Protein AF-0000000069253648 (afdb_homodimer)

Radius of gyration: 43.03 Å; Cα contacts (8 Å, |Δi|>4): 1528; chains: 2; bounding box: 97×138×86 Å

Foldseek 3Di:
DPPDPDPPVVVLVVVLVCQQQPLPPFQAWEQEEQVRDIGGHNQCLLCVQFVQSVCQQPVPPDPDDHYYHYHHHHDPLLVQLSSCVSSPHRSPDALQCLVVNLVVCVVRVRVVSNVVSLVCLQPVQQALLSLQSNVQVCVLVVHDRPPVSLLLSQLNCLLPVVRNLPHPSVLVGALLVLLLLLQALSSADQLLSNVVSLLSSQVSCVVPVSRCVVVPVVVVVVVVVVVPDDPPPDDPPDPQPSSLVSVLVRVQSGALLRHDPVCCVPPVVVNDDPQQNVQSVCCVVPVDHGSHDPDHGNNFFDWDWFQKAWDDDPDDVAPVCCVLVVVSPPSGGDQFFRFAQPQPPDDFKHKIKIFTDPPPPWWFFFKKKWWKAAALAFAVQQKFKQKDADPDPDDPQDDDCSPPPCPSPRPRPRRRGGPHHHTDTDMDGDDGDTRHRMMMIMIGRSPDSGITGGGIITITTDRSSVGSSCSSPDDPSPRPPPPVVVVVD/DPPDPDPPVVVLVVVLVCQQQPLPPFQAWEQEEQVRDIGGHNQCLLCVQFVQSVCQQPVPPDPDDHHYHYHHHHDPLLVQLSSCVSSPHRSPDALQCLVVNLVVCVVRVRVVSNVVSLCCLQPVQQALLSLQSNVQVCVLVVHDRDPVSLLLSQLNCLLPVVRNLPHPSVLVGALLVLLLLLQALSSADQLLSNVVSLLSSQVSCVVPVSSCVVVPVVVVVVVVVVVPDDPPPDDPPDPQPSSLVSVLVRVQSGALLRHDPVCCVPPVVVNDDPQQNVQSVCCVVPVDHGSHDPDHGNNFFDWDWFFKQWDDDPDDVQPVCCVQVVVSPPSGGDQAFRFPQLPPDDDFKHKIKIFTDPPPPLWFFFKKKWQKADALAFQLQQWFKQKDADDDDDDPPDVPVRPPPCPSPRPRPRRNGGPGHSPDTDIDGDDGDTRHRMMMIMIGRRPDSRITGGGIITITTDRSSVGSSVSCPDPPNDRPNPVPPPVVD

Structure (mmCIF, N/CA/C/O backbone):
data_AF-0000000069253648-model_v1
#
loop_
_entity.id
_entity.type
_entity.pdbx_description
1 polymer 'BTB domain-containing protein'
#
loop_
_atom_site.group_PDB
_atom_site.id
_atom_site.type_symbol
_atom_site.label_atom_id
_atom_site.label_alt_id
_atom_site.label_comp_id
_atom_site.label_asym_id
_atom_site.label_entity_id
_atom_site.label_seq_id
_atom_site.pdbx_PDB_ins_code
_atom_site.Cartn_x
_atom_site.Cartn_y
_atom_site.Cartn_z
_atom_site.occupancy
_atom_site.B_iso_or_equiv
_atom_site.auth_seq_id
_atom_site.auth_comp_id
_atom_site.auth_asym_id
_atom_site.auth_atom_id
_atom_site.pdbx_PDB_model_num
ATOM 1 N N . MET A 1 1 ? -2.984 -6.453 27.656 1 23.23 1 MET A N 1
ATOM 2 C CA . MET A 1 1 ? -2.496 -7.141 26.469 1 23.23 1 MET A CA 1
ATOM 3 C C . MET A 1 1 ? -1.793 -6.164 25.531 1 23.23 1 MET A C 1
ATOM 5 O O . MET A 1 1 ? -2.271 -5.051 25.312 1 23.23 1 MET A O 1
ATOM 9 N N . PRO A 1 2 ? -0.524 -6.129 25.312 1 29.72 2 PRO A N 1
ATOM 10 C CA . PRO A 1 2 ? 0.304 -5.074 24.719 1 29.72 2 PRO A CA 1
ATOM 11 C C . PRO A 1 2 ? -0.197 -4.625 23.344 1 29.72 2 PRO A C 1
ATOM 13 O O . PRO A 1 2 ? -0.45 -5.457 22.469 1 29.72 2 PRO A O 1
ATOM 16 N N . GLN A 1 3 ? -1.214 -3.832 23.203 1 34.31 3 GLN A N 1
ATOM 17 C CA . GLN A 1 3 ? -2.031 -3.312 22.109 1 34.31 3 GLN A CA 1
ATOM 18 C C . GLN A 1 3 ? -1.184 -3.039 20.875 1 34.31 3 GLN A C 1
ATOM 20 O O . GLN A 1 3 ? -0.268 -2.213 20.922 1 34.31 3 GLN A O 1
ATOM 25 N N . SER A 1 4 ? -0.847 -3.979 20.016 1 37.31 4 SER A N 1
ATOM 26 C CA . SER A 1 4 ? 0.016 -4.207 18.859 1 37.31 4 SER A CA 1
ATOM 27 C C . SER A 1 4 ? 0.035 -2.996 17.938 1 37.31 4 SER A C 1
ATOM 29 O O . SER A 1 4 ? -0.955 -2.268 17.844 1 37.31 4 SER A O 1
ATOM 31 N N . THR A 1 5 ? 1.088 -2.27 17.672 1 45.31 5 THR A N 1
ATOM 32 C CA . THR A 1 5 ? 1.665 -1.183 16.891 1 45.31 5 THR A CA 1
ATOM 33 C C . THR A 1 5 ? 1.076 -1.158 15.477 1 45.31 5 THR A C 1
ATOM 35 O O . THR A 1 5 ? 1.665 -0.579 14.562 1 45.31 5 THR A O 1
ATOM 38 N N . LYS A 1 6 ? 0.116 -2.123 15.164 1 61.19 6 LYS A N 1
ATOM 39 C CA . LYS A 1 6 ? -0.278 -2.078 13.758 1 61.19 6 LYS A CA 1
ATOM 40 C C . LYS A 1 6 ? -1.092 -0.824 13.453 1 61.19 6 LYS A C 1
ATOM 42 O O . LYS A 1 6 ? -1.884 -0.376 14.289 1 61.19 6 LYS A O 1
ATOM 47 N N . GLY A 1 7 ? -0.736 0.016 12.789 1 81.12 7 GLY A N 1
ATOM 48 C CA . GLY A 1 7 ? -1.327 1.253 12.305 1 81.12 7 GLY A CA 1
ATOM 49 C C . GLY A 1 7 ? -2.809 1.129 12 1 81.12 7 GLY A C 1
ATOM 50 O O . GLY A 1 7 ? -3.438 0.126 12.352 1 81.12 7 GLY A O 1
ATOM 51 N N . LEU A 1 8 ? -3.588 2.047 11.82 1 91.44 8 LEU A N 1
ATOM 52 C CA . LEU A 1 8 ? -5.008 2.088 11.484 1 91.44 8 LEU A CA 1
ATOM 53 C C . LEU A 1 8 ? -5.359 1.021 10.453 1 91.44 8 LEU A C 1
ATOM 55 O O . LEU A 1 8 ? -6.395 0.363 10.562 1 91.44 8 LEU A O 1
ATOM 59 N N . GLN A 1 9 ? -4.516 0.738 9.641 1 90.19 9 GLN A N 1
ATOM 60 C CA . GLN A 1 9 ? -4.766 -0.245 8.594 1 90.19 9 GLN A CA 1
ATOM 61 C C . GLN A 1 9 ? -4.895 -1.649 9.172 1 90.19 9 GLN A C 1
ATOM 63 O O . GLN A 1 9 ? -5.738 -2.434 8.734 1 90.19 9 GLN A O 1
ATOM 68 N N . GLY A 1 10 ? -4.02 -1.987 10.094 1 91.88 10 GLY A N 1
ATOM 69 C CA . GLY A 1 10 ? -4.121 -3.279 10.758 1 91.88 10 GLY A CA 1
ATOM 70 C C . GLY A 1 10 ? -5.426 -3.465 11.5 1 91.88 10 GLY A C 1
ATOM 71 O O . GLY A 1 10 ? -6.031 -4.539 11.453 1 91.88 10 GLY A O 1
ATOM 72 N N . ALA A 1 11 ? -5.832 -2.412 12.164 1 94.31 11 ALA A N 1
ATOM 73 C CA . ALA A 1 11 ? -7.098 -2.459 12.891 1 94.31 11 ALA A CA 1
ATOM 74 C C . ALA A 1 11 ? -8.273 -2.596 11.922 1 94.31 11 ALA A C 1
ATOM 76 O O . ALA A 1 11 ? -9.219 -3.344 12.188 1 94.31 11 ALA A O 1
ATOM 77 N N . GLN A 1 12 ? -8.219 -1.898 10.883 1 95.31 12 GLN A N 1
ATOM 78 C CA . GLN A 1 12 ? -9.281 -1.97 9.891 1 95.31 12 GLN A CA 1
ATOM 79 C C . GLN A 1 12 ? -9.414 -3.381 9.32 1 95.31 12 GLN A C 1
ATOM 81 O O . GLN A 1 12 ? -10.523 -3.889 9.148 1 95.31 12 GLN A O 1
ATOM 86 N N . GLU A 1 13 ? -8.32 -3.998 9.039 1 94.44 13 GLU A N 1
ATOM 87 C CA . GLU A 1 13 ? -8.352 -5.375 8.547 1 94.44 13 GLU A CA 1
ATOM 88 C C . GLU A 1 13 ? -8.992 -6.309 9.57 1 94.44 13 GLU A C 1
ATOM 90 O O . GLU A 1 13 ? -9.773 -7.188 9.203 1 94.44 13 GLU A O 1
ATOM 95 N N . GLN A 1 14 ? -8.672 -6.105 10.766 1 94.81 14 GLN A N 1
ATOM 96 C CA . GLN A 1 14 ? -9.242 -6.926 11.828 1 94.81 14 GLN A CA 1
ATOM 97 C C . GLN A 1 14 ? -10.75 -6.711 11.938 1 94.81 14 GLN A C 1
ATOM 99 O O . GLN A 1 14 ? -11.5 -7.66 12.148 1 94.81 14 GLN A O 1
ATOM 104 N N . TRP A 1 15 ? -11.117 -5.418 11.828 1 94.75 15 TRP A N 1
ATOM 105 C CA . TRP A 1 15 ? -12.547 -5.125 11.859 1 94.75 15 TRP A CA 1
ATOM 106 C C . TRP A 1 15 ? -13.273 -5.859 10.742 1 94.75 15 TRP A C 1
ATOM 108 O O . TRP A 1 15 ? -14.328 -6.453 10.969 1 94.75 15 TRP A O 1
ATOM 118 N N . LEU A 1 16 ? -12.711 -5.824 9.609 1 95.38 16 LEU A N 1
ATOM 119 C CA . LEU A 1 16 ? -13.336 -6.445 8.453 1 95.38 16 LEU A CA 1
ATOM 120 C C . LEU A 1 16 ? -13.367 -7.961 8.602 1 95.38 16 LEU A C 1
ATOM 122 O O . LEU A 1 16 ? -14.367 -8.602 8.25 1 95.38 16 LEU A O 1
ATOM 126 N N . ARG A 1 17 ? -12.336 -8.531 9.125 1 95.06 17 ARG A N 1
ATOM 127 C CA . ARG A 1 17 ? -12.32 -9.969 9.375 1 95.06 17 ARG A CA 1
ATOM 128 C C . ARG A 1 17 ? -13.391 -10.359 10.398 1 95.06 17 ARG A C 1
ATOM 130 O O . ARG A 1 17 ? -14.055 -11.383 10.242 1 95.06 17 ARG A O 1
ATOM 137 N N . ASN A 1 18 ? -13.531 -9.539 11.359 1 94.12 18 ASN A N 1
ATOM 138 C CA . ASN A 1 18 ? -14.555 -9.789 12.367 1 94.12 18 ASN A CA 1
ATOM 139 C C . ASN A 1 18 ? -15.953 -9.734 11.773 1 94.12 18 ASN A C 1
ATOM 141 O O . ASN A 1 18 ? -16.844 -10.492 12.18 1 94.12 18 ASN A O 1
ATOM 145 N N . LEU A 1 19 ? -16.078 -8.844 10.883 1 93.44 19 LEU A N 1
ATOM 146 C CA . LEU A 1 19 ? -17.359 -8.688 10.211 1 93.44 19 LEU A CA 1
ATOM 147 C C . LEU A 1 19 ? -17.75 -9.953 9.453 1 93.44 19 LEU A C 1
ATOM 149 O O . LEU A 1 19 ? -18.922 -10.32 9.406 1 93.44 19 LEU A O 1
ATOM 153 N N . LEU A 1 20 ? -16.766 -10.664 8.945 1 94.25 20 LEU A N 1
ATOM 154 C CA . LEU A 1 20 ? -17.016 -11.867 8.164 1 94.25 20 LEU A CA 1
ATOM 155 C C . LEU A 1 20 ? -17.109 -13.094 9.07 1 94.25 20 LEU A C 1
ATOM 157 O O . LEU A 1 20 ? -17.891 -14.008 8.797 1 94.25 20 LEU A O 1
ATOM 161 N N . ASP A 1 21 ? -16.391 -13.109 10.102 1 91.62 21 ASP A N 1
ATOM 162 C CA . ASP A 1 21 ? -16.25 -14.328 10.891 1 91.62 21 ASP A CA 1
ATOM 163 C C . ASP A 1 21 ? -17.25 -14.359 12.039 1 91.62 21 ASP A C 1
ATOM 165 O O . ASP A 1 21 ? -17.547 -15.422 12.586 1 91.62 21 ASP A O 1
ATOM 169 N N . SER A 1 22 ? -17.734 -13.188 12.352 1 89.06 22 SER A N 1
ATOM 170 C CA . SER A 1 22 ? -18.641 -13.133 13.492 1 89.06 22 SER A CA 1
ATOM 171 C C . SER A 1 22 ? -20.078 -13.375 13.055 1 89.06 22 SER A C 1
ATOM 173 O O . SER A 1 22 ? -20.5 -12.922 11.984 1 89.06 22 SER A O 1
ATOM 175 N N . ASP A 1 23 ? -20.797 -14.094 13.906 1 88.12 23 ASP A N 1
ATOM 176 C CA . ASP A 1 23 ? -22.219 -14.359 13.641 1 88.12 23 ASP A CA 1
ATOM 177 C C . ASP A 1 23 ? -23.109 -13.273 14.234 1 88.12 23 ASP A C 1
ATOM 179 O O . ASP A 1 23 ? -24.312 -13.25 14 1 88.12 23 ASP A O 1
ATOM 183 N N . SER A 1 24 ? -22.391 -12.344 14.797 1 85 24 SER A N 1
ATOM 184 C CA . SER A 1 24 ? -23.156 -11.305 15.492 1 85 24 SER A CA 1
ATOM 185 C C . SER A 1 24 ? -23.875 -10.391 14.5 1 85 24 SER A C 1
ATOM 187 O O . SER A 1 24 ? -23.266 -9.914 13.539 1 85 24 SER A O 1
ATOM 189 N N . HIS A 1 25 ? -25.188 -10.305 14.594 1 85.31 25 HIS A N 1
ATOM 190 C CA . HIS A 1 25 ? -26.047 -9.359 13.906 1 85.31 25 HIS A CA 1
ATOM 191 C C . HIS A 1 25 ? -26.156 -9.695 12.422 1 85.31 25 HIS A C 1
ATOM 193 O O . HIS A 1 25 ? -26.484 -8.828 11.602 1 85.31 25 HIS A O 1
ATOM 199 N N . CYS A 1 26 ? -25.797 -10.977 12.125 1 90.06 26 CYS A N 1
ATOM 200 C CA . CYS A 1 26 ? -25.984 -11.398 10.734 1 90.06 26 CYS A CA 1
ATOM 201 C C . CYS A 1 26 ? -27.453 -11.438 10.375 1 90.06 26 CYS A C 1
ATOM 203 O O . CYS A 1 26 ? -28.312 -11.688 11.234 1 90.06 26 CYS A O 1
ATOM 205 N N . ASP A 1 27 ? -27.734 -11.195 9.156 1 88.06 27 ASP A N 1
ATOM 206 C CA . ASP A 1 27 ? -29.141 -11.102 8.773 1 88.06 27 ASP A CA 1
ATOM 207 C C . ASP A 1 27 ? -29.484 -12.156 7.727 1 88.06 27 ASP A C 1
ATOM 209 O O . ASP A 1 27 ? -30.609 -12.172 7.211 1 88.06 27 ASP A O 1
ATOM 213 N N . ALA A 1 28 ? -28.562 -13.023 7.387 1 91.38 28 ALA A N 1
ATOM 214 C CA . ALA A 1 28 ? -28.828 -14.109 6.445 1 91.38 28 ALA A CA 1
ATOM 215 C C . ALA A 1 28 ? -27.906 -15.305 6.703 1 91.38 28 ALA A C 1
ATOM 217 O O . ALA A 1 28 ? -26.875 -15.164 7.359 1 91.38 28 ALA A O 1
ATOM 218 N N . VAL A 1 29 ? -28.359 -16.438 6.258 1 93.38 29 VAL A N 1
ATOM 219 C CA . VAL A 1 29 ? -27.562 -17.672 6.312 1 93.38 29 VAL A CA 1
ATOM 220 C C . VAL A 1 29 ? -27.438 -18.266 4.91 1 93.38 29 VAL A C 1
ATOM 222 O O . VAL A 1 29 ? -28.422 -18.328 4.164 1 93.38 29 VAL A O 1
ATOM 225 N N . VAL A 1 30 ? -26.266 -18.625 4.566 1 94.38 30 VAL A N 1
ATOM 226 C CA . VAL A 1 30 ? -26 -19.203 3.252 1 94.38 30 VAL A CA 1
ATOM 227 C C . VAL A 1 30 ? -25.578 -20.656 3.4 1 94.38 30 VAL A C 1
ATOM 229 O O . VAL A 1 30 ? -24.781 -21 4.281 1 94.38 30 VAL A O 1
ATOM 232 N N . LEU A 1 31 ? -26.172 -21.484 2.598 1 95.94 31 LEU A N 1
ATOM 233 C CA . LEU A 1 31 ? -25.797 -22.891 2.52 1 95.94 31 LEU A CA 1
ATOM 234 C C . LEU A 1 31 ? -24.875 -23.141 1.323 1 95.94 31 LEU A C 1
ATOM 236 O O . LEU A 1 31 ? -25.312 -23 0.174 1 95.94 31 LEU A O 1
ATOM 240 N N . VAL A 1 32 ? -23.609 -23.562 1.614 1 96.06 32 VAL A N 1
ATOM 241 C CA . VAL A 1 32 ? -22.609 -23.641 0.552 1 96.06 32 VAL A CA 1
ATOM 242 C C . VAL A 1 32 ? -22.141 -25.094 0.384 1 96.06 32 VAL A C 1
ATOM 244 O O . VAL A 1 32 ? -21.859 -25.781 1.369 1 96.06 32 VAL A O 1
ATOM 247 N N . GLY A 1 33 ? -22.078 -25.562 -0.887 1 92.5 33 GLY A N 1
ATOM 248 C CA . GLY A 1 33 ? -21.516 -26.875 -1.206 1 92.5 33 GLY A CA 1
ATOM 249 C C . GLY A 1 33 ? -22.531 -28 -1.116 1 92.5 33 GLY A C 1
ATOM 250 O O . GLY A 1 33 ? -23.672 -27.781 -0.719 1 92.5 33 GLY A O 1
ATOM 251 N N . PRO A 1 34 ? -22.047 -29.172 -1.469 1 86.88 34 PRO A N 1
ATOM 252 C CA . PRO A 1 34 ? -22.938 -30.344 -1.413 1 86.88 34 PRO A CA 1
ATOM 253 C C . PRO A 1 34 ? -23.312 -30.734 0.015 1 86.88 34 PRO A C 1
ATOM 255 O O . PRO A 1 34 ? -24.391 -31.266 0.247 1 86.88 34 PRO A O 1
ATOM 258 N N . GLU A 1 35 ? -22.469 -30.406 0.989 1 90.75 35 GLU A N 1
ATOM 259 C CA . GLU A 1 35 ? -22.734 -30.703 2.393 1 90.75 35 GLU A CA 1
ATOM 260 C C . GLU A 1 35 ? -23.594 -29.625 3.033 1 90.75 35 GLU A C 1
ATOM 262 O O . GLU A 1 35 ? -24 -29.75 4.195 1 90.75 35 GLU A O 1
ATOM 267 N N . ALA A 1 36 ? -23.891 -28.641 2.338 1 91.06 36 ALA A N 1
ATOM 268 C CA . ALA A 1 36 ? -24.719 -27.531 2.801 1 91.06 36 ALA A CA 1
ATOM 269 C C . ALA A 1 36 ? -24.156 -26.906 4.074 1 91.06 36 ALA A C 1
ATOM 271 O O . ALA A 1 36 ? -24.875 -26.766 5.07 1 91.06 36 ALA A O 1
ATOM 272 N N . SER A 1 37 ? -22.969 -26.609 4.059 1 93.81 37 SER A N 1
ATOM 273 C CA . SER A 1 37 ? -22.344 -25.922 5.184 1 93.81 37 SER A CA 1
ATOM 274 C C . SER A 1 37 ? -23.016 -24.578 5.449 1 93.81 37 SER A C 1
ATOM 276 O O . SER A 1 37 ? -23.156 -23.75 4.547 1 93.81 37 SER A O 1
ATOM 278 N N . ARG A 1 38 ? -23.375 -24.344 6.703 1 93.69 38 ARG A N 1
ATOM 279 C CA . ARG A 1 38 ? -24.094 -23.125 7.074 1 93.69 38 ARG A CA 1
ATOM 280 C C . ARG A 1 38 ? -23.141 -22 7.434 1 93.69 38 ARG A C 1
ATOM 282 O O . ARG A 1 38 ? -22.281 -22.172 8.297 1 93.69 38 ARG A O 1
ATOM 289 N N . ILE A 1 39 ? -23.266 -20.828 6.75 1 94.12 39 ILE A N 1
ATOM 290 C CA . ILE A 1 39 ? -22.438 -19.656 7.012 1 94.12 39 ILE A CA 1
ATOM 291 C C . ILE A 1 39 ? -23.312 -18.438 7.215 1 94.12 39 ILE A C 1
ATOM 293 O O . ILE A 1 39 ? -24.125 -18.094 6.348 1 94.12 39 ILE A O 1
ATOM 297 N N . SER A 1 40 ? -23.203 -17.844 8.391 1 93.81 40 SER A N 1
ATOM 298 C CA . SER A 1 40 ? -23.922 -16.594 8.648 1 93.81 40 SER A CA 1
ATOM 299 C C . SER A 1 40 ? -23.234 -15.414 7.977 1 93.81 40 SER A C 1
ATOM 301 O O . SER A 1 40 ? -22.016 -15.289 8.031 1 93.81 40 SER A O 1
ATOM 303 N N . VAL A 1 41 ? -24.078 -14.617 7.258 1 94.19 41 VAL A N 1
ATOM 304 C CA . VAL A 1 41 ? -23.453 -13.523 6.516 1 94.19 41 VAL A CA 1
ATOM 305 C C . VAL A 1 41 ? -24.281 -12.25 6.672 1 94.19 41 VAL A C 1
ATOM 307 O O . VAL A 1 41 ? -25.422 -12.305 7.109 1 94.19 41 VAL A O 1
ATOM 310 N N . HIS A 1 42 ? -23.688 -11.117 6.453 1 92.81 42 HIS A N 1
ATOM 311 C CA . HIS A 1 42 ? -24.375 -9.852 6.211 1 92.81 42 HIS A CA 1
ATOM 312 C C . HIS A 1 42 ? -24.703 -9.68 4.734 1 92.81 42 HIS A C 1
ATOM 314 O O . HIS A 1 42 ? -23.812 -9.484 3.91 1 92.81 42 HIS A O 1
ATOM 320 N N . ARG A 1 43 ? -25.906 -9.781 4.414 1 92.19 43 ARG A N 1
ATOM 321 C CA . ARG A 1 43 ? -26.328 -9.906 3.025 1 92.19 43 ARG A CA 1
ATOM 322 C C . ARG A 1 43 ? -25.906 -8.695 2.207 1 92.19 43 ARG A C 1
ATOM 324 O O . ARG A 1 43 ? -25.625 -8.812 1.014 1 92.19 43 ARG A O 1
ATOM 331 N N . ILE A 1 44 ? -25.797 -7.512 2.83 1 92.38 44 ILE A N 1
ATOM 332 C CA . ILE A 1 44 ? -25.531 -6.281 2.094 1 92.38 44 ILE A CA 1
ATOM 333 C C . ILE A 1 44 ? -24.125 -6.34 1.502 1 92.38 44 ILE A C 1
ATOM 335 O O . ILE A 1 44 ? -23.875 -5.789 0.427 1 92.38 44 ILE A O 1
ATOM 339 N N . LEU A 1 45 ? -23.188 -6.996 2.191 1 95 45 LEU A N 1
ATOM 340 C CA . LEU A 1 45 ? -21.812 -7.074 1.729 1 95 45 LEU A CA 1
ATOM 341 C C . LEU A 1 45 ? -21.734 -7.805 0.393 1 95 45 LEU A C 1
ATOM 343 O O . LEU A 1 45 ? -20.969 -7.402 -0.494 1 95 45 LEU A O 1
ATOM 347 N N . LEU A 1 46 ? -22.531 -8.82 0.24 1 95.31 46 LEU A N 1
ATOM 348 C CA . LEU A 1 46 ? -22.531 -9.609 -0.985 1 95.31 46 LEU A CA 1
ATOM 349 C C . LEU A 1 46 ? -23.406 -8.945 -2.049 1 95.31 46 LEU A C 1
ATOM 351 O O . LEU A 1 46 ? -23.047 -8.922 -3.227 1 95.31 46 LEU A O 1
ATOM 355 N N . ALA A 1 47 ? -24.531 -8.422 -1.613 1 93.94 47 ALA A N 1
ATOM 356 C CA . ALA A 1 47 ? -25.453 -7.762 -2.531 1 93.94 47 ALA A CA 1
ATOM 357 C C . ALA A 1 47 ? -24.797 -6.547 -3.188 1 93.94 47 ALA A C 1
ATOM 359 O O . ALA A 1 47 ? -25.125 -6.203 -4.328 1 93.94 47 ALA A O 1
ATOM 360 N N . ASN A 1 48 ? -23.875 -5.926 -2.475 1 94.38 48 ASN A N 1
ATOM 361 C CA . ASN A 1 48 ? -23.25 -4.695 -2.928 1 94.38 48 ASN A CA 1
ATOM 362 C C . ASN A 1 48 ? -22.312 -4.949 -4.105 1 94.38 48 ASN A C 1
ATOM 364 O O . ASN A 1 48 ? -22.031 -4.035 -4.887 1 94.38 48 ASN A O 1
ATOM 368 N N . ILE A 1 49 ? -21.781 -6.184 -4.332 1 96.06 49 ILE A N 1
ATOM 369 C CA . ILE A 1 49 ? -20.734 -6.418 -5.332 1 96.06 49 ILE A CA 1
ATOM 370 C C . ILE A 1 49 ? -21.328 -7.195 -6.508 1 96.06 49 ILE A C 1
ATOM 372 O O . ILE A 1 49 ? -20.656 -7.383 -7.527 1 96.06 49 ILE A O 1
ATOM 376 N N . SER A 1 50 ? -22.531 -7.691 -6.363 1 95.94 50 SER A N 1
ATOM 377 C CA . SER A 1 50 ? -23.141 -8.562 -7.359 1 95.94 50 SER A CA 1
ATOM 378 C C . SER A 1 50 ? -24.641 -8.305 -7.473 1 95.94 50 SER A C 1
ATOM 380 O O . SER A 1 50 ? -25.375 -8.461 -6.496 1 95.94 50 SER A O 1
ATOM 382 N N . GLU A 1 51 ? -25.125 -7.984 -8.648 1 93.94 51 GLU A N 1
ATOM 383 C CA . GLU A 1 51 ? -26.547 -7.734 -8.875 1 93.94 51 GLU A CA 1
ATOM 384 C C . GLU A 1 51 ? -27.375 -9.016 -8.711 1 93.94 51 GLU A C 1
ATOM 386 O O . GLU A 1 51 ? -28.406 -9.016 -8.055 1 93.94 51 GLU A O 1
ATOM 391 N N . PRO A 1 52 ? -26.875 -10.094 -9.266 1 95.19 52 PRO A N 1
ATOM 392 C CA . PRO A 1 52 ? -27.594 -11.344 -9.047 1 95.19 52 PRO A CA 1
ATOM 393 C C . PRO A 1 52 ? -27.703 -11.703 -7.562 1 95.19 52 PRO A C 1
ATOM 395 O O . PRO A 1 52 ? -28.766 -12.156 -7.113 1 95.19 52 PRO A O 1
ATOM 398 N N . LEU A 1 53 ? -26.672 -11.516 -6.836 1 94 53 LEU A N 1
ATOM 399 C CA . LEU A 1 53 ? -26.734 -11.805 -5.406 1 94 53 LEU A CA 1
ATOM 400 C C . LEU A 1 53 ? -27.688 -10.852 -4.699 1 94 53 LEU A C 1
ATOM 402 O O . LEU A 1 53 ? -28.406 -11.258 -3.773 1 94 53 LEU A O 1
ATOM 406 N N . ALA A 1 54 ? -27.688 -9.594 -5.156 1 92.62 54 ALA A N 1
ATOM 407 C CA . ALA A 1 54 ? -28.625 -8.633 -4.586 1 92.62 54 ALA A CA 1
ATOM 408 C C . ALA A 1 54 ? -30.078 -9.094 -4.773 1 92.62 54 ALA A C 1
ATOM 410 O O . ALA A 1 54 ? -30.891 -9.008 -3.848 1 92.62 54 ALA A O 1
ATOM 411 N N . THR A 1 55 ? -30.344 -9.602 -5.93 1 91.56 55 THR A N 1
ATOM 412 C CA . THR A 1 55 ? -31.688 -10.102 -6.234 1 91.56 55 THR A CA 1
ATOM 413 C C . THR A 1 55 ? -32 -11.328 -5.391 1 91.56 55 THR A C 1
ATOM 415 O O . THR A 1 55 ? -33.125 -11.484 -4.91 1 91.56 55 THR A O 1
ATOM 418 N N . MET A 1 56 ? -31 -12.18 -5.145 1 90.44 56 MET A N 1
ATOM 419 C CA . MET A 1 56 ? -31.203 -13.406 -4.371 1 90.44 56 MET A CA 1
ATOM 420 C C . MET A 1 56 ? -31.469 -13.086 -2.906 1 90.44 56 MET A C 1
ATOM 422 O O . MET A 1 56 ? -32.312 -13.727 -2.271 1 90.44 56 MET A O 1
ATOM 426 N N . PHE A 1 57 ? -30.828 -12.008 -2.436 1 90.31 57 PHE A N 1
ATOM 427 C CA . PHE A 1 57 ? -30.922 -11.703 -1.013 1 90.31 57 PHE A CA 1
ATOM 428 C C . PHE A 1 57 ? -32.094 -10.758 -0.734 1 90.31 57 PHE A C 1
ATOM 430 O O . PHE A 1 57 ? -32.688 -10.812 0.342 1 90.31 57 PHE A O 1
ATOM 437 N N . TYR A 1 58 ? -32.406 -9.836 -1.681 1 86.81 58 TYR A N 1
ATOM 438 C CA . TYR A 1 58 ? -33.375 -8.781 -1.392 1 86.81 58 TYR A CA 1
ATOM 439 C C . TYR A 1 58 ? -34.562 -8.875 -2.32 1 86.81 58 TYR A C 1
ATOM 441 O O . TYR A 1 58 ? -35.562 -8.148 -2.154 1 86.81 58 TYR A O 1
ATOM 449 N N . GLY A 1 59 ? -34.5 -9.492 -3.41 1 76.25 59 GLY A N 1
ATOM 450 C CA . GLY A 1 59 ? -35.594 -9.562 -4.367 1 76.25 59 GLY A CA 1
ATOM 451 C C . GLY A 1 59 ? -36.875 -10.07 -3.762 1 76.25 59 GLY A C 1
ATOM 452 O O . GLY A 1 59 ? -37.969 -9.508 -4.016 1 76.25 59 GLY A O 1
ATOM 453 N N . GLU A 1 60 ? -36.875 -11.305 -3.33 1 62.16 60 GLU A N 1
ATOM 454 C CA . GLU A 1 60 ? -38.188 -11.789 -2.916 1 62.16 60 GLU A CA 1
ATOM 455 C C . GLU A 1 60 ? -38.531 -11.312 -1.509 1 62.16 60 GLU A C 1
ATOM 457 O O . GLU A 1 60 ? -37.719 -11.414 -0.592 1 62.16 60 GLU A O 1
ATOM 462 N N . PHE A 1 61 ? -39.156 -10.086 -1.486 1 51.81 61 PHE A N 1
ATOM 463 C CA . PHE A 1 61 ? -39.656 -9.305 -0.355 1 51.81 61 PHE A CA 1
ATOM 464 C C . PHE A 1 61 ? -40.094 -10.227 0.775 1 51.81 61 PHE A C 1
ATOM 466 O O . PHE A 1 61 ? -41.25 -10.695 0.791 1 51.81 61 PHE A O 1
ATOM 473 N N . ARG A 1 62 ? -39.531 -11.289 1.237 1 48.81 62 ARG A N 1
ATOM 474 C CA . ARG A 1 62 ? -40.219 -11.766 2.436 1 48.81 62 ARG A CA 1
ATOM 475 C C . ARG A 1 62 ? -39.688 -11.047 3.68 1 48.81 62 ARG A C 1
ATOM 477 O O . ARG A 1 62 ? -38.5 -10.984 3.912 1 48.81 62 ARG A O 1
ATOM 484 N N . GLU A 1 63 ? -40.25 -10.062 4.332 1 43.72 63 GLU A N 1
ATOM 485 C CA . GLU A 1 63 ? -40.281 -9.383 5.629 1 43.72 63 GLU A CA 1
ATOM 486 C C . GLU A 1 63 ? -39.906 -10.344 6.758 1 43.72 63 GLU A C 1
ATOM 488 O O . GLU A 1 63 ? -40.406 -11.469 6.812 1 43.72 63 GLU A O 1
ATOM 493 N N . GLY A 1 64 ? -38.875 -10.141 7.68 1 50.22 64 GLY A N 1
ATOM 494 C CA . GLY A 1 64 ? -38.656 -10.586 9.047 1 50.22 64 GLY A CA 1
ATOM 495 C C . GLY A 1 64 ? -37.688 -11.734 9.156 1 50.22 64 GLY A C 1
ATOM 496 O O . GLY A 1 64 ? -37.219 -12.062 10.25 1 50.22 64 GLY A O 1
ATOM 497 N N . VAL A 1 65 ? -37.719 -12.828 8.117 1 52.19 65 VAL A N 1
ATOM 498 C CA . VAL A 1 65 ? -37.125 -14.102 8.461 1 52.19 65 VAL A CA 1
ATOM 499 C C . VAL A 1 65 ? -35.688 -14.164 7.918 1 52.19 65 VAL A C 1
ATOM 501 O O . VAL A 1 65 ? -35.375 -13.516 6.918 1 52.19 65 VAL A O 1
ATOM 504 N N . MET A 1 66 ? -34.875 -14.57 8.859 1 61.69 66 MET A N 1
ATOM 505 C CA . MET A 1 66 ? -33.5 -14.922 8.445 1 61.69 66 MET A CA 1
ATOM 506 C C . MET A 1 66 ? -33.531 -15.602 7.078 1 61.69 66 MET A C 1
ATOM 508 O O . MET A 1 66 ? -34.188 -16.641 6.898 1 61.69 66 MET A O 1
ATOM 512 N N . ARG A 1 67 ? -33 -14.859 6.027 1 77.06 67 ARG A N 1
ATOM 513 C CA . ARG A 1 67 ? -33 -15.352 4.652 1 77.06 67 ARG A CA 1
ATOM 514 C C . ARG A 1 67 ? -31.938 -16.438 4.473 1 77.06 67 ARG A C 1
ATOM 516 O O . ARG A 1 67 ? -30.828 -16.328 4.992 1 77.06 67 ARG A O 1
ATOM 523 N N . GLU A 1 68 ? -32.531 -17.609 4.109 1 86.44 68 GLU A N 1
ATOM 524 C CA . GLU A 1 68 ? -31.594 -18.703 3.777 1 86.44 68 GLU A CA 1
ATOM 525 C C . GLU A 1 68 ? -31.406 -18.812 2.27 1 86.44 68 GLU A C 1
ATOM 527 O O . GLU A 1 68 ? -32.375 -18.906 1.519 1 86.44 68 GLU A O 1
ATOM 532 N N . VAL A 1 69 ? -30.219 -18.594 1.752 1 91.5 69 VAL A N 1
ATOM 533 C CA . VAL A 1 69 ? -29.859 -18.719 0.342 1 91.5 69 VAL A CA 1
ATOM 534 C C . VAL A 1 69 ? -28.891 -19.891 0.152 1 91.5 69 VAL A C 1
ATOM 536 O O . VAL A 1 69 ? -27.969 -20.062 0.939 1 91.5 69 VAL A O 1
ATOM 539 N N . SER A 1 70 ? -29.125 -20.703 -0.874 1 92.81 70 SER A N 1
ATOM 540 C CA . SER A 1 70 ? -28.312 -21.891 -1.063 1 92.81 70 SER A CA 1
ATOM 541 C C . SER A 1 70 ? -27.469 -21.781 -2.322 1 92.81 70 SER A C 1
ATOM 543 O O . SER A 1 70 ? -27.922 -21.297 -3.357 1 92.81 70 SER A O 1
ATOM 545 N N . PHE A 1 71 ? -26.203 -22.172 -2.211 1 94.56 71 PHE A N 1
ATOM 546 C CA . PHE A 1 71 ? -25.266 -22.328 -3.307 1 94.56 71 PHE A CA 1
ATOM 547 C C . PHE A 1 71 ? -24.703 -23.734 -3.342 1 94.56 71 PHE A C 1
ATOM 549 O O . PHE A 1 71 ? -23.547 -23.969 -2.975 1 94.56 71 PHE A O 1
ATOM 556 N N . PRO A 1 72 ? -25.391 -24.656 -3.877 1 92 72 PRO A N 1
ATOM 557 C CA . PRO A 1 72 ? -25.016 -26.062 -3.781 1 92 72 PRO A CA 1
ATOM 558 C C . PRO A 1 72 ? -23.766 -26.406 -4.586 1 92 72 PRO A C 1
ATOM 560 O O . PRO A 1 72 ? -23.031 -27.328 -4.238 1 92 72 PRO A O 1
ATOM 563 N N . GLN A 1 73 ? -23.516 -25.719 -5.645 1 90.12 73 GLN A N 1
ATOM 564 C CA . GLN A 1 73 ? -22.422 -26.078 -6.531 1 90.12 73 GLN A CA 1
ATOM 565 C C . GLN A 1 73 ? -21.156 -25.297 -6.172 1 90.12 73 GLN A C 1
ATOM 567 O O . GLN A 1 73 ? -20.094 -25.5 -6.762 1 90.12 73 GLN A O 1
ATOM 572 N N . MET A 1 74 ? -21.297 -24.453 -5.195 1 94.12 74 MET A N 1
ATOM 573 C CA . MET A 1 74 ? -20.156 -23.609 -4.863 1 94.12 74 MET A CA 1
ATOM 574 C C . MET A 1 74 ? -19.359 -24.188 -3.691 1 94.12 74 MET A C 1
ATOM 576 O O . MET A 1 74 ? -19.953 -24.578 -2.682 1 94.12 74 MET A O 1
ATOM 580 N N . GLU A 1 75 ? -18.062 -24.297 -3.875 1 94.25 75 GLU A N 1
ATOM 581 C CA . GLU A 1 75 ? -17.203 -24.75 -2.787 1 94.25 75 GLU A CA 1
ATOM 582 C C . GLU A 1 75 ? -17.078 -23.672 -1.699 1 94.25 75 GLU A C 1
ATOM 584 O O . GLU A 1 75 ? -17.125 -22.484 -1.988 1 94.25 75 GLU A O 1
ATOM 589 N N . VAL A 1 76 ? -16.875 -24.109 -0.501 1 95.25 76 VAL A N 1
ATOM 590 C CA . VAL A 1 76 ? -16.797 -23.219 0.652 1 95.25 76 VAL A CA 1
ATOM 591 C C . VAL A 1 76 ? -15.641 -22.25 0.479 1 95.25 76 VAL A C 1
ATOM 593 O O . VAL A 1 76 ? -15.766 -21.062 0.805 1 95.25 76 VAL A O 1
ATOM 596 N N . GLY A 1 77 ? -14.547 -22.781 -0.037 1 96 77 GLY A N 1
ATOM 597 C CA . GLY A 1 77 ? -13.391 -21.922 -0.252 1 96 77 GLY A CA 1
ATOM 598 C C . GLY A 1 77 ? -13.648 -20.797 -1.24 1 96 77 GLY A C 1
ATOM 599 O O . GLY A 1 77 ? -13.148 -19.688 -1.066 1 96 77 GLY A O 1
ATOM 600 N N . VAL A 1 78 ? -14.414 -21.078 -2.256 1 97.62 78 VAL A N 1
ATOM 601 C CA . VAL A 1 78 ? -14.766 -20.094 -3.27 1 97.62 78 VAL A CA 1
ATOM 602 C C . VAL A 1 78 ? -15.656 -19.016 -2.652 1 97.62 78 VAL A C 1
ATOM 604 O O . VAL A 1 78 ? -15.453 -17.828 -2.883 1 97.62 78 VAL A O 1
ATOM 607 N N . PHE A 1 79 ? -16.625 -19.453 -1.866 1 97.56 79 PHE A N 1
ATOM 608 C CA . PHE A 1 79 ? -17.516 -18.516 -1.21 1 97.56 79 PHE A CA 1
ATOM 609 C C . PHE A 1 79 ? -16.734 -17.578 -0.292 1 97.56 79 PHE A C 1
ATOM 611 O O . PHE A 1 79 ? -16.984 -16.375 -0.281 1 97.56 79 PHE A O 1
ATOM 618 N N . ARG A 1 80 ? -15.844 -18.172 0.431 1 96.94 80 ARG A N 1
ATOM 619 C CA . ARG A 1 80 ? -15.008 -17.375 1.328 1 96.94 80 ARG A CA 1
ATOM 620 C C . ARG A 1 80 ? -14.188 -16.359 0.55 1 96.94 80 ARG A C 1
ATOM 622 O O . ARG A 1 80 ? -14 -15.227 1.003 1 96.94 80 ARG A O 1
ATOM 629 N N . CYS A 1 81 ? -13.703 -16.75 -0.543 1 98 81 CYS A N 1
ATOM 630 C CA . CYS A 1 81 ? -12.953 -15.852 -1.415 1 98 81 CYS A CA 1
ATOM 631 C C . CYS A 1 81 ? -13.805 -14.656 -1.826 1 98 81 CYS A C 1
ATOM 633 O O . CYS A 1 81 ? -13.352 -13.508 -1.747 1 98 81 CYS A O 1
ATOM 635 N N . ILE A 1 82 ? -15.008 -14.938 -2.18 1 98.06 82 ILE A N 1
ATOM 636 C CA . ILE A 1 82 ? -15.93 -13.891 -2.602 1 98.06 82 ILE A CA 1
ATOM 637 C C . ILE A 1 82 ? -16.25 -12.977 -1.423 1 98.06 82 ILE A C 1
ATOM 639 O O . ILE A 1 82 ? -16.281 -11.75 -1.572 1 98.06 82 ILE A O 1
ATOM 643 N N . GLN A 1 83 ? -16.453 -13.562 -0.269 1 97.25 83 GLN A N 1
ATOM 644 C CA . GLN A 1 83 ? -16.719 -12.781 0.933 1 97.25 83 GLN A CA 1
ATOM 645 C C . GLN A 1 83 ? -15.578 -11.812 1.224 1 97.25 83 GLN A C 1
ATOM 647 O O . GLN A 1 83 ? -15.812 -10.625 1.478 1 97.25 83 GLN A O 1
ATOM 652 N N . GLN A 1 84 ? -14.453 -12.359 1.179 1 97.25 84 GLN A N 1
ATOM 653 C CA . GLN A 1 84 ? -13.281 -11.539 1.462 1 97.25 84 GLN A CA 1
ATOM 654 C C . GLN A 1 84 ? -13.148 -10.406 0.448 1 97.25 84 GLN A C 1
ATOM 656 O O . GLN A 1 84 ? -12.867 -9.266 0.817 1 97.25 84 GLN A O 1
ATOM 661 N N . ALA A 1 85 ? -13.359 -10.695 -0.781 1 97.44 85 ALA A N 1
ATOM 662 C CA . ALA A 1 85 ? -13.297 -9.672 -1.827 1 97.44 85 ALA A CA 1
ATOM 663 C C . ALA A 1 85 ? -14.32 -8.57 -1.585 1 97.44 85 ALA A C 1
ATOM 665 O O . ALA A 1 85 ? -14.047 -7.395 -1.842 1 97.44 85 ALA A O 1
ATOM 666 N N . SER A 1 86 ? -15.414 -8.914 -1.101 1 96.88 86 SER A N 1
ATOM 667 C CA . SER A 1 86 ? -16.531 -7.984 -0.947 1 96.88 86 SER A CA 1
ATOM 668 C C . SER A 1 86 ? -16.203 -6.914 0.094 1 96.88 86 SER A C 1
ATOM 670 O O . SER A 1 86 ? -16.797 -5.828 0.068 1 96.88 86 SER A O 1
ATOM 672 N N . VAL A 1 87 ? -15.352 -7.215 1.044 1 96.25 87 VAL A N 1
ATOM 673 C CA . VAL A 1 87 ? -15.094 -6.273 2.125 1 96.25 87 VAL A CA 1
ATOM 674 C C . VAL A 1 87 ? -13.727 -5.617 1.922 1 96.25 87 VAL A C 1
ATOM 676 O O . VAL A 1 87 ? -13.211 -4.941 2.82 1 96.25 87 VAL A O 1
ATOM 679 N N . GLY A 1 88 ? -13.156 -5.914 0.782 1 94.62 88 GLY A N 1
ATOM 680 C CA . GLY A 1 88 ? -11.914 -5.246 0.451 1 94.62 88 GLY A CA 1
ATOM 681 C C . GLY A 1 88 ? -10.688 -5.973 0.979 1 94.62 88 GLY A C 1
ATOM 682 O O . GLY A 1 88 ? -9.586 -5.418 0.997 1 94.62 88 GLY A O 1
ATOM 683 N N . LEU A 1 89 ? -10.828 -7.137 1.493 1 95.62 89 LEU A N 1
ATOM 684 C CA . LEU A 1 89 ? -9.695 -7.938 1.947 1 95.62 89 LEU A CA 1
ATOM 685 C C . LEU A 1 89 ? -9.086 -8.719 0.79 1 95.62 89 LEU A C 1
ATOM 687 O O . LEU A 1 89 ? -9.68 -8.805 -0.288 1 95.62 89 LEU A O 1
ATOM 691 N N . ASP A 1 90 ? -7.844 -9.195 1.027 1 94.5 90 ASP A N 1
ATOM 692 C CA . ASP A 1 90 ? -7.238 -10.102 0.06 1 94.5 90 ASP A CA 1
ATOM 693 C C . ASP A 1 90 ? -8.047 -11.391 -0.064 1 94.5 90 ASP A C 1
ATOM 695 O O . ASP A 1 90 ? -8.195 -12.133 0.909 1 94.5 90 ASP A O 1
ATOM 699 N N . PRO A 1 91 ? -8.555 -11.578 -1.197 1 96.31 91 PRO A N 1
ATOM 700 C CA . PRO A 1 91 ? -9.43 -12.742 -1.354 1 96.31 91 PRO A CA 1
ATOM 701 C C . PRO A 1 91 ? -8.688 -14.062 -1.194 1 96.31 91 PRO A C 1
ATOM 703 O O . PRO A 1 91 ? -9.312 -15.109 -1.017 1 96.31 91 PRO A O 1
ATOM 706 N N . GLY A 1 92 ? -7.355 -14.039 -1.276 1 95.19 92 GLY A N 1
ATOM 707 C CA . GLY A 1 92 ? -6.586 -15.258 -1.079 1 95.19 92 GLY A CA 1
ATOM 708 C C . GLY A 1 92 ? -6.66 -16.203 -2.262 1 95.19 92 GLY A C 1
ATOM 709 O O . GLY A 1 92 ? -6.801 -17.422 -2.084 1 95.19 92 GLY A O 1
ATOM 710 N N . ILE A 1 93 ? -6.664 -15.648 -3.432 1 96.12 93 ILE A N 1
ATOM 711 C CA . ILE A 1 93 ? -6.715 -16.453 -4.648 1 96.12 93 ILE A CA 1
ATOM 712 C C . ILE A 1 93 ? -5.465 -17.312 -4.742 1 96.12 93 ILE A C 1
ATOM 714 O O . ILE A 1 93 ? -4.348 -16.844 -4.527 1 96.12 93 ILE A O 1
ATOM 718 N N . ASN A 1 94 ? -5.652 -18.562 -4.922 1 95.44 94 ASN A N 1
ATOM 719 C CA . ASN A 1 94 ? -4.559 -19.516 -5.102 1 95.44 94 ASN A CA 1
ATOM 720 C C . ASN A 1 94 ? -4.871 -20.531 -6.195 1 95.44 94 ASN A C 1
ATOM 722 O O . ASN A 1 94 ? -5.941 -20.469 -6.805 1 95.44 94 ASN A O 1
ATOM 726 N N . ALA A 1 95 ? -4.012 -21.391 -6.48 1 95.56 95 ALA A N 1
ATOM 727 C CA . ALA A 1 95 ? -4.113 -22.312 -7.609 1 95.56 95 ALA A CA 1
ATOM 728 C C . ALA A 1 95 ? -5.285 -23.266 -7.426 1 95.56 95 ALA A C 1
ATOM 730 O O . ALA A 1 95 ? -5.891 -23.719 -8.406 1 95.56 95 ALA A O 1
ATOM 731 N N . GLU A 1 96 ? -5.652 -23.625 -6.246 1 94.06 96 GLU A N 1
ATOM 732 C CA . GLU A 1 96 ? -6.688 -24.625 -5.957 1 94.06 96 GLU A CA 1
ATOM 733 C C . GLU A 1 96 ? -8.078 -24.062 -6.242 1 94.06 96 GLU A C 1
ATOM 735 O O . GLU A 1 96 ? -8.969 -24.797 -6.672 1 94.06 96 GLU A O 1
ATOM 740 N N . ILE A 1 97 ? -8.219 -22.719 -6.023 1 96.56 97 ILE A N 1
ATOM 741 C CA . ILE A 1 97 ? -9.586 -22.203 -6.059 1 96.56 97 ILE A CA 1
ATOM 742 C C . ILE A 1 97 ? -9.734 -21.203 -7.195 1 96.56 97 ILE A C 1
ATOM 744 O O . ILE A 1 97 ? -10.836 -20.719 -7.465 1 96.56 97 ILE A O 1
ATOM 748 N N . VAL A 1 98 ? -8.727 -20.922 -7.93 1 97.5 98 VAL A N 1
ATOM 749 C CA . VAL A 1 98 ? -8.75 -19.844 -8.906 1 97.5 98 VAL A CA 1
ATOM 750 C C . VAL A 1 98 ? -9.781 -20.156 -9.992 1 97.5 98 VAL A C 1
ATOM 752 O O . VAL A 1 98 ? -10.555 -19.281 -10.383 1 97.5 98 VAL A O 1
ATOM 755 N N . VAL A 1 99 ? -9.859 -21.344 -10.469 1 97.06 99 VAL A N 1
ATOM 756 C CA . VAL A 1 99 ? -10.742 -21.688 -11.578 1 97.06 99 VAL A CA 1
ATOM 757 C C . VAL A 1 99 ? -12.195 -21.672 -11.117 1 97.06 99 VAL A C 1
ATOM 759 O O . VAL A 1 99 ? -13.031 -20.984 -11.695 1 97.06 99 VAL A O 1
ATOM 762 N N . PRO A 1 100 ? -12.469 -22.422 -10.023 1 97.62 100 PRO A N 1
ATOM 763 C CA . PRO A 1 100 ? -13.859 -22.344 -9.57 1 97.62 100 PRO A CA 1
ATOM 764 C C . PRO A 1 100 ? -14.273 -20.938 -9.164 1 97.62 100 PRO A C 1
ATOM 766 O O . PRO A 1 100 ? -15.438 -20.562 -9.32 1 97.62 100 PRO A O 1
ATOM 769 N N . THR A 1 101 ? -13.438 -20.125 -8.617 1 98.19 101 THR A N 1
ATOM 770 C CA . THR A 1 101 ? -13.75 -18.75 -8.258 1 98.19 101 THR A CA 1
ATOM 771 C C . THR A 1 101 ? -14.047 -17.922 -9.508 1 98.19 101 THR A C 1
ATOM 773 O O . THR A 1 101 ? -14.953 -17.094 -9.508 1 98.19 101 THR A O 1
ATOM 776 N N . LEU A 1 102 ? -13.203 -18.172 -10.562 1 98 102 LEU A N 1
ATOM 777 C CA . LEU A 1 102 ? -13.453 -17.484 -11.828 1 98 102 LEU A CA 1
ATOM 778 C C . LEU A 1 102 ? -14.844 -17.797 -12.352 1 98 102 LEU A C 1
ATOM 780 O O . LEU A 1 102 ? -15.586 -16.891 -12.742 1 98 102 LEU A O 1
ATOM 784 N N . LEU A 1 103 ? -15.211 -19.016 -12.312 1 97.44 103 LEU A N 1
ATOM 785 C CA . LEU A 1 103 ? -16.516 -19.453 -12.812 1 97.44 103 LEU A CA 1
ATOM 786 C C . LEU A 1 103 ? -17.641 -18.859 -11.969 1 97.44 103 LEU A C 1
ATOM 788 O O . LEU A 1 103 ? -18.656 -18.391 -12.5 1 97.44 103 LEU A O 1
ATOM 792 N N . ALA A 1 104 ? -17.484 -18.859 -10.688 1 97.44 104 ALA A N 1
ATOM 793 C CA . ALA A 1 104 ? -18.484 -18.266 -9.789 1 97.44 104 ALA A CA 1
ATOM 794 C C . ALA A 1 104 ? -18.594 -16.766 -10.016 1 97.44 104 ALA A C 1
ATOM 796 O O . ALA A 1 104 ? -19.688 -16.219 -10.039 1 97.44 104 ALA A O 1
ATOM 797 N N . ALA A 1 105 ? -17.422 -16.109 -10.094 1 97.69 105 ALA A N 1
ATOM 798 C CA . ALA A 1 105 ? -17.406 -14.656 -10.312 1 97.69 105 ALA A CA 1
ATOM 799 C C . ALA A 1 105 ? -18.141 -14.289 -11.602 1 97.69 105 ALA A C 1
ATOM 801 O O . ALA A 1 105 ? -18.859 -13.289 -11.641 1 97.69 105 ALA A O 1
ATOM 802 N N . GLU A 1 106 ? -17.953 -15.125 -12.633 1 96.75 106 GLU A N 1
ATOM 803 C CA . GLU A 1 106 ? -18.656 -14.883 -13.891 1 96.75 106 GLU A CA 1
ATOM 804 C C . GLU A 1 106 ? -20.156 -15.164 -13.742 1 96.75 106 GLU A C 1
ATOM 806 O O . GLU A 1 106 ? -20.984 -14.398 -14.234 1 96.75 106 GLU A O 1
ATOM 811 N N . GLN A 1 107 ? -20.453 -16.234 -13.07 1 96.31 107 GLN A N 1
ATOM 812 C CA . GLN A 1 107 ? -21.844 -16.625 -12.867 1 96.31 107 GLN A CA 1
ATOM 813 C C . GLN A 1 107 ? -22.609 -15.531 -12.117 1 96.31 107 GLN A C 1
ATOM 815 O O . GLN A 1 107 ? -23.766 -15.234 -12.445 1 96.31 107 GLN A O 1
ATOM 820 N N . TYR A 1 108 ? -22 -14.93 -11.141 1 96.81 108 TYR A N 1
ATOM 821 C CA . TYR A 1 108 ? -22.672 -13.938 -10.305 1 96.81 108 TYR A CA 1
ATOM 822 C C . TYR A 1 108 ? -22.266 -12.523 -10.703 1 96.81 108 TYR A C 1
ATOM 824 O O . TYR A 1 108 ? -22.484 -11.578 -9.938 1 96.81 108 TYR A O 1
ATOM 832 N N . MET A 1 109 ? -21.594 -12.367 -11.797 1 97.31 109 MET A N 1
ATOM 833 C CA . MET A 1 109 ? -21.312 -11.109 -12.469 1 97.31 109 MET A CA 1
ATOM 834 C C . MET A 1 109 ? -20.438 -10.211 -11.594 1 97.31 109 MET A C 1
ATOM 836 O O . MET A 1 109 ? -20.734 -9.023 -11.438 1 97.31 109 MET A O 1
ATOM 840 N N . ILE A 1 110 ? -19.469 -10.766 -10.984 1 97.5 110 ILE A N 1
ATOM 841 C CA . ILE A 1 110 ? -18.438 -10.008 -10.281 1 97.5 110 ILE A CA 1
ATOM 842 C C . ILE A 1 110 ? -17.219 -9.844 -11.18 1 97.5 110 ILE A C 1
ATOM 844 O O . ILE A 1 110 ? -16.234 -10.562 -11.023 1 97.5 110 ILE A O 1
ATOM 848 N N . SER A 1 111 ? -17.219 -8.867 -11.969 1 95.94 111 SER A N 1
ATOM 849 C CA . SER A 1 111 ? -16.281 -8.711 -13.078 1 95.94 111 SER A CA 1
ATOM 850 C C . SER A 1 111 ? -14.867 -8.477 -12.578 1 95.94 111 SER A C 1
ATOM 852 O O . SER A 1 111 ? -13.914 -9.039 -13.125 1 95.94 111 SER A O 1
ATOM 854 N N . ALA A 1 112 ? -14.75 -7.676 -11.578 1 96.12 112 ALA A N 1
ATOM 855 C CA . ALA A 1 112 ? -13.414 -7.348 -11.078 1 96.12 112 ALA A CA 1
ATOM 856 C C . ALA A 1 112 ? -12.719 -8.586 -10.523 1 96.12 112 ALA A C 1
ATOM 858 O O . ALA A 1 112 ? -11.508 -8.766 -10.711 1 96.12 112 ALA A O 1
ATOM 859 N N . LEU A 1 113 ? -13.453 -9.398 -9.859 1 97.38 113 LEU A N 1
ATOM 860 C CA . LEU A 1 113 ? -12.883 -10.617 -9.305 1 97.38 113 LEU A CA 1
ATOM 861 C C . LEU A 1 113 ? -12.523 -11.602 -10.414 1 97.38 113 LEU A C 1
ATOM 863 O O . LEU A 1 113 ? -11.5 -12.281 -10.344 1 97.38 113 LEU A O 1
ATOM 867 N N . ALA A 1 114 ? -13.352 -11.688 -11.438 1 97.56 114 ALA A N 1
ATOM 868 C CA . ALA A 1 114 ? -13.055 -12.539 -12.586 1 97.56 114 ALA A CA 1
ATOM 869 C C . ALA A 1 114 ? -11.758 -12.109 -13.273 1 97.56 114 ALA A C 1
ATOM 871 O O . ALA A 1 114 ? -10.922 -12.945 -13.617 1 97.56 114 ALA A O 1
ATOM 872 N N . THR A 1 115 ? -11.68 -10.852 -13.375 1 96.31 115 THR A N 1
ATOM 873 C CA . THR A 1 115 ? -10.477 -10.32 -14.008 1 96.31 115 THR A CA 1
ATOM 874 C C . THR A 1 115 ? -9.242 -10.641 -13.172 1 96.31 115 THR A C 1
ATOM 876 O O . THR A 1 115 ? -8.18 -10.953 -13.719 1 96.31 115 THR A O 1
ATOM 879 N N . GLU A 1 116 ? -9.422 -10.531 -11.906 1 96.31 116 GLU A N 1
ATOM 880 C CA . GLU A 1 116 ? -8.305 -10.828 -11.008 1 96.31 116 GLU A CA 1
ATOM 881 C C . GLU A 1 116 ? -7.906 -12.297 -11.094 1 96.31 116 GLU A C 1
ATOM 883 O O . GLU A 1 116 ? -6.719 -12.625 -11.047 1 96.31 116 GLU A O 1
ATOM 888 N N . CYS A 1 117 ? -8.844 -13.141 -11.18 1 97.06 117 CYS A N 1
ATOM 889 C CA . CYS A 1 117 ? -8.562 -14.562 -11.328 1 97.06 117 CYS A CA 1
ATOM 890 C C . CYS A 1 117 ? -7.824 -14.836 -12.633 1 97.06 117 CYS A C 1
ATOM 892 O O . CYS A 1 117 ? -6.859 -15.602 -12.656 1 97.06 117 CYS A O 1
ATOM 894 N N . SER A 1 118 ? -8.242 -14.219 -13.672 1 95.38 118 SER A N 1
ATOM 895 C CA . SER A 1 118 ? -7.574 -14.375 -14.961 1 95.38 118 SER A CA 1
ATOM 896 C C . SER A 1 118 ? -6.137 -13.859 -14.898 1 95.38 118 SER A C 1
ATOM 898 O O . SER A 1 118 ? -5.227 -14.484 -15.445 1 95.38 118 SER A O 1
ATOM 900 N N . ARG A 1 119 ? -6.039 -12.805 -14.25 1 93.38 119 ARG A N 1
ATOM 901 C CA . ARG A 1 119 ? -4.699 -12.25 -14.086 1 93.38 119 ARG A CA 1
ATOM 902 C C . ARG A 1 119 ? -3.797 -13.203 -13.32 1 93.38 119 ARG A C 1
ATOM 904 O O . ARG A 1 119 ? -2.637 -13.406 -13.68 1 93.38 119 ARG A O 1
ATOM 911 N N . TYR A 1 120 ? -4.312 -13.711 -12.25 1 94.81 120 TYR A N 1
ATOM 912 C CA . TYR A 1 120 ? -3.561 -14.656 -11.438 1 94.81 120 TYR A CA 1
ATOM 913 C C . TYR A 1 120 ? -3.092 -15.844 -12.281 1 94.81 120 TYR A C 1
ATOM 915 O O . TYR A 1 120 ? -1.929 -16.25 -12.203 1 94.81 120 TYR A O 1
ATOM 923 N N . MET A 1 121 ? -3.924 -16.359 -13.094 1 95.69 121 MET A N 1
ATOM 924 C CA . MET A 1 121 ? -3.611 -17.531 -13.906 1 95.69 121 MET A CA 1
ATOM 925 C C . MET A 1 121 ? -2.568 -17.203 -14.969 1 95.69 121 MET A C 1
ATOM 927 O O . MET A 1 121 ? -1.728 -18.031 -15.305 1 95.69 121 MET A O 1
ATOM 931 N N . ASN A 1 122 ? -2.482 -16.047 -15.375 1 91 122 ASN A N 1
ATOM 932 C CA . ASN A 1 122 ? -1.591 -15.648 -16.469 1 91 122 ASN A CA 1
ATOM 933 C C . ASN A 1 122 ? -0.232 -15.195 -15.938 1 91 122 ASN A C 1
ATOM 935 O O . ASN A 1 122 ? 0.797 -15.453 -16.562 1 91 122 ASN A O 1
ATOM 939 N N . LYS A 1 123 ? -0.268 -14.594 -14.836 1 85.88 123 LYS A N 1
ATOM 940 C CA . LYS A 1 123 ? 0.963 -13.914 -14.438 1 85.88 123 LYS A CA 1
ATOM 941 C C . LYS A 1 123 ? 1.526 -14.508 -13.148 1 85.88 123 LYS A C 1
ATOM 943 O O . LYS A 1 123 ? 2.744 -14.586 -12.977 1 85.88 123 LYS A O 1
ATOM 948 N N . ASP A 1 124 ? 0.664 -14.906 -12.305 1 84.56 124 ASP A N 1
ATOM 949 C CA . ASP A 1 124 ? 1.122 -15.211 -10.953 1 84.56 124 ASP A CA 1
ATOM 950 C C . ASP A 1 124 ? 1.407 -16.703 -10.789 1 84.56 124 ASP A C 1
ATOM 952 O O . ASP A 1 124 ? 2.033 -17.125 -9.812 1 84.56 124 ASP A O 1
ATOM 956 N N . VAL A 1 125 ? 1.03 -17.453 -11.711 1 84.44 125 VAL A N 1
ATOM 957 C CA . VAL A 1 125 ? 1.301 -18.875 -11.633 1 84.44 125 VAL A CA 1
ATOM 958 C C . VAL A 1 125 ? 2.705 -19.172 -12.156 1 84.44 125 VAL A C 1
ATOM 960 O O . VAL A 1 125 ? 2.955 -19.062 -13.359 1 84.44 125 VAL A O 1
ATOM 963 N N . VAL A 1 126 ? 3.658 -19.375 -11.398 1 71.88 126 VAL A N 1
ATOM 964 C CA . VAL A 1 126 ? 5.043 -19.531 -11.828 1 71.88 126 VAL A CA 1
ATOM 965 C C . VAL A 1 126 ? 5.531 -20.938 -11.453 1 71.88 126 VAL A C 1
ATOM 967 O O . VAL A 1 126 ? 6.324 -21.531 -12.18 1 71.88 126 VAL A O 1
ATOM 970 N N . GLY A 1 127 ? 4.969 -21.672 -10.633 1 83.69 127 GLY A N 1
ATOM 971 C CA . GLY A 1 127 ? 5.496 -22.953 -10.18 1 83.69 127 GLY A CA 1
ATOM 972 C C . GLY A 1 127 ? 4.789 -24.141 -10.805 1 83.69 127 GLY A C 1
ATOM 973 O O . GLY A 1 127 ? 3.611 -24.047 -11.156 1 83.69 127 GLY A O 1
ATOM 974 N N . ALA A 1 128 ? 5.672 -25.219 -11.031 1 88.81 128 ALA A N 1
ATOM 975 C CA . ALA A 1 128 ? 5.164 -26.453 -11.633 1 88.81 128 ALA A CA 1
ATOM 976 C C . ALA A 1 128 ? 3.953 -26.984 -10.867 1 88.81 128 ALA A C 1
ATOM 978 O O . ALA A 1 128 ? 2.973 -27.422 -11.477 1 88.81 128 ALA A O 1
ATOM 979 N N . SER A 1 129 ? 4.094 -26.859 -9.641 1 91.81 129 SER A N 1
ATOM 980 C CA . SER A 1 129 ? 3 -27.375 -8.82 1 91.81 129 SER A CA 1
ATOM 981 C C . SER A 1 129 ? 1.712 -26.594 -9.062 1 91.81 129 SER A C 1
ATOM 983 O O . SER A 1 129 ? 0.648 -27.188 -9.25 1 91.81 129 SER A O 1
ATOM 985 N N . ASP A 1 130 ? 1.804 -25.328 -9.078 1 94.94 130 ASP A N 1
ATOM 986 C CA . ASP A 1 130 ? 0.634 -24.484 -9.289 1 94.94 130 ASP A CA 1
ATOM 987 C C . ASP A 1 130 ? 0.062 -24.672 -10.688 1 94.94 130 ASP A C 1
ATOM 989 O O . ASP A 1 130 ? -1.157 -24.672 -10.875 1 94.94 130 ASP A O 1
ATOM 993 N N . ILE A 1 131 ? 0.946 -24.875 -11.594 1 95.25 131 ILE A N 1
ATOM 994 C CA . ILE A 1 131 ? 0.525 -25.031 -12.977 1 95.25 131 ILE A CA 1
ATOM 995 C C . ILE A 1 131 ? -0.291 -26.312 -13.117 1 95.25 131 ILE A C 1
ATOM 997 O O . ILE A 1 131 ? -1.384 -26.312 -13.688 1 95.25 131 ILE A O 1
ATOM 1001 N N . LEU A 1 132 ? 0.197 -27.375 -12.562 1 96 132 LEU A N 1
ATOM 1002 C CA . LEU A 1 132 ? -0.506 -28.656 -12.648 1 96 132 LEU A CA 1
ATOM 1003 C C . LEU A 1 132 ? -1.846 -28.578 -11.922 1 96 132 LEU A C 1
ATOM 1005 O O . LEU A 1 132 ? -2.844 -29.125 -12.398 1 96 132 LEU A O 1
ATOM 1009 N N . THR A 1 133 ? -1.833 -27.875 -10.852 1 96.44 133 THR A N 1
ATOM 1010 C CA . THR A 1 133 ? -3.059 -27.734 -10.07 1 96.44 133 THR A CA 1
ATOM 1011 C C . THR A 1 133 ? -4.117 -26.969 -10.859 1 96.44 133 THR A C 1
ATOM 1013 O O . THR A 1 133 ? -5.273 -27.391 -10.922 1 96.44 133 THR A O 1
ATOM 1016 N N . VAL A 1 134 ? -3.742 -25.891 -11.453 1 97.12 134 VAL A N 1
ATOM 1017 C CA . VAL A 1 134 ? -4.676 -25.078 -12.219 1 97.12 134 VAL A CA 1
ATOM 1018 C C . VAL A 1 134 ? -5.18 -25.859 -13.422 1 97.12 134 VAL A C 1
ATOM 1020 O O . VAL A 1 134 ? -6.379 -25.859 -13.719 1 97.12 134 VAL A O 1
ATOM 1023 N N . MET A 1 135 ? -4.301 -26.531 -14.078 1 94.88 135 MET A N 1
ATOM 1024 C CA . MET A 1 135 ? -4.691 -27.328 -15.25 1 94.88 135 MET A CA 1
ATOM 1025 C C . MET A 1 135 ? -5.672 -28.422 -14.867 1 94.88 135 MET A C 1
ATOM 1027 O O . MET A 1 135 ? -6.672 -28.641 -15.555 1 94.88 135 MET A O 1
ATOM 1031 N N . THR A 1 136 ? -5.312 -29.062 -13.797 1 95.06 136 THR A N 1
ATOM 1032 C CA . THR A 1 136 ? -6.199 -30.125 -13.328 1 95.06 136 THR A CA 1
ATOM 1033 C C . THR A 1 136 ? -7.566 -29.562 -12.953 1 95.06 136 THR A C 1
ATOM 1035 O O . THR A 1 136 ? -8.602 -30.125 -13.305 1 95.06 136 THR A O 1
ATOM 1038 N N . SER A 1 137 ? -7.594 -28.438 -12.227 1 94.75 137 SER A N 1
ATOM 1039 C CA . SER A 1 137 ? -8.844 -27.797 -11.836 1 94.75 137 SER A CA 1
ATOM 1040 C C . SER A 1 137 ? -9.641 -27.344 -13.055 1 94.75 137 SER A C 1
ATOM 1042 O O . SER A 1 137 ? -10.867 -27.453 -13.078 1 94.75 137 SER A O 1
ATOM 1044 N N . SER A 1 138 ? -8.945 -26.844 -14.047 1 94.81 138 SER A N 1
ATOM 1045 C CA . SER A 1 138 ? -9.602 -26.391 -15.273 1 94.81 138 SER A CA 1
ATOM 1046 C C . SER A 1 138 ? -10.312 -27.547 -15.969 1 94.81 138 SER A C 1
ATOM 1048 O O . SER A 1 138 ? -11.453 -27.406 -16.422 1 94.81 138 SER A O 1
ATOM 1050 N N . LEU A 1 139 ? -9.664 -28.688 -16.016 1 92.25 139 LEU A N 1
ATOM 1051 C CA . LEU A 1 139 ? -10.25 -29.859 -16.656 1 92.25 139 LEU A CA 1
ATOM 1052 C C . LEU A 1 139 ? -11.43 -30.391 -15.844 1 92.25 139 LEU A C 1
ATOM 1054 O O . LEU A 1 139 ? -12.461 -30.766 -16.406 1 92.25 139 LEU A O 1
ATOM 1058 N N . LYS A 1 140 ? -11.281 -30.359 -14.602 1 90.56 140 LYS A N 1
ATOM 1059 C CA . LYS A 1 140 ? -12.336 -30.828 -13.711 1 90.56 140 LYS A CA 1
ATOM 1060 C C . LYS A 1 140 ? -13.602 -30 -13.875 1 90.56 140 LYS A C 1
ATOM 1062 O O . LYS A 1 140 ? -14.711 -30.531 -13.852 1 90.56 140 LYS A O 1
ATOM 1067 N N . HIS A 1 141 ? -13.469 -28.734 -14.062 1 92.69 141 HIS A N 1
ATOM 1068 C CA . HIS A 1 141 ? -14.617 -27.828 -14.094 1 92.69 141 HIS A CA 1
ATOM 1069 C C . HIS A 1 141 ? -15.016 -27.484 -15.531 1 92.69 141 HIS A C 1
ATOM 1071 O O . HIS A 1 141 ? -15.906 -26.672 -15.75 1 92.69 141 HIS A O 1
ATOM 1077 N N . GLY A 1 142 ? -14.312 -28.062 -16.391 1 89.75 142 GLY A N 1
ATOM 1078 C CA . GLY A 1 142 ? -14.648 -27.859 -17.797 1 89.75 142 GLY A CA 1
ATOM 1079 C C . GLY A 1 142 ? -14.297 -26.484 -18.297 1 89.75 142 GLY A C 1
ATOM 1080 O O . GLY A 1 142 ? -15.008 -25.922 -19.141 1 89.75 142 GLY A O 1
ATOM 1081 N N . TYR A 1 143 ? -13.367 -25.859 -17.656 1 93.75 143 TYR A N 1
ATOM 1082 C CA . TYR A 1 143 ? -12.922 -24.531 -18.078 1 93.75 143 TYR A CA 1
ATOM 1083 C C . TYR A 1 143 ? -11.773 -24.641 -19.078 1 93.75 143 TYR A C 1
ATOM 1085 O O . TYR A 1 143 ? -10.797 -25.359 -18.844 1 93.75 143 TYR A O 1
ATOM 1093 N N . SER A 1 144 ? -11.898 -23.969 -20.125 1 92.06 144 SER A N 1
ATOM 1094 C CA . SER A 1 144 ? -10.844 -23.969 -21.125 1 92.06 144 SER A CA 1
ATOM 1095 C C . SER A 1 144 ? -9.891 -22.781 -20.922 1 92.06 144 SER A C 1
ATOM 1097 O O . SER A 1 144 ? -10.305 -21.625 -21.047 1 92.06 144 SER A O 1
ATOM 1099 N N . LEU A 1 145 ? -8.703 -23.141 -20.703 1 92.88 145 LEU A N 1
ATOM 1100 C CA . LEU A 1 145 ? -7.695 -22.094 -20.516 1 92.88 145 LEU A CA 1
ATOM 1101 C C . LEU A 1 145 ? -7.438 -21.359 -21.828 1 92.88 145 LEU A C 1
ATOM 1103 O O . LEU A 1 145 ? -7.469 -21.969 -22.906 1 92.88 145 LEU A O 1
ATOM 1107 N N . PRO A 1 146 ? -7.223 -20.062 -21.734 1 91.25 146 PRO A N 1
ATOM 1108 C CA . PRO A 1 146 ? -6.793 -19.359 -22.938 1 91.25 146 PRO A CA 1
ATOM 1109 C C . PRO A 1 146 ? -5.531 -19.953 -23.547 1 91.25 146 PRO A C 1
ATOM 1111 O O . PRO A 1 146 ? -4.641 -20.406 -22.828 1 91.25 146 PRO A O 1
ATOM 1114 N N . GLU A 1 147 ? -5.465 -19.938 -24.812 1 88.56 147 GLU A N 1
ATOM 1115 C CA . GLU A 1 147 ? -4.398 -20.609 -25.547 1 88.56 147 GLU A CA 1
ATOM 1116 C C . GLU A 1 147 ? -3.025 -20.109 -25.109 1 88.56 147 GLU A C 1
ATOM 1118 O O . GLU A 1 147 ? -2.102 -20.906 -24.906 1 88.56 147 GLU A O 1
ATOM 1123 N N . ASP A 1 148 ? -2.943 -18.844 -25 1 88.88 148 ASP A N 1
ATOM 1124 C CA . ASP A 1 148 ? -1.654 -18.266 -24.625 1 88.88 148 ASP A CA 1
ATOM 1125 C C . ASP A 1 148 ? -1.223 -18.75 -23.234 1 88.88 148 ASP A C 1
ATOM 1127 O O . ASP A 1 148 ? -0.047 -19.062 -23.016 1 88.88 148 ASP A O 1
ATOM 1131 N N . THR A 1 149 ? -2.164 -18.844 -22.328 1 92.31 149 THR A N 1
ATOM 1132 C CA . THR A 1 149 ? -1.872 -19.312 -20.984 1 92.31 149 THR A CA 1
ATOM 1133 C C . THR A 1 149 ? -1.506 -20.797 -20.984 1 92.31 149 THR A C 1
ATOM 1135 O O . THR A 1 149 ? -0.557 -21.203 -20.312 1 92.31 149 THR A O 1
ATOM 1138 N N . GLU A 1 150 ? -2.238 -21.5 -21.703 1 91.38 150 GLU A N 1
ATOM 1139 C CA . GLU A 1 150 ? -1.965 -22.922 -21.797 1 91.38 150 GLU A CA 1
ATOM 1140 C C . GLU A 1 150 ? -0.583 -23.188 -22.391 1 91.38 150 GLU A C 1
ATOM 1142 O O . GLU A 1 150 ? 0.146 -24.062 -21.906 1 91.38 150 GLU A O 1
ATOM 1147 N N . ARG A 1 151 ? -0.268 -22.453 -23.406 1 89.44 151 ARG A N 1
ATOM 1148 C CA . ARG A 1 151 ? 1.049 -22.594 -24.016 1 89.44 151 ARG A CA 1
ATOM 1149 C C . ARG A 1 151 ? 2.156 -22.266 -23.016 1 89.44 151 ARG A C 1
ATOM 1151 O O . ARG A 1 151 ? 3.162 -22.984 -22.953 1 89.44 151 ARG A O 1
ATOM 1158 N N . ALA A 1 152 ? 1.926 -21.266 -22.359 1 89.5 152 ALA A N 1
ATOM 1159 C CA . ALA A 1 152 ? 2.922 -20.875 -21.359 1 89.5 152 ALA A CA 1
ATOM 1160 C C . ALA A 1 152 ? 3.088 -21.953 -20.297 1 89.5 152 ALA A C 1
ATOM 1162 O O . ALA A 1 152 ? 4.203 -22.234 -19.859 1 89.5 152 ALA A O 1
ATOM 1163 N N . TYR A 1 153 ? 1.979 -22.547 -19.875 1 92.94 153 TYR A N 1
ATOM 1164 C CA . TYR A 1 153 ? 2.016 -23.594 -18.875 1 92.94 153 TYR A CA 1
ATOM 1165 C C . TYR A 1 153 ? 2.801 -24.812 -19.359 1 92.94 153 TYR A C 1
ATOM 1167 O O . TYR A 1 153 ? 3.68 -25.312 -18.672 1 92.94 153 TYR A O 1
ATOM 1175 N N . TRP A 1 154 ? 2.578 -25.156 -20.516 1 91.56 154 TRP A N 1
ATOM 1176 C CA . TRP A 1 154 ? 3.266 -26.312 -21.078 1 91.56 154 TRP A CA 1
ATOM 1177 C C . TRP A 1 154 ? 4.742 -26.016 -21.312 1 91.56 154 TRP A C 1
ATOM 1179 O O . TRP A 1 154 ? 5.598 -26.875 -21.125 1 91.56 154 TRP A O 1
ATOM 1189 N N . SER A 1 155 ? 5.004 -24.797 -21.781 1 89 155 SER A N 1
ATOM 1190 C CA . SER A 1 155 ? 6.398 -24.391 -21.938 1 89 155 SER A CA 1
ATOM 1191 C C . SER A 1 155 ? 7.16 -24.516 -20.625 1 89 155 SER A C 1
ATOM 1193 O O . SER A 1 155 ? 8.305 -24.969 -20.594 1 89 155 SER A O 1
ATOM 1195 N N . THR A 1 156 ? 6.469 -24.156 -19.641 1 90.25 156 THR A N 1
ATOM 1196 C CA . THR A 1 156 ? 7.102 -24.25 -18.328 1 90.25 156 THR A CA 1
ATOM 1197 C C . THR A 1 156 ? 7.309 -25.703 -17.922 1 90.25 156 THR A C 1
ATOM 1199 O O . THR A 1 156 ? 8.336 -26.047 -17.344 1 90.25 156 THR A O 1
ATOM 1202 N N . CYS A 1 157 ? 6.363 -26.516 -18.188 1 91.5 157 CYS A N 1
ATOM 1203 C CA . CYS A 1 157 ? 6.48 -27.938 -17.891 1 91.5 157 CYS A CA 1
ATOM 1204 C C . CYS A 1 157 ? 7.66 -28.562 -18.609 1 91.5 157 CYS A C 1
ATOM 1206 O O . CYS A 1 157 ? 8.383 -29.391 -18.047 1 91.5 157 CYS A O 1
ATOM 1208 N N . VAL A 1 158 ? 7.84 -28.078 -19.812 1 89.69 158 VAL A N 1
ATOM 1209 C CA . VAL A 1 158 ? 8.93 -28.609 -20.641 1 89.69 158 VAL A CA 1
ATOM 1210 C C . VAL A 1 158 ? 10.258 -28.062 -20.156 1 89.69 158 VAL A C 1
ATOM 1212 O O . VAL A 1 158 ? 11.258 -28.781 -20.078 1 89.69 158 VAL A O 1
ATOM 1215 N N . ALA A 1 159 ? 10.273 -26.844 -19.844 1 86.88 159 ALA A N 1
ATOM 1216 C CA . ALA A 1 159 ? 11.5 -26.203 -19.406 1 86.88 159 ALA A CA 1
ATOM 1217 C C . ALA A 1 159 ? 11.977 -26.766 -18.062 1 86.88 159 ALA A C 1
ATOM 1219 O O . ALA A 1 159 ? 13.18 -26.922 -17.844 1 86.88 159 ALA A O 1
ATOM 1220 N N . ASP A 1 160 ? 11.023 -27.078 -17.25 1 89.56 160 ASP A N 1
ATOM 1221 C CA . ASP A 1 160 ? 11.367 -27.562 -15.922 1 89.56 160 ASP A CA 1
ATOM 1222 C C . ASP A 1 160 ? 10.703 -28.922 -15.656 1 89.56 160 ASP A C 1
ATOM 1224 O O . ASP A 1 160 ? 10 -29.094 -14.656 1 89.56 160 ASP A O 1
ATOM 1228 N N . SER A 1 161 ? 11.07 -29.891 -16.391 1 92.19 161 SER A N 1
ATOM 1229 C CA . SER A 1 161 ? 10.43 -31.188 -16.375 1 92.19 161 SER A CA 1
ATOM 1230 C C . SER A 1 161 ? 10.68 -31.922 -15.062 1 92.19 161 SER A C 1
ATOM 1232 O O . SER A 1 161 ? 9.766 -32.562 -14.508 1 92.19 161 SER A O 1
ATOM 1234 N N . ASN A 1 162 ? 11.875 -31.766 -14.547 1 91.5 162 ASN A N 1
ATOM 1235 C CA . ASN A 1 162 ? 12.203 -32.469 -13.312 1 91.5 162 ASN A CA 1
ATOM 1236 C C . ASN A 1 162 ? 11.383 -31.969 -12.133 1 91.5 162 ASN A C 1
ATOM 1238 O O . ASN A 1 162 ? 10.898 -32.75 -11.328 1 91.5 162 ASN A O 1
ATOM 1242 N N . SER A 1 163 ? 11.211 -30.703 -12.125 1 92.56 163 SER A N 1
ATOM 1243 C CA . SER A 1 163 ? 10.422 -30.125 -11.047 1 92.56 163 SER A CA 1
ATOM 1244 C C . SER A 1 163 ? 8.953 -30.531 -11.148 1 92.56 163 SER A C 1
ATOM 1246 O O . SER A 1 163 ? 8.297 -30.766 -10.133 1 92.56 163 SER A O 1
ATOM 1248 N N . VAL A 1 164 ? 8.492 -30.625 -12.336 1 94.81 164 VAL A N 1
ATOM 1249 C CA . VAL A 1 164 ? 7.109 -31.031 -12.578 1 94.81 164 VAL A CA 1
ATOM 1250 C C . VAL A 1 164 ? 6.891 -32.469 -12.094 1 94.81 164 VAL A C 1
ATOM 1252 O O . VAL A 1 164 ? 5.926 -32.75 -11.375 1 94.81 164 VAL A O 1
ATOM 1255 N N . LEU A 1 165 ? 7.816 -33.281 -12.398 1 95.5 165 LEU A N 1
ATOM 1256 C CA . LEU A 1 165 ? 7.695 -34.688 -12.055 1 95.5 165 LEU A CA 1
ATOM 1257 C C . LEU A 1 165 ? 7.789 -34.875 -10.547 1 95.5 165 LEU A C 1
ATOM 1259 O O . LEU A 1 165 ? 7.09 -35.719 -9.977 1 95.5 165 LEU A O 1
ATOM 1263 N N . GLN A 1 166 ? 8.562 -34.125 -9.938 1 94.25 166 GLN A N 1
ATOM 1264 C CA . GLN A 1 166 ? 8.797 -34.281 -8.508 1 94.25 166 GLN A CA 1
ATOM 1265 C C . GLN A 1 166 ? 7.746 -33.562 -7.68 1 94.25 166 GLN A C 1
ATOM 1267 O O . GLN A 1 166 ? 7.641 -33.781 -6.473 1 94.25 166 GLN A O 1
ATOM 1272 N N . SER A 1 167 ? 7.012 -32.781 -8.289 1 94.12 167 SER A N 1
ATOM 1273 C CA . SER A 1 167 ? 6.016 -32 -7.578 1 94.12 167 SER A CA 1
ATOM 1274 C C . SER A 1 167 ? 4.891 -32.875 -7.039 1 94.12 167 SER A C 1
ATOM 1276 O O . SER A 1 167 ? 4.492 -33.844 -7.688 1 94.12 167 SER A O 1
ATOM 1278 N N . PRO A 1 168 ? 4.395 -32.531 -5.848 1 94 168 PRO A N 1
ATOM 1279 C CA . PRO A 1 168 ? 3.24 -33.281 -5.324 1 94 168 PRO A CA 1
ATOM 1280 C C . PRO A 1 168 ? 1.997 -33.125 -6.195 1 94 168 PRO A C 1
ATOM 1282 O O . PRO A 1 168 ? 1.129 -34 -6.199 1 94 168 PRO A O 1
ATOM 1285 N N . ALA A 1 169 ? 1.961 -32.094 -6.93 1 95.38 169 ALA A N 1
ATOM 1286 C CA . ALA A 1 169 ? 0.812 -31.844 -7.797 1 95.38 169 ALA A CA 1
ATOM 1287 C C . ALA A 1 169 ? 0.748 -32.844 -8.93 1 95.38 169 ALA A C 1
ATOM 1289 O O . ALA A 1 169 ? -0.313 -33.062 -9.523 1 95.38 169 ALA A O 1
ATOM 1290 N N . PHE A 1 170 ? 1.894 -33.469 -9.258 1 96.38 170 PHE A N 1
ATOM 1291 C CA . PHE A 1 170 ? 1.925 -34.5 -10.281 1 96.38 170 PHE A CA 1
ATOM 1292 C C . PHE A 1 170 ? 1.062 -35.688 -9.867 1 96.38 170 PHE A C 1
ATOM 1294 O O . PHE A 1 170 ? 0.369 -36.281 -10.695 1 96.38 170 PHE A O 1
ATOM 1301 N N . LEU A 1 171 ? 1.017 -35.969 -8.602 1 95.12 171 LEU A N 1
ATOM 1302 C CA . LEU A 1 171 ? 0.286 -37.125 -8.078 1 95.12 171 LEU A CA 1
ATOM 1303 C C . LEU A 1 171 ? -1.214 -36.844 -8.047 1 95.12 171 LEU A C 1
ATOM 1305 O O . LEU A 1 171 ? -2.018 -37.75 -7.918 1 95.12 171 LEU A O 1
ATOM 1309 N N . LEU A 1 172 ? -1.547 -35.594 -8.172 1 94.75 172 LEU A N 1
ATOM 1310 C CA . LEU A 1 172 ? -2.955 -35.219 -8.133 1 94.75 172 LEU A CA 1
ATOM 1311 C C . LEU A 1 172 ? -3.422 -34.688 -9.492 1 94.75 172 LEU A C 1
ATOM 1313 O O . LEU A 1 172 ? -4.547 -34.219 -9.625 1 94.75 172 LEU A O 1
ATOM 1317 N N . ALA A 1 173 ? -2.576 -34.875 -10.484 1 95.38 173 ALA A N 1
ATOM 1318 C CA . ALA A 1 173 ? -2.867 -34.344 -11.805 1 95.38 173 ALA A CA 1
ATOM 1319 C C . ALA A 1 173 ? -3.852 -35.219 -12.555 1 95.38 173 ALA A C 1
ATOM 1321 O O . ALA A 1 173 ? -3.906 -36.438 -12.328 1 95.38 173 ALA A O 1
ATOM 1322 N N . ASP A 1 174 ? -4.715 -34.625 -13.359 1 94 174 ASP A N 1
ATOM 1323 C CA . ASP A 1 174 ? -5.641 -35.344 -14.227 1 94 174 ASP A CA 1
ATOM 1324 C C . ASP A 1 174 ? -4.887 -36.25 -15.195 1 94 174 ASP A C 1
ATOM 1326 O O . ASP A 1 174 ? -3.785 -35.906 -15.641 1 94 174 ASP A O 1
ATOM 1330 N N . HIS A 1 175 ? -5.48 -37.312 -15.648 1 92.5 175 HIS A N 1
ATOM 1331 C CA . HIS A 1 175 ? -4.816 -38.312 -16.484 1 92.5 175 HIS A CA 1
ATOM 1332 C C . HIS A 1 175 ? -4.441 -37.719 -17.844 1 92.5 175 HIS A C 1
ATOM 1334 O O . HIS A 1 175 ? -3.48 -38.156 -18.469 1 92.5 175 HIS A O 1
ATOM 1340 N N . ARG A 1 176 ? -5.16 -36.844 -18.359 1 89.75 176 ARG A N 1
ATOM 1341 C CA . ARG A 1 176 ? -4.91 -36.25 -19.656 1 89.75 176 ARG A CA 1
ATOM 1342 C C . ARG A 1 176 ? -3.605 -35.469 -19.656 1 89.75 176 ARG A C 1
ATOM 1344 O O . ARG A 1 176 ? -2.91 -35.375 -20.672 1 89.75 176 ARG A O 1
ATOM 1351 N N . ILE A 1 177 ? -3.371 -34.844 -18.5 1 93.62 177 ILE A N 1
ATOM 1352 C CA . ILE A 1 177 ? -2.135 -34.094 -18.344 1 93.62 177 ILE A CA 1
ATOM 1353 C C . ILE A 1 177 ? -0.942 -35.031 -18.312 1 93.62 177 ILE A C 1
ATOM 1355 O O . ILE A 1 177 ? 0.05 -34.812 -19.016 1 93.62 177 ILE A O 1
ATOM 1359 N N . ILE A 1 178 ? -1.1 -36.062 -17.516 1 94.25 178 ILE A N 1
ATOM 1360 C CA . ILE A 1 178 ? -0.033 -37.031 -17.391 1 94.25 178 ILE A CA 1
ATOM 1361 C C . ILE A 1 178 ? 0.236 -37.688 -18.75 1 94.25 178 ILE A C 1
ATOM 1363 O O . ILE A 1 178 ? 1.393 -37.875 -19.125 1 94.25 178 ILE A O 1
ATOM 1367 N N . GLN A 1 179 ? -0.759 -38 -19.359 1 91.62 179 GLN A N 1
ATOM 1368 C CA . GLN A 1 179 ? -0.623 -38.625 -20.672 1 91.62 179 GLN A CA 1
ATOM 1369 C C . GLN A 1 179 ? 0.151 -37.719 -21.641 1 91.62 179 GLN A C 1
ATOM 1371 O O . GLN A 1 179 ? 1.037 -38.188 -22.359 1 91.62 179 GLN A O 1
ATOM 1376 N N . LYS A 1 180 ? -0.189 -36.562 -21.641 1 90.94 180 LYS A N 1
ATOM 1377 C CA . LYS A 1 180 ? 0.486 -35.625 -22.531 1 90.94 180 LYS A CA 1
ATOM 1378 C C . LYS A 1 180 ? 1.955 -35.469 -22.156 1 90.94 180 LYS A C 1
ATOM 1380 O O . LYS A 1 180 ? 2.822 -35.375 -23.016 1 90.94 180 LYS A O 1
ATOM 1385 N N . LEU A 1 181 ? 2.219 -35.406 -20.938 1 92.56 181 LEU A N 1
ATOM 1386 C CA . LEU A 1 181 ? 3.592 -35.25 -20.469 1 92.56 181 LEU A CA 1
ATOM 1387 C C . LEU A 1 181 ? 4.438 -36.469 -20.859 1 92.56 181 LEU A C 1
ATOM 1389 O O . LEU A 1 181 ? 5.547 -36.312 -21.375 1 92.56 181 LEU A O 1
ATOM 1393 N N . VAL A 1 182 ? 3.906 -37.625 -20.625 1 92.06 182 VAL A N 1
ATOM 1394 C CA . VAL A 1 182 ? 4.656 -38.844 -20.875 1 92.06 182 VAL A CA 1
ATOM 1395 C C . VAL A 1 182 ? 4.895 -39.031 -22.359 1 92.06 182 VAL A C 1
ATOM 1397 O O . VAL A 1 182 ? 5.914 -39.594 -22.781 1 92.06 182 VAL A O 1
ATOM 1400 N N . GLN A 1 183 ? 4.082 -38.531 -23.156 1 89.31 183 GLN A N 1
ATOM 1401 C CA . GLN A 1 183 ? 4.18 -38.656 -24.609 1 89.31 183 GLN A CA 1
ATOM 1402 C C . GLN A 1 183 ? 5.227 -37.688 -25.172 1 89.31 183 GLN A C 1
ATOM 1404 O O . GLN A 1 183 ? 5.711 -37.906 -26.281 1 89.31 183 GLN A O 1
ATOM 1409 N N . LEU A 1 184 ? 5.559 -36.75 -24.469 1 88.56 184 LEU A N 1
ATOM 1410 C CA . LEU A 1 184 ? 6.477 -35.75 -24.969 1 88.56 184 LEU A CA 1
ATOM 1411 C C . LEU A 1 184 ? 7.918 -36.25 -24.922 1 88.56 184 LEU A C 1
ATOM 1413 O O . LEU A 1 184 ? 8.398 -36.656 -23.859 1 88.56 184 LEU A O 1
ATOM 1417 N N . ASP A 1 185 ? 8.562 -36.094 -26.016 1 88.81 185 ASP A N 1
ATOM 1418 C CA . ASP A 1 185 ? 9.977 -36.438 -26.078 1 88.81 185 ASP A CA 1
ATOM 1419 C C . ASP A 1 185 ? 10.82 -35.406 -25.344 1 88.81 185 ASP A C 1
ATOM 1421 O O . ASP A 1 185 ? 11.906 -35.719 -24.844 1 88.81 185 ASP A O 1
ATOM 1425 N N . GLU A 1 186 ? 10.281 -34.281 -25.281 1 88.38 186 GLU A N 1
ATOM 1426 C CA . GLU A 1 186 ? 11.023 -33.156 -24.703 1 88.38 186 GLU A CA 1
ATOM 1427 C C . GLU A 1 186 ? 10.836 -33.094 -23.188 1 88.38 186 GLU A C 1
ATOM 1429 O O . GLU A 1 186 ? 11.391 -32.219 -22.531 1 88.38 186 GLU A O 1
ATOM 1434 N N . PHE A 1 187 ? 9.984 -34.031 -22.719 1 91.25 187 PHE A N 1
ATOM 1435 C CA . PHE A 1 187 ? 9.898 -34.156 -21.266 1 91.25 187 PHE A CA 1
ATOM 1436 C C . PHE A 1 187 ? 11.141 -34.844 -20.703 1 91.25 187 PHE A C 1
ATOM 1438 O O . PHE A 1 187 ? 11.164 -36.062 -20.516 1 91.25 187 PHE A O 1
ATOM 1445 N N . GLY A 1 188 ? 12.133 -33.969 -20.422 1 89.31 188 GLY A N 1
ATOM 1446 C CA . GLY A 1 188 ? 13.477 -34.438 -20.109 1 89.31 188 GLY A CA 1
ATOM 1447 C C . GLY A 1 188 ? 13.609 -34.938 -18.688 1 89.31 188 GLY A C 1
ATOM 1448 O O . GLY A 1 188 ? 14.195 -34.25 -17.828 1 89.31 188 GLY A O 1
ATOM 1449 N N . VAL A 1 189 ? 13.117 -36.125 -18.406 1 92.69 189 VAL A N 1
ATOM 1450 C CA . VAL A 1 189 ? 13.227 -36.75 -17.078 1 92.69 189 VAL A CA 1
ATOM 1451 C C . VAL A 1 189 ? 13.828 -38.156 -17.219 1 92.69 189 VAL A C 1
ATOM 1453 O O . VAL A 1 189 ? 13.852 -38.719 -18.312 1 92.69 189 VAL A O 1
ATOM 1456 N N . ALA A 1 190 ? 14.422 -38.625 -16.141 1 92.94 190 ALA A N 1
ATOM 1457 C CA . ALA A 1 190 ? 14.914 -40 -16.109 1 92.94 190 ALA A CA 1
ATOM 1458 C C . ALA A 1 190 ? 13.766 -41 -16.109 1 92.94 190 ALA A C 1
ATOM 1460 O O . ALA A 1 190 ? 12.789 -40.844 -15.367 1 92.94 190 ALA A O 1
ATOM 1461 N N . GLU A 1 191 ? 13.875 -42.031 -16.938 1 93.75 191 GLU A N 1
ATOM 1462 C CA . GLU A 1 191 ? 12.781 -43 -17.078 1 93.75 191 GLU A CA 1
ATOM 1463 C C . GLU A 1 191 ? 12.516 -43.75 -15.781 1 93.75 191 GLU A C 1
ATOM 1465 O O . GLU A 1 191 ? 11.375 -44.094 -15.484 1 93.75 191 GLU A O 1
ATOM 1470 N N . ASP A 1 192 ? 13.578 -43.969 -14.984 1 94.12 192 ASP A N 1
ATOM 1471 C CA . ASP A 1 192 ? 13.406 -44.625 -13.695 1 94.12 192 ASP A CA 1
ATOM 1472 C C . ASP A 1 192 ? 12.492 -43.812 -12.773 1 94.12 192 ASP A C 1
ATOM 1474 O O . ASP A 1 192 ? 11.562 -44.344 -12.18 1 94.12 192 ASP A O 1
ATOM 1478 N N . LEU A 1 193 ? 12.812 -42.594 -12.766 1 94.31 193 LEU A N 1
ATOM 1479 C CA . LEU A 1 193 ? 12.031 -41.688 -11.906 1 94.31 193 LEU A CA 1
ATOM 1480 C C . LEU A 1 193 ? 10.609 -41.562 -12.43 1 94.31 193 LEU A C 1
ATOM 1482 O O . LEU A 1 193 ? 9.648 -41.531 -11.648 1 94.31 193 LEU A O 1
ATOM 1486 N N . LEU A 1 194 ? 10.469 -41.406 -13.734 1 95.88 194 LEU A N 1
ATOM 1487 C CA . LEU A 1 194 ? 9.156 -41.281 -14.352 1 95.88 194 LEU A CA 1
ATOM 1488 C C . LEU A 1 194 ? 8.281 -42.5 -14.008 1 95.88 194 LEU A C 1
ATOM 1490 O O . LEU A 1 194 ? 7.117 -42.312 -13.633 1 95.88 194 LEU A O 1
ATOM 1494 N N . TRP A 1 195 ? 8.844 -43.625 -14.078 1 94.88 195 TRP A N 1
ATOM 1495 C CA . TRP A 1 195 ? 8.102 -44.844 -13.766 1 94.88 195 TRP A CA 1
ATOM 1496 C C . TRP A 1 195 ? 7.656 -44.875 -12.305 1 94.88 195 TRP A C 1
ATOM 1498 O O . TRP A 1 195 ? 6.484 -45.125 -12.008 1 94.88 195 TRP A O 1
ATOM 1508 N N . SER A 1 196 ? 8.539 -44.625 -11.438 1 94.56 196 SER A N 1
ATOM 1509 C CA . SER A 1 196 ? 8.234 -44.625 -10.008 1 94.56 196 SER A CA 1
ATOM 1510 C C . SER A 1 196 ? 7.113 -43.656 -9.672 1 94.56 196 SER A C 1
ATOM 1512 O O . SER A 1 196 ? 6.199 -44 -8.922 1 94.56 196 SER A O 1
ATOM 1514 N N . ARG A 1 197 ? 7.176 -42.5 -10.258 1 95.38 197 ARG A N 1
ATOM 1515 C CA . ARG A 1 197 ? 6.176 -41.469 -9.992 1 95.38 197 ARG A CA 1
ATOM 1516 C C . ARG A 1 197 ? 4.832 -41.844 -10.609 1 95.38 197 ARG A C 1
ATOM 1518 O O . ARG A 1 197 ? 3.779 -41.562 -10.031 1 95.38 197 ARG A O 1
ATOM 1525 N N . LEU A 1 198 ? 4.898 -42.469 -11.766 1 95.44 198 LEU A N 1
ATOM 1526 C CA . LEU A 1 198 ? 3.678 -42.906 -12.43 1 95.44 198 LEU A CA 1
ATOM 1527 C C . LEU A 1 198 ? 2.977 -43.969 -11.617 1 95.44 198 LEU A C 1
ATOM 1529 O O . LEU A 1 198 ? 1.749 -44 -11.508 1 95.44 198 LEU A O 1
ATOM 1533 N N . VAL A 1 199 ? 3.768 -44.844 -11.117 1 94.06 199 VAL A N 1
ATOM 1534 C CA . VAL A 1 199 ? 3.205 -45.906 -10.281 1 94.06 199 VAL A CA 1
ATOM 1535 C C . VAL A 1 199 ? 2.564 -45.312 -9.039 1 94.06 199 VAL A C 1
ATOM 1537 O O . VAL A 1 199 ? 1.464 -45.688 -8.641 1 94.06 199 VAL A O 1
ATOM 1540 N N . GLU A 1 200 ? 3.236 -44.438 -8.461 1 94.69 200 GLU A N 1
ATOM 1541 C CA . GLU A 1 200 ? 2.695 -43.75 -7.289 1 94.69 200 GLU A CA 1
ATOM 1542 C C . GLU A 1 200 ? 1.408 -43 -7.633 1 94.69 200 GLU A C 1
ATOM 1544 O O . GLU A 1 200 ? 0.445 -43.031 -6.863 1 94.69 200 GLU A O 1
ATOM 1549 N N . TRP A 1 201 ? 1.439 -42.312 -8.758 1 95.81 201 TRP A N 1
ATOM 1550 C CA . TRP A 1 201 ? 0.253 -41.594 -9.234 1 95.81 201 TRP A CA 1
ATOM 1551 C C . TRP A 1 201 ? -0.905 -42.562 -9.453 1 95.81 201 TRP A C 1
ATOM 1553 O O . TRP A 1 201 ? -2.029 -42.312 -9.008 1 95.81 201 TRP A O 1
ATOM 1563 N N . ALA A 1 202 ? -0.691 -43.688 -10.078 1 93.31 202 ALA A N 1
ATOM 1564 C CA . ALA A 1 202 ? -1.724 -44.688 -10.352 1 93.31 202 ALA A CA 1
ATOM 1565 C C . ALA A 1 202 ? -2.305 -45.25 -9.062 1 93.31 202 ALA A C 1
ATOM 1567 O O . ALA A 1 202 ? -3.504 -45.5 -8.977 1 93.31 202 ALA A O 1
ATOM 1568 N N . ALA A 1 203 ? -1.439 -45.375 -8.133 1 91.44 203 ALA A N 1
ATOM 1569 C CA . ALA A 1 203 ? -1.896 -45.875 -6.828 1 91.44 203 ALA A CA 1
ATOM 1570 C C . ALA A 1 203 ? -2.83 -44.844 -6.168 1 91.44 203 ALA A C 1
ATOM 1572 O O . ALA A 1 203 ? -3.801 -45.25 -5.508 1 91.44 203 ALA A O 1
ATOM 1573 N N . GLY A 1 204 ? -2.574 -43.656 -6.336 1 91.19 204 GLY A N 1
ATOM 1574 C CA . GLY A 1 204 ? -3.385 -42.594 -5.746 1 91.19 204 GLY A CA 1
ATOM 1575 C C . GLY A 1 204 ? -4.738 -42.438 -6.414 1 91.19 204 GLY A C 1
ATOM 1576 O O . GLY A 1 204 ? -5.688 -41.969 -5.793 1 91.19 204 GLY A O 1
ATOM 1577 N N . THR A 1 205 ? -4.898 -42.844 -7.629 1 90.62 205 THR A N 1
ATOM 1578 C CA . THR A 1 205 ? -6.141 -42.688 -8.383 1 90.62 205 THR A CA 1
ATOM 1579 C C . THR A 1 205 ? -7.207 -43.625 -7.859 1 90.62 205 THR A C 1
ATOM 1581 O O . THR A 1 205 ? -8.391 -43.469 -8.156 1 90.62 205 THR A O 1
ATOM 1584 N N . GLU A 1 206 ? -6.797 -44.594 -7.109 1 86.69 206 GLU A N 1
ATOM 1585 C CA . GLU A 1 206 ? -7.781 -45.469 -6.504 1 86.69 206 GLU A CA 1
ATOM 1586 C C . GLU A 1 206 ? -8.648 -44.719 -5.492 1 86.69 206 GLU A C 1
ATOM 1588 O O . GLU A 1 206 ? -9.852 -45 -5.387 1 86.69 206 GLU A O 1
ATOM 1593 N N . GLN A 1 207 ? -8.086 -43.844 -4.84 1 87.38 207 GLN A N 1
ATOM 1594 C CA . GLN A 1 207 ? -8.805 -43.062 -3.842 1 87.38 207 GLN A CA 1
ATOM 1595 C C . GLN A 1 207 ? -9.539 -41.875 -4.488 1 87.38 207 GLN A C 1
ATOM 1597 O O . GLN A 1 207 ? -10.531 -41.406 -3.945 1 87.38 207 GLN A O 1
ATOM 1602 N N . LYS A 1 208 ? -9.094 -41.469 -5.629 1 89.44 208 LYS A N 1
ATOM 1603 C CA . LYS A 1 208 ? -9.703 -40.344 -6.352 1 89.44 208 LYS A CA 1
ATOM 1604 C C . LYS A 1 208 ? -10.023 -40.75 -7.793 1 89.44 208 LYS A C 1
ATOM 1606 O O . LYS A 1 208 ? -9.367 -40.281 -8.727 1 89.44 208 LYS A O 1
ATOM 1611 N N . PRO A 1 209 ? -11.008 -41.406 -7.949 1 85.19 209 PRO A N 1
ATOM 1612 C CA . PRO A 1 209 ? -11.32 -41.938 -9.281 1 85.19 209 PRO A CA 1
ATOM 1613 C C . PRO A 1 209 ? -11.695 -40.844 -10.273 1 85.19 209 PRO A C 1
ATOM 1615 O O . PRO A 1 209 ? -11.688 -41.062 -11.484 1 85.19 209 PRO A O 1
ATOM 1618 N N . GLU A 1 210 ? -11.93 -39.656 -9.758 1 83.62 210 GLU A N 1
ATOM 1619 C CA . GLU A 1 210 ? -12.312 -38.531 -10.625 1 83.62 210 GLU A CA 1
ATOM 1620 C C . GLU A 1 210 ? -11.156 -38.156 -11.555 1 83.62 210 GLU A C 1
ATOM 1622 O O . GLU A 1 210 ? -11.383 -37.562 -12.617 1 83.62 210 GLU A O 1
ATOM 1627 N N . LEU A 1 211 ? -10.023 -38.562 -11.188 1 87.5 211 LEU A N 1
ATOM 1628 C CA . LEU A 1 211 ? -8.836 -38.219 -11.961 1 87.5 211 LEU A CA 1
ATOM 1629 C C . LEU A 1 211 ? -8.742 -39.062 -13.219 1 87.5 211 LEU A C 1
ATOM 1631 O O . LEU A 1 211 ? -8.055 -38.688 -14.18 1 87.5 211 LEU A O 1
ATOM 1635 N N . VAL A 1 212 ? -9.391 -40.25 -13.211 1 87.56 212 VAL A N 1
ATOM 1636 C CA . VAL A 1 212 ? -9.234 -41.188 -14.328 1 87.56 212 VAL A CA 1
ATOM 1637 C C . VAL A 1 212 ? -10.609 -41.562 -14.875 1 87.56 212 VAL A C 1
ATOM 1639 O O . VAL A 1 212 ? -10.75 -42.562 -15.57 1 87.56 212 VAL A O 1
ATOM 1642 N N . SER A 1 213 ? -11.617 -40.875 -14.5 1 78.56 213 SER A N 1
ATOM 1643 C CA . SER A 1 213 ? -12.984 -41.25 -14.867 1 78.56 213 SER A CA 1
ATOM 1644 C C . SER A 1 213 ? -13.141 -41.375 -16.375 1 78.56 213 SER A C 1
ATOM 1646 O O . SER A 1 213 ? -13.75 -42.312 -16.875 1 78.56 213 SER A O 1
ATOM 1648 N N . SER A 1 214 ? -12.539 -40.594 -17.141 1 76.44 214 SER A N 1
ATOM 1649 C CA . SER A 1 214 ? -12.695 -40.594 -18.594 1 76.44 214 SER A CA 1
ATOM 1650 C C . SER A 1 214 ? -11.766 -41.625 -19.25 1 76.44 214 SER A C 1
ATOM 1652 O O . SER A 1 214 ? -11.961 -42 -20.406 1 76.44 214 SER A O 1
ATOM 1654 N N . LEU A 1 215 ? -10.82 -42.062 -18.531 1 76.88 215 LEU A N 1
ATOM 1655 C CA . LEU A 1 215 ? -9.805 -42.969 -19.062 1 76.88 215 LEU A CA 1
ATOM 1656 C C . LEU A 1 215 ? -10.344 -44.375 -19.125 1 76.88 215 LEU A C 1
ATOM 1658 O O . LEU A 1 215 ? -10.102 -45.094 -20.109 1 76.88 215 LEU A O 1
ATOM 1662 N N . LEU A 1 216 ? -11.117 -44.781 -18.109 1 68.94 216 LEU A N 1
ATOM 1663 C CA . LEU A 1 216 ? -11.523 -46.156 -17.922 1 68.94 216 LEU A CA 1
ATOM 1664 C C . LEU A 1 216 ? -12.906 -46.406 -18.516 1 68.94 216 LEU A C 1
ATOM 1666 O O . LEU A 1 216 ? -13.281 -47.531 -18.781 1 68.94 216 LEU A O 1
ATOM 1670 N N . CYS A 1 217 ? -13.789 -45.438 -18.703 1 61 217 CYS A N 1
ATOM 1671 C CA . CYS A 1 217 ? -15.133 -45.656 -19.25 1 61 217 CYS A CA 1
ATOM 1672 C C . CYS A 1 217 ? -15.07 -46.156 -20.672 1 61 217 CYS A C 1
ATOM 1674 O O . CYS A 1 217 ? -15.922 -46.938 -21.109 1 61 217 CYS A O 1
ATOM 1676 N N . ASN A 1 218 ? -14.164 -45.719 -21.5 1 50.19 218 ASN A N 1
ATOM 1677 C CA . ASN A 1 218 ? -14.195 -46.188 -22.875 1 50.19 218 ASN A CA 1
ATOM 1678 C C . ASN A 1 218 ? -14.039 -47.719 -22.953 1 50.19 218 ASN A C 1
ATOM 1680 O O . ASN A 1 218 ? -14.523 -48.344 -23.906 1 50.19 218 ASN A O 1
ATOM 1684 N N . GLU A 1 219 ? -13.344 -48.312 -22.078 1 47.62 219 GLU A N 1
ATOM 1685 C CA . GLU A 1 219 ? -13.133 -49.75 -22.203 1 47.62 219 GLU A CA 1
ATOM 1686 C C . GLU A 1 219 ? -14.383 -50.531 -21.812 1 47.62 219 GLU A C 1
ATOM 1688 O O . GLU A 1 219 ? -14.586 -51.656 -22.281 1 47.62 219 GLU A O 1
ATOM 1693 N N . SER A 1 220 ? -15.156 -50.031 -20.906 1 43.41 220 SER A N 1
ATOM 1694 C CA . SER A 1 220 ? -16.312 -50.875 -20.594 1 43.41 220 SER A CA 1
ATOM 1695 C C . SER A 1 220 ? -17.25 -51 -21.797 1 43.41 220 SER A C 1
ATOM 1697 O O . SER A 1 220 ? -17.906 -52.031 -21.969 1 43.41 220 SER A O 1
ATOM 1699 N N . GLU A 1 221 ? -17.344 -49.938 -22.594 1 41.84 221 GLU A N 1
ATOM 1700 C CA . GLU A 1 221 ? -18.234 -50.156 -23.734 1 41.84 221 GLU A CA 1
ATOM 1701 C C . GLU A 1 221 ? -17.609 -51.125 -24.75 1 41.84 221 GLU A C 1
ATOM 1703 O O . GLU A 1 221 ? -18.312 -51.906 -25.391 1 41.84 221 GLU A O 1
ATOM 1708 N N . GLY A 1 222 ? -16.281 -51.094 -24.891 1 37.78 222 GLY A N 1
ATOM 1709 C CA . GLY A 1 222 ? -15.68 -52 -25.875 1 37.78 222 GLY A CA 1
ATOM 1710 C C . GLY A 1 222 ? -15.492 -53.406 -25.344 1 37.78 222 GLY A C 1
ATOM 1711 O O . GLY A 1 222 ? -15.344 -54.344 -26.125 1 37.78 222 GLY A O 1
ATOM 1712 N N . GLN A 1 223 ? -15.195 -53.531 -24.078 1 39.06 223 GLN A N 1
ATOM 1713 C CA . GLN A 1 223 ? -15.008 -54.906 -23.609 1 39.06 223 GLN A CA 1
ATOM 1714 C C . GLN A 1 223 ? -16.344 -55.594 -23.438 1 39.06 223 GLN A C 1
ATOM 1716 O O . GLN A 1 223 ? -16.391 -56.844 -23.297 1 39.06 223 GLN A O 1
ATOM 1721 N N . GLU A 1 224 ? -17.484 -54.938 -23.281 1 37.53 224 GLU A N 1
ATOM 1722 C CA . GLU A 1 224 ? -18.688 -55.75 -23.359 1 37.53 224 GLU A CA 1
ATOM 1723 C C . GLU A 1 224 ? -18.812 -56.438 -24.703 1 37.53 224 GLU A C 1
ATOM 1725 O O . GLU A 1 224 ? -19.5 -57.438 -24.828 1 37.53 224 GLU A O 1
ATOM 1730 N N . LYS A 1 225 ? -18.234 -55.656 -25.656 1 38.94 225 LYS A N 1
ATOM 1731 C CA . LYS A 1 225 ? -18.484 -56.375 -26.891 1 38.94 225 LYS A CA 1
ATOM 1732 C C . LYS A 1 225 ? -17.594 -57.594 -27.016 1 38.94 225 LYS A C 1
ATOM 1734 O O . LYS A 1 225 ? -17.797 -58.469 -27.875 1 38.94 225 LYS A O 1
ATOM 1739 N N . GLN A 1 226 ? -16.406 -57.438 -26.438 1 34.78 226 GLN A N 1
ATOM 1740 C CA . GLN A 1 226 ? -15.555 -58.594 -26.766 1 34.78 226 GLN A CA 1
ATOM 1741 C C . GLN A 1 226 ? -15.781 -59.719 -25.781 1 34.78 226 GLN A C 1
ATOM 1743 O O . GLN A 1 226 ? -15.141 -60.781 -25.875 1 34.78 226 GLN A O 1
ATOM 1748 N N . ARG A 1 227 ? -16.453 -59.531 -24.688 1 36.12 227 ARG A N 1
ATOM 1749 C CA . ARG A 1 227 ? -16.719 -60.656 -23.812 1 36.12 227 ARG A CA 1
ATOM 1750 C C . ARG A 1 227 ? -17.406 -61.781 -24.562 1 36.12 227 ARG A C 1
ATOM 1752 O O . ARG A 1 227 ? -17.594 -62.875 -24.016 1 36.12 227 ARG A O 1
ATOM 1759 N N . CYS A 1 228 ? -18.109 -61.375 -25.625 1 32.56 228 CYS A N 1
ATOM 1760 C CA . CYS A 1 228 ? -18.953 -62.531 -25.984 1 32.56 228 CYS A CA 1
ATOM 1761 C C . CYS A 1 228 ? -18.109 -63.656 -26.547 1 32.56 228 CYS A C 1
ATOM 1763 O O . CYS A 1 228 ? -18.641 -64.75 -26.891 1 32.56 228 CYS A O 1
ATOM 1765 N N . HIS A 1 229 ? -17.047 -63.375 -27.344 1 31.69 229 HIS A N 1
ATOM 1766 C CA . HIS A 1 229 ? -16.609 -64.625 -27.969 1 31.69 229 HIS A CA 1
ATOM 1767 C C . HIS A 1 229 ? -16.016 -65.562 -26.938 1 31.69 229 HIS A C 1
ATOM 1769 O O . HIS A 1 229 ? -15.453 -65.125 -25.922 1 31.69 229 HIS A O 1
ATOM 1775 N N . GLY A 1 230 ? -16.344 -66.938 -26.844 1 32.31 230 GLY A N 1
ATOM 1776 C CA . GLY A 1 230 ? -16.391 -68.188 -26.141 1 32.31 230 GLY A CA 1
ATOM 1777 C C . GLY A 1 230 ? -15.031 -68.688 -25.641 1 32.31 230 GLY A C 1
ATOM 1778 O O . GLY A 1 230 ? -14.898 -69.75 -25.109 1 32.31 230 GLY A O 1
ATOM 1779 N N . ASP A 1 231 ? -13.805 -68.312 -26.25 1 35.03 231 ASP A N 1
ATOM 1780 C CA . ASP A 1 231 ? -12.828 -69.375 -25.984 1 35.03 231 ASP A CA 1
ATOM 1781 C C . ASP A 1 231 ? -12.477 -69.438 -24.484 1 35.03 231 ASP A C 1
ATOM 1783 O O . ASP A 1 23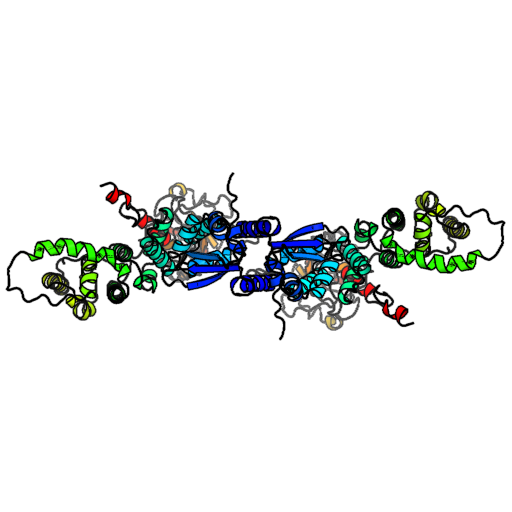1 ? -12.125 -68.375 -23.906 1 35.03 231 ASP A O 1
ATOM 1787 N N . LYS A 1 232 ? -12.961 -70.375 -23.609 1 38.94 232 LYS A N 1
ATOM 1788 C CA . LYS A 1 232 ? -12.914 -71 -22.266 1 38.94 232 LYS A CA 1
ATOM 1789 C C . LYS A 1 232 ? -11.5 -70.938 -21.703 1 38.94 232 LYS A C 1
ATOM 1791 O O . LYS A 1 232 ? -11.305 -71.125 -20.5 1 38.94 232 LYS A O 1
ATOM 1796 N N . SER A 1 233 ? -10.555 -71.375 -22.516 1 35.03 233 SER A N 1
ATOM 1797 C CA . SER A 1 233 ? -9.398 -71.938 -21.828 1 35.03 233 SER A CA 1
ATOM 1798 C C . SER A 1 233 ? -8.555 -70.875 -21.172 1 35.03 233 SER A C 1
ATOM 1800 O O . SER A 1 233 ? -7.441 -71.125 -20.703 1 35.03 233 SER A O 1
ATOM 1802 N N . LEU A 1 234 ? -8.75 -69.688 -21.656 1 35.28 234 LEU A N 1
ATOM 1803 C CA . LEU A 1 234 ? -7.652 -68.875 -21.125 1 35.28 234 LEU A CA 1
ATOM 1804 C C . LEU A 1 234 ? -7.848 -68.625 -19.641 1 35.28 234 LEU A C 1
ATOM 1806 O O . LEU A 1 234 ? -8.969 -68.375 -19.188 1 35.28 234 LEU A O 1
ATOM 1810 N N . GLU A 1 235 ? -6.961 -69.188 -18.75 1 38.34 235 GLU A N 1
ATOM 1811 C CA . GLU A 1 235 ? -6.824 -68.938 -17.328 1 38.34 235 GLU A CA 1
ATOM 1812 C C . GLU A 1 235 ? -7.309 -67.562 -16.969 1 38.34 235 GLU A C 1
ATOM 1814 O O . GLU A 1 235 ? -7.168 -66.625 -17.766 1 38.34 235 GLU A O 1
ATOM 1819 N N . PRO A 1 236 ? -8.352 -67.438 -16.094 1 37.28 236 PRO A N 1
ATOM 1820 C CA . PRO A 1 236 ? -8.883 -66.188 -15.633 1 37.28 236 PRO A CA 1
ATOM 1821 C C . PRO A 1 236 ? -7.797 -65.125 -15.461 1 37.28 236 PRO A C 1
ATOM 1823 O O . PRO A 1 236 ? -6.77 -65.375 -14.828 1 37.28 236 PRO A O 1
ATOM 1826 N N . ALA A 1 237 ? -7.48 -64.375 -16.422 1 38.56 237 ALA A N 1
ATOM 1827 C CA . ALA A 1 237 ? -6.594 -63.219 -16.266 1 38.56 237 ALA A CA 1
ATOM 1828 C C . ALA A 1 237 ? -6.754 -62.594 -14.875 1 38.56 237 ALA A C 1
ATOM 1830 O O . ALA A 1 237 ? -7.875 -62.406 -14.391 1 38.56 237 ALA A O 1
ATOM 1831 N N . LYS A 1 238 ? -5.906 -62.906 -13.883 1 44.66 238 LYS A N 1
ATOM 1832 C CA . LYS A 1 238 ? -5.809 -62.25 -12.586 1 44.66 238 LYS A CA 1
ATOM 1833 C C . LYS A 1 238 ? -6.395 -60.844 -12.633 1 44.66 238 LYS A C 1
ATOM 1835 O O . LYS A 1 238 ? -6.164 -60.125 -13.586 1 44.66 238 LYS A O 1
ATOM 1840 N N . PRO A 1 239 ? -7.469 -60.594 -11.961 1 46.5 239 PRO A N 1
ATOM 1841 C CA . PRO A 1 239 ? -8.188 -59.312 -11.891 1 46.5 239 PRO A CA 1
ATOM 1842 C C . PRO A 1 239 ? -7.25 -58.125 -11.875 1 46.5 239 PRO A C 1
ATOM 1844 O O . PRO A 1 239 ? -6.387 -58 -11 1 46.5 239 PRO A O 1
ATOM 1847 N N . SER A 1 240 ? -6.82 -57.656 -12.977 1 60.03 240 SER A N 1
ATOM 1848 C CA . SER A 1 240 ? -5.914 -56.531 -13.156 1 60.03 240 SER A CA 1
ATOM 1849 C C . SER A 1 240 ? -6.305 -55.344 -12.266 1 60.03 240 SER A C 1
ATOM 1851 O O . SER A 1 240 ? -7.461 -54.938 -12.258 1 60.03 240 SER A O 1
ATOM 1853 N N . SER A 1 241 ? -5.625 -55.219 -11.023 1 78.44 241 SER A N 1
ATOM 1854 C CA . SER A 1 241 ? -5.758 -54.125 -10.062 1 78.44 241 SER A CA 1
ATOM 1855 C C . SER A 1 241 ? -5.957 -52.812 -10.758 1 78.44 241 SER A C 1
ATOM 1857 O O . SER A 1 241 ? -5.652 -52.656 -11.945 1 78.44 241 SER A O 1
ATOM 1859 N N . HIS A 1 242 ? -6.891 -52.031 -10.305 1 83.25 242 HIS A N 1
ATOM 1860 C CA . HIS A 1 242 ? -7.125 -50.656 -10.781 1 83.25 242 HIS A CA 1
ATOM 1861 C C . HIS A 1 242 ? -5.824 -50 -11.227 1 83.25 242 HIS A C 1
ATOM 1863 O O . HIS A 1 242 ? -5.762 -49.406 -12.305 1 83.25 242 HIS A O 1
ATOM 1869 N N . LYS A 1 243 ? -4.875 -50.281 -10.484 1 87.19 243 LYS A N 1
ATOM 1870 C CA . LYS A 1 243 ? -3.553 -49.75 -10.758 1 87.19 243 LYS A CA 1
ATOM 1871 C C . LYS A 1 243 ? -2.994 -50.281 -12.07 1 87.19 243 LYS A C 1
ATOM 1873 O O . LYS A 1 243 ? -2.43 -49.531 -12.867 1 87.19 243 LYS A O 1
ATOM 1878 N N . HIS A 1 244 ? -3.195 -51.469 -12.273 1 87.69 244 HIS A N 1
ATOM 1879 C CA . HIS A 1 244 ? -2.688 -52.125 -13.469 1 87.69 244 HIS A CA 1
ATOM 1880 C C . HIS A 1 244 ? -3.389 -51.625 -14.719 1 87.69 244 HIS A C 1
ATOM 1882 O O . HIS A 1 244 ? -2.738 -51.344 -15.734 1 87.69 244 HIS A O 1
ATOM 1888 N N . LEU A 1 245 ? -4.617 -51.438 -14.602 1 86.19 245 LEU A N 1
ATOM 1889 C CA . LEU A 1 245 ? -5.406 -51 -15.742 1 86.19 245 LEU A CA 1
ATOM 1890 C C . LEU A 1 245 ? -5.027 -49.562 -16.125 1 86.19 245 LEU A C 1
ATOM 1892 O O . LEU A 1 245 ? -4.93 -49.25 -17.312 1 86.19 245 LEU A O 1
ATOM 1896 N N . VAL A 1 246 ? -4.797 -48.812 -15.125 1 89.62 246 VAL A N 1
ATOM 1897 C CA . VAL A 1 246 ? -4.465 -47.406 -15.359 1 89.62 246 VAL A CA 1
ATOM 1898 C C . VAL A 1 246 ? -3.084 -47.312 -16 1 89.62 246 VAL A C 1
ATOM 1900 O O . VAL A 1 246 ? -2.904 -46.594 -16.984 1 89.62 246 VAL A O 1
ATOM 1903 N N . LEU A 1 247 ? -2.146 -48.031 -15.516 1 91.5 247 LEU A N 1
ATOM 1904 C CA . LEU A 1 247 ? -0.771 -47.938 -16 1 91.5 247 LEU A CA 1
ATOM 1905 C C . LEU A 1 247 ? -0.657 -48.469 -17.422 1 91.5 247 LEU A C 1
ATOM 1907 O O . LEU A 1 247 ? 0.175 -48 -18.203 1 91.5 247 LEU A O 1
ATOM 1911 N N . ARG A 1 248 ? -1.444 -49.375 -17.734 1 88.81 248 ARG A N 1
ATOM 1912 C CA . ARG A 1 248 ? -1.412 -50 -19.047 1 88.81 248 ARG A CA 1
ATOM 1913 C C . ARG A 1 248 ? -1.679 -48.969 -20.141 1 88.81 248 ARG A C 1
ATOM 1915 O O . ARG A 1 248 ? -1.159 -49.062 -21.25 1 88.81 248 ARG A O 1
ATOM 1922 N N . GLU A 1 249 ? -2.416 -48 -19.766 1 88.31 249 GLU A N 1
ATOM 1923 C CA . GLU A 1 249 ? -2.766 -46.969 -20.719 1 88.31 249 GLU A CA 1
ATOM 1924 C C . GLU A 1 249 ? -1.555 -46.094 -21.062 1 88.31 249 GLU A C 1
ATOM 1926 O O . GLU A 1 249 ? -1.539 -45.406 -22.094 1 88.31 249 GLU A O 1
ATOM 1931 N N . PHE A 1 250 ? -0.518 -46.188 -20.266 1 92.12 250 PHE A N 1
ATOM 1932 C CA . PHE A 1 250 ? 0.621 -45.281 -20.453 1 92.12 250 PHE A CA 1
ATOM 1933 C C . PHE A 1 250 ? 1.842 -46.062 -20.938 1 92.12 250 PHE A C 1
ATOM 1935 O O . PHE A 1 250 ? 2.854 -45.469 -21.312 1 92.12 250 PHE A O 1
ATOM 1942 N N . ILE A 1 251 ? 1.8 -47.312 -20.969 1 90.94 251 ILE A N 1
ATOM 1943 C CA . ILE A 1 251 ? 2.949 -48.188 -21.172 1 90.94 251 ILE A CA 1
ATOM 1944 C C . ILE A 1 251 ? 3.566 -47.906 -22.547 1 90.94 251 ILE A C 1
ATOM 1946 O O . ILE A 1 251 ? 4.789 -47.938 -22.688 1 90.94 251 ILE A O 1
ATOM 1950 N N . GLN A 1 252 ? 2.783 -47.625 -23.469 1 88.69 252 GLN A N 1
ATOM 1951 C CA . GLN A 1 252 ? 3.268 -47.469 -24.828 1 88.69 252 GLN A CA 1
ATOM 1952 C C . GLN A 1 252 ? 4.145 -46.219 -24.953 1 88.69 252 GLN A C 1
ATOM 1954 O O . GLN A 1 252 ? 4.941 -46.094 -25.891 1 88.69 252 GLN A O 1
ATOM 1959 N N . HIS A 1 253 ? 4.016 -45.375 -24.062 1 91.06 253 HIS A N 1
ATOM 1960 C CA . HIS A 1 253 ? 4.73 -44.094 -24.156 1 91.06 253 HIS A CA 1
ATOM 1961 C C . HIS A 1 253 ? 5.984 -44.125 -23.297 1 91.06 253 HIS A C 1
ATOM 1963 O O . HIS A 1 253 ? 6.762 -43.156 -23.312 1 91.06 253 HIS A O 1
ATOM 1969 N N . LEU A 1 254 ? 6.148 -45.156 -22.578 1 93.81 254 LEU A N 1
ATOM 1970 C CA . LEU A 1 254 ? 7.32 -45.25 -21.719 1 93.81 254 LEU A CA 1
ATOM 1971 C C . LEU A 1 254 ? 8.5 -45.875 -22.453 1 93.81 254 LEU A C 1
ATOM 1973 O O . LEU A 1 254 ? 8.305 -46.625 -23.406 1 93.81 254 LEU A O 1
ATOM 1977 N N . ARG A 1 255 ? 9.641 -45.5 -22.078 1 94 255 ARG A N 1
ATOM 1978 C CA . ARG A 1 255 ? 10.875 -46 -22.688 1 94 255 ARG A CA 1
ATOM 1979 C C . ARG A 1 255 ? 11.594 -46.969 -21.766 1 94 255 ARG A C 1
ATOM 1981 O O . ARG A 1 255 ? 12.656 -46.656 -21.234 1 94 255 ARG A O 1
ATOM 1988 N N . PHE A 1 256 ? 11.102 -48.156 -21.75 1 93.94 256 PHE A N 1
ATOM 1989 C CA . PHE A 1 256 ? 11.562 -49.188 -20.828 1 93.94 256 PHE A CA 1
ATOM 1990 C C . PHE A 1 256 ? 13.016 -49.562 -21.125 1 93.94 256 PHE A C 1
ATOM 1992 O O . PHE A 1 256 ? 13.789 -49.812 -20.203 1 93.94 256 PHE A O 1
ATOM 1999 N N . PRO A 1 257 ? 13.398 -49.562 -22.359 1 93.75 257 PRO A N 1
ATOM 2000 C CA . PRO A 1 257 ? 14.789 -49.906 -22.656 1 93.75 257 PRO A CA 1
ATOM 2001 C C . PRO A 1 257 ? 15.789 -48.938 -22.047 1 93.75 257 PRO A C 1
ATOM 2003 O O . PRO A 1 257 ? 16.969 -49.281 -21.891 1 93.75 257 PRO A O 1
ATOM 2006 N N . LEU A 1 258 ? 15.391 -47.812 -21.766 1 92.56 258 LEU A N 1
ATOM 2007 C CA . LEU A 1 258 ? 16.297 -46.781 -21.234 1 92.56 258 LEU A CA 1
ATOM 2008 C C . LEU A 1 258 ? 16.25 -46.75 -19.719 1 92.56 258 LEU A C 1
ATOM 2010 O O . LEU A 1 258 ? 16.969 -46 -19.078 1 92.56 258 LEU A O 1
ATOM 2014 N N . MET A 1 259 ? 15.461 -47.625 -19.156 1 93.69 259 MET A N 1
ATOM 2015 C CA . MET A 1 259 ? 15.375 -47.781 -17.703 1 93.69 259 MET A CA 1
ATOM 2016 C C . MET A 1 259 ? 16.516 -48.656 -17.172 1 93.69 259 MET A C 1
ATOM 2018 O O . MET A 1 259 ? 17.109 -49.406 -17.922 1 93.69 259 MET A O 1
ATOM 2022 N N . SER A 1 260 ? 16.734 -48.406 -15.883 1 92.81 260 SER A N 1
ATOM 2023 C CA . SER A 1 260 ? 17.719 -49.312 -15.25 1 92.81 260 SER A CA 1
ATOM 2024 C C . SER A 1 260 ? 17.25 -50.75 -15.273 1 92.81 260 SER A C 1
ATOM 2026 O O . SER A 1 260 ? 16.062 -51.031 -15.047 1 92.81 260 SER A O 1
ATOM 2028 N N . LYS A 1 261 ? 18.188 -51.688 -15.508 1 92.25 261 LYS A N 1
ATOM 2029 C CA . LYS A 1 261 ? 17.859 -53.125 -15.617 1 92.25 261 LYS A CA 1
ATOM 2030 C C . LYS A 1 261 ? 17.234 -53.656 -14.328 1 92.25 261 LYS A C 1
ATOM 2032 O O . LYS A 1 261 ? 16.281 -54.438 -14.375 1 92.25 261 LYS A O 1
ATOM 2037 N N . THR A 1 262 ? 17.734 -53.156 -13.25 1 92.62 262 THR A N 1
ATOM 2038 C CA . THR A 1 262 ? 17.234 -53.594 -11.953 1 92.62 262 THR A CA 1
ATOM 2039 C C . THR A 1 262 ? 15.781 -53.188 -11.75 1 92.62 262 THR A C 1
ATOM 2041 O O . THR A 1 262 ? 14.945 -54 -11.359 1 92.62 262 THR A O 1
ATOM 2044 N N . LEU A 1 263 ? 15.531 -51.969 -12.078 1 92.88 263 LEU A N 1
ATOM 2045 C CA . LEU A 1 263 ? 14.172 -51.469 -11.906 1 92.88 263 LEU A CA 1
ATOM 2046 C C . LEU A 1 263 ? 13.211 -52.156 -12.867 1 92.88 263 LEU A C 1
ATOM 2048 O O . LEU A 1 263 ? 12.078 -52.469 -12.5 1 92.88 263 LEU A O 1
ATOM 2052 N N . PHE A 1 264 ? 13.664 -52.375 -14.07 1 93.31 264 PHE A N 1
ATOM 2053 C CA . PHE A 1 264 ? 12.828 -53.031 -15.078 1 93.31 264 PHE A CA 1
ATOM 2054 C C . PHE A 1 264 ? 12.43 -54.406 -14.633 1 93.31 264 PHE A C 1
ATOM 2056 O O . PHE A 1 264 ? 11.25 -54.781 -14.648 1 93.31 264 PHE A O 1
ATOM 2063 N N . VAL A 1 265 ? 13.305 -55.156 -14.188 1 91.56 265 VAL A N 1
ATOM 2064 C CA . VAL A 1 265 ? 13.078 -56.562 -13.844 1 91.56 265 VAL A CA 1
ATOM 2065 C C . VAL A 1 265 ? 12.273 -56.656 -12.547 1 91.56 265 VAL A C 1
ATOM 2067 O O . VAL A 1 265 ? 11.352 -57.469 -12.43 1 91.56 265 VAL A O 1
ATOM 2070 N N . ASP A 1 266 ? 12.539 -55.844 -11.641 1 90.88 266 ASP A N 1
ATOM 2071 C CA . ASP A 1 266 ? 11.953 -55.969 -10.305 1 90.88 266 ASP A CA 1
ATOM 2072 C C . ASP A 1 266 ? 10.57 -55.312 -10.242 1 90.88 266 ASP A C 1
ATOM 2074 O O . ASP A 1 266 ? 9.703 -55.781 -9.492 1 90.88 266 ASP A O 1
ATOM 2078 N N . GLU A 1 267 ? 10.375 -54.281 -10.984 1 90.25 267 GLU A N 1
ATOM 2079 C CA . GLU A 1 267 ? 9.172 -53.5 -10.734 1 90.25 267 GLU A CA 1
ATOM 2080 C C . GLU A 1 267 ? 8.32 -53.375 -11.992 1 90.25 267 GLU A C 1
ATOM 2082 O O . GLU A 1 267 ? 7.09 -53.375 -11.914 1 90.25 267 GLU A O 1
ATOM 2087 N N . ALA A 1 268 ? 8.883 -53.25 -13.148 1 91.25 268 ALA A N 1
ATOM 2088 C CA . ALA A 1 268 ? 8.125 -52.906 -14.344 1 91.25 268 ALA A CA 1
ATOM 2089 C C . ALA A 1 268 ? 7.578 -54.125 -15.047 1 91.25 268 ALA A C 1
ATOM 2091 O O . ALA A 1 268 ? 6.52 -54.094 -15.672 1 91.25 268 ALA A O 1
ATOM 2092 N N . THR A 1 269 ? 8.172 -55.25 -14.953 1 90.12 269 THR A N 1
ATOM 2093 C CA . THR A 1 269 ? 7.855 -56.438 -15.719 1 90.12 269 THR A CA 1
ATOM 2094 C C . THR A 1 269 ? 6.453 -56.938 -15.383 1 90.12 269 THR A C 1
ATOM 2096 O O . THR A 1 269 ? 5.762 -57.5 -16.25 1 90.12 269 THR A O 1
ATOM 2099 N N . MET A 1 270 ? 6.039 -56.719 -14.172 1 86.81 270 MET A N 1
ATOM 2100 C CA . MET A 1 270 ? 4.75 -57.25 -13.727 1 86.81 270 MET A CA 1
ATOM 2101 C C . MET A 1 270 ? 3.6 -56.562 -14.461 1 86.81 270 MET A C 1
ATOM 2103 O O . MET A 1 270 ? 2.479 -57.062 -14.477 1 86.81 270 MET A O 1
ATOM 2107 N N . TYR A 1 271 ? 3.9 -55.469 -15.07 1 89.12 271 TYR A N 1
ATOM 2108 C CA . TYR A 1 271 ? 2.836 -54.719 -15.727 1 89.12 271 TYR A CA 1
ATOM 2109 C C . TYR A 1 271 ? 2.893 -54.906 -17.234 1 89.12 271 TYR A C 1
ATOM 2111 O O . TYR A 1 271 ? 2.064 -54.344 -17.969 1 89.12 271 TYR A O 1
ATOM 2119 N N . LEU A 1 272 ? 3.758 -55.625 -17.75 1 90.75 272 LEU A N 1
ATOM 2120 C CA . LEU A 1 272 ? 3.957 -55.812 -19.188 1 90.75 272 LEU A CA 1
ATOM 2121 C C . LEU A 1 272 ? 3.5 -57.188 -19.641 1 90.75 272 LEU A C 1
ATOM 2123 O O . LEU A 1 272 ? 3.51 -58.125 -18.859 1 90.75 272 LEU A O 1
ATOM 2127 N N . SER A 1 273 ? 3.068 -57.281 -20.859 1 88.75 273 SER A N 1
ATOM 2128 C CA . SER A 1 273 ? 2.795 -58.562 -21.469 1 88.75 273 SER A CA 1
ATOM 2129 C C . SER A 1 273 ? 4.086 -59.344 -21.75 1 88.75 273 SER A C 1
ATOM 2131 O O . SER A 1 273 ? 5.164 -58.75 -21.812 1 88.75 273 SER A O 1
ATOM 2133 N N . PRO A 1 274 ? 3.896 -60.656 -21.875 1 91.06 274 PRO A N 1
ATOM 2134 C CA . PRO A 1 274 ? 5.102 -61.438 -22.141 1 91.06 274 PRO A CA 1
ATOM 2135 C C . PRO A 1 274 ? 5.828 -61 -23.422 1 91.06 274 PRO A C 1
ATOM 2137 O O . PRO A 1 274 ? 7.062 -61.031 -23.453 1 91.06 274 PRO A O 1
ATOM 2140 N N . GLU A 1 275 ? 5.148 -60.656 -24.391 1 91.69 275 GLU A N 1
ATOM 2141 C CA . GLU A 1 275 ? 5.762 -60.219 -25.641 1 91.69 275 GLU A CA 1
ATOM 2142 C C . GLU A 1 275 ? 6.52 -58.906 -25.422 1 91.69 275 GLU A C 1
ATOM 2144 O O . GLU A 1 275 ? 7.621 -58.719 -25.953 1 91.69 275 GLU A O 1
ATOM 2149 N N . GLU A 1 276 ? 5.914 -58.062 -24.688 1 91.69 276 GLU A N 1
ATOM 2150 C CA . GLU A 1 276 ? 6.535 -56.781 -24.391 1 91.69 276 GLU A CA 1
ATOM 2151 C C . GLU A 1 276 ? 7.805 -56.969 -23.562 1 91.69 276 GLU A C 1
ATOM 2153 O O . GLU A 1 276 ? 8.82 -56.344 -23.828 1 91.69 276 GLU A O 1
ATOM 2158 N N . GLU A 1 277 ? 7.742 -57.781 -22.562 1 92.31 277 GLU A N 1
ATOM 2159 C CA . GLU A 1 277 ? 8.898 -58.094 -21.719 1 92.31 277 GLU A CA 1
ATOM 2160 C C . GLU A 1 277 ? 10.047 -58.656 -22.547 1 92.31 277 GLU A C 1
ATOM 2162 O O . GLU A 1 277 ? 11.203 -58.25 -22.391 1 92.31 277 GLU A O 1
ATOM 2167 N N . ARG A 1 278 ? 9.695 -59.5 -23.375 1 91.62 278 ARG A N 1
ATOM 2168 C CA . ARG A 1 278 ? 10.703 -60.156 -24.219 1 91.62 278 ARG A CA 1
ATOM 2169 C C . ARG A 1 278 ? 11.391 -59.125 -25.125 1 91.62 278 ARG A C 1
ATOM 2171 O O . ARG A 1 278 ? 12.602 -59.188 -25.328 1 91.62 278 ARG A O 1
ATOM 2178 N N . SER A 1 279 ? 10.672 -58.312 -25.641 1 92.25 279 SER A N 1
ATOM 2179 C CA . SER A 1 279 ? 11.227 -57.312 -26.531 1 92.25 279 SER A CA 1
ATOM 2180 C C . SER A 1 279 ? 12.258 -56.438 -25.812 1 92.25 279 SER A C 1
ATOM 2182 O O . SER A 1 279 ? 13.305 -56.094 -26.375 1 92.25 279 SER A O 1
ATOM 2184 N N . VAL A 1 280 ? 12.023 -56.094 -24.609 1 93.31 280 VAL A N 1
ATOM 2185 C CA . VAL A 1 280 ? 12.922 -55.219 -23.844 1 93.31 280 VAL A CA 1
ATOM 2186 C C . VAL A 1 280 ? 14.148 -56 -23.406 1 93.31 280 VAL A C 1
ATOM 2188 O O . VAL A 1 280 ? 15.273 -55.5 -23.484 1 93.31 280 VAL A O 1
ATOM 2191 N N . THR A 1 281 ? 13.906 -57.219 -22.984 1 91.94 281 THR A N 1
ATOM 2192 C CA . THR A 1 281 ? 15.008 -58.062 -22.547 1 91.94 281 THR A CA 1
ATOM 2193 C C . THR A 1 281 ? 15.969 -58.344 -23.703 1 91.94 281 THR A C 1
ATOM 2195 O O . THR A 1 281 ? 17.188 -58.375 -23.516 1 91.94 281 THR A O 1
ATOM 2198 N N . THR A 1 282 ? 15.383 -58.562 -24.844 1 91.5 282 THR A N 1
ATOM 2199 C CA . THR A 1 282 ? 16.203 -58.812 -26.031 1 91.5 282 THR A CA 1
ATOM 2200 C C . THR A 1 282 ? 17.047 -57.562 -26.344 1 91.5 282 THR A C 1
ATOM 2202 O O . THR A 1 282 ? 18.203 -57.688 -26.781 1 91.5 282 THR A O 1
ATOM 2205 N N . PHE A 1 283 ? 16.562 -56.469 -26.172 1 91.44 283 PHE A N 1
ATOM 2206 C CA . PHE A 1 283 ? 17.312 -55.219 -26.359 1 91.44 283 PHE A CA 1
ATOM 2207 C C . PHE A 1 283 ? 18.469 -55.125 -25.375 1 91.44 283 PHE A C 1
ATOM 2209 O O . PHE A 1 283 ? 19.594 -54.781 -25.734 1 91.44 283 PHE A O 1
ATOM 2216 N N . TYR A 1 284 ? 18.234 -55.5 -24.141 1 89.75 284 TYR A N 1
ATOM 2217 C CA . TYR A 1 284 ? 19.266 -55.406 -23.094 1 89.75 284 TYR A CA 1
ATOM 2218 C C . TYR A 1 284 ? 20.391 -56.375 -23.391 1 89.75 284 TYR A C 1
ATOM 2220 O O . TYR A 1 284 ? 21.562 -56.062 -23.188 1 89.75 284 TYR A O 1
ATOM 2228 N N . LEU A 1 285 ? 19.984 -57.469 -23.891 1 87.88 285 LEU A N 1
ATOM 2229 C CA . LEU A 1 285 ? 20.953 -58.562 -24.031 1 87.88 285 LEU A CA 1
ATOM 2230 C C . LEU A 1 285 ? 21.688 -58.469 -25.359 1 87.88 285 LEU A C 1
ATOM 2232 O O . LEU A 1 285 ? 22.891 -58.719 -25.438 1 87.88 285 LEU A O 1
ATOM 2236 N N . LEU A 1 286 ? 20.984 -58.062 -26.438 1 88.75 286 LEU A N 1
ATOM 2237 C CA . LEU A 1 286 ? 21.562 -58.219 -27.766 1 88.75 286 LEU A CA 1
ATOM 2238 C C . LEU A 1 286 ? 21.641 -56.844 -28.469 1 88.75 286 LEU A C 1
ATOM 2240 O O . LEU A 1 286 ? 22.234 -56.75 -29.547 1 88.75 286 LEU A O 1
ATOM 2244 N N . GLY A 1 287 ? 21 -55.969 -27.953 1 85.62 287 GLY A N 1
ATOM 2245 C CA . GLY A 1 287 ? 21 -54.656 -28.578 1 85.62 287 GLY A CA 1
ATOM 2246 C C . GLY A 1 287 ? 20.047 -54.562 -29.766 1 85.62 287 GLY A C 1
ATOM 2247 O O . GLY A 1 287 ? 20.203 -53.688 -30.625 1 85.62 287 GLY A O 1
ATOM 2248 N N . ARG A 1 288 ? 19.141 -55.531 -29.859 1 85.56 288 ARG A N 1
ATOM 2249 C CA . ARG A 1 288 ? 18.188 -55.531 -30.953 1 85.56 288 ARG A CA 1
ATOM 2250 C C . ARG A 1 288 ? 17.078 -54.5 -30.719 1 85.56 288 ARG A C 1
ATOM 2252 O O . ARG A 1 288 ? 16.844 -54.094 -29.578 1 85.56 288 ARG A O 1
ATOM 2259 N N . LYS A 1 289 ? 16.438 -54.188 -31.844 1 86.06 289 LYS A N 1
ATOM 2260 C CA . LYS A 1 289 ? 15.367 -53.188 -31.766 1 86.06 289 LYS A CA 1
ATOM 2261 C C . LYS A 1 289 ? 14.211 -53.688 -30.906 1 86.06 289 LYS A C 1
ATOM 2263 O O . LYS A 1 289 ? 13.852 -54.875 -30.953 1 86.06 289 LYS A O 1
ATOM 2268 N N . SER A 1 290 ? 13.688 -52.844 -30.016 1 89.44 290 SER A N 1
ATOM 2269 C CA . SER A 1 290 ? 12.562 -53.156 -29.141 1 89.44 290 SER A CA 1
ATOM 2270 C C . SER A 1 290 ? 11.273 -52.5 -29.656 1 89.44 290 SER A C 1
ATOM 2272 O O . SER A 1 290 ? 11.32 -51.625 -30.516 1 89.44 290 SER A O 1
ATOM 2274 N N . GLN A 1 291 ? 10.164 -53 -29.156 1 90.44 291 GLN A N 1
ATOM 2275 C CA . GLN A 1 291 ? 8.859 -52.406 -29.469 1 90.44 291 GLN A CA 1
ATOM 2276 C C . GLN A 1 291 ? 8.711 -51.031 -28.875 1 90.44 291 GLN A C 1
ATOM 2278 O O . GLN A 1 291 ? 7.875 -50.25 -29.328 1 90.44 291 GLN A O 1
ATOM 2283 N N . PHE A 1 292 ? 9.492 -50.781 -27.875 1 92.81 292 PHE A N 1
ATOM 2284 C CA . PHE A 1 292 ? 9.438 -49.469 -27.203 1 92.81 292 PHE A CA 1
ATOM 2285 C C . PHE A 1 292 ? 10.539 -48.562 -27.703 1 92.81 292 PHE A C 1
ATOM 2287 O O . PHE A 1 292 ? 11.547 -49.031 -28.234 1 92.81 292 PHE A O 1
ATOM 2294 N N . SER A 1 293 ? 10.297 -47.281 -27.562 1 91 293 SER A N 1
ATOM 2295 C CA . SER A 1 293 ? 11.25 -46.281 -28.031 1 91 293 SER A CA 1
ATOM 2296 C C . SER A 1 293 ? 12.586 -46.406 -27.312 1 91 293 SER A C 1
ATOM 2298 O O . SER A 1 293 ? 12.625 -46.625 -26.094 1 91 293 SER A O 1
ATOM 2300 N N . THR A 1 294 ? 13.664 -46.25 -28.031 1 90.56 294 THR A N 1
ATOM 2301 C CA . THR A 1 294 ? 15.016 -46.344 -27.484 1 90.56 294 THR A CA 1
ATOM 2302 C C . THR A 1 294 ? 15.727 -45 -27.562 1 90.56 294 THR A C 1
ATOM 2304 O O . THR A 1 294 ? 16.922 -44.906 -27.266 1 90.56 294 THR A O 1
ATOM 2307 N N . SER A 1 295 ? 15.008 -44 -27.922 1 88.88 295 SER A N 1
ATOM 2308 C CA . SER A 1 295 ? 15.594 -42.688 -28.016 1 88.88 295 SER A CA 1
ATOM 2309 C C . SER A 1 295 ? 15.516 -41.938 -26.688 1 88.88 295 SER A C 1
ATOM 2311 O O . SER A 1 295 ? 14.492 -42 -26 1 88.88 295 SER A O 1
ATOM 2313 N N . GLU A 1 296 ? 16.641 -41.281 -26.359 1 88.19 296 GLU A N 1
ATOM 2314 C CA . GLU A 1 296 ? 16.656 -40.531 -25.109 1 88.19 296 GLU A CA 1
ATOM 2315 C C . GLU A 1 296 ? 15.773 -39.281 -25.188 1 88.19 296 GLU A C 1
ATOM 2317 O O . GLU A 1 296 ? 15.562 -38.75 -26.281 1 88.19 296 GLU A O 1
ATOM 2322 N N . ARG A 1 297 ? 15.273 -38.875 -24.078 1 89.62 297 ARG A N 1
ATOM 2323 C CA . ARG A 1 297 ? 14.477 -37.656 -24.016 1 89.62 297 ARG A CA 1
ATOM 2324 C C . ARG A 1 297 ? 15.352 -36.438 -24.188 1 89.62 297 ARG A C 1
ATOM 2326 O O . ARG A 1 297 ? 16.531 -36.438 -23.844 1 89.62 297 ARG A O 1
ATOM 2333 N N . ILE A 1 298 ? 14.727 -35.406 -24.719 1 85.62 298 ILE A N 1
ATOM 2334 C CA . ILE A 1 298 ? 15.453 -34.188 -24.984 1 85.62 298 ILE A CA 1
ATOM 2335 C C . ILE A 1 298 ? 15.305 -33.219 -23.797 1 85.62 298 ILE A C 1
ATOM 2337 O O . ILE A 1 298 ? 14.203 -32.781 -23.484 1 85.62 298 ILE A O 1
ATOM 2341 N N . CYS A 1 299 ? 16.344 -32.938 -23.047 1 80.38 299 CYS A N 1
ATOM 2342 C CA . CYS A 1 299 ? 16.297 -32.188 -21.781 1 80.38 299 CYS A CA 1
ATOM 2343 C C . CYS A 1 299 ? 16.531 -30.703 -22.016 1 80.38 299 CYS A C 1
ATOM 2345 O O . CYS A 1 299 ? 16.391 -29.906 -21.094 1 80.38 299 CYS A O 1
ATOM 2347 N N . GLY A 1 300 ? 16.844 -30.25 -23.156 1 78.5 300 GLY A N 1
ATOM 2348 C CA . GLY A 1 300 ? 17.141 -28.828 -23.344 1 78.5 300 GLY A CA 1
ATOM 2349 C C . GLY A 1 300 ? 17.578 -28.5 -24.75 1 78.5 300 GLY A C 1
ATOM 2350 O O . GLY A 1 300 ? 17.547 -29.344 -25.641 1 78.5 300 GLY A O 1
ATOM 2351 N N . PRO A 1 301 ? 17.906 -27.141 -24.719 1 76.31 301 PRO A N 1
ATOM 2352 C CA . PRO A 1 301 ? 18.328 -26.688 -26.047 1 76.31 301 PRO A CA 1
ATOM 2353 C C . PRO A 1 301 ? 19.688 -27.234 -26.453 1 76.31 301 PRO A C 1
ATOM 2355 O O . PRO A 1 301 ? 20.531 -27.516 -25.594 1 76.31 301 PRO A O 1
ATOM 2358 N N . SER A 1 302 ? 19.766 -27.547 -27.609 1 70.5 302 SER A N 1
ATOM 2359 C CA . SER A 1 302 ? 21.047 -28 -28.141 1 70.5 302 SER A CA 1
ATOM 2360 C C . SER A 1 302 ? 21.938 -26.812 -28.516 1 70.5 302 SER A C 1
ATOM 2362 O O . SER A 1 302 ? 21.422 -25.75 -28.891 1 70.5 302 SER A O 1
ATOM 2364 N N . ALA A 1 303 ? 23.172 -26.859 -28.062 1 63.38 303 ALA A N 1
ATOM 2365 C CA . ALA A 1 303 ? 24.141 -25.812 -28.406 1 63.38 303 ALA A CA 1
ATOM 2366 C C . ALA A 1 303 ? 24.25 -25.641 -29.922 1 63.38 303 ALA A C 1
ATOM 2368 O O . ALA A 1 303 ? 24.188 -26.625 -30.672 1 63.38 303 ALA A O 1
ATOM 2369 N N . CYS A 1 304 ? 23.891 -24.312 -30.25 1 63.38 304 CYS A N 1
ATOM 2370 C CA . CYS A 1 304 ? 24.062 -24.047 -31.672 1 63.38 304 CYS A CA 1
ATOM 2371 C C . CYS A 1 304 ? 25.156 -23.016 -31.891 1 63.38 304 CYS A C 1
ATOM 2373 O O . CYS A 1 304 ? 25.484 -22.234 -30.984 1 63.38 304 CYS A O 1
ATOM 2375 N N . ASP A 1 305 ? 25.812 -23.078 -32.906 1 60.59 305 ASP A N 1
ATOM 2376 C CA . ASP A 1 305 ? 26.828 -22.109 -33.281 1 60.59 305 ASP A CA 1
ATOM 2377 C C . ASP A 1 305 ? 26.188 -20.734 -33.562 1 60.59 305 ASP A C 1
ATOM 2379 O O . ASP A 1 305 ? 25.172 -20.656 -34.25 1 60.59 305 ASP A O 1
ATOM 2383 N N . LEU A 1 306 ? 26.672 -19.688 -32.719 1 61.28 306 LEU A N 1
ATOM 2384 C CA . LEU A 1 306 ? 26.125 -18.344 -32.906 1 61.28 306 LEU A CA 1
ATOM 2385 C C . LEU A 1 306 ? 26.953 -17.547 -33.938 1 61.28 306 LEU A C 1
ATOM 2387 O O . LEU A 1 306 ? 28.188 -17.516 -33.812 1 61.28 306 LEU A O 1
ATOM 2391 N N . PRO A 1 307 ? 26.219 -16.953 -34.781 1 57.41 307 PRO A N 1
ATOM 2392 C CA . PRO A 1 307 ? 26.953 -16.062 -35.656 1 57.41 307 PRO A CA 1
ATOM 2393 C C . PRO A 1 307 ? 27.297 -14.727 -35 1 57.41 307 PRO A C 1
ATOM 2395 O O . PRO A 1 307 ? 26.469 -14.148 -34.281 1 57.41 307 PRO A O 1
ATOM 2398 N N . ILE A 1 308 ? 28.547 -14.297 -34.844 1 57.03 308 ILE A N 1
ATOM 2399 C CA . ILE A 1 308 ? 28.969 -13.055 -34.219 1 57.03 308 ILE A CA 1
ATOM 2400 C C . ILE A 1 308 ? 29.422 -12.055 -35.281 1 57.03 308 ILE A C 1
ATOM 2402 O O . ILE A 1 308 ? 29.938 -12.438 -36.312 1 57.03 308 ILE A O 1
ATOM 2406 N N . ARG A 1 309 ? 28.828 -10.703 -34.938 1 54.78 309 ARG A N 1
ATOM 2407 C CA . ARG A 1 309 ? 29.328 -9.578 -35.719 1 54.78 309 ARG A CA 1
ATOM 2408 C C . ARG A 1 309 ? 30.297 -8.727 -34.906 1 54.78 309 ARG A C 1
ATOM 2410 O O . ARG A 1 309 ? 29.938 -8.242 -33.812 1 54.78 309 ARG A O 1
ATOM 2417 N N . ILE A 1 310 ? 31.438 -8.602 -35.312 1 52.5 310 ILE A N 1
ATOM 2418 C CA . ILE A 1 310 ? 32.438 -7.793 -34.625 1 52.5 310 ILE A CA 1
ATOM 2419 C C . ILE A 1 310 ? 32.25 -6.324 -35 1 52.5 310 ILE A C 1
ATOM 2421 O O . ILE A 1 310 ? 32.125 -5.984 -36.156 1 52.5 310 ILE A O 1
ATOM 2425 N N . LEU A 1 311 ? 31.922 -5.324 -33.938 1 47.84 311 LEU A N 1
ATOM 2426 C CA . LEU A 1 311 ? 31.719 -3.891 -34.125 1 47.84 311 LEU A CA 1
ATOM 2427 C C . LEU A 1 311 ? 33.062 -3.154 -34.156 1 47.84 311 LEU A C 1
ATOM 2429 O O . LEU A 1 311 ? 33.938 -3.465 -33.344 1 47.84 311 LEU A O 1
ATOM 2433 N N . GLY A 1 312 ? 33.375 -2.334 -35.25 1 42.06 312 GLY A N 1
ATOM 2434 C CA . GLY A 1 312 ? 34.531 -1.474 -35.344 1 42.06 312 GLY A CA 1
ATOM 2435 C C . GLY A 1 312 ? 34.406 -0.176 -34.594 1 42.06 312 GLY A C 1
ATOM 2436 O O . GLY A 1 312 ? 33.312 0.352 -34.438 1 42.06 312 GLY A O 1
ATOM 2437 N N . SER A 1 313 ? 34.906 0.179 -33.406 1 37.94 313 SER A N 1
ATOM 2438 C CA . SER A 1 313 ? 34.812 1.493 -32.781 1 37.94 313 SER A CA 1
ATOM 2439 C C . SER A 1 313 ? 35.531 2.555 -33.625 1 37.94 313 SER A C 1
ATOM 2441 O O . SER A 1 313 ? 36.562 2.279 -34.25 1 37.94 313 SER A O 1
ATOM 2443 N N . ASP A 1 314 ? 34.938 3.662 -34.125 1 36.34 314 ASP A N 1
ATOM 2444 C CA . ASP A 1 314 ? 35.562 4.801 -34.812 1 36.34 314 ASP A CA 1
ATOM 2445 C C . ASP A 1 314 ? 36.656 5.426 -33.938 1 36.34 314 ASP A C 1
ATOM 2447 O O . ASP A 1 314 ? 37.375 6.301 -34.406 1 36.34 314 ASP A O 1
ATOM 2451 N N . ASP A 1 315 ? 36.5 5.688 -32.719 1 33.72 315 ASP A N 1
ATOM 2452 C CA . ASP A 1 315 ? 37.438 6.574 -32.031 1 33.72 315 ASP A CA 1
ATOM 2453 C C . ASP A 1 315 ? 38.844 5.973 -31.969 1 33.72 315 ASP A C 1
ATOM 2455 O O . ASP A 1 315 ? 39 4.75 -31.922 1 33.72 315 ASP A O 1
ATOM 2459 N N . ALA A 1 316 ? 39.906 6.73 -32.312 1 31.83 316 ALA A N 1
ATOM 2460 C CA . ALA A 1 316 ? 41.312 6.48 -32.5 1 31.83 316 ALA A CA 1
ATOM 2461 C C . ALA A 1 316 ? 41.844 5.586 -31.375 1 31.83 316 ALA A C 1
ATOM 2463 O O . ALA A 1 316 ? 42.719 4.75 -31.609 1 31.83 316 ALA A O 1
ATOM 2464 N N . HIS A 1 317 ? 41.688 6.074 -30.203 1 31.42 317 HIS A N 1
ATOM 2465 C CA . HIS A 1 317 ? 42.406 5.41 -29.109 1 31.42 317 HIS A CA 1
ATOM 2466 C C . HIS A 1 317 ? 41.812 4.051 -28.797 1 31.42 317 HIS A C 1
ATOM 2468 O O . HIS A 1 317 ? 42.219 3.389 -27.844 1 31.42 317 HIS A O 1
ATOM 2474 N N . VAL A 1 318 ? 40.594 3.85 -29.156 1 31.75 318 VAL A N 1
ATOM 2475 C CA . VAL A 1 318 ? 40 2.52 -29.312 1 31.75 318 VAL A CA 1
ATOM 2476 C C . VAL A 1 318 ? 40.812 1.71 -30.328 1 31.75 318 VAL A C 1
ATOM 2478 O O . VAL A 1 318 ? 41.438 2.277 -31.203 1 31.75 318 VAL A O 1
ATOM 2481 N N . PHE A 1 319 ? 40.719 0.543 -30.578 1 32.47 319 PHE A N 1
ATOM 2482 C CA . PHE A 1 319 ? 41.375 -0.258 -31.594 1 32.47 319 PHE A CA 1
ATOM 2483 C C . PHE A 1 319 ? 41.219 0.393 -32.969 1 32.47 319 PHE A C 1
ATOM 2485 O O . PHE A 1 319 ? 40.156 0.881 -33.312 1 32.47 319 PHE A O 1
ATOM 2492 N N . ASN A 1 320 ? 42.094 1.329 -33.375 1 30.58 320 ASN A N 1
ATOM 2493 C CA . ASN A 1 320 ? 42.156 1.453 -34.812 1 30.58 320 ASN A CA 1
ATOM 2494 C C . ASN A 1 320 ? 41.656 0.192 -35.5 1 30.58 320 ASN A C 1
ATOM 2496 O O . ASN A 1 320 ? 42.438 -0.712 -35.812 1 30.58 320 ASN A O 1
ATOM 2500 N N . LEU A 1 321 ? 40.625 -0.317 -35.188 1 31.66 321 LEU A N 1
ATOM 2501 C CA . LEU A 1 321 ? 39.906 -1.367 -35.906 1 31.66 321 LEU A CA 1
ATOM 2502 C C . LEU A 1 321 ? 39.844 -1.04 -37.406 1 31.66 321 LEU A C 1
ATOM 2504 O O . LEU A 1 321 ? 39.625 -1.933 -38.219 1 31.66 321 LEU A O 1
ATOM 2508 N N . LYS A 1 322 ? 39.75 0.273 -37.719 1 32.78 322 LYS A N 1
ATOM 2509 C CA . LYS A 1 322 ? 39.719 0.463 -39.156 1 32.78 322 LYS A CA 1
ATOM 2510 C C . LYS A 1 322 ? 40.938 -0.201 -39.812 1 32.78 322 LYS A C 1
ATOM 2512 O O . LYS A 1 322 ? 40.781 -0.837 -40.875 1 32.78 322 LYS A O 1
ATOM 2517 N N . SER A 1 323 ? 42.125 0.269 -39.469 1 31.91 323 SER A N 1
ATOM 2518 C CA . SER A 1 323 ? 43.219 -0.389 -40.188 1 31.91 323 SER A CA 1
ATOM 2519 C C . SER A 1 323 ? 43.219 -1.89 -39.906 1 31.91 323 SER A C 1
ATOM 2521 O O . SER A 1 323 ? 43.719 -2.672 -40.75 1 31.91 323 SER A O 1
ATOM 2523 N N . LEU A 1 324 ? 42.906 -2.156 -38.719 1 31.44 324 LEU A N 1
ATOM 2524 C CA . LEU A 1 324 ? 42.844 -3.596 -38.469 1 31.44 324 LEU A CA 1
ATOM 2525 C C . LEU A 1 324 ? 41.594 -4.199 -39.125 1 31.44 324 LEU A C 1
ATOM 2527 O O . LEU A 1 324 ? 41.625 -5.355 -39.531 1 31.44 324 LEU A O 1
ATOM 2531 N N . LEU A 1 325 ? 40.469 -3.373 -38.906 1 31.64 325 LEU A N 1
ATOM 2532 C CA . LEU A 1 325 ? 39.281 -3.857 -39.594 1 31.64 325 LEU A CA 1
ATOM 2533 C C . LEU A 1 325 ? 39.344 -3.578 -41.094 1 31.64 325 LEU A C 1
ATOM 2535 O O . LEU A 1 325 ? 38.312 -3.549 -41.781 1 31.64 325 LEU A O 1
ATOM 2539 N N . GLN A 1 326 ? 40.406 -2.971 -41.531 1 31.33 326 GLN A N 1
ATOM 2540 C CA . GLN A 1 326 ? 40.219 -2.996 -42.969 1 31.33 326 GLN A CA 1
ATOM 2541 C C . GLN A 1 326 ? 39.25 -4.109 -43.375 1 31.33 326 GLN A C 1
ATOM 2543 O O . GLN A 1 326 ? 38.406 -3.916 -44.25 1 31.33 326 GLN A O 1
ATOM 2548 N N . GLY A 1 327 ? 39.656 -5.324 -43.188 1 29.12 327 GLY A N 1
ATOM 2549 C CA . GLY A 1 327 ? 38.844 -6.418 -43.688 1 29.12 327 GLY A CA 1
ATOM 2550 C C . GLY A 1 327 ? 37.625 -6.699 -42.875 1 29.12 327 GLY A C 1
ATOM 2551 O O . GLY A 1 327 ? 37.062 -7.793 -42.938 1 29.12 327 GLY A O 1
ATOM 2552 N N . ALA A 1 328 ? 37.438 -5.895 -41.906 1 30.47 328 ALA A N 1
ATOM 2553 C CA . ALA A 1 328 ? 36.281 -6.152 -41.062 1 30.47 328 ALA A CA 1
ATOM 2554 C C . ALA A 1 328 ? 34.969 -5.988 -41.875 1 30.47 328 ALA A C 1
ATOM 2556 O O . ALA A 1 328 ? 33.875 -5.973 -41.281 1 30.47 328 ALA A O 1
ATOM 2557 N N . ALA A 1 329 ? 34.969 -5.488 -43.062 1 29.16 329 ALA A N 1
ATOM 2558 C CA . ALA A 1 329 ? 33.688 -5.523 -43.781 1 29.16 329 ALA A CA 1
ATOM 2559 C C . ALA A 1 329 ? 32.875 -6.738 -43.375 1 29.16 329 ALA A C 1
ATOM 2561 O O . ALA A 1 329 ? 31.656 -6.645 -43.219 1 29.16 329 ALA A O 1
ATOM 2562 N N . SER A 1 330 ? 33.5 -7.938 -43.812 1 27.84 330 SER A N 1
ATOM 2563 C CA . SER A 1 330 ? 32.781 -9.211 -43.781 1 27.84 330 SER A CA 1
ATOM 2564 C C . SER A 1 330 ? 32.562 -9.695 -42.344 1 27.84 330 SER A C 1
ATOM 2566 O O . SER A 1 330 ? 32.875 -10.828 -42.031 1 27.84 330 SER A O 1
ATOM 2568 N N . LEU A 1 331 ? 32.906 -8.922 -41.438 1 30.34 331 LEU A N 1
ATOM 2569 C CA . LEU A 1 331 ? 32.781 -9.398 -40.062 1 30.34 331 LEU A CA 1
ATOM 2570 C C . LEU A 1 331 ? 31.375 -9.875 -39.75 1 30.34 331 LEU A C 1
ATOM 2572 O O . LEU A 1 331 ? 31.031 -10.133 -38.594 1 30.34 331 LEU A O 1
ATOM 2576 N N . LEU A 1 332 ? 30.516 -9.5 -40.562 1 28.02 332 LEU A N 1
ATOM 2577 C CA . LEU A 1 332 ? 29.094 -9.789 -40.344 1 28.02 332 LEU A CA 1
ATOM 2578 C C . LEU A 1 332 ? 28.891 -11.227 -39.875 1 28.02 332 LEU A C 1
ATOM 2580 O O . LEU A 1 332 ? 28.219 -11.469 -38.875 1 28.02 332 LEU A O 1
ATOM 2584 N N . GLN A 1 333 ? 28.312 -12.055 -40.844 1 28.89 333 GLN A N 1
ATOM 2585 C CA . GLN A 1 333 ? 27.578 -13.281 -41.156 1 28.89 333 GLN A CA 1
ATOM 2586 C C . GLN A 1 333 ? 28.516 -14.477 -41.25 1 28.89 333 GLN A C 1
ATOM 2588 O O . GLN A 1 333 ? 29.484 -14.461 -42 1 28.89 333 GLN A O 1
ATOM 2593 N N . GLY A 1 334 ? 29.312 -15.227 -40.656 1 28 334 GLY A N 1
ATOM 2594 C CA . GLY A 1 334 ? 29.984 -16.516 -40.531 1 28 334 GLY A CA 1
ATOM 2595 C C . GLY A 1 334 ? 30.969 -16.562 -39.375 1 28 334 GLY A C 1
ATOM 2596 O O . GLY A 1 334 ? 31.094 -15.602 -38.625 1 28 334 GLY A O 1
ATOM 2597 N N . THR A 1 335 ? 31.531 -17.969 -39.031 1 30.44 335 THR A N 1
ATOM 2598 C CA . THR A 1 335 ? 32.656 -18.438 -38.219 1 30.44 335 THR A CA 1
ATOM 2599 C C . THR A 1 335 ? 33.938 -17.656 -38.562 1 30.44 335 THR A C 1
ATOM 2601 O O . THR A 1 335 ? 35.031 -18.172 -38.406 1 30.44 335 THR A O 1
ATOM 2604 N N . ALA A 1 336 ? 33.875 -16.5 -39.094 1 28.75 336 ALA A N 1
ATOM 2605 C CA . ALA A 1 336 ? 35.125 -16.016 -39.688 1 28.75 336 ALA A CA 1
ATOM 2606 C C . ALA A 1 336 ? 36.188 -15.773 -38.625 1 28.75 336 ALA A C 1
ATOM 2608 O O . ALA A 1 336 ? 35.844 -15.5 -37.469 1 28.75 336 ALA A O 1
ATOM 2609 N N . THR A 1 337 ? 37.438 -16.484 -38.844 1 31.61 337 THR A N 1
ATOM 2610 C CA . THR A 1 337 ? 38.75 -16.375 -38.25 1 31.61 337 THR A CA 1
ATOM 2611 C C . THR A 1 337 ? 39.312 -14.953 -38.406 1 31.61 337 THR A C 1
ATOM 2613 O O . THR A 1 337 ? 39.344 -14.422 -39.5 1 31.61 337 THR A O 1
ATOM 2616 N N . TRP A 1 338 ? 38.938 -14.094 -37.625 1 32.09 338 TRP A N 1
ATOM 2617 C CA . TRP A 1 338 ? 39.625 -12.828 -37.875 1 32.09 338 TRP A CA 1
ATOM 2618 C C . TRP A 1 338 ? 40.969 -12.773 -37.125 1 32.09 338 TRP A C 1
ATOM 2620 O O . TRP A 1 338 ? 41.031 -13.109 -35.938 1 32.09 338 TRP A O 1
ATOM 2630 N N . PRO A 1 339 ? 42 -12.688 -37.906 1 32.91 339 PRO A N 1
ATOM 2631 C CA . PRO A 1 339 ? 43.281 -12.438 -37.25 1 32.91 339 PRO A CA 1
ATOM 2632 C C . PRO A 1 339 ? 43.281 -11.125 -36.469 1 32.91 339 PRO A C 1
ATOM 2634 O O . PRO A 1 339 ? 42.938 -10.078 -37 1 32.91 339 PRO A O 1
ATOM 2637 N N . LEU A 1 340 ? 42.781 -11.109 -35.375 1 36.06 340 LEU A N 1
ATOM 2638 C CA . LEU A 1 340 ? 42.938 -9.898 -34.562 1 36.06 340 LEU A CA 1
ATOM 2639 C C . LEU A 1 340 ? 44.406 -9.664 -34.219 1 36.06 340 LEU A C 1
ATOM 2641 O O . LEU A 1 340 ? 45.062 -10.523 -33.625 1 36.06 340 LEU A O 1
ATOM 2645 N N . VAL A 1 341 ? 45.094 -8.953 -35.062 1 32.03 341 VAL A N 1
ATOM 2646 C CA . VAL A 1 341 ? 46.469 -8.531 -34.719 1 32.03 341 VAL A CA 1
ATOM 2647 C C . VAL A 1 341 ? 46.406 -7.543 -33.562 1 32.03 341 VAL A C 1
ATOM 2649 O O . VAL A 1 341 ? 45.75 -6.508 -33.625 1 32.03 341 VAL A O 1
ATOM 2652 N N . CYS A 1 342 ? 46.438 -8.062 -32.438 1 32.5 342 CYS A N 1
ATOM 2653 C CA . CYS A 1 342 ? 46.625 -7.223 -31.266 1 32.5 342 CYS A CA 1
ATOM 2654 C C . CYS A 1 342 ? 47.938 -6.449 -31.375 1 32.5 342 CYS A C 1
ATOM 2656 O O . CYS A 1 342 ? 49 -7.047 -31.5 1 32.5 342 CYS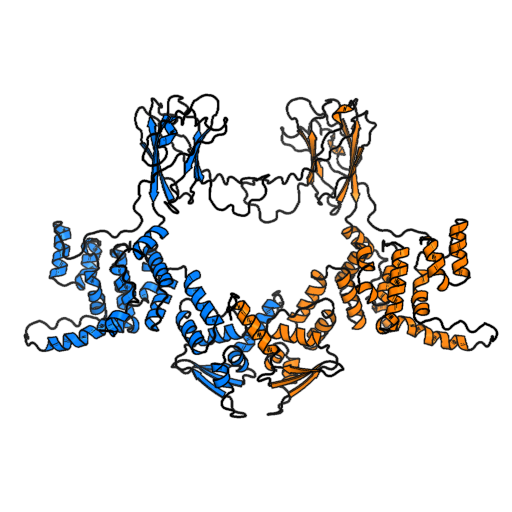 A O 1
ATOM 2658 N N . SER A 1 343 ? 48 -5.418 -32.125 1 31.03 343 SER A N 1
ATOM 2659 C CA . SER A 1 343 ? 49.219 -4.656 -32.094 1 31.03 343 SER A CA 1
ATOM 2660 C C . SER A 1 343 ? 49.688 -4.414 -30.656 1 31.03 343 SER A C 1
ATOM 2662 O O . SER A 1 343 ? 48.875 -4.18 -29.766 1 31.03 343 SER A O 1
ATOM 2664 N N . TRP A 1 344 ? 50.906 -4.949 -30.297 1 32.12 344 TRP A N 1
ATOM 2665 C CA . TRP A 1 344 ? 51.75 -4.961 -29.109 1 32.12 344 TRP A CA 1
ATOM 2666 C C . TRP A 1 344 ? 51.781 -3.592 -28.438 1 32.12 344 TRP A C 1
ATOM 2668 O O . TRP A 1 344 ? 52.062 -3.484 -27.25 1 32.12 344 TRP A O 1
ATOM 2678 N N . ASP A 1 345 ? 52.031 -2.621 -29.203 1 31.67 345 ASP A N 1
ATOM 2679 C CA . ASP A 1 345 ? 52.75 -1.545 -28.547 1 31.67 345 ASP A CA 1
ATOM 2680 C C . ASP A 1 345 ? 52 -0.983 -27.359 1 31.67 345 ASP A C 1
ATOM 2682 O O . ASP A 1 345 ? 52.531 -0.876 -26.266 1 31.67 345 ASP A O 1
ATOM 2686 N N . LYS A 1 346 ? 51.219 0.062 -27.625 1 32.44 346 LYS A N 1
ATOM 2687 C CA . LYS A 1 346 ? 50.938 1.146 -26.672 1 32.44 346 LYS A CA 1
ATOM 2688 C C . LYS A 1 346 ? 49.812 0.79 -25.734 1 32.44 346 LYS A C 1
ATOM 2690 O O . LYS A 1 346 ? 49.594 1.459 -24.719 1 32.44 346 LYS A O 1
ATOM 2695 N N . TYR A 1 347 ? 48.688 -0.04 -26.234 1 33.97 347 TYR A N 1
ATOM 2696 C CA . TYR A 1 347 ? 47.5 -0.107 -25.406 1 33.97 347 TYR A CA 1
ATOM 2697 C C . TYR A 1 347 ? 47.344 -1.491 -24.781 1 33.97 347 TYR A C 1
ATOM 2699 O O . TYR A 1 347 ? 47.406 -2.504 -25.484 1 33.97 347 TYR A O 1
ATOM 2707 N N . LYS A 1 348 ? 47.781 -1.776 -23.484 1 39.88 348 LYS A N 1
ATOM 2708 C CA . LYS A 1 348 ? 47.844 -2.973 -22.656 1 39.88 348 LYS A CA 1
ATOM 2709 C C . LYS A 1 348 ? 46.531 -3.752 -22.719 1 39.88 348 LYS A C 1
ATOM 2711 O O . LYS A 1 348 ? 46.531 -4.973 -22.547 1 39.88 348 LYS A O 1
ATOM 2716 N N . HIS A 1 349 ? 45.438 -3.191 -22.828 1 42.41 349 HIS A N 1
ATOM 2717 C CA . HIS A 1 349 ? 44.219 -3.992 -22.797 1 42.41 349 HIS A CA 1
ATOM 2718 C C . HIS A 1 349 ? 43.5 -3.943 -24.141 1 42.41 349 HIS A C 1
ATOM 2720 O O . HIS A 1 349 ? 43.375 -2.879 -24.75 1 42.41 349 HIS A O 1
ATOM 2726 N N . ASN A 1 350 ? 43.406 -5.145 -24.922 1 48.28 350 ASN A N 1
ATOM 2727 C CA . ASN A 1 350 ? 42.656 -5.316 -26.156 1 48.28 350 ASN A CA 1
ATOM 2728 C C . ASN A 1 350 ? 41.188 -5.516 -25.891 1 48.28 350 ASN A C 1
ATOM 2730 O O . ASN A 1 350 ? 40.812 -6.18 -24.922 1 48.28 350 ASN A O 1
ATOM 2734 N N . GLN A 1 351 ? 40.406 -4.582 -26.438 1 51.03 351 GLN A N 1
ATOM 2735 C CA . GLN A 1 351 ? 38.969 -4.695 -26.328 1 51.03 351 GLN A CA 1
ATOM 2736 C C . GLN A 1 351 ? 38.344 -5.074 -27.656 1 51.03 351 GLN A C 1
ATOM 2738 O O . GLN A 1 351 ? 38.75 -4.59 -28.719 1 51.03 351 GLN A O 1
ATOM 2743 N N . LEU A 1 352 ? 37.594 -6.254 -27.688 1 56.75 352 LEU A N 1
ATOM 2744 C CA . LEU A 1 352 ? 36.781 -6.645 -28.828 1 56.75 352 LEU A CA 1
ATOM 2745 C C . LEU A 1 352 ? 35.312 -6.48 -28.547 1 56.75 352 LEU A C 1
ATOM 2747 O O . LEU A 1 352 ? 34.812 -6.887 -27.484 1 56.75 352 LEU A O 1
ATOM 2751 N N . PHE A 1 353 ? 34.719 -5.75 -29.453 1 53.53 353 PHE A N 1
ATOM 2752 C CA . PHE A 1 353 ? 33.281 -5.574 -29.344 1 53.53 353 PHE A CA 1
ATOM 2753 C C . PHE A 1 353 ? 32.531 -6.418 -30.375 1 53.53 353 PHE A C 1
ATOM 2755 O O . PHE A 1 353 ? 32.969 -6.484 -31.547 1 53.53 353 PHE A O 1
ATOM 2762 N N . PHE A 1 354 ? 31.672 -7.234 -29.906 1 58.16 354 PHE A N 1
ATOM 2763 C CA . PHE A 1 354 ? 30.875 -7.992 -30.859 1 58.16 354 PHE A CA 1
ATOM 2764 C C . PHE A 1 354 ? 29.406 -7.957 -30.5 1 58.16 354 PHE A C 1
ATOM 2766 O O . PHE A 1 354 ? 29.047 -7.664 -29.344 1 58.16 354 PHE A O 1
ATOM 2773 N N . GLU A 1 355 ? 28.578 -7.941 -31.5 1 57.97 355 GLU A N 1
ATOM 2774 C CA . GLU A 1 355 ? 27.125 -7.93 -31.359 1 57.97 355 GLU A CA 1
ATOM 2775 C C . GLU A 1 355 ? 26.516 -9.234 -31.875 1 57.97 355 GLU A C 1
ATOM 2777 O O . GLU A 1 355 ? 26.969 -9.781 -32.875 1 57.97 355 GLU A O 1
ATOM 2782 N N . LEU A 1 356 ? 25.641 -9.711 -31.078 1 59.47 356 LEU A N 1
ATOM 2783 C CA . LEU A 1 356 ? 24.859 -10.867 -31.5 1 59.47 356 LEU A CA 1
ATOM 2784 C C . LEU A 1 356 ? 23.734 -10.445 -32.438 1 59.47 356 LEU A C 1
ATOM 2786 O O . LEU A 1 356 ? 23.266 -9.312 -32.375 1 59.47 356 LEU A O 1
ATOM 2790 N N . PRO A 1 357 ? 23.547 -11.281 -33.5 1 50.53 357 PRO A N 1
ATOM 2791 C CA . PRO A 1 357 ? 22.5 -10.906 -34.438 1 50.53 357 PRO A CA 1
ATOM 2792 C C . PRO A 1 357 ? 21.156 -10.625 -33.719 1 50.53 357 PRO A C 1
ATOM 2794 O O . PRO A 1 357 ? 20.891 -11.164 -32.656 1 50.53 357 PRO A O 1
ATOM 2797 N N . GLU A 1 358 ? 20.531 -9.562 -34.188 1 51.91 358 GLU A N 1
ATOM 2798 C CA . GLU A 1 358 ? 19.219 -9.109 -33.719 1 51.91 358 GLU A CA 1
ATOM 2799 C C . GLU A 1 358 ? 18.25 -10.281 -33.562 1 51.91 358 GLU A C 1
ATOM 2801 O O . GLU A 1 358 ? 17.391 -10.258 -32.688 1 51.91 358 GLU A O 1
ATOM 2806 N N . ASP A 1 359 ? 18.391 -11.188 -34.5 1 48.84 359 ASP A N 1
ATOM 2807 C CA . ASP A 1 359 ? 17.375 -12.242 -34.562 1 48.84 359 ASP A CA 1
ATOM 2808 C C . ASP A 1 359 ? 17.625 -13.305 -33.5 1 48.84 359 ASP A C 1
ATOM 2810 O O . ASP A 1 359 ? 16.922 -14.32 -33.438 1 48.84 359 ASP A O 1
ATOM 2814 N N . HIS A 1 360 ? 18.719 -13.172 -32.906 1 47.62 360 HIS A N 1
ATOM 2815 C CA . HIS A 1 360 ? 18.984 -14.273 -32 1 47.62 360 HIS A CA 1
ATOM 2816 C C . HIS A 1 360 ? 18.656 -13.898 -30.562 1 47.62 360 HIS A C 1
ATOM 2818 O O . HIS A 1 360 ? 19.391 -13.148 -29.922 1 47.62 360 HIS A O 1
ATOM 2824 N N . PRO A 1 361 ? 17.453 -13.992 -30.141 1 48.59 361 PRO A N 1
ATOM 2825 C CA . PRO A 1 361 ? 16.984 -13.648 -28.797 1 48.59 361 PRO A CA 1
ATOM 2826 C C . PRO A 1 361 ? 18.062 -13.828 -27.719 1 48.59 361 PRO A C 1
ATOM 2828 O O . PRO A 1 361 ? 19.156 -14.328 -28.016 1 48.59 361 PRO A O 1
ATOM 2831 N N . SER A 1 362 ? 17.578 -14.016 -26.422 1 51.5 362 SER A N 1
ATOM 2832 C CA . SER A 1 362 ? 18.297 -14.117 -25.156 1 51.5 362 SER A CA 1
ATOM 2833 C C . SER A 1 362 ? 19.266 -15.289 -25.172 1 51.5 362 SER A C 1
ATOM 2835 O O . SER A 1 362 ? 18.969 -16.359 -24.641 1 51.5 362 SER A O 1
ATOM 2837 N N . MET A 1 363 ? 20.078 -15.453 -26.141 1 54.38 363 MET A N 1
ATOM 2838 C CA . MET A 1 363 ? 21.047 -16.547 -26.156 1 54.38 363 MET A CA 1
ATOM 2839 C C . MET A 1 363 ? 22.078 -16.391 -25.047 1 54.38 363 MET A C 1
ATOM 2841 O O . MET A 1 363 ? 22.547 -15.281 -24.797 1 54.38 363 MET A O 1
ATOM 2845 N N . ILE A 1 364 ? 22.109 -17.422 -24.344 1 57.31 364 ILE A N 1
ATOM 2846 C CA . ILE A 1 364 ? 23.156 -17.516 -23.344 1 57.31 364 ILE A CA 1
ATOM 2847 C C . ILE A 1 364 ? 24.422 -18.078 -23.969 1 57.31 364 ILE A C 1
ATOM 2849 O O . ILE A 1 364 ? 24.406 -19.156 -24.547 1 57.31 364 ILE A O 1
ATOM 2853 N N . VAL A 1 365 ? 25.391 -17.141 -24.047 1 60.25 365 VAL A N 1
ATOM 2854 C CA . VAL A 1 365 ? 26.656 -17.625 -24.562 1 60.25 365 VAL A CA 1
ATOM 2855 C C . VAL A 1 365 ? 27.234 -18.672 -23.594 1 60.25 365 VAL A C 1
ATOM 2857 O O . VAL A 1 365 ? 27.453 -18.375 -22.422 1 60.25 365 VAL A O 1
ATOM 2860 N N . SER A 1 366 ? 27.219 -19.891 -23.984 1 58.41 366 SER A N 1
ATOM 2861 C CA . SER A 1 366 ? 27.656 -20.969 -23.125 1 58.41 366 SER A CA 1
ATOM 2862 C C . SER A 1 366 ? 29.141 -21.266 -23.297 1 58.41 366 SER A C 1
ATOM 2864 O O . SER A 1 366 ? 29.797 -21.812 -22.391 1 58.41 366 SER A O 1
ATOM 2866 N N . GLU A 1 367 ? 29.594 -20.891 -24.516 1 61.03 367 GLU A N 1
ATOM 2867 C CA . GLU A 1 367 ? 30.984 -21.219 -24.781 1 61.03 367 GLU A CA 1
ATOM 2868 C C . GLU A 1 367 ? 31.609 -20.219 -25.766 1 61.03 367 GLU A C 1
ATOM 2870 O O . GLU A 1 367 ? 30.938 -19.781 -26.703 1 61.03 367 GLU A O 1
ATOM 2875 N N . VAL A 1 368 ? 32.781 -19.844 -25.328 1 59.88 368 VAL A N 1
ATOM 2876 C CA . VAL A 1 368 ? 33.562 -19.031 -26.234 1 59.88 368 VAL A CA 1
ATOM 2877 C C . VAL A 1 368 ? 34.844 -19.766 -26.625 1 59.88 368 VAL A C 1
ATOM 2879 O O . VAL A 1 368 ? 35.562 -20.297 -25.766 1 59.88 368 VAL A O 1
ATOM 2882 N N . GLN A 1 369 ? 34.844 -19.938 -27.891 1 59.81 369 GLN A N 1
ATOM 2883 C CA . GLN A 1 369 ? 36.031 -20.562 -28.406 1 59.81 369 GLN A CA 1
ATOM 2884 C C . GLN A 1 369 ? 36.938 -19.562 -29.125 1 59.81 369 GLN A C 1
ATOM 2886 O O . GLN A 1 369 ? 36.469 -18.844 -30.016 1 59.81 369 GLN A O 1
ATOM 2891 N N . PHE A 1 370 ? 38.188 -19.594 -28.594 1 56.28 370 PHE A N 1
ATOM 2892 C CA . PHE A 1 370 ? 39.188 -18.75 -29.203 1 56.28 370 PHE A CA 1
ATOM 2893 C C . PHE A 1 370 ? 40.188 -19.594 -29.984 1 56.28 370 PHE A C 1
ATOM 2895 O O . PHE A 1 370 ? 40.656 -20.625 -29.5 1 56.28 370 PHE A O 1
ATOM 2902 N N . THR A 1 371 ? 40.312 -19.172 -31.141 1 56.41 371 THR A N 1
ATOM 2903 C CA . THR A 1 371 ? 41.375 -19.797 -31.922 1 56.41 371 THR A CA 1
ATOM 2904 C C . THR A 1 371 ? 42.469 -18.781 -32.25 1 56.41 371 THR A C 1
ATOM 2906 O O . THR A 1 371 ? 42.188 -17.719 -32.781 1 56.41 371 THR A O 1
ATOM 2909 N N . PHE A 1 372 ? 43.719 -19.062 -31.656 1 53.75 372 PHE A N 1
ATOM 2910 C CA . PHE A 1 372 ? 44.875 -18.172 -31.891 1 53.75 372 PHE A CA 1
ATOM 2911 C C . PHE A 1 372 ? 45.812 -18.781 -32.906 1 53.75 372 PHE A C 1
ATOM 2913 O O . PHE A 1 372 ? 45.938 -20 -33 1 53.75 372 PHE A O 1
ATOM 2920 N N . CYS A 1 373 ? 46.219 -17.844 -33.688 1 51.19 373 CYS A N 1
ATOM 2921 C CA . CYS A 1 373 ? 47.281 -18.25 -34.594 1 51.19 373 CYS A CA 1
ATOM 2922 C C . CYS A 1 373 ? 48.562 -17.5 -34.312 1 51.19 373 CYS A C 1
ATOM 2924 O O . CYS A 1 373 ? 48.562 -16.391 -33.75 1 51.19 373 CYS A O 1
ATOM 2926 N N . GLY A 1 374 ? 49.781 -18.188 -34.375 1 46.53 374 GLY A N 1
ATOM 2927 C CA . GLY A 1 374 ? 51.125 -17.703 -34.219 1 46.53 374 GLY A CA 1
ATOM 2928 C C . GLY A 1 374 ? 51.812 -18.266 -32.969 1 46.53 374 GLY A C 1
ATOM 2929 O O . GLY A 1 374 ? 51.188 -18.969 -32.188 1 46.53 374 GLY A O 1
ATOM 2930 N N . GLY A 1 375 ? 53.344 -18.312 -32.75 1 40.59 375 GLY A N 1
ATOM 2931 C CA . GLY A 1 375 ? 54.25 -18.922 -31.781 1 40.59 375 GLY A CA 1
ATOM 2932 C C . GLY A 1 375 ? 53.938 -18.547 -30.344 1 40.59 375 GLY A C 1
ATOM 2933 O O . GLY A 1 375 ? 54.531 -17.594 -29.812 1 40.59 375 GLY A O 1
ATOM 2934 N N . ALA A 1 376 ? 52.75 -18.469 -29.922 1 37.12 376 ALA A N 1
ATOM 2935 C CA . ALA A 1 376 ? 52.5 -18.141 -28.516 1 37.12 376 ALA A CA 1
ATOM 2936 C C . ALA A 1 376 ? 53.125 -19.203 -27.609 1 37.12 376 ALA A C 1
ATOM 2938 O O . ALA A 1 376 ? 52.969 -20.406 -27.844 1 37.12 376 ALA A O 1
ATOM 2939 N N . THR A 1 377 ? 54.438 -18.875 -27.109 1 34.28 377 THR A N 1
ATOM 2940 C CA . THR A 1 377 ? 54.938 -19.766 -26.078 1 34.28 377 THR A CA 1
ATOM 2941 C C . THR A 1 377 ? 53.875 -19.953 -24.984 1 34.28 377 THR A C 1
ATOM 2943 O O . THR A 1 377 ? 52.969 -19.156 -24.859 1 34.28 377 THR A O 1
ATOM 2946 N N . ASP A 1 378 ? 54 -21.078 -24.234 1 33.53 378 ASP A N 1
ATOM 2947 C CA . ASP A 1 378 ? 53.219 -21.797 -23.234 1 33.53 378 ASP A CA 1
ATOM 2948 C C . ASP A 1 378 ? 52.688 -20.844 -22.156 1 33.53 378 ASP A C 1
ATOM 2950 O O . ASP A 1 378 ? 51.594 -21.047 -21.641 1 33.53 378 ASP A O 1
ATOM 2954 N N . SER A 1 379 ? 53.688 -20.109 -21.547 1 33.06 379 SER A N 1
ATOM 2955 C CA . SER A 1 379 ? 53.5 -19.734 -20.156 1 33.06 379 SER A CA 1
ATOM 2956 C C . SER A 1 379 ? 52.344 -18.734 -20.016 1 33.06 379 SER A C 1
ATOM 2958 O O . SER A 1 379 ? 51.938 -18.391 -18.891 1 33.06 379 SER A O 1
ATOM 2960 N N . ALA A 1 380 ? 52.125 -17.984 -20.922 1 32.91 380 ALA A N 1
ATOM 2961 C CA . ALA A 1 380 ? 51.312 -16.797 -20.703 1 32.91 380 ALA A CA 1
ATOM 2962 C C . ALA A 1 380 ? 49.812 -17.141 -20.625 1 32.91 380 ALA A C 1
ATOM 2964 O O . ALA A 1 380 ? 48.969 -16.266 -20.734 1 32.91 380 ALA A O 1
ATOM 2965 N N . CYS A 1 381 ? 49.469 -18.422 -20.781 1 36.12 381 CYS A N 1
ATOM 2966 C CA . CYS A 1 381 ? 48.125 -18.953 -20.938 1 36.12 381 CYS A CA 1
ATOM 2967 C C . CYS A 1 381 ? 47.25 -18.609 -19.734 1 36.12 381 CYS A C 1
ATOM 2969 O O . CYS A 1 381 ? 46.062 -18.953 -19.703 1 36.12 381 CYS A O 1
ATOM 2971 N N . GLY A 1 382 ? 47.781 -18.312 -18.656 1 38.59 382 GLY A N 1
ATOM 2972 C CA . GLY A 1 382 ? 46.906 -18 -17.531 1 38.59 382 GLY A CA 1
ATOM 2973 C C . GLY A 1 382 ? 46.156 -16.688 -17.703 1 38.59 382 GLY A C 1
ATOM 2974 O O . GLY A 1 382 ? 46 -15.922 -16.75 1 38.59 382 GLY A O 1
ATOM 2975 N N . ARG A 1 383 ? 45.781 -16.438 -19.047 1 42.66 383 ARG A N 1
ATOM 2976 C CA . ARG A 1 383 ? 45.281 -15.094 -19.344 1 42.66 383 ARG A CA 1
ATOM 2977 C C . ARG A 1 383 ? 43.781 -14.984 -19.078 1 42.66 383 ARG A C 1
ATOM 2979 O O . ARG A 1 383 ? 43.062 -15.984 -19.172 1 42.66 383 ARG A O 1
ATOM 2986 N N . GLU A 1 384 ? 43.375 -14.07 -18.297 1 47.03 384 GLU A N 1
ATOM 2987 C CA . GLU A 1 384 ? 42.031 -13.758 -17.891 1 47.03 384 GLU A CA 1
ATOM 2988 C C . GLU A 1 384 ? 41.312 -12.938 -18.953 1 47.03 384 GLU A C 1
ATOM 2990 O O . GLU A 1 384 ? 41.875 -11.992 -19.5 1 47.03 384 GLU A O 1
ATOM 2995 N N . PHE A 1 385 ? 40.406 -13.586 -19.656 1 50.94 385 PHE A N 1
ATOM 2996 C CA . PHE A 1 385 ? 39.469 -12.898 -20.531 1 50.94 385 PHE A CA 1
ATOM 2997 C C . PHE A 1 385 ? 38.219 -12.477 -19.766 1 50.94 385 PHE A C 1
ATOM 2999 O O . PHE A 1 385 ? 37.719 -13.219 -18.922 1 50.94 385 PHE A O 1
ATOM 3006 N N . HIS A 1 386 ? 37.969 -11.188 -20 1 52.53 386 HIS A N 1
ATOM 3007 C CA . HIS A 1 386 ? 36.75 -10.68 -19.391 1 52.53 386 HIS A CA 1
ATOM 3008 C C . HIS A 1 386 ? 35.688 -10.328 -20.453 1 52.53 386 HIS A C 1
ATOM 3010 O O . HIS A 1 386 ? 36 -9.617 -21.406 1 52.53 386 HIS A O 1
ATOM 3016 N N . LEU A 1 387 ? 34.656 -11.047 -20.438 1 54.97 387 LEU A N 1
ATOM 3017 C CA . LEU A 1 387 ? 33.531 -10.766 -21.312 1 54.97 387 LEU A CA 1
ATOM 3018 C C . LEU A 1 387 ? 32.5 -9.883 -20.594 1 54.97 387 LEU A C 1
ATOM 3020 O O . LEU A 1 387 ? 32.062 -10.211 -19.484 1 54.97 387 LEU A O 1
ATOM 3024 N N . HIS A 1 388 ? 32.281 -8.703 -21.281 1 51.94 388 HIS A N 1
ATOM 3025 C CA . HIS A 1 388 ? 31.312 -7.75 -20.734 1 51.94 388 HIS A CA 1
ATOM 3026 C C . HIS A 1 388 ? 30.094 -7.629 -21.641 1 51.94 388 HIS A C 1
ATOM 3028 O O . HIS A 1 388 ? 30.219 -7.508 -22.859 1 51.94 388 HIS A O 1
ATOM 3034 N N . ALA A 1 389 ? 28.797 -7.852 -21.062 1 55.16 389 ALA A N 1
ATOM 3035 C CA . ALA A 1 389 ? 27.547 -7.559 -21.766 1 55.16 389 ALA A CA 1
ATOM 3036 C C . ALA A 1 389 ? 27.266 -6.059 -21.781 1 55.16 389 ALA A C 1
ATOM 3038 O O . ALA A 1 389 ? 27.344 -5.395 -20.75 1 55.16 389 ALA A O 1
ATOM 3039 N N . LEU A 1 390 ? 27.062 -5.336 -22.891 1 49.97 390 LEU A N 1
ATOM 3040 C CA . LEU A 1 390 ? 26.906 -3.893 -23 1 49.97 390 LEU A CA 1
ATOM 3041 C C . LEU A 1 390 ? 25.422 -3.51 -22.984 1 49.97 390 LEU A C 1
ATOM 3043 O O . LEU A 1 390 ? 25.062 -2.414 -22.547 1 49.97 390 LEU A O 1
ATOM 3047 N N . ASP A 1 391 ? 24.281 -4.078 -23.766 1 50.38 391 ASP A N 1
ATOM 3048 C CA . ASP A 1 391 ? 22.906 -3.609 -23.859 1 50.38 391 ASP A CA 1
ATOM 3049 C C . ASP A 1 391 ? 22.109 -3.975 -22.609 1 50.38 391 ASP A C 1
ATOM 3051 O O . ASP A 1 391 ? 20.875 -3.906 -22.625 1 50.38 391 ASP A O 1
ATOM 3055 N N . GLY A 1 392 ? 22.281 -4.621 -21.656 1 39.91 392 GLY A N 1
ATOM 3056 C CA . GLY A 1 392 ? 21.25 -4.875 -20.656 1 39.91 392 GLY A CA 1
ATOM 3057 C C . GLY A 1 392 ? 20.609 -3.605 -20.109 1 39.91 392 GLY A C 1
ATOM 3058 O O . GLY A 1 392 ? 21.188 -2.521 -20.234 1 39.91 392 GLY A O 1
ATOM 3059 N N . LYS A 1 393 ? 19.078 -3.371 -20.094 1 35.62 393 LYS A N 1
ATOM 3060 C CA . LYS A 1 393 ? 18.344 -2.268 -19.484 1 35.62 393 LYS A CA 1
ATOM 3061 C C . LYS A 1 393 ? 19.078 -1.712 -18.266 1 35.62 393 LYS A C 1
ATOM 3063 O O . LYS A 1 393 ? 19.547 -2.473 -17.406 1 35.62 393 LYS A O 1
ATOM 3068 N N . PRO A 1 394 ? 19.391 -0.421 -18.297 1 28.03 394 PRO A N 1
ATOM 3069 C CA . PRO A 1 394 ? 20.109 0.223 -17.188 1 28.03 394 PRO A CA 1
ATOM 3070 C C . PRO A 1 394 ? 19.406 0.066 -15.852 1 28.03 394 PRO A C 1
ATOM 3072 O O . PRO A 1 394 ? 18.188 0.244 -15.766 1 28.03 394 PRO A O 1
ATOM 3075 N N . THR A 1 395 ? 19.266 -0.798 -15.055 1 25.53 395 THR A N 1
ATOM 3076 C CA . THR A 1 395 ? 18.594 -0.489 -13.797 1 25.53 395 THR A CA 1
ATOM 3077 C C . THR A 1 395 ? 19 0.887 -13.289 1 25.53 395 THR A C 1
ATOM 3079 O O . THR A 1 395 ? 20.078 1.38 -13.625 1 25.53 395 THR A O 1
ATOM 3082 N N . THR A 1 396 ? 18.312 1.71 -12.461 1 24.48 396 THR A N 1
ATOM 3083 C CA . THR A 1 396 ? 18.375 3.121 -12.094 1 24.48 396 THR A CA 1
ATOM 3084 C C . THR A 1 396 ? 19.828 3.549 -11.836 1 24.48 396 THR A C 1
ATOM 3086 O O . THR A 1 396 ? 20.469 3.039 -10.914 1 24.48 396 THR A O 1
ATOM 3089 N N . THR A 1 397 ? 20.5 3.799 -12.836 1 23.27 397 THR A N 1
ATOM 3090 C CA . THR A 1 397 ? 21.828 4.367 -12.977 1 23.27 397 THR A CA 1
ATOM 3091 C C . THR A 1 397 ? 21.938 5.695 -12.234 1 23.27 397 THR A C 1
ATOM 3093 O O . THR A 1 397 ? 21.219 6.648 -12.562 1 23.27 397 THR A O 1
ATOM 3096 N N . THR A 1 398 ? 22.219 5.809 -10.891 1 23.05 398 THR A N 1
ATOM 3097 C CA . THR A 1 398 ? 23.031 6.883 -10.328 1 23.05 398 THR A CA 1
ATOM 3098 C C . THR A 1 398 ? 24.016 7.414 -11.367 1 23.05 398 THR A C 1
ATOM 3100 O O . THR A 1 398 ? 24.562 6.648 -12.164 1 23.05 398 THR A O 1
ATOM 3103 N N . THR A 1 399 ? 24.016 8.75 -11.562 1 22.56 399 THR A N 1
ATOM 3104 C CA . THR A 1 399 ? 24.734 9.672 -12.453 1 22.56 399 THR A CA 1
ATOM 3105 C C . THR A 1 399 ? 26.094 9.109 -12.836 1 22.56 399 THR A C 1
ATOM 3107 O O . THR A 1 399 ? 26.844 8.641 -11.977 1 22.56 399 THR A O 1
ATOM 3110 N N . THR A 1 400 ? 26.5 9.133 -14.078 1 23.98 400 THR A N 1
ATOM 3111 C CA . THR A 1 400 ? 26.969 10.07 -15.094 1 23.98 400 THR A CA 1
ATOM 3112 C C . THR A 1 400 ? 26.672 11.508 -14.68 1 23.98 400 THR A C 1
ATOM 3114 O O . THR A 1 400 ? 25.516 11.898 -14.562 1 23.98 400 THR A O 1
ATOM 3117 N N . ALA A 1 401 ? 27.719 12.211 -13.578 1 23.09 401 ALA A N 1
ATOM 3118 C CA . ALA A 1 401 ? 28.938 11.406 -13.695 1 23.09 401 ALA A CA 1
ATOM 3119 C C . ALA A 1 401 ? 28.594 9.922 -13.812 1 23.09 401 ALA A C 1
ATOM 3121 O O . ALA A 1 401 ? 27.922 9.359 -12.945 1 23.09 401 ALA A O 1
ATOM 3122 N N . THR A 1 402 ? 28.062 9.594 -15.008 1 23.61 402 THR A N 1
ATOM 3123 C CA . THR A 1 402 ? 27.359 8.352 -15.328 1 23.61 402 THR A CA 1
ATOM 3124 C C . THR A 1 402 ? 28.047 7.16 -14.648 1 23.61 402 THR A C 1
ATOM 3126 O O . THR A 1 402 ? 29.141 6.766 -15.031 1 23.61 402 THR A O 1
ATOM 3129 N N . THR A 1 403 ? 28.266 7.211 -13.445 1 22.59 403 THR A N 1
ATOM 3130 C CA . THR A 1 403 ? 29.094 6.164 -12.836 1 22.59 403 THR A CA 1
ATOM 3131 C C . THR A 1 403 ? 28.547 4.781 -13.203 1 22.59 403 THR A C 1
ATOM 3133 O O . THR A 1 403 ? 27.406 4.445 -12.883 1 22.59 403 THR A O 1
ATOM 3136 N N . THR A 1 404 ? 28.797 4.484 -14.633 1 23.92 404 THR A N 1
ATOM 3137 C CA . THR A 1 404 ? 28.766 3.121 -15.148 1 23.92 404 THR A CA 1
ATOM 3138 C C . THR A 1 404 ? 29.219 2.131 -14.078 1 23.92 404 THR A C 1
ATOM 3140 O O . THR A 1 404 ? 30.344 2.217 -13.586 1 23.92 404 THR A O 1
ATOM 3143 N N . THR A 1 405 ? 28.406 2.064 -13.227 1 23.69 405 THR A N 1
ATOM 3144 C CA . THR A 1 405 ? 28.781 0.97 -12.336 1 23.69 405 THR A CA 1
ATOM 3145 C C . THR A 1 405 ? 28.953 -0.326 -13.117 1 23.69 405 THR A C 1
ATOM 3147 O O . THR A 1 405 ? 28.047 -0.77 -13.812 1 23.69 405 THR A O 1
ATOM 3150 N N . ILE A 1 406 ? 30.078 -0.382 -13.914 1 25.36 406 ILE A N 1
ATOM 3151 C CA . ILE A 1 406 ? 30.656 -1.621 -14.422 1 25.36 406 ILE A CA 1
ATOM 3152 C C . ILE A 1 406 ? 30.562 -2.709 -13.352 1 25.36 406 ILE A C 1
ATOM 3154 O O . ILE A 1 406 ? 31.125 -2.562 -12.258 1 25.36 406 ILE A O 1
ATOM 3158 N N . THR A 1 407 ? 29.344 -3.039 -13.25 1 25.7 407 THR A N 1
ATOM 3159 C CA . THR A 1 407 ? 29.391 -4.266 -12.461 1 25.7 407 THR A CA 1
ATOM 3160 C C . THR A 1 407 ? 30.359 -5.273 -13.086 1 25.7 407 THR A C 1
ATOM 3162 O O . THR A 1 407 ? 30.156 -5.707 -14.227 1 25.7 407 THR A O 1
ATOM 3165 N N . THR A 1 408 ? 31.578 -4.91 -13.055 1 26.39 408 THR A N 1
ATOM 3166 C CA . THR A 1 408 ? 32.656 -5.785 -13.484 1 26.39 408 THR A CA 1
ATOM 3167 C C . THR A 1 408 ? 32.5 -7.18 -12.883 1 26.39 408 THR A C 1
ATOM 3169 O O . THR A 1 408 ? 32.594 -7.344 -11.664 1 26.39 408 THR A O 1
ATOM 3172 N N . THR A 1 409 ? 31.297 -7.656 -13.164 1 27.02 409 THR A N 1
ATOM 3173 C CA . THR A 1 409 ? 31.438 -9.062 -12.797 1 27.02 409 THR A CA 1
ATOM 3174 C C . THR A 1 409 ? 32.562 -9.711 -13.578 1 27.02 409 THR A C 1
ATOM 3176 O O . THR A 1 409 ? 32.562 -9.703 -14.812 1 27.02 409 THR A O 1
ATOM 3179 N N . THR A 1 410 ? 33.656 -9.359 -13.086 1 29.16 410 THR A N 1
ATOM 3180 C CA . THR A 1 410 ? 34.906 -9.953 -13.578 1 29.16 410 THR A CA 1
ATOM 3181 C C . THR A 1 410 ? 34.938 -11.453 -13.312 1 29.16 410 THR A C 1
ATOM 3183 O O . THR A 1 410 ? 34.594 -11.906 -12.219 1 29.16 410 THR A O 1
ATOM 3186 N N . SER A 1 411 ? 34.188 -12.133 -14.078 1 27.97 411 SER A N 1
ATOM 3187 C CA . SER A 1 411 ? 34.625 -13.516 -13.898 1 27.97 411 SER A CA 1
ATOM 3188 C C . SER A 1 411 ? 36 -13.75 -14.5 1 27.97 411 SER A C 1
ATOM 3190 O O . SER A 1 411 ? 36.25 -13.336 -15.633 1 27.97 411 SER A O 1
ATOM 3192 N N . ALA A 1 412 ? 36.875 -13.492 -13.508 1 29.69 412 ALA A N 1
ATOM 3193 C CA . ALA A 1 412 ? 38.219 -13.875 -13.883 1 29.69 412 ALA A CA 1
ATOM 3194 C C . ALA A 1 412 ? 38.25 -15.297 -14.453 1 29.69 412 ALA A C 1
ATOM 3196 O O . ALA A 1 412 ? 37.656 -16.203 -13.898 1 29.69 412 ALA A O 1
ATOM 3197 N N . VAL A 1 413 ? 37.938 -15.383 -15.594 1 30.98 413 VAL A N 1
ATOM 3198 C CA . VAL A 1 413 ? 38.188 -16.672 -16.203 1 30.98 413 VAL A CA 1
ATOM 3199 C C . VAL A 1 413 ? 39.719 -16.891 -16.312 1 30.98 413 VAL A C 1
ATOM 3201 O O . VAL A 1 413 ? 40.438 -16.047 -16.828 1 30.98 413 VAL A O 1
ATOM 3204 N N . LYS A 1 414 ? 40.125 -17.5 -15.172 1 28.91 414 LYS A N 1
ATOM 3205 C CA . LYS A 1 414 ? 41.5 -17.906 -15.258 1 28.91 414 LYS A CA 1
ATOM 3206 C C . LYS A 1 414 ? 41.75 -18.828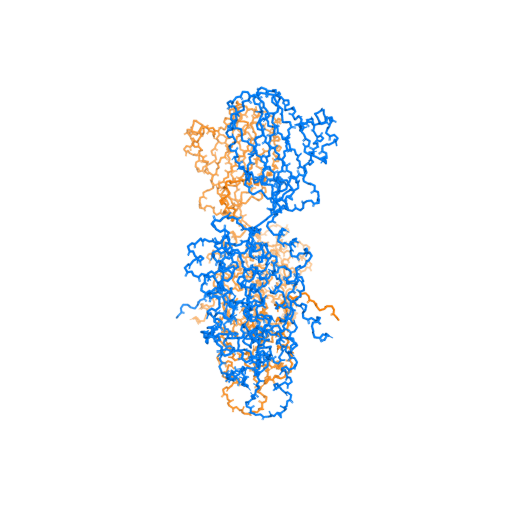 -16.453 1 28.91 414 LYS A C 1
ATOM 3208 O O . LYS A 1 414 ? 41 -19.797 -16.656 1 28.91 414 LYS A O 1
ATOM 3213 N N . ALA A 1 415 ? 41.812 -18.281 -17.438 1 28.12 415 ALA A N 1
ATOM 3214 C CA . ALA A 1 415 ? 42.281 -19.172 -18.5 1 28.12 415 ALA A CA 1
ATOM 3215 C C . ALA A 1 415 ? 43.75 -19.531 -18.328 1 28.12 415 ALA A C 1
ATOM 3217 O O . ALA A 1 415 ? 44.562 -18.672 -17.969 1 28.12 415 ALA A O 1
ATOM 3218 N N . SER A 1 416 ? 43.938 -20.547 -17.484 1 27.09 416 SER A N 1
ATOM 3219 C CA . SER A 1 416 ? 45.312 -21.031 -17.375 1 27.09 416 SER A CA 1
ATOM 3220 C C . SER A 1 416 ? 45.781 -21.703 -18.656 1 27.09 416 SER A C 1
ATOM 3222 O O . SER A 1 416 ? 46.969 -21.609 -19.016 1 27.09 416 SER A O 1
ATOM 3224 N N . GLY A 1 417 ? 45.562 -21.469 -19.781 1 26.91 417 GLY A N 1
ATOM 3225 C CA . GLY A 1 417 ? 46.125 -22.391 -20.766 1 26.91 417 GLY A CA 1
ATOM 3226 C C . GLY A 1 417 ? 47.5 -21.984 -21.266 1 26.91 417 GLY A C 1
ATOM 3227 O O . GLY A 1 417 ? 47.906 -20.828 -21.078 1 26.91 417 GLY A O 1
ATOM 3228 N N . ARG A 1 418 ? 48.375 -22.891 -21.203 1 26.64 418 ARG A N 1
ATOM 3229 C CA . ARG A 1 418 ? 49.688 -22.906 -21.844 1 26.64 418 ARG A CA 1
ATOM 3230 C C . ARG A 1 418 ? 49.562 -22.609 -23.344 1 26.64 418 ARG A C 1
ATOM 3232 O O . ARG A 1 418 ? 48.75 -23.203 -24.031 1 26.64 418 ARG A O 1
ATOM 3239 N N . CYS A 1 419 ? 49.781 -21.359 -23.766 1 27.38 419 CYS A N 1
ATOM 3240 C CA . CYS A 1 419 ? 49.844 -20.969 -25.172 1 27.38 419 CYS A CA 1
ATOM 3241 C C . CYS A 1 419 ? 50.938 -21.734 -25.906 1 27.38 419 CYS A C 1
ATOM 3243 O O . CYS A 1 419 ? 52.125 -21.531 -25.641 1 27.38 419 CYS A O 1
ATOM 3245 N N . VAL A 1 420 ? 50.906 -23.031 -26.234 1 27.59 420 VAL A N 1
ATOM 3246 C CA . VAL A 1 420 ? 51.906 -23.609 -27.141 1 27.59 420 VAL A CA 1
ATOM 3247 C C . VAL A 1 420 ? 51.75 -23.016 -28.531 1 27.59 420 VAL A C 1
ATOM 3249 O O . VAL A 1 420 ? 50.75 -22.375 -28.844 1 27.59 420 VAL A O 1
ATOM 3252 N N . ALA A 1 421 ? 52.438 -23.688 -29.656 1 27.62 421 ALA A N 1
ATOM 3253 C CA . ALA A 1 421 ? 52.625 -23.469 -31.078 1 27.62 421 ALA A CA 1
ATOM 3254 C C . ALA A 1 421 ? 51.344 -23.047 -31.766 1 27.62 421 ALA A C 1
ATOM 3256 O O . ALA A 1 421 ? 51.312 -22.078 -32.531 1 27.62 421 ALA A O 1
ATOM 3257 N N . LEU A 1 422 ? 50.719 -24.109 -32.531 1 32.81 422 LEU A N 1
ATOM 3258 C CA . LEU A 1 422 ? 49.531 -24.156 -33.406 1 32.81 422 LEU A CA 1
ATOM 3259 C C . LEU A 1 422 ? 48.344 -23.453 -32.75 1 32.81 422 LEU A C 1
ATOM 3261 O O . LEU A 1 422 ? 48.312 -23.219 -31.547 1 32.81 422 LEU A O 1
ATOM 3265 N N . GLU A 1 423 ? 47 -23.75 -33.5 1 39.5 423 GLU A N 1
ATOM 3266 C CA . GLU A 1 423 ? 45.531 -23.719 -33.688 1 39.5 423 GLU A CA 1
ATOM 3267 C C . GLU A 1 423 ? 44.812 -24 -32.375 1 39.5 423 GLU A C 1
ATOM 3269 O O . GLU A 1 423 ? 44.438 -25.141 -32.094 1 39.5 423 GLU A O 1
ATOM 3274 N N . SER A 1 424 ? 45.375 -23.609 -31.5 1 36.03 424 SER A N 1
ATOM 3275 C CA . SER A 1 424 ? 44.688 -24.094 -30.297 1 36.03 424 SER A CA 1
ATOM 3276 C C . SER A 1 424 ? 43.375 -23.391 -30.094 1 36.03 424 SER A C 1
ATOM 3278 O O . SER A 1 424 ? 43.281 -22.172 -30.219 1 36.03 424 SER A O 1
ATOM 3280 N N . VAL A 1 425 ? 42.344 -24.156 -30.453 1 43.09 425 VAL A N 1
ATOM 3281 C CA . VAL A 1 425 ? 40.969 -23.812 -30.125 1 43.09 425 VAL A CA 1
ATOM 3282 C C . VAL A 1 425 ? 40.719 -24 -28.641 1 43.09 425 VAL A C 1
ATOM 3284 O O . VAL A 1 425 ? 41.031 -25.047 -28.078 1 43.09 425 VAL A O 1
ATOM 3287 N N . GLN A 1 426 ? 40.906 -22.906 -27.938 1 39.66 426 GLN A N 1
ATOM 3288 C CA . GLN A 1 426 ? 40.5 -23.062 -26.547 1 39.66 426 GLN A CA 1
ATOM 3289 C C . GLN A 1 426 ? 39.031 -22.641 -26.391 1 39.66 426 GLN A C 1
ATOM 3291 O O . GLN A 1 426 ? 38.625 -21.594 -26.906 1 39.66 426 GLN A O 1
ATOM 3296 N N . ALA A 1 427 ? 38.219 -23.594 -26.125 1 44.09 427 ALA A N 1
ATOM 3297 C CA . ALA A 1 427 ? 36.844 -23.359 -25.781 1 44.09 427 ALA A CA 1
ATOM 3298 C C . ALA A 1 427 ? 36.656 -23.219 -24.281 1 44.09 427 ALA A C 1
ATOM 3300 O O . ALA A 1 427 ? 37.219 -23.984 -23.5 1 44.09 427 ALA A O 1
ATOM 3301 N N . VAL A 1 428 ? 36.5 -22.016 -23.875 1 40.41 428 VAL A N 1
ATOM 3302 C CA . VAL A 1 428 ? 36.188 -21.828 -22.469 1 40.41 428 VAL A CA 1
ATOM 3303 C C . VAL A 1 428 ? 34.688 -21.75 -22.266 1 40.41 428 VAL A C 1
ATOM 3305 O O . VAL A 1 428 ? 34 -20.984 -22.953 1 40.41 428 VAL A O 1
ATOM 3308 N N . GLN A 1 429 ? 34.219 -22.578 -21.516 1 44.44 429 GLN A N 1
ATOM 3309 C CA . GLN A 1 429 ? 32.812 -22.562 -21.078 1 44.44 429 GLN A CA 1
ATOM 3310 C C . GLN A 1 429 ? 32.562 -21.406 -20.109 1 44.44 429 GLN A C 1
ATOM 3312 O O . GLN A 1 429 ? 33.344 -21.172 -19.203 1 44.44 429 GLN A O 1
ATOM 3317 N N . LEU A 1 430 ? 31.875 -20.516 -20.609 1 45.97 430 LEU A N 1
ATOM 3318 C CA . LEU A 1 430 ? 31.531 -19.359 -19.797 1 45.97 430 LEU A CA 1
ATOM 3319 C C . LEU A 1 430 ? 30.359 -19.656 -18.891 1 45.97 430 LEU A C 1
ATOM 3321 O O . LEU A 1 430 ? 29.5 -20.469 -19.219 1 45.97 430 LEU A O 1
ATOM 3325 N N . PRO A 1 431 ? 30.5 -19.109 -17.703 1 44.44 431 PRO A N 1
ATOM 3326 C CA . PRO A 1 431 ? 29.266 -19.156 -16.906 1 44.44 431 PRO A CA 1
ATOM 3327 C C . PRO A 1 431 ? 28.109 -18.406 -17.578 1 44.44 431 PRO A C 1
ATOM 3329 O O . PRO A 1 431 ? 28.344 -17.562 -18.453 1 44.44 431 PRO A O 1
ATOM 3332 N N . PRO A 1 432 ? 27 -18.812 -17.328 1 46.62 432 PRO A N 1
ATOM 3333 C CA . PRO A 1 432 ? 25.812 -18.172 -17.891 1 46.62 432 PRO A CA 1
ATOM 3334 C C . PRO A 1 432 ? 25.922 -16.641 -17.891 1 46.62 432 PRO A C 1
ATOM 3336 O O . PRO A 1 432 ? 26.156 -16.031 -16.844 1 46.62 432 PRO A O 1
ATOM 3339 N N . LEU A 1 433 ? 26.172 -16.141 -18.984 1 50.03 433 LEU A N 1
ATOM 3340 C CA . LEU A 1 433 ? 26.266 -14.688 -19.109 1 50.03 433 LEU A CA 1
ATOM 3341 C C . LEU A 1 433 ? 24.891 -14.086 -19.359 1 50.03 433 LEU A C 1
ATOM 3343 O O . LEU A 1 433 ? 24.016 -14.734 -19.953 1 50.03 433 LEU A O 1
ATOM 3347 N N . PRO A 1 434 ? 24.578 -12.953 -18.812 1 49.62 434 PRO A N 1
ATOM 3348 C CA . PRO A 1 434 ? 23.297 -12.312 -19.125 1 49.62 434 PRO A CA 1
ATOM 3349 C C . PRO A 1 434 ? 23.125 -12.023 -20.609 1 49.62 434 PRO A C 1
ATOM 3351 O O . PRO A 1 434 ? 24.109 -11.836 -21.328 1 49.62 434 PRO A O 1
ATOM 3354 N N . PRO A 1 435 ? 21.891 -12.164 -20.969 1 53.09 435 PRO A N 1
ATOM 3355 C CA . PRO A 1 435 ? 21.609 -11.906 -22.391 1 53.09 435 PRO A CA 1
ATOM 3356 C C . PRO A 1 435 ? 22.031 -10.492 -22.812 1 53.09 435 PRO A C 1
ATOM 3358 O O . PRO A 1 435 ? 21.766 -9.531 -22.094 1 53.09 435 PRO A O 1
ATOM 3361 N N . ALA A 1 436 ? 23.031 -10.32 -23.531 1 56.53 436 ALA A N 1
ATOM 3362 C CA . ALA A 1 436 ? 23.438 -9.047 -24.125 1 56.53 436 ALA A CA 1
ATOM 3363 C C . ALA A 1 436 ? 23.688 -9.195 -25.625 1 56.53 436 ALA A C 1
ATOM 3365 O O . ALA A 1 436 ? 24 -10.289 -26.109 1 56.53 436 ALA A O 1
ATOM 3366 N N . ARG A 1 437 ? 23.219 -8.133 -26.297 1 61.47 437 ARG A N 1
ATOM 3367 C CA . ARG A 1 437 ? 23.5 -8.125 -27.734 1 61.47 437 ARG A CA 1
ATOM 3368 C C . ARG A 1 437 ? 24.938 -7.691 -28.016 1 61.47 437 ARG A C 1
ATOM 3370 O O . ARG A 1 437 ? 25.547 -8.156 -28.969 1 61.47 437 ARG A O 1
ATOM 3377 N N . LYS A 1 438 ? 25.328 -6.805 -27.109 1 59.81 438 LYS A N 1
ATOM 3378 C CA . LYS A 1 438 ? 26.672 -6.266 -27.344 1 59.81 438 LYS A CA 1
ATOM 3379 C C . LYS A 1 438 ? 27.625 -6.691 -26.234 1 59.81 438 LYS A C 1
ATOM 3381 O O . LYS A 1 438 ? 27.281 -6.656 -25.062 1 59.81 438 LYS A O 1
ATOM 3386 N N . TRP A 1 439 ? 28.594 -7.344 -26.766 1 59.22 439 TRP A N 1
ATOM 3387 C CA . TRP A 1 439 ? 29.578 -7.855 -25.828 1 59.22 439 TRP A CA 1
ATOM 3388 C C . TRP A 1 439 ? 30.953 -7.227 -26.078 1 59.22 439 TRP A C 1
ATOM 3390 O O . TRP A 1 439 ? 31.266 -6.863 -27.203 1 59.22 439 TRP A O 1
ATOM 3400 N N . GLN A 1 440 ? 31.609 -6.984 -24.906 1 58.03 440 GLN A N 1
ATOM 3401 C CA . GLN A 1 440 ? 33 -6.539 -24.953 1 58.03 440 GLN A CA 1
ATOM 3402 C C . GLN A 1 440 ? 33.938 -7.594 -24.344 1 58.03 440 GLN A C 1
ATOM 3404 O O . GLN A 1 440 ? 33.688 -8.117 -23.266 1 58.03 440 GLN A O 1
ATOM 3409 N N . LEU A 1 441 ? 34.75 -8.008 -25.203 1 57.19 441 LEU A N 1
ATOM 3410 C CA . LEU A 1 441 ? 35.812 -8.898 -24.734 1 57.19 441 LEU A CA 1
ATOM 3411 C C . LEU A 1 441 ? 37.094 -8.125 -24.484 1 57.19 441 LEU A C 1
ATOM 3413 O O . LEU A 1 441 ? 37.594 -7.422 -25.359 1 57.19 441 LEU A O 1
ATOM 3417 N N . GLU A 1 442 ? 37.438 -8.188 -23.125 1 53.81 442 GLU A N 1
ATOM 3418 C CA . GLU A 1 442 ? 38.719 -7.586 -22.75 1 53.81 442 GLU A CA 1
ATOM 3419 C C . GLU A 1 442 ? 39.781 -8.656 -22.438 1 53.81 442 GLU A C 1
ATOM 3421 O O . GLU A 1 442 ? 39.469 -9.664 -21.797 1 53.81 442 GLU A O 1
ATOM 3426 N N . PHE A 1 443 ? 40.844 -8.57 -23.141 1 52.84 443 PHE A N 1
ATOM 3427 C CA . PHE A 1 443 ? 41.938 -9.508 -22.828 1 52.84 443 PHE A CA 1
ATOM 3428 C C . PHE A 1 443 ? 43.281 -8.789 -22.797 1 52.84 443 PHE A C 1
ATOM 3430 O O . PHE A 1 443 ? 43.438 -7.738 -23.422 1 52.84 443 PHE A O 1
ATOM 3437 N N . ALA A 1 444 ? 44.031 -9.125 -21.688 1 47.16 444 ALA A N 1
ATOM 3438 C CA . ALA A 1 444 ? 45.375 -8.578 -21.531 1 47.16 444 ALA A CA 1
ATOM 3439 C C . ALA A 1 444 ? 46.188 -8.805 -22.781 1 47.16 444 ALA A C 1
ATOM 3441 O O . ALA A 1 444 ? 45.938 -9.719 -23.562 1 47.16 444 ALA A O 1
ATOM 3442 N N . SER A 1 445 ? 47 -7.812 -22.984 1 45.81 445 SER A N 1
ATOM 3443 C CA . SER A 1 445 ? 47.938 -7.859 -24.109 1 45.81 445 SER A CA 1
ATOM 3444 C C . SER A 1 445 ? 48.656 -9.203 -24.172 1 45.81 445 SER A C 1
ATOM 3446 O O . SER A 1 445 ? 49 -9.789 -23.156 1 45.81 445 SER A O 1
ATOM 3448 N N . LEU A 1 446 ? 48.438 -9.836 -25.359 1 46.31 446 LEU A N 1
ATOM 3449 C CA . LEU A 1 446 ? 49.125 -11.086 -25.594 1 46.31 446 LEU A CA 1
ATOM 3450 C C . LEU A 1 446 ? 50.656 -10.883 -25.516 1 46.31 446 LEU A C 1
ATOM 3452 O O . LEU A 1 446 ? 51.156 -9.844 -25.922 1 46.31 446 LEU A O 1
ATOM 3456 N N . HIS A 1 447 ? 51.156 -11.195 -24.438 1 44.59 447 HIS A N 1
ATOM 3457 C CA . HIS A 1 447 ? 52.594 -11.008 -24.281 1 44.59 447 HIS A CA 1
ATOM 3458 C C . HIS A 1 447 ? 53.312 -11.117 -25.625 1 44.59 447 HIS A C 1
ATOM 3460 O O . HIS A 1 447 ? 54.344 -10.492 -25.828 1 44.59 447 HIS A O 1
ATOM 3466 N N . ASP A 1 448 ? 52.875 -12.07 -26.484 1 43.44 448 ASP A N 1
ATOM 3467 C CA . ASP A 1 448 ? 53.562 -12.211 -27.766 1 43.44 448 ASP A CA 1
ATOM 3468 C C . ASP A 1 448 ? 52.875 -11.352 -28.844 1 43.44 448 ASP A C 1
ATOM 3470 O O . ASP A 1 448 ? 51.688 -11.508 -29.094 1 43.44 448 ASP A O 1
ATOM 3474 N N . PRO A 1 449 ? 53.594 -10.359 -29.172 1 46.12 449 PRO A N 1
ATOM 3475 C CA . PRO A 1 449 ? 53.062 -9.453 -30.188 1 46.12 449 PRO A CA 1
ATOM 3476 C C . PRO A 1 449 ? 52.562 -10.18 -31.422 1 46.12 449 PRO A C 1
ATOM 3478 O O . PRO A 1 449 ? 51.812 -9.617 -32.219 1 46.12 449 PRO A O 1
ATOM 3481 N N . SER A 1 450 ? 53.062 -11.438 -31.469 1 47.97 450 SER A N 1
ATOM 3482 C CA . SER A 1 450 ? 52.719 -12.125 -32.719 1 47.97 450 SER A CA 1
ATOM 3483 C C . SER A 1 450 ? 51.406 -12.898 -32.562 1 47.97 450 SER A C 1
ATOM 3485 O O . SER A 1 450 ? 50.875 -13.406 -33.531 1 47.97 450 SER A O 1
ATOM 3487 N N . ALA A 1 451 ? 50.969 -13.086 -31.391 1 48.28 451 ALA A N 1
ATOM 3488 C CA . ALA A 1 451 ? 49.75 -13.828 -31.188 1 48.28 451 ALA A CA 1
ATOM 3489 C C . ALA A 1 451 ? 48.531 -13.016 -31.641 1 48.28 451 ALA A C 1
ATOM 3491 O O . ALA A 1 451 ? 48.406 -11.828 -31.328 1 48.28 451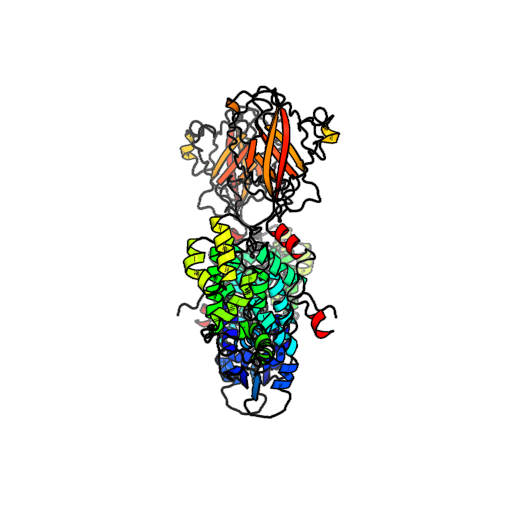 ALA A O 1
ATOM 3492 N N . LYS A 1 452 ? 47.875 -13.711 -32.719 1 50.94 452 LYS A N 1
ATOM 3493 C CA . LYS A 1 452 ? 46.688 -13.07 -33.25 1 50.94 452 LYS A CA 1
ATOM 3494 C C . LYS A 1 452 ? 45.438 -13.922 -33 1 50.94 452 LYS A C 1
ATOM 3496 O O . LYS A 1 452 ? 45.5 -15.148 -33 1 50.94 452 LYS A O 1
ATOM 3501 N N . LEU A 1 453 ? 44.438 -13.367 -32.5 1 53.44 453 LEU A N 1
ATOM 3502 C CA . LEU A 1 453 ? 43.125 -14.023 -32.469 1 53.44 453 LEU A CA 1
ATOM 3503 C C . LEU A 1 453 ? 42.594 -14.289 -33.875 1 53.44 453 LEU A C 1
ATOM 3505 O O . LEU A 1 453 ? 42.344 -13.344 -34.625 1 53.44 453 LEU A O 1
ATOM 3509 N N . ALA A 1 454 ? 42.688 -15.633 -34.188 1 52.19 454 ALA A N 1
ATOM 3510 C CA . ALA A 1 454 ? 42.281 -16 -35.562 1 52.19 454 ALA A CA 1
ATOM 3511 C C . ALA A 1 454 ? 40.781 -16.156 -35.656 1 52.19 454 ALA A C 1
ATOM 3513 O O . ALA A 1 454 ? 40.188 -15.789 -36.688 1 52.19 454 ALA A O 1
ATOM 3514 N N . LYS A 1 455 ? 40.25 -16.859 -34.688 1 54.66 455 LYS A N 1
ATOM 3515 C CA . LYS A 1 455 ? 38.844 -17.172 -34.781 1 54.66 455 LYS A CA 1
ATOM 3516 C C . LYS A 1 455 ? 38.188 -17.109 -33.375 1 54.66 455 LYS A C 1
ATOM 3518 O O . LYS A 1 455 ? 38.781 -17.516 -32.406 1 54.66 455 LYS A O 1
ATOM 3523 N N . LEU A 1 456 ? 37 -16.453 -33.469 1 57.41 456 LEU A N 1
ATOM 3524 C CA . LEU A 1 456 ? 36.125 -16.438 -32.281 1 57.41 456 LEU A CA 1
ATOM 3525 C C . LEU A 1 456 ? 34.781 -17.109 -32.594 1 57.41 456 LEU A C 1
ATOM 3527 O O . LEU A 1 456 ? 34.094 -16.734 -33.531 1 57.41 456 LEU A O 1
ATOM 3531 N N . CYS A 1 457 ? 34.688 -18.297 -31.984 1 57.94 457 CYS A N 1
ATOM 3532 C CA . CYS A 1 457 ? 33.375 -18.969 -32.125 1 57.94 457 CYS A CA 1
ATOM 3533 C C . CYS A 1 457 ? 32.594 -18.906 -30.797 1 57.94 457 CYS A C 1
ATOM 3535 O O . CYS A 1 457 ? 33.156 -19.141 -29.734 1 57.94 457 CYS A O 1
ATOM 3537 N N . LEU A 1 458 ? 31.438 -18.453 -31.031 1 58.62 458 LEU A N 1
ATOM 3538 C CA . LEU A 1 458 ? 30.547 -18.438 -29.875 1 58.62 458 LEU A CA 1
ATOM 3539 C C . LEU A 1 458 ? 29.469 -19.5 -30.016 1 58.62 458 LEU A C 1
ATOM 3541 O O . LEU A 1 458 ? 28.938 -19.719 -31.109 1 58.62 458 LEU A O 1
ATOM 3545 N N . LYS A 1 459 ? 29.391 -20.375 -29.172 1 62.75 459 LYS A N 1
ATOM 3546 C CA . LYS A 1 459 ? 28.234 -21.266 -29.078 1 62.75 459 LYS A CA 1
ATOM 3547 C C . LYS A 1 459 ? 27.219 -20.75 -28.062 1 62.75 459 LYS A C 1
ATOM 3549 O O . LYS A 1 459 ? 27.594 -20.219 -27.016 1 62.75 459 LYS A O 1
ATOM 3554 N N . GLY A 1 460 ? 26.047 -20.75 -28.766 1 61.16 460 GLY A N 1
ATOM 3555 C CA . GLY A 1 460 ? 25 -20.281 -27.875 1 61.16 460 GLY A CA 1
ATOM 3556 C C . GLY A 1 460 ? 23.844 -21.25 -27.75 1 61.16 460 GLY A C 1
ATOM 3557 O O . GLY A 1 460 ? 23.75 -22.219 -28.531 1 61.16 460 GLY A O 1
ATOM 3558 N N . GLN A 1 461 ? 23.359 -21.344 -26.703 1 67.19 461 GLN A N 1
ATOM 3559 C CA . GLN A 1 461 ? 22.156 -22.125 -26.469 1 67.19 461 GLN A CA 1
ATOM 3560 C C . GLN A 1 461 ? 20.984 -21.219 -26.078 1 67.19 461 GLN A C 1
ATOM 3562 O O . GLN A 1 461 ? 21.203 -20.156 -25.469 1 67.19 461 GLN A O 1
ATOM 3567 N N . ALA A 1 462 ? 19.938 -21.672 -26.797 1 65 462 ALA A N 1
ATOM 3568 C CA . ALA A 1 462 ? 18.75 -20.922 -26.375 1 65 462 ALA A CA 1
ATOM 3569 C C . ALA A 1 462 ? 18.484 -21.109 -24.891 1 65 462 ALA A C 1
ATOM 3571 O O . ALA A 1 462 ? 18.969 -22.062 -24.281 1 65 462 ALA A O 1
ATOM 3572 N N . SER A 1 463 ? 17.938 -20.094 -24.406 1 68.44 463 SER A N 1
ATOM 3573 C CA . SER A 1 463 ? 17.531 -20.281 -23.016 1 68.44 463 SER A CA 1
ATOM 3574 C C . SER A 1 463 ? 16.531 -21.422 -22.875 1 68.44 463 SER A C 1
ATOM 3576 O O . SER A 1 463 ? 15.844 -21.781 -23.844 1 68.44 463 SER A O 1
ATOM 3578 N N . GLN A 1 464 ? 16.609 -22.016 -21.812 1 75.88 464 GLN A N 1
ATOM 3579 C CA . GLN A 1 464 ? 15.664 -23.094 -21.531 1 75.88 464 GLN A CA 1
ATOM 3580 C C . GLN A 1 464 ? 14.227 -22.656 -21.812 1 75.88 464 GLN A C 1
ATOM 3582 O O . GLN A 1 464 ? 13.422 -23.438 -22.344 1 75.88 464 GLN A O 1
ATOM 3587 N N . GLY A 1 465 ? 13.961 -21.484 -21.438 1 76.06 465 GLY A N 1
ATOM 3588 C CA . GLY A 1 465 ? 12.625 -20.953 -21.656 1 76.06 465 GLY A CA 1
ATOM 3589 C C . GLY A 1 465 ? 12.281 -20.812 -23.141 1 76.06 465 GLY A C 1
ATOM 3590 O O . GLY A 1 465 ? 11.195 -21.188 -23.562 1 76.06 465 GLY A O 1
ATOM 3591 N N . ASP A 1 466 ? 13.195 -20.266 -23.828 1 75.31 466 ASP A N 1
ATOM 3592 C CA . ASP A 1 466 ? 12.961 -20.078 -25.25 1 75.31 466 ASP A CA 1
ATOM 3593 C C . ASP A 1 466 ? 12.852 -21.422 -25.984 1 75.31 466 ASP A C 1
ATOM 3595 O O . ASP A 1 466 ? 12.039 -21.578 -26.891 1 75.31 466 ASP A O 1
ATOM 3599 N N . TRP A 1 467 ? 13.656 -22.266 -25.594 1 80.81 467 TRP A N 1
ATOM 3600 C CA . TRP A 1 467 ? 13.586 -23.609 -26.156 1 80.81 467 TRP A CA 1
ATOM 3601 C C . TRP A 1 467 ? 12.227 -24.25 -25.891 1 80.81 467 TRP A C 1
ATOM 3603 O O . TRP A 1 467 ? 11.594 -24.781 -26.797 1 80.81 467 TRP A O 1
ATOM 3613 N N . ALA A 1 468 ? 11.805 -24.25 -24.703 1 82.81 468 ALA A N 1
ATOM 3614 C CA . ALA A 1 468 ? 10.516 -24.828 -24.312 1 82.81 468 ALA A CA 1
ATOM 3615 C C . ALA A 1 468 ? 9.375 -24.188 -25.109 1 82.81 468 ALA A C 1
ATOM 3617 O O . ALA A 1 468 ? 8.461 -24.875 -25.547 1 82.81 468 ALA A O 1
ATOM 3618 N N . ASN A 1 469 ? 9.477 -22.922 -25.25 1 81.56 469 ASN A N 1
ATOM 3619 C CA . ASN A 1 469 ? 8.461 -22.219 -26.031 1 81.56 469 ASN A CA 1
ATOM 3620 C C . ASN A 1 469 ? 8.438 -22.703 -27.469 1 81.56 469 ASN A C 1
ATOM 3622 O O . ASN A 1 469 ? 7.363 -22.828 -28.062 1 81.56 469 ASN A O 1
ATOM 3626 N N . SER A 1 470 ? 9.578 -22.875 -28 1 80.19 470 SER A N 1
ATOM 3627 C CA . SER A 1 470 ? 9.648 -23.359 -29.375 1 80.19 470 SER A CA 1
ATOM 3628 C C . SER A 1 470 ? 9.047 -24.75 -29.516 1 80.19 470 SER A C 1
ATOM 3630 O O . SER A 1 470 ? 8.391 -25.047 -30.516 1 80.19 470 SER A O 1
ATOM 3632 N N . VAL A 1 471 ? 9.258 -25.516 -28.547 1 81.5 471 VAL A N 1
ATOM 3633 C CA . VAL A 1 471 ? 8.727 -26.875 -28.531 1 81.5 471 VAL A CA 1
ATOM 3634 C C . VAL A 1 471 ? 7.199 -26.844 -28.547 1 81.5 471 VAL A C 1
ATOM 3636 O O . VAL A 1 471 ? 6.555 -27.531 -29.328 1 81.5 471 VAL A O 1
ATOM 3639 N N . VAL A 1 472 ? 6.742 -26.031 -27.688 1 84.31 472 VAL A N 1
ATOM 3640 C CA . VAL A 1 472 ? 5.293 -25.969 -27.531 1 84.31 472 VAL A CA 1
ATOM 3641 C C . VAL A 1 472 ? 4.668 -25.344 -28.781 1 84.31 472 VAL A C 1
ATOM 3643 O O . VAL A 1 472 ? 3.568 -25.734 -29.188 1 84.31 472 VAL A O 1
ATOM 3646 N N . ASN A 1 473 ? 5.363 -24.359 -29.312 1 78.94 473 ASN A N 1
ATOM 3647 C CA . ASN A 1 473 ? 4.828 -23.688 -30.5 1 78.94 473 ASN A CA 1
ATOM 3648 C C . ASN A 1 473 ? 4.941 -24.578 -31.734 1 78.94 473 ASN A C 1
ATOM 3650 O O . ASN A 1 473 ? 4.227 -24.375 -32.719 1 78.94 473 ASN A O 1
ATOM 3654 N N . SER A 1 474 ? 5.949 -25.188 -31.688 1 72 474 SER A N 1
ATOM 3655 C CA . SER A 1 474 ? 6.094 -26.031 -32.875 1 72 474 SER A CA 1
ATOM 3656 C C . SER A 1 474 ? 4.852 -26.891 -33.094 1 72 474 SER A C 1
ATOM 3658 O O . SER A 1 474 ? 3.996 -26.984 -32.219 1 72 474 SER A O 1
ATOM 3660 N N . ARG A 1 475 ? 4.84 -27.547 -34.062 1 54.75 475 ARG A N 1
ATOM 3661 C CA . ARG A 1 475 ? 3.77 -28.281 -34.719 1 54.75 475 ARG A CA 1
ATOM 3662 C C . ARG A 1 475 ? 2.797 -28.875 -33.719 1 54.75 475 ARG A C 1
ATOM 3664 O O . ARG A 1 475 ? 2.811 -28.484 -32.531 1 54.75 475 ARG A O 1
ATOM 3671 N N . ALA A 1 476 ? 2.672 -30.141 -33.531 1 49.66 476 ALA A N 1
ATOM 3672 C CA . ALA A 1 476 ? 1.719 -31.141 -33.062 1 49.66 476 ALA A CA 1
ATOM 3673 C C . ALA A 1 476 ? 1.489 -31 -31.562 1 49.66 476 ALA A C 1
ATOM 3675 O O . ALA A 1 476 ? 1.133 -31.969 -30.891 1 49.66 476 ALA A O 1
ATOM 3676 N N . PHE A 1 477 ? 2.066 -29.766 -30.953 1 57.31 477 PHE A N 1
ATOM 3677 C CA . PHE A 1 477 ? 1.755 -29.844 -29.531 1 57.31 477 PHE A CA 1
ATOM 3678 C C . PHE A 1 477 ? 0.252 -29.75 -29.297 1 57.31 477 PHE A C 1
ATOM 3680 O O . PHE A 1 477 ? -0.352 -28.703 -29.5 1 57.31 477 PHE A O 1
ATOM 3687 N N . GLN A 1 478 ? -0.453 -30.766 -29.594 1 61.81 478 GLN A N 1
ATOM 3688 C CA . GLN A 1 478 ? -1.896 -30.812 -29.375 1 61.81 478 GLN A CA 1
ATOM 3689 C C . GLN A 1 478 ? -2.262 -30.375 -27.969 1 61.81 478 GLN A C 1
ATOM 3691 O O . GLN A 1 478 ? -1.853 -31 -26.984 1 61.81 478 GLN A O 1
ATOM 3696 N N . LEU A 1 479 ? -2.564 -29.047 -27.844 1 62.94 479 LEU A N 1
ATOM 3697 C CA . LEU A 1 479 ? -3.035 -28.547 -26.547 1 62.94 479 LEU A CA 1
ATOM 3698 C C . LEU A 1 479 ? -4.273 -29.297 -26.094 1 62.94 479 LEU A C 1
ATOM 3700 O O . LEU A 1 479 ? -4.973 -29.906 -26.906 1 62.94 479 LEU A O 1
ATOM 3704 N N . LEU A 1 480 ? -4.379 -29.656 -24.906 1 60.47 480 LEU A N 1
ATOM 3705 C CA . LEU A 1 480 ? -5.465 -30.438 -24.328 1 60.47 480 LEU A CA 1
ATOM 3706 C C . LEU A 1 480 ? -6.82 -29.859 -24.703 1 60.47 480 LEU A C 1
ATOM 3708 O O . LEU A 1 480 ? -7.809 -30.594 -24.812 1 60.47 480 LEU A O 1
ATOM 3712 N N . SER A 1 481 ? -7.062 -28.609 -24.922 1 51.72 481 SER A N 1
ATOM 3713 C CA . SER A 1 481 ? -8.398 -28.062 -25.109 1 51.72 481 SER A CA 1
ATOM 3714 C C . SER A 1 481 ? -9 -28.5 -26.438 1 51.72 481 SER A C 1
ATOM 3716 O O . SER A 1 481 ? -10.125 -28.125 -26.766 1 51.72 481 SER A O 1
ATOM 3718 N N . ASN A 1 482 ? -8.43 -29.094 -27.484 1 43.72 482 ASN A N 1
ATOM 3719 C CA . ASN A 1 482 ? -9.266 -29.281 -28.672 1 43.72 482 ASN A CA 1
ATOM 3720 C C . ASN A 1 482 ? -10.391 -30.266 -28.406 1 43.72 482 ASN A C 1
ATOM 3722 O O . ASN A 1 482 ? -10.266 -31.453 -28.719 1 43.72 482 ASN A O 1
ATOM 3726 N N . ASN A 1 483 ? -10.961 -30.328 -27.422 1 38.38 483 ASN A N 1
ATOM 3727 C CA . ASN A 1 483 ? -12.203 -31.094 -27.422 1 38.38 483 ASN A CA 1
ATOM 3728 C C . ASN A 1 483 ? -13.18 -30.578 -28.469 1 38.38 483 ASN A C 1
ATOM 3730 O O . ASN A 1 483 ? -14.336 -31 -28.516 1 38.38 483 ASN A O 1
ATOM 3734 N N . LYS A 1 484 ? -13.086 -29.562 -29.109 1 37.12 484 LYS A N 1
ATOM 3735 C CA . LYS A 1 484 ? -14.195 -29.297 -30.016 1 37.12 484 LYS A CA 1
ATOM 3736 C C . LYS A 1 484 ? -14.297 -30.344 -31.109 1 37.12 484 LYS A C 1
ATOM 3738 O O . LYS A 1 484 ? -15.305 -30.422 -31.812 1 37.12 484 LYS A O 1
ATOM 3743 N N . GLN A 1 485 ? -13.227 -30.844 -31.531 1 34.38 485 GLN A N 1
ATOM 3744 C CA . GLN A 1 485 ? -13.547 -31.656 -32.719 1 34.38 485 GLN A CA 1
ATOM 3745 C C . GLN A 1 485 ? -14.328 -32.906 -32.312 1 34.38 485 GLN A C 1
ATOM 3747 O O . GLN A 1 485 ? -15.086 -33.438 -33.125 1 34.38 485 GLN A O 1
ATOM 3752 N N . GLN A 1 486 ? -14.109 -33.625 -31.156 1 33.72 486 GLN A N 1
ATOM 3753 C CA . GLN A 1 486 ? -14.93 -34.812 -31.078 1 33.72 486 GLN A CA 1
ATOM 3754 C C . GLN A 1 486 ? -16.391 -34.469 -30.844 1 33.72 486 GLN A C 1
ATOM 3756 O O . GLN A 1 486 ? -17.281 -35.25 -31.203 1 33.72 486 GLN A O 1
ATOM 3761 N N . GLU A 1 487 ? -16.812 -33.469 -30.109 1 33.41 487 GLU A N 1
ATOM 3762 C CA . GLU A 1 487 ? -18.266 -33.344 -30.031 1 33.41 487 GLU A CA 1
ATOM 3763 C C . GLU A 1 487 ? -18.875 -32.875 -31.344 1 33.41 487 GLU A C 1
ATOM 3765 O O . GLU A 1 487 ? -20.094 -32.969 -31.547 1 33.41 487 GLU A O 1
ATOM 3770 N N . GLN A 1 488 ? -18.219 -32.188 -32.25 1 31.47 488 GLN A N 1
ATOM 3771 C CA . GLN A 1 488 ? -18.953 -31.969 -33.5 1 31.47 488 GLN A CA 1
ATOM 3772 C C . GLN A 1 488 ? -18.969 -33.219 -34.375 1 31.47 488 GLN A C 1
ATOM 3774 O O . GLN A 1 488 ? -19.734 -33.312 -35.312 1 31.47 488 GLN A O 1
ATOM 3779 N N . GLN A 1 489 ? -18.062 -34.25 -34.25 1 28.62 489 GLN A N 1
ATOM 3780 C CA . GLN A 1 489 ? -18.438 -35.438 -35 1 28.62 489 GLN A CA 1
ATOM 3781 C C . GLN A 1 489 ? -19.438 -36.312 -34.219 1 28.62 489 GLN A C 1
ATOM 3783 O O . GLN A 1 489 ? -19.297 -36.5 -33.031 1 28.62 489 GLN A O 1
ATOM 3788 N N . MET B 1 1 ? -18.391 1.006 -22.438 1 23.55 1 MET B N 1
ATOM 3789 C CA . MET B 1 1 ? -17.609 1.958 -21.656 1 23.55 1 MET B CA 1
ATOM 3790 C C . MET B 1 1 ? -16.25 1.369 -21.266 1 23.55 1 MET B C 1
ATOM 3792 O O . MET B 1 1 ? -16.156 0.192 -20.906 1 23.55 1 MET B O 1
ATOM 3796 N N . PRO B 1 2 ? -15.109 1.775 -21.703 1 29.98 2 PRO B N 1
ATOM 3797 C CA . PRO B 1 2 ? -13.797 1.129 -21.688 1 29.98 2 PRO B CA 1
ATOM 3798 C C . PRO B 1 2 ? -13.359 0.721 -20.281 1 29.98 2 PRO B C 1
ATOM 3800 O O . PRO B 1 2 ? -13.383 1.541 -19.359 1 29.98 2 PRO B O 1
ATOM 3803 N N . GLN B 1 3 ? -13.867 -0.286 -19.641 1 34.47 3 GLN B N 1
ATOM 3804 C CA . GLN B 1 3 ? -13.844 -0.835 -18.297 1 34.47 3 GLN B CA 1
ATOM 3805 C C . GLN B 1 3 ? -12.461 -0.705 -17.672 1 34.47 3 GLN B C 1
ATOM 3807 O O . GLN B 1 3 ? -11.484 -1.247 -18.188 1 34.47 3 GLN B O 1
ATOM 3812 N N . SER B 1 4 ? -12.039 0.363 -17.031 1 37.44 4 SER B N 1
ATOM 3813 C CA . SER B 1 4 ? -10.852 0.977 -16.453 1 37.44 4 SER B CA 1
ATOM 3814 C C . SER B 1 4 ? -10.008 -0.051 -15.711 1 37.44 4 SER B C 1
ATOM 3816 O O . SER B 1 4 ? -10.531 -1.01 -15.148 1 37.44 4 SER B O 1
ATOM 3818 N N . THR B 1 5 ? -8.773 -0.401 -16.016 1 45.59 5 THR B N 1
ATOM 3819 C CA . THR B 1 5 ? -7.574 -1.167 -15.703 1 45.59 5 THR B CA 1
ATOM 3820 C C . THR B 1 5 ? -7.344 -1.234 -14.195 1 45.59 5 THR B C 1
ATOM 3822 O O . THR B 1 5 ? -6.234 -1.522 -13.75 1 45.59 5 THR B O 1
ATOM 3825 N N . LYS B 1 6 ? -8.266 -0.571 -13.375 1 61.53 6 LYS B N 1
ATOM 3826 C CA . LYS B 1 6 ? -7.855 -0.602 -11.977 1 61.53 6 LYS B CA 1
ATOM 3827 C C . LYS B 1 6 ? -7.957 -2.014 -11.398 1 61.53 6 LYS B C 1
ATOM 3829 O O . LYS B 1 6 ? -8.875 -2.76 -11.742 1 61.53 6 LYS B O 1
ATOM 3834 N N . GLY B 1 7 ? -7.047 -2.645 -11.117 1 81.06 7 GLY B N 1
ATOM 3835 C CA . GLY B 1 7 ? -6.891 -3.953 -10.5 1 81.06 7 GLY B CA 1
ATOM 3836 C C . GLY B 1 7 ? -7.965 -4.266 -9.477 1 81.06 7 GLY B C 1
ATOM 3837 O O . GLY B 1 7 ? -8.953 -3.535 -9.367 1 81.06 7 GLY B O 1
ATOM 3838 N N . LEU B 1 8 ? -8.203 -5.363 -9 1 91.25 8 LEU B N 1
ATOM 3839 C CA . LEU B 1 8 ? -9.164 -5.801 -7.996 1 91.25 8 LEU B CA 1
ATOM 3840 C C . LEU B 1 8 ? -9.242 -4.805 -6.848 1 91.25 8 LEU B C 1
ATOM 3842 O O . LEU B 1 8 ? -10.328 -4.5 -6.352 1 91.25 8 LEU B O 1
ATOM 3846 N N . GLN B 1 9 ? -8.234 -4.215 -6.551 1 90.31 9 GLN B N 1
ATOM 3847 C CA . GLN B 1 9 ? -8.195 -3.268 -5.445 1 90.31 9 GLN B CA 1
ATOM 3848 C C . GLN B 1 9 ? -9.008 -2.02 -5.762 1 90.31 9 GLN B C 1
ATOM 3850 O O . GLN B 1 9 ? -9.703 -1.486 -4.891 1 90.31 9 GLN B O 1
ATOM 3855 N N . GLY B 1 10 ? -8.883 -1.526 -6.98 1 92.12 10 GLY B N 1
ATOM 3856 C CA . GLY B 1 10 ? -9.688 -0.385 -7.387 1 92.12 10 GLY B CA 1
ATOM 3857 C C . GLY B 1 10 ? -11.18 -0.661 -7.348 1 92.12 10 GLY B C 1
ATOM 3858 O O . GLY B 1 10 ? -11.961 0.184 -6.906 1 92.12 10 GLY B O 1
ATOM 3859 N N . ALA B 1 11 ? -11.523 -1.825 -7.785 1 94.38 11 ALA B N 1
ATOM 3860 C CA . ALA B 1 11 ? -12.93 -2.219 -7.75 1 94.38 11 ALA B CA 1
ATOM 3861 C C . ALA B 1 11 ? -13.43 -2.357 -6.316 1 94.38 11 ALA B C 1
ATOM 3863 O O . ALA B 1 11 ? -14.547 -1.952 -5.996 1 94.38 11 ALA B O 1
ATOM 3864 N N . GLN B 1 12 ? -12.641 -2.922 -5.516 1 95.31 12 GLN B N 1
ATOM 3865 C CA . GLN B 1 12 ? -13.016 -3.09 -4.113 1 95.31 12 GLN B CA 1
ATOM 3866 C C . GLN B 1 12 ? -13.25 -1.739 -3.443 1 95.31 12 GLN B C 1
ATOM 3868 O O . GLN B 1 12 ? -14.211 -1.578 -2.688 1 95.31 12 GLN B O 1
ATOM 3873 N N . GLU B 1 13 ? -12.414 -0.793 -3.697 1 94.5 13 GLU B N 1
ATOM 3874 C CA . GLU B 1 13 ? -12.609 0.545 -3.148 1 94.5 13 GLU B CA 1
ATOM 3875 C C . GLU B 1 13 ? -13.922 1.153 -3.621 1 94.5 13 GLU B C 1
ATOM 3877 O O . GLU B 1 13 ? -14.641 1.781 -2.838 1 94.5 13 GLU B O 1
ATOM 3882 N N . GLN B 1 14 ? -14.211 0.946 -4.832 1 94.88 14 GLN B N 1
ATOM 3883 C CA . GLN B 1 14 ? -15.461 1.467 -5.383 1 94.88 14 GLN B CA 1
ATOM 3884 C C . GLN B 1 14 ? -16.672 0.797 -4.738 1 94.88 14 GLN B C 1
ATOM 3886 O O . GLN B 1 14 ? -17.672 1.455 -4.457 1 94.88 14 GLN B O 1
ATOM 3891 N N . TRP B 1 15 ? -16.531 -0.528 -4.555 1 94.81 15 TRP B N 1
ATOM 3892 C CA . TRP B 1 15 ? -17.609 -1.243 -3.881 1 94.81 15 TRP B CA 1
ATOM 3893 C C . TRP B 1 15 ? -17.859 -0.669 -2.49 1 94.81 15 TRP B C 1
ATOM 3895 O O . TRP B 1 15 ? -19 -0.444 -2.1 1 94.81 15 TRP B O 1
ATOM 3905 N N . LEU B 1 16 ? -16.812 -0.433 -1.806 1 95.38 16 LEU B N 1
ATOM 3906 C CA . LEU B 1 16 ? -16.922 0.07 -0.44 1 95.38 16 LEU B CA 1
ATOM 3907 C C . LEU B 1 16 ? -17.484 1.487 -0.427 1 95.38 16 LEU B C 1
ATOM 3909 O O . LEU B 1 16 ? -18.297 1.827 0.433 1 95.38 16 LEU B O 1
ATOM 3913 N N . ARG B 1 17 ? -17.094 2.295 -1.349 1 95.12 17 ARG B N 1
ATOM 3914 C CA . ARG B 1 17 ? -17.641 3.645 -1.454 1 95.12 17 ARG B CA 1
ATOM 3915 C C . ARG B 1 17 ? -19.125 3.607 -1.757 1 95.12 17 ARG B C 1
ATOM 3917 O O . ARG B 1 17 ? -19.906 4.395 -1.202 1 95.12 17 ARG B O 1
ATOM 3924 N N . ASN B 1 18 ? -19.484 2.701 -2.582 1 94.12 18 ASN B N 1
ATOM 3925 C CA . ASN B 1 18 ? -20.891 2.545 -2.912 1 94.12 18 ASN B CA 1
ATOM 3926 C C . ASN B 1 18 ? -21.703 2.115 -1.694 1 94.12 18 ASN B C 1
ATOM 3928 O O . ASN B 1 18 ? -22.859 2.537 -1.528 1 94.12 18 ASN B O 1
ATOM 3932 N N . LEU B 1 19 ? -21.094 1.311 -0.942 1 93.44 19 LEU B N 1
ATOM 3933 C CA . LEU B 1 19 ? -21.734 0.827 0.274 1 93.44 19 LEU B CA 1
ATOM 3934 C C . LEU B 1 19 ? -22.047 1.981 1.22 1 93.44 19 LEU B C 1
ATOM 3936 O O . LEU B 1 19 ? -23.078 1.979 1.891 1 93.44 19 LEU B O 1
ATOM 3940 N N . LEU B 1 20 ? -21.203 2.994 1.229 1 94.19 20 LEU B N 1
ATOM 3941 C CA . LEU B 1 20 ? -21.375 4.133 2.129 1 94.19 20 LEU B CA 1
ATOM 3942 C C . LEU B 1 20 ? -22.281 5.188 1.512 1 94.19 20 LEU B C 1
ATOM 3944 O O . LEU B 1 20 ? -23.062 5.84 2.221 1 94.19 20 LEU B O 1
ATOM 3948 N N . ASP B 1 21 ? -22.234 5.328 0.255 1 91.69 21 ASP B N 1
ATOM 3949 C CA . ASP B 1 21 ? -22.891 6.461 -0.389 1 91.69 21 ASP B CA 1
ATOM 3950 C C . ASP B 1 21 ? -24.297 6.086 -0.854 1 91.69 21 ASP B C 1
ATOM 3952 O O . ASP B 1 21 ? -25.141 6.957 -1.074 1 91.69 21 ASP B O 1
ATOM 3956 N N . SER B 1 22 ? -24.469 4.797 -0.977 1 89.06 22 SER B N 1
ATOM 3957 C CA . SER B 1 22 ? -25.766 4.379 -1.491 1 89.06 22 SER B CA 1
ATOM 3958 C C . SER B 1 22 ? -26.781 4.211 -0.365 1 89.06 22 SER B C 1
ATOM 3960 O O . SER B 1 22 ? -26.438 3.758 0.728 1 89.06 22 SER B O 1
ATOM 3962 N N . ASP B 1 23 ? -28.016 4.613 -0.663 1 88.12 23 ASP B N 1
ATOM 3963 C CA . ASP B 1 23 ? -29.094 4.469 0.305 1 88.12 23 ASP B CA 1
ATOM 3964 C C . ASP B 1 23 ? -29.797 3.119 0.154 1 88.12 23 ASP B C 1
ATOM 3966 O O . ASP B 1 23 ? -30.656 2.76 0.968 1 88.12 23 ASP B O 1
ATOM 3970 N N . SER B 1 24 ? -29.234 2.404 -0.78 1 85.12 24 SER B N 1
ATOM 3971 C CA . SER B 1 24 ? -29.906 1.136 -1.065 1 85.12 24 SER B CA 1
ATOM 3972 C C . SER B 1 24 ? -29.703 0.138 0.069 1 85.12 24 SER B C 1
ATOM 3974 O O . SER B 1 24 ? -28.578 -0.062 0.534 1 85.12 24 SER B O 1
ATOM 3976 N N . HIS B 1 25 ? -30.781 -0.339 0.66 1 85.25 25 HIS B N 1
ATOM 3977 C CA . HIS B 1 25 ? -30.844 -1.44 1.614 1 85.25 25 HIS B CA 1
ATOM 3978 C C . HIS B 1 25 ? -30.266 -1.031 2.965 1 85.25 25 HIS B C 1
ATOM 3980 O O . HIS B 1 25 ? -29.859 -1.886 3.756 1 85.25 25 HIS B O 1
ATOM 3986 N N . CYS B 1 26 ? -30.203 0.323 3.145 1 90.06 26 CYS B N 1
ATOM 3987 C CA . CYS B 1 26 ? -29.766 0.78 4.461 1 90.06 26 CYS B CA 1
ATOM 3988 C C . CYS B 1 26 ? -30.797 0.406 5.527 1 90.06 26 CYS B C 1
ATOM 3990 O O . CYS B 1 26 ? -32 0.325 5.246 1 90.06 26 CYS B O 1
ATOM 3992 N N . ASP B 1 27 ? -30.328 0.187 6.691 1 88.12 27 ASP B N 1
ATOM 3993 C CA . ASP B 1 27 ? -31.234 -0.291 7.73 1 88.12 27 ASP B CA 1
ATOM 3994 C C . ASP B 1 27 ? -31.297 0.693 8.898 1 88.12 27 ASP B C 1
ATOM 3996 O O . ASP B 1 27 ? -31.938 0.415 9.914 1 88.12 27 ASP B O 1
ATOM 4000 N N . ALA B 1 28 ? -30.641 1.837 8.781 1 91.38 28 ALA B N 1
ATOM 4001 C CA . ALA B 1 28 ? -30.719 2.865 9.82 1 91.38 28 ALA B CA 1
ATOM 4002 C C . ALA B 1 28 ? -30.469 4.25 9.234 1 91.38 28 ALA B C 1
ATOM 4004 O O . ALA B 1 28 ? -29.938 4.379 8.125 1 91.38 28 ALA B O 1
ATOM 4005 N N . VAL B 1 29 ? -30.922 5.246 9.945 1 93.44 29 VAL B N 1
ATOM 4006 C CA . VAL B 1 29 ? -30.688 6.645 9.602 1 93.44 29 VAL B CA 1
ATOM 4007 C C . VAL B 1 29 ? -30.047 7.363 10.789 1 93.44 29 VAL B C 1
ATOM 4009 O O . VAL B 1 29 ? -30.484 7.195 11.93 1 93.44 29 VAL B O 1
ATOM 4012 N N . VAL B 1 30 ? -29.047 8.094 10.508 1 94.31 30 VAL B N 1
ATOM 4013 C CA . VAL B 1 30 ? -28.328 8.828 11.547 1 94.31 30 VAL B CA 1
ATOM 4014 C C . VAL B 1 30 ? -28.5 10.328 11.328 1 94.31 30 VAL B C 1
ATOM 4016 O O . VAL B 1 30 ? -28.422 10.812 10.195 1 94.31 30 VAL B O 1
ATOM 4019 N N . LEU B 1 31 ? -28.828 11 12.398 1 95.94 31 LEU B N 1
ATOM 4020 C CA . LEU B 1 31 ? -28.906 12.453 12.391 1 95.94 31 LEU B CA 1
ATOM 4021 C C . LEU B 1 31 ? -27.625 13.07 12.977 1 95.94 31 LEU B C 1
ATOM 4023 O O . LEU B 1 31 ? -27.344 12.898 14.164 1 95.94 31 LEU B O 1
ATOM 4027 N N . VAL B 1 32 ? -26.891 13.828 12.117 1 96.06 32 VAL B N 1
ATOM 4028 C CA . VAL B 1 32 ? -25.562 14.289 12.523 1 96.06 32 VAL B CA 1
ATOM 4029 C C . VAL B 1 32 ? -25.547 15.812 12.57 1 96.06 32 VAL B C 1
ATOM 4031 O O . VAL B 1 32 ? -26.031 16.469 11.641 1 96.06 32 VAL B O 1
ATOM 4034 N N . GLY B 1 33 ? -24.984 16.406 13.664 1 92.5 33 GLY B N 1
ATOM 4035 C CA . GLY B 1 33 ? -24.766 17.828 13.773 1 92.5 33 GLY B CA 1
ATOM 4036 C C . GLY B 1 33 ? -25.969 18.578 14.312 1 92.5 33 GLY B C 1
ATOM 4037 O O . GLY B 1 33 ? -27.031 18 14.531 1 92.5 33 GLY B O 1
ATOM 4038 N N . PRO B 1 34 ? -25.766 19.875 14.484 1 87.12 34 PRO B N 1
ATOM 4039 C CA . PRO B 1 34 ? -26.859 20.703 14.977 1 87.12 34 PRO B CA 1
ATOM 4040 C C . PRO B 1 34 ? -28 20.844 13.977 1 87.12 34 PRO B C 1
ATOM 4042 O O . PRO B 1 34 ? -29.156 21 14.367 1 87.12 34 PRO B O 1
ATOM 4045 N N . GLU B 1 35 ? -27.703 20.719 12.68 1 90.75 35 GLU B N 1
ATOM 4046 C CA . GLU B 1 35 ? -28.719 20.812 11.633 1 90.75 35 GLU B CA 1
ATOM 4047 C C . GLU B 1 35 ? -29.406 19.469 11.422 1 90.75 35 GLU B C 1
ATOM 4049 O O . GLU B 1 35 ? -30.359 19.375 10.641 1 90.75 35 GLU B O 1
ATOM 4054 N N . ALA B 1 36 ? -29 18.5 12.07 1 91.06 36 ALA B N 1
ATOM 4055 C CA . ALA B 1 36 ? -29.578 17.156 12 1 91.06 36 ALA B CA 1
ATOM 4056 C C . ALA B 1 36 ? -29.578 16.641 10.562 1 91.06 36 ALA B C 1
ATOM 4058 O O . ALA B 1 36 ? -30.625 16.203 10.055 1 91.06 36 ALA B O 1
ATOM 4059 N N . SER B 1 37 ? -28.531 16.703 9.953 1 93.88 37 SER B N 1
ATOM 4060 C CA . SER B 1 37 ? -28.391 16.141 8.617 1 93.88 37 SER B CA 1
ATOM 4061 C C . SER B 1 37 ? -28.656 14.641 8.609 1 93.88 37 SER B C 1
ATOM 4063 O O . SER B 1 37 ? -28.062 13.891 9.383 1 93.88 37 SER B O 1
ATOM 4065 N N . ARG B 1 38 ? -29.516 14.211 7.707 1 93.69 38 ARG B N 1
ATOM 4066 C CA . ARG B 1 38 ? -29.938 12.812 7.652 1 93.69 38 ARG B CA 1
ATOM 4067 C C . ARG B 1 38 ? -29 12 6.762 1 93.69 38 ARG B C 1
ATOM 4069 O O . ARG B 1 38 ? -28.797 12.344 5.594 1 93.69 38 ARG B O 1
ATOM 4076 N N . ILE B 1 39 ? -28.406 10.898 7.305 1 94.06 39 ILE B N 1
ATOM 4077 C CA . ILE B 1 39 ? -27.516 10.016 6.555 1 94.06 39 ILE B CA 1
ATOM 4078 C C . ILE B 1 39 ? -27.953 8.57 6.73 1 94.06 39 ILE B C 1
ATOM 4080 O O . ILE B 1 39 ? -28.062 8.078 7.859 1 94.06 39 ILE B O 1
ATOM 4084 N N . SER B 1 40 ? -28.297 7.941 5.613 1 93.81 40 SER B N 1
ATOM 4085 C CA . SER B 1 40 ? -28.625 6.52 5.652 1 93.81 40 SER B CA 1
ATOM 4086 C C . SER B 1 40 ? -27.375 5.66 5.781 1 93.81 40 SER B C 1
ATOM 4088 O O . SER B 1 40 ? -26.375 5.906 5.098 1 93.81 40 SER B O 1
ATOM 4090 N N . VAL B 1 41 ? -27.453 4.707 6.754 1 94.12 41 VAL B N 1
ATOM 4091 C CA . VAL B 1 41 ? -26.234 3.922 6.977 1 94.12 41 VAL B CA 1
ATOM 4092 C C . VAL B 1 41 ? -26.594 2.449 7.152 1 94.12 41 VAL B C 1
ATOM 4094 O O . VAL B 1 41 ? -27.766 2.113 7.375 1 94.12 41 VAL B O 1
ATOM 4097 N N . HIS B 1 42 ? -25.656 1.575 6.941 1 92.62 42 HIS B N 1
ATOM 4098 C CA . HIS B 1 42 ? -25.719 0.188 7.387 1 92.62 42 HIS B CA 1
ATOM 4099 C C . HIS B 1 42 ? -25.172 0.046 8.805 1 92.62 42 HIS B C 1
ATOM 4101 O O . HIS B 1 42 ? -23.984 0.206 9.039 1 92.62 42 HIS B O 1
ATOM 4107 N N . ARG B 1 43 ? -26.016 -0.197 9.695 1 92.19 43 ARG B N 1
ATOM 4108 C CA . ARG B 1 43 ? -25.688 -0.089 11.117 1 92.19 43 ARG B CA 1
ATOM 4109 C C . ARG B 1 43 ? -24.562 -1.043 11.492 1 92.19 43 ARG B C 1
ATOM 4111 O O . ARG B 1 43 ? -23.766 -0.743 12.383 1 92.19 43 ARG B O 1
ATOM 4118 N N . ILE B 1 44 ? -24.438 -2.184 10.805 1 92.31 44 ILE B N 1
ATOM 4119 C CA . ILE B 1 44 ? -23.469 -3.205 11.195 1 92.31 44 ILE B CA 1
ATOM 4120 C C . ILE B 1 44 ? -22.062 -2.678 10.992 1 92.31 44 ILE B C 1
ATOM 4122 O O . ILE B 1 44 ? -21.141 -3.033 11.734 1 92.31 44 ILE B O 1
ATOM 4126 N N . LEU B 1 45 ? -21.859 -1.843 9.977 1 94.94 45 LEU B N 1
ATOM 4127 C CA . LEU B 1 45 ? -20.531 -1.309 9.68 1 94.94 45 LEU B CA 1
ATOM 4128 C C . LEU B 1 45 ? -20 -0.477 10.844 1 94.94 45 LEU B C 1
ATOM 4130 O O . LEU B 1 45 ? -18.828 -0.559 11.188 1 94.94 45 LEU B O 1
ATOM 4134 N N . LEU B 1 46 ? -20.875 0.26 11.461 1 95.31 46 LEU B N 1
ATOM 4135 C CA . LEU B 1 46 ? -20.5 1.11 12.586 1 95.31 46 LEU B CA 1
ATOM 4136 C C . LEU B 1 46 ? -20.453 0.31 13.883 1 95.31 46 LEU B C 1
ATOM 4138 O O . LEU B 1 46 ? -19.562 0.493 14.703 1 95.31 46 LEU B O 1
ATOM 4142 N N . ALA B 1 47 ? -21.438 -0.568 14.047 1 94 47 ALA B N 1
ATOM 4143 C CA . ALA B 1 47 ? -21.516 -1.393 15.25 1 94 47 ALA B CA 1
ATOM 4144 C C . ALA B 1 47 ? -20.281 -2.293 15.375 1 94 47 ALA B C 1
ATOM 4146 O O . ALA B 1 47 ? -19.859 -2.615 16.484 1 94 47 ALA B O 1
ATOM 4147 N N . ASN B 1 48 ? -19.719 -2.67 14.25 1 94.31 48 ASN B N 1
ATOM 4148 C CA . ASN B 1 48 ? -18.609 -3.611 14.211 1 94.31 48 ASN B CA 1
ATOM 4149 C C . ASN B 1 48 ? -17.328 -2.99 14.766 1 94.31 48 ASN B C 1
ATOM 4151 O O . ASN B 1 48 ? -16.422 -3.705 15.203 1 94.31 48 ASN B O 1
ATOM 4155 N N . ILE B 1 49 ? -17.156 -1.638 14.781 1 96.06 49 ILE B N 1
ATOM 4156 C CA . ILE B 1 49 ? -15.883 -1.021 15.125 1 96.06 49 ILE B CA 1
ATOM 4157 C C . ILE B 1 49 ? -15.992 -0.365 16.5 1 96.06 49 ILE B C 1
ATOM 4159 O O . ILE B 1 49 ? -14.984 0.103 17.047 1 96.06 49 ILE B O 1
ATOM 4163 N N . SER B 1 50 ? -17.172 -0.269 17.047 1 95.94 50 SER B N 1
ATOM 4164 C CA . SER B 1 50 ? -17.422 0.453 18.297 1 95.94 50 SER B CA 1
ATOM 4165 C C . SER B 1 50 ? -18.5 -0.23 19.125 1 95.94 50 SER B C 1
ATOM 4167 O O . SER B 1 50 ? -19.625 -0.391 18.672 1 95.94 50 SER B O 1
ATOM 4169 N N . GLU B 1 51 ? -18.203 -0.588 20.359 1 94 51 GLU B N 1
ATOM 4170 C CA . GLU B 1 51 ? -19.172 -1.229 21.25 1 94 51 GLU B CA 1
ATOM 4171 C C . GLU B 1 51 ? -20.281 -0.269 21.625 1 94 51 GLU B C 1
ATOM 4173 O O . GLU B 1 51 ? -21.469 -0.635 21.594 1 94 51 GLU B O 1
ATOM 4178 N N . PRO B 1 52 ? -19.922 0.959 21.938 1 95.25 52 PRO B N 1
ATOM 4179 C CA . PRO B 1 52 ? -21 1.91 22.219 1 95.25 52 PRO B CA 1
ATOM 4180 C C . PRO B 1 52 ? -21.953 2.098 21.047 1 95.25 52 PRO B C 1
ATOM 4182 O O . PRO B 1 52 ? -23.172 2.172 21.234 1 95.25 52 PRO B O 1
ATOM 4185 N N . LEU B 1 53 ? -21.422 2.166 19.875 1 94.12 53 LEU B N 1
ATOM 4186 C CA . LEU B 1 53 ? -22.297 2.307 18.703 1 94.12 53 LEU B CA 1
ATOM 4187 C C . LEU B 1 53 ? -23.141 1.056 18.5 1 94.12 53 LEU B C 1
ATOM 4189 O O . LEU B 1 53 ? -24.297 1.147 18.109 1 94.12 53 LEU B O 1
ATOM 4193 N N . ALA B 1 54 ? -22.531 -0.107 18.781 1 92.69 54 ALA B N 1
ATOM 4194 C CA . ALA B 1 54 ? -23.297 -1.351 18.688 1 92.69 54 ALA B CA 1
ATOM 4195 C C . ALA B 1 54 ? -24.5 -1.325 19.625 1 92.69 54 ALA B C 1
ATOM 4197 O O . ALA B 1 54 ? -25.609 -1.729 19.234 1 92.69 54 ALA B O 1
ATOM 4198 N N . THR B 1 55 ? -24.281 -0.839 20.797 1 91.56 55 THR B N 1
ATOM 4199 C CA . THR B 1 55 ? -25.359 -0.738 21.781 1 91.56 55 THR B CA 1
ATOM 4200 C C . THR B 1 55 ? -26.422 0.263 21.328 1 91.56 55 THR B C 1
ATOM 4202 O O . THR B 1 55 ? -27.609 0.031 21.5 1 91.56 55 THR B O 1
ATOM 4205 N N . MET B 1 56 ? -25.984 1.356 20.688 1 90.44 56 MET B N 1
ATOM 4206 C CA . MET B 1 56 ? -26.906 2.396 20.219 1 90.44 56 MET B CA 1
ATOM 4207 C C . MET B 1 56 ? -27.781 1.887 19.078 1 90.44 56 MET B C 1
ATOM 4209 O O . MET B 1 56 ? -28.969 2.203 19.016 1 90.44 56 MET B O 1
ATOM 4213 N N . PHE B 1 57 ? -27.188 1.015 18.25 1 90.5 57 PHE B N 1
ATOM 4214 C CA . PHE B 1 57 ? -27.891 0.579 17.047 1 90.5 57 PHE B CA 1
ATOM 4215 C C . PHE B 1 57 ? -28.688 -0.69 17.328 1 90.5 57 PHE B C 1
ATOM 4217 O O . PHE B 1 57 ? -29.734 -0.912 16.703 1 90.5 57 PHE B O 1
ATOM 4224 N N . TYR B 1 58 ? -28.172 -1.585 18.203 1 86.88 58 TYR B N 1
ATOM 4225 C CA . TYR B 1 58 ? -28.781 -2.896 18.359 1 86.88 58 TYR B CA 1
ATOM 4226 C C . TYR B 1 58 ? -29.312 -3.084 19.781 1 86.88 58 TYR B C 1
ATOM 4228 O O . TYR B 1 58 ? -29.984 -4.082 20.078 1 86.88 58 TYR B O 1
ATOM 4236 N N . GLY B 1 59 ? -28.891 -2.406 20.719 1 76.12 59 GLY B N 1
ATOM 4237 C CA . GLY B 1 59 ? -29.312 -2.582 22.109 1 76.12 59 GLY B CA 1
ATOM 4238 C C . GLY B 1 59 ? -30.812 -2.531 22.281 1 76.12 59 GLY B C 1
ATOM 4239 O O . GLY B 1 59 ? -31.391 -3.365 22.984 1 76.12 59 GLY B O 1
ATOM 4240 N N . GLU B 1 60 ? -31.359 -1.398 22 1 62.22 60 GLU B N 1
ATOM 4241 C CA . GLU B 1 60 ? -32.781 -1.35 22.344 1 62.22 60 GLU B CA 1
ATOM 4242 C C . GLU B 1 60 ? -33.625 -2.029 21.281 1 62.22 60 GLU B C 1
ATOM 4244 O O . GLU B 1 60 ? -33.438 -1.781 20.078 1 62.22 60 GLU B O 1
ATOM 4249 N N . PHE B 1 61 ? -33.812 -3.393 21.484 1 51.72 61 PHE B N 1
ATOM 4250 C CA . PHE B 1 61 ? -34.562 -4.383 20.719 1 51.72 61 PHE B CA 1
ATOM 4251 C C . PHE B 1 61 ? -35.75 -3.736 20.016 1 51.72 61 PHE B C 1
ATOM 4253 O O . PHE B 1 61 ? -36.844 -3.672 20.562 1 51.72 61 PHE B O 1
ATOM 4260 N N . ARG B 1 62 ? -35.781 -2.57 19.438 1 48.41 62 ARG B N 1
ATOM 4261 C CA . ARG B 1 62 ? -37.094 -2.395 18.797 1 48.41 62 ARG B CA 1
ATOM 4262 C C . ARG B 1 62 ? -37.125 -3.051 17.422 1 48.41 62 ARG B C 1
ATOM 4264 O O . ARG B 1 62 ? -36.25 -2.818 16.609 1 48.41 62 ARG B O 1
ATOM 4271 N N . GLU B 1 63 ? -37.656 -4.199 17.078 1 43.66 63 GLU B N 1
ATOM 4272 C CA . GLU B 1 63 ? -38.188 -4.961 15.961 1 43.66 63 GLU B CA 1
ATOM 4273 C C . GLU B 1 63 ? -38.719 -4.031 14.875 1 43.66 63 GLU B C 1
ATOM 4275 O O . GLU B 1 63 ? -39.469 -3.09 15.164 1 43.66 63 GLU B O 1
ATOM 4280 N N . GLY B 1 64 ? -38.281 -3.992 13.555 1 50.53 64 GLY B N 1
ATOM 4281 C CA . GLY B 1 64 ? -38.906 -3.654 12.289 1 50.53 64 GLY B CA 1
ATOM 4282 C C . GLY B 1 64 ? -38.5 -2.287 11.773 1 50.53 64 GLY B C 1
ATOM 4283 O O . GLY B 1 64 ? -38.75 -1.961 10.609 1 50.53 64 GLY B O 1
ATOM 4284 N N . VAL B 1 65 ? -38.406 -1.16 12.742 1 52.34 65 VAL B N 1
ATOM 4285 C CA . VAL B 1 65 ? -38.469 0.197 12.211 1 52.34 65 VAL B CA 1
ATOM 4286 C C . VAL B 1 65 ? -37.062 0.73 11.984 1 52.34 65 VAL B C 1
ATOM 4288 O O . VAL B 1 65 ? -36.094 0.298 12.648 1 52.34 65 VAL B O 1
ATOM 4291 N N . MET B 1 66 ? -36.938 1.292 10.812 1 62.22 66 MET B N 1
ATOM 4292 C CA . MET B 1 66 ? -35.75 2.068 10.516 1 62.22 66 MET B CA 1
ATOM 4293 C C . MET B 1 66 ? -35.281 2.814 11.758 1 62.22 66 MET B C 1
ATOM 4295 O O . MET B 1 66 ? -36 3.609 12.336 1 62.22 66 MET B O 1
ATOM 4299 N N . ARG B 1 67 ? -34.094 2.346 12.344 1 77.94 67 ARG B N 1
ATOM 4300 C CA . ARG B 1 67 ? -33.531 2.928 13.555 1 77.94 67 ARG B CA 1
ATOM 4301 C C . ARG B 1 67 ? -32.906 4.297 13.273 1 77.94 67 ARG B C 1
ATOM 4303 O O . ARG B 1 67 ? -32.25 4.492 12.25 1 77.94 67 ARG B O 1
ATOM 4310 N N . GLU B 1 68 ? -33.531 5.258 13.977 1 86.69 68 GLU B N 1
ATOM 4311 C CA . GLU B 1 68 ? -32.969 6.594 13.891 1 86.69 68 GLU B CA 1
ATOM 4312 C C . GLU B 1 68 ? -32.062 6.891 15.094 1 86.69 68 GLU B C 1
ATOM 4314 O O . GLU B 1 68 ? -32.5 6.75 16.234 1 86.69 68 GLU B O 1
ATOM 4319 N N . VAL B 1 69 ? -30.797 7.086 14.914 1 91.56 69 VAL B N 1
ATOM 4320 C CA . VAL B 1 69 ? -29.828 7.426 15.945 1 91.56 69 VAL B CA 1
ATOM 4321 C C . VAL B 1 69 ? -29.312 8.844 15.727 1 91.56 69 VAL B C 1
ATOM 4323 O O . VAL B 1 69 ? -29.031 9.234 14.586 1 91.56 69 VAL B O 1
ATOM 4326 N N . SER B 1 70 ? -29.203 9.633 16.797 1 92.81 70 SER B N 1
ATOM 4327 C CA . SER B 1 70 ? -28.812 11.031 16.656 1 92.81 70 SER B CA 1
ATOM 4328 C C . SER B 1 70 ? -27.453 11.297 17.297 1 92.81 70 SER B C 1
ATOM 4330 O O . SER B 1 70 ? -27.156 10.781 18.375 1 92.81 70 SER B O 1
ATOM 4332 N N . PHE B 1 71 ? -26.609 12.023 16.594 1 94.62 71 PHE B N 1
ATOM 4333 C CA . PHE B 1 71 ? -25.328 12.547 17.062 1 94.62 71 PHE B CA 1
ATOM 4334 C C . PHE B 1 71 ? -25.297 14.07 16.938 1 94.62 71 PHE B C 1
ATOM 4336 O O . PHE B 1 71 ? -24.625 14.609 16.047 1 94.62 71 PHE B O 1
ATOM 4343 N N . PRO B 1 72 ? -25.844 14.773 17.828 1 92 72 PRO B N 1
ATOM 4344 C CA . PRO B 1 72 ? -26.016 16.219 17.688 1 92 72 PRO B CA 1
ATOM 4345 C C . PRO B 1 72 ? -24.703 16.984 17.781 1 92 72 PRO B C 1
ATOM 4347 O O . PRO B 1 72 ? -24.562 18.062 17.188 1 92 72 PRO B O 1
ATOM 4350 N N . GLN B 1 73 ? -23.766 16.5 18.5 1 90 73 GLN B N 1
ATOM 4351 C CA . GLN B 1 73 ? -22.516 17.234 18.719 1 90 73 GLN B CA 1
ATOM 4352 C C . GLN B 1 73 ? -21.453 16.844 17.703 1 90 73 GLN B C 1
ATOM 4354 O O . GLN B 1 73 ? -20.359 17.422 17.703 1 90 73 GLN B O 1
ATOM 4359 N N . MET B 1 74 ? -21.828 15.945 16.844 1 94.12 74 MET B N 1
ATOM 4360 C CA . MET B 1 74 ? -20.812 15.453 15.906 1 94.12 74 MET B CA 1
ATOM 4361 C C . MET B 1 74 ? -20.953 16.141 14.555 1 94.12 74 MET B C 1
ATOM 4363 O O . MET B 1 74 ? -22.062 16.281 14.023 1 94.12 74 MET B O 1
ATOM 4367 N N . GLU B 1 75 ? -19.844 16.656 14.055 1 94.31 75 GLU B N 1
ATOM 4368 C CA . GLU B 1 75 ? -19.828 17.25 12.727 1 94.31 75 GLU B CA 1
ATOM 4369 C C . GLU B 1 75 ? -19.969 16.188 11.641 1 94.31 75 GLU B C 1
ATOM 4371 O O . GLU B 1 75 ? -19.5 15.055 11.812 1 94.31 75 GLU B O 1
ATOM 4376 N N . VAL B 1 76 ? -20.531 16.562 10.555 1 95.38 76 VAL B N 1
ATOM 4377 C CA . VAL B 1 76 ? -20.781 15.633 9.453 1 95.38 76 VAL B CA 1
ATOM 4378 C C . VAL B 1 76 ? -19.469 15.07 8.93 1 95.38 76 VAL B C 1
ATOM 4380 O O . VAL B 1 76 ? -19.375 13.883 8.609 1 95.38 76 VAL B O 1
ATOM 4383 N N . GLY B 1 77 ? -18.484 15.945 8.859 1 96.06 77 GLY B N 1
ATOM 4384 C CA . GLY B 1 77 ? -17.188 15.5 8.391 1 96.06 77 GLY B CA 1
ATOM 4385 C C . GLY B 1 77 ? -16.562 14.438 9.273 1 96.06 77 GLY B C 1
ATOM 4386 O O . GLY B 1 77 ? -15.906 13.516 8.773 1 96.06 77 GLY B O 1
ATOM 4387 N N . VAL B 1 78 ? -16.75 14.562 10.555 1 97.62 78 VAL B N 1
ATOM 4388 C CA . VAL B 1 78 ? -16.219 13.602 11.516 1 97.62 78 VAL B CA 1
ATOM 4389 C C . VAL B 1 78 ? -16.938 12.258 11.344 1 97.62 78 VAL B C 1
ATOM 4391 O O . VAL B 1 78 ? -16.297 11.203 11.336 1 97.62 78 VAL B O 1
ATOM 4394 N N . PHE B 1 79 ? -18.234 12.312 11.188 1 97.62 79 PHE B N 1
ATOM 4395 C CA . PHE B 1 79 ? -19.016 11.094 11 1 97.62 79 PHE B CA 1
ATOM 4396 C C . PHE B 1 79 ? -18.578 10.359 9.742 1 97.62 79 PHE B C 1
ATOM 4398 O O . PHE B 1 79 ? -18.406 9.133 9.75 1 97.62 79 PHE B O 1
ATOM 4405 N N . ARG B 1 80 ? -18.391 11.141 8.719 1 96.94 80 ARG B N 1
ATOM 4406 C CA . ARG B 1 80 ? -17.938 10.555 7.457 1 96.94 80 ARG B CA 1
ATOM 4407 C C . ARG B 1 80 ? -16.562 9.906 7.617 1 96.94 80 ARG B C 1
ATOM 4409 O O . ARG B 1 80 ? -16.297 8.852 7.035 1 96.94 80 ARG B O 1
ATOM 4416 N N . CYS B 1 81 ? -15.734 10.516 8.344 1 98.06 81 CYS B N 1
ATOM 4417 C CA . CYS B 1 81 ? -14.422 9.961 8.633 1 98.06 81 CYS B CA 1
ATOM 4418 C C . CYS B 1 81 ? -14.539 8.602 9.312 1 98.06 81 CYS B C 1
ATOM 4420 O O . CYS B 1 81 ? -13.875 7.645 8.914 1 98.06 81 CYS B O 1
ATOM 4422 N N . ILE B 1 82 ? -15.422 8.531 10.25 1 98.06 82 ILE B N 1
ATOM 4423 C CA . ILE B 1 82 ? -15.641 7.297 10.992 1 98.06 82 ILE B CA 1
ATOM 4424 C C . ILE B 1 82 ? -16.219 6.234 10.055 1 98.06 82 ILE B C 1
ATOM 4426 O O . ILE B 1 82 ? -15.805 5.07 10.102 1 98.06 82 ILE B O 1
ATOM 4430 N N . GLN B 1 83 ? -17.141 6.637 9.227 1 97.19 83 GLN B N 1
ATOM 4431 C CA . GLN B 1 83 ? -17.734 5.715 8.266 1 97.19 83 GLN B CA 1
ATOM 4432 C C . GLN B 1 83 ? -16.672 5.113 7.352 1 97.19 83 GLN B C 1
ATOM 4434 O O . GLN B 1 83 ? -16.625 3.896 7.152 1 97.19 83 GLN B O 1
ATOM 4439 N N . GLN B 1 84 ? -15.891 5.984 6.859 1 97.25 84 GLN B N 1
ATOM 4440 C CA . GLN B 1 84 ? -14.844 5.527 5.953 1 97.25 84 GLN B CA 1
ATOM 4441 C C . GLN B 1 84 ? -13.883 4.574 6.66 1 97.25 84 GLN B C 1
ATOM 4443 O O . GLN B 1 84 ? -13.5 3.547 6.102 1 97.25 84 GLN B O 1
ATOM 4448 N N . ALA B 1 85 ? -13.523 4.891 7.848 1 97.38 85 ALA B N 1
ATOM 4449 C CA . ALA B 1 85 ? -12.633 4.031 8.625 1 97.38 85 ALA B CA 1
ATOM 4450 C C . ALA B 1 85 ? -13.258 2.652 8.836 1 97.38 85 ALA B C 1
ATOM 4452 O O . ALA B 1 85 ? -12.555 1.64 8.82 1 97.38 85 ALA B O 1
ATOM 4453 N N . SER B 1 86 ? -14.484 2.613 9.008 1 96.81 86 SER B N 1
ATOM 4454 C CA . SER B 1 86 ? -15.188 1.381 9.359 1 96.81 86 SER B CA 1
ATOM 4455 C C . SER B 1 86 ? -15.141 0.373 8.219 1 96.81 86 SER B C 1
ATOM 4457 O O . SER B 1 86 ? -15.273 -0.833 8.438 1 96.81 86 SER B O 1
ATOM 4459 N N . VAL B 1 87 ? -15.023 0.825 6.992 1 96.25 87 VAL B N 1
ATOM 4460 C CA . VAL B 1 87 ? -15.078 -0.084 5.852 1 96.25 87 VAL B CA 1
ATOM 4461 C C . VAL B 1 87 ? -13.68 -0.28 5.277 1 96.25 87 VAL B C 1
ATOM 4463 O O . VAL B 1 87 ? -13.516 -0.84 4.188 1 96.25 87 VAL B O 1
ATOM 4466 N N . GLY B 1 88 ? -12.734 0.267 5.996 1 94.56 88 GLY B N 1
ATOM 4467 C CA . GLY B 1 88 ? -11.352 0.034 5.59 1 94.56 88 GLY B CA 1
ATOM 4468 C C . GLY B 1 88 ? -10.852 1.047 4.578 1 94.56 88 GLY B C 1
ATOM 4469 O O . GLY B 1 88 ? -9.812 0.843 3.953 1 94.56 88 GLY B O 1
ATOM 4470 N N . LEU B 1 89 ? -11.562 2.072 4.305 1 95.69 89 LEU B N 1
ATOM 4471 C CA . LEU B 1 89 ? -11.125 3.137 3.408 1 95.69 89 LEU B CA 1
ATOM 4472 C C . LEU B 1 89 ? -10.273 4.16 4.156 1 95.69 89 LEU B C 1
ATOM 4474 O O . LEU B 1 89 ? -10.227 4.148 5.387 1 95.69 89 LEU B O 1
ATOM 4478 N N . ASP B 1 90 ? -9.539 4.953 3.363 1 94.38 90 ASP B N 1
ATOM 4479 C CA . ASP B 1 90 ? -8.836 6.082 3.961 1 94.38 90 ASP B CA 1
ATOM 4480 C C . ASP B 1 90 ? -9.812 7.07 4.594 1 94.38 90 ASP B C 1
ATOM 4482 O O . ASP B 1 90 ? -10.648 7.648 3.898 1 94.38 90 ASP B O 1
ATOM 4486 N N . PRO B 1 91 ? -9.703 7.195 5.828 1 96.25 91 PRO B N 1
ATOM 4487 C CA . PRO B 1 91 ? -10.68 8.055 6.508 1 96.25 91 PRO B CA 1
ATOM 4488 C C . PRO B 1 91 ? -10.555 9.523 6.102 1 96.25 91 PRO B C 1
ATOM 4490 O O . PRO B 1 91 ? -11.461 10.312 6.359 1 96.25 91 PRO B O 1
ATOM 4493 N N . GLY B 1 92 ? -9.445 9.898 5.504 1 95.19 92 GLY B N 1
ATOM 4494 C CA . GLY B 1 92 ? -9.289 11.273 5.051 1 95.19 92 GLY B CA 1
ATOM 4495 C C . GLY B 1 92 ? -9.031 12.25 6.18 1 95.19 92 GLY B C 1
ATOM 4496 O O . GLY B 1 92 ? -9.594 13.344 6.207 1 95.19 92 GLY B O 1
ATOM 4497 N N . ILE B 1 93 ? -8.266 11.82 7.137 1 96.19 93 ILE B N 1
ATOM 4498 C CA . ILE B 1 93 ? -7.926 12.664 8.273 1 96.19 93 ILE B CA 1
ATOM 4499 C C . ILE B 1 93 ? -7.137 13.883 7.797 1 96.19 93 ILE B C 1
ATOM 4501 O O . ILE B 1 93 ? -6.203 13.75 7 1 96.19 93 ILE B O 1
ATOM 4505 N N . ASN B 1 94 ? -7.57 15.023 8.156 1 95.56 94 ASN B N 1
ATOM 4506 C CA . ASN B 1 94 ? -6.883 16.266 7.836 1 95.56 94 ASN B CA 1
ATOM 4507 C C . ASN B 1 94 ? -6.883 17.234 9.023 1 95.56 94 ASN B C 1
ATOM 4509 O O . ASN B 1 94 ? -7.418 16.906 10.086 1 95.56 94 ASN B O 1
ATOM 4513 N N . ALA B 1 95 ? -6.297 18.328 8.906 1 95.75 95 ALA B N 1
ATOM 4514 C CA . ALA B 1 95 ? -6.082 19.266 10 1 95.75 95 ALA B CA 1
ATOM 4515 C C . ALA B 1 95 ? -7.41 19.812 10.523 1 95.75 95 ALA B C 1
ATOM 4517 O O . ALA B 1 95 ? -7.531 20.125 11.711 1 95.75 95 ALA B O 1
ATOM 4518 N N . GLU B 1 96 ? -8.406 19.938 9.742 1 94.25 96 GLU B N 1
ATOM 4519 C CA . GLU B 1 96 ? -9.688 20.547 10.102 1 94.25 96 GLU B CA 1
ATOM 4520 C C . GLU B 1 96 ? -10.5 19.625 11.008 1 94.25 96 GLU B C 1
ATOM 4522 O O . GLU B 1 96 ? -11.227 20.078 11.883 1 94.25 96 GLU B O 1
ATOM 4527 N N . ILE B 1 97 ? -10.328 18.281 10.781 1 96.69 97 ILE B N 1
ATOM 4528 C CA . ILE B 1 97 ? -11.266 17.406 11.461 1 96.69 97 ILE B CA 1
ATOM 4529 C C . ILE B 1 97 ? -10.5 16.484 12.422 1 96.69 97 ILE B C 1
ATOM 4531 O O . ILE B 1 97 ? -11.109 15.719 13.172 1 96.69 97 ILE B O 1
ATOM 4535 N N . VAL B 1 98 ? -9.227 16.594 12.5 1 97.62 98 VAL B N 1
ATOM 4536 C CA . VAL B 1 98 ? -8.422 15.633 13.25 1 97.62 98 VAL B CA 1
ATOM 4537 C C . VAL B 1 98 ? -8.789 15.703 14.727 1 97.62 98 VAL B C 1
ATOM 4539 O O . VAL B 1 98 ? -8.945 14.664 15.383 1 97.62 98 VAL B O 1
ATOM 4542 N N . VAL B 1 99 ? -8.969 16.844 15.289 1 97.19 99 VAL B N 1
ATOM 4543 C CA . VAL B 1 99 ? -9.211 17 16.719 1 97.19 99 VAL B CA 1
ATOM 4544 C C . VAL B 1 99 ? -10.625 16.516 17.062 1 97.19 99 VAL B C 1
ATOM 4546 O O . VAL B 1 99 ? -10.797 15.648 17.922 1 97.19 99 VAL B O 1
ATOM 4549 N N . PRO B 1 100 ? -11.625 17.062 16.328 1 97.62 100 PRO B N 1
ATOM 4550 C CA . PRO B 1 100 ? -12.953 16.531 16.656 1 97.62 100 PRO B CA 1
ATOM 4551 C C . PRO B 1 100 ? -13.07 15.031 16.391 1 97.62 100 PRO B C 1
ATOM 4553 O O . PRO B 1 100 ? -13.82 14.336 17.078 1 97.62 100 PRO B O 1
ATOM 4556 N N . THR B 1 101 ? -12.438 14.469 15.414 1 98.25 101 THR B N 1
ATOM 4557 C CA . THR B 1 101 ? -12.461 13.031 15.141 1 98.25 101 THR B CA 1
ATOM 4558 C C . THR B 1 101 ? -11.82 12.258 16.297 1 98.25 101 THR B C 1
ATOM 4560 O O . THR B 1 101 ? -12.312 11.195 16.688 1 98.25 101 THR B O 1
ATOM 4563 N N . LEU B 1 102 ? -10.672 12.844 16.781 1 98 102 LEU B N 1
ATOM 4564 C CA . LEU B 1 102 ? -10.023 12.219 17.938 1 98 102 LEU B CA 1
ATOM 4565 C C . LEU B 1 102 ? -10.977 12.148 19.125 1 98 102 LEU B C 1
ATOM 4567 O O . LEU B 1 102 ? -11.102 11.094 19.75 1 98 102 LEU B O 1
ATOM 4571 N N . LEU B 1 103 ? -11.648 13.18 19.391 1 97.44 103 LEU B N 1
ATOM 4572 C CA . LEU B 1 103 ? -12.57 13.234 20.516 1 97.44 103 LEU B CA 1
ATOM 4573 C C . LEU B 1 103 ? -13.734 12.273 20.312 1 97.44 103 LEU B C 1
ATOM 4575 O O . LEU B 1 103 ? -14.141 11.57 21.234 1 97.44 103 LEU B O 1
ATOM 4579 N N . ALA B 1 104 ? -14.273 12.227 19.141 1 97.44 104 ALA B N 1
ATOM 4580 C CA . ALA B 1 104 ? -15.352 11.289 18.828 1 97.44 104 ALA B CA 1
ATOM 4581 C C . ALA B 1 104 ? -14.883 9.844 18.953 1 97.44 104 ALA B C 1
ATOM 4583 O O . ALA B 1 104 ? -15.594 8.992 19.484 1 97.44 104 ALA B O 1
ATOM 4584 N N . ALA B 1 105 ? -13.703 9.578 18.359 1 97.69 105 ALA B N 1
ATOM 4585 C CA . ALA B 1 105 ? -13.141 8.227 18.422 1 97.69 105 ALA B CA 1
ATOM 4586 C C . ALA B 1 105 ? -12.969 7.762 19.859 1 97.69 105 ALA B C 1
ATOM 4588 O O . ALA B 1 105 ? -13.227 6.598 20.172 1 97.69 105 ALA B O 1
ATOM 4589 N N . GLU B 1 106 ? -12.531 8.695 20.719 1 96.81 106 GLU B N 1
ATOM 4590 C CA . GLU B 1 106 ? -12.391 8.367 22.141 1 96.81 106 GLU B CA 1
ATOM 4591 C C . GLU B 1 106 ? -13.75 8.172 22.797 1 96.81 106 GLU B C 1
ATOM 4593 O O . GLU B 1 106 ? -13.945 7.23 23.578 1 96.81 106 GLU B O 1
ATOM 4598 N N . GLN B 1 107 ? -14.656 9.039 22.469 1 96.31 107 GLN B N 1
ATOM 4599 C CA . GLN B 1 107 ? -16 8.961 23.047 1 96.31 107 GLN B CA 1
ATOM 4600 C C . GLN B 1 107 ? -16.672 7.637 22.688 1 96.31 107 GLN B C 1
ATOM 4602 O O . GLN B 1 107 ? -17.344 7.035 23.531 1 96.31 107 GLN B O 1
ATOM 4607 N N . TYR B 1 108 ? -16.5 7.16 21.484 1 96.88 108 TYR B N 1
ATOM 4608 C CA . TYR B 1 108 ? -17.172 5.949 21.031 1 96.88 108 TYR B CA 1
ATOM 4609 C C . TYR B 1 108 ? -16.219 4.762 21.031 1 96.88 108 TYR B C 1
ATOM 4611 O O . TYR B 1 108 ? -16.5 3.732 20.406 1 96.88 108 TYR B O 1
ATOM 4619 N N . MET B 1 109 ? -15.078 4.91 21.625 1 97.25 109 MET B N 1
ATOM 4620 C CA . MET B 1 109 ? -14.117 3.855 21.953 1 97.25 109 MET B CA 1
ATOM 4621 C C . MET B 1 109 ? -13.594 3.195 20.688 1 97.25 109 MET B C 1
ATOM 4623 O O . MET B 1 109 ? -13.555 1.968 20.578 1 97.25 109 MET B O 1
ATOM 4627 N N . ILE B 1 110 ? -13.297 3.955 19.719 1 97.5 110 ILE B N 1
ATOM 4628 C CA . ILE B 1 110 ? -12.602 3.492 18.516 1 97.5 110 ILE B CA 1
ATOM 4629 C C . ILE B 1 110 ? -11.102 3.779 18.656 1 97.5 110 ILE B C 1
ATOM 4631 O O . ILE B 1 110 ? -10.594 4.746 18.078 1 97.5 110 ILE B O 1
ATOM 4635 N N . SER B 1 111 ? -10.406 2.918 19.25 1 95.88 111 SER B N 1
ATOM 4636 C CA . SER B 1 111 ? -9.047 3.143 19.703 1 95.88 111 SER B CA 1
ATOM 4637 C C . SER B 1 111 ? -8.086 3.311 18.531 1 95.88 111 SER B C 1
ATOM 4639 O O . SER B 1 111 ? -7.211 4.18 18.562 1 95.88 111 SER B O 1
ATOM 4641 N N . ALA B 1 112 ? -8.258 2.504 17.547 1 96 112 ALA B N 1
ATOM 4642 C CA . ALA B 1 112 ? -7.336 2.553 16.406 1 96 112 ALA B CA 1
ATOM 4643 C C . ALA B 1 112 ? -7.426 3.893 15.688 1 96 112 ALA B C 1
ATOM 4645 O O . ALA B 1 112 ? -6.414 4.438 15.242 1 96 112 ALA B O 1
ATOM 4646 N N . LEU B 1 113 ? -8.609 4.387 15.555 1 97.44 113 LEU B N 1
ATOM 4647 C CA . LEU B 1 113 ? -8.797 5.672 14.898 1 97.44 113 LEU B CA 1
ATOM 4648 C C . LEU B 1 113 ? -8.234 6.809 15.75 1 97.44 113 LEU B C 1
ATOM 4650 O O . LEU B 1 113 ? -7.648 7.75 15.219 1 97.44 113 LEU B O 1
ATOM 4654 N N . ALA B 1 114 ? -8.398 6.719 17.047 1 97.5 114 ALA B N 1
ATOM 4655 C CA . ALA B 1 114 ? -7.836 7.711 17.953 1 97.5 114 ALA B CA 1
ATOM 4656 C C . ALA B 1 114 ? -6.312 7.754 17.844 1 97.5 114 ALA B C 1
ATOM 4658 O O . ALA B 1 114 ? -5.719 8.828 17.781 1 97.5 114 ALA B O 1
ATOM 4659 N N . THR B 1 115 ? -5.82 6.59 17.797 1 96.38 115 THR B N 1
ATOM 4660 C CA . THR B 1 115 ? -4.371 6.496 17.672 1 96.38 115 THR B CA 1
ATOM 4661 C C . THR B 1 115 ? -3.895 7.102 16.359 1 96.38 115 THR B C 1
ATOM 4663 O O . THR B 1 115 ? -2.855 7.766 16.312 1 96.38 115 THR B O 1
ATOM 4666 N N . GLU B 1 116 ? -4.652 6.836 15.352 1 96.38 116 GLU B N 1
ATOM 4667 C CA . GLU B 1 116 ? -4.301 7.379 14.039 1 96.38 116 GLU B CA 1
ATOM 4668 C C . GLU B 1 116 ? -4.375 8.906 14.039 1 96.38 116 GLU B C 1
ATOM 4670 O O . GLU B 1 116 ? -3.541 9.57 13.414 1 96.38 116 GLU B O 1
ATOM 4675 N N . CYS B 1 117 ? -5.336 9.422 14.656 1 97.19 117 CYS B N 1
ATOM 4676 C CA . CYS B 1 117 ? -5.461 10.867 14.766 1 97.19 117 CYS B CA 1
ATOM 4677 C C . CYS B 1 117 ? -4.285 11.461 15.531 1 97.19 117 CYS B C 1
ATOM 4679 O O . CYS B 1 117 ? -3.725 12.484 15.125 1 97.19 117 CYS B O 1
ATOM 4681 N N . SER B 1 118 ? -3.912 10.852 16.578 1 95.56 118 SER B N 1
ATOM 4682 C CA . SER B 1 118 ? -2.762 11.305 17.359 1 95.56 118 SER B CA 1
ATOM 4683 C C . SER B 1 118 ? -1.48 11.25 16.531 1 95.56 118 SER B C 1
ATOM 4685 O O . SER B 1 118 ? -0.656 12.164 16.594 1 95.56 118 SER B O 1
ATOM 4687 N N . ARG B 1 119 ? -1.417 10.211 15.82 1 93.69 119 ARG B N 1
ATOM 4688 C CA . ARG B 1 119 ? -0.251 10.078 14.953 1 93.69 119 ARG B CA 1
ATOM 4689 C C . ARG B 1 119 ? -0.208 11.195 13.914 1 93.69 119 ARG B C 1
ATOM 4691 O O . ARG B 1 119 ? 0.854 11.766 13.656 1 93.69 119 ARG B O 1
ATOM 4698 N N . TYR B 1 120 ? -1.326 11.422 13.312 1 95.06 120 TYR B N 1
ATOM 4699 C CA . TYR B 1 120 ? -1.42 12.484 12.312 1 95.06 120 TYR B CA 1
ATOM 4700 C C . TYR B 1 120 ? -0.965 13.82 12.891 1 95.06 120 TYR B C 1
ATOM 4702 O O . TYR B 1 120 ? -0.192 14.547 12.266 1 95.06 120 TYR B O 1
ATOM 4710 N N . MET B 1 121 ? -1.373 14.125 14.062 1 95.88 121 MET B N 1
ATOM 4711 C CA . MET B 1 121 ? -1.058 15.398 14.703 1 95.88 121 MET B CA 1
ATOM 4712 C C . MET B 1 121 ? 0.426 15.484 15.039 1 95.88 121 MET B C 1
ATOM 4714 O O . MET B 1 121 ? 1.022 16.562 14.977 1 95.88 121 MET B O 1
ATOM 4718 N N . ASN B 1 122 ? 1.032 14.453 15.25 1 91.31 122 ASN B N 1
ATOM 4719 C CA . ASN B 1 122 ? 2.422 14.438 15.688 1 91.31 122 ASN B CA 1
ATOM 4720 C C . ASN B 1 122 ? 3.385 14.367 14.508 1 91.31 122 ASN B C 1
ATOM 4722 O O . ASN B 1 122 ? 4.461 14.969 14.539 1 91.31 122 ASN B O 1
ATOM 4726 N N . LYS B 1 123 ? 2.955 13.695 13.516 1 86.38 123 LYS B N 1
ATOM 4727 C CA . LYS B 1 123 ? 3.941 13.383 12.484 1 86.38 123 LYS B CA 1
ATOM 4728 C C . LYS B 1 123 ? 3.559 14.016 11.148 1 86.38 123 LYS B C 1
ATOM 4730 O O . LYS B 1 123 ? 4.426 14.445 10.391 1 86.38 123 LYS B O 1
ATOM 4735 N N . ASP B 1 124 ? 2.33 14.062 10.898 1 84.75 124 ASP B N 1
ATOM 4736 C CA . ASP B 1 124 ? 1.915 14.383 9.539 1 84.75 124 ASP B CA 1
ATOM 4737 C C . ASP B 1 124 ? 1.612 15.875 9.391 1 84.75 124 ASP B C 1
ATOM 4739 O O . ASP B 1 124 ? 1.479 16.375 8.281 1 84.75 124 ASP B O 1
ATOM 4743 N N . VAL B 1 125 ? 1.572 16.531 10.453 1 85.12 125 VAL B N 1
ATOM 4744 C CA . VAL B 1 125 ? 1.317 17.969 10.383 1 85.12 125 VAL B CA 1
ATOM 4745 C C . VAL B 1 125 ? 2.631 18.719 10.164 1 85.12 125 VAL B C 1
ATOM 4747 O O . VAL B 1 125 ? 3.475 18.766 11.062 1 85.12 125 VAL B O 1
ATOM 4750 N N . VAL B 1 126 ? 2.953 19.141 9.07 1 73.56 126 VAL B N 1
ATOM 4751 C CA . VAL B 1 126 ? 4.238 19.766 8.781 1 73.56 126 VAL B CA 1
ATOM 4752 C C . VAL B 1 126 ? 4.023 21.203 8.312 1 73.56 126 VAL B C 1
ATOM 4754 O O . VAL B 1 126 ? 4.836 22.094 8.594 1 73.56 126 VAL B O 1
ATOM 4757 N N . GLY B 1 127 ? 2.943 21.656 7.91 1 84.81 127 GLY B N 1
ATOM 4758 C CA . GLY B 1 127 ? 2.746 23 7.363 1 84.81 127 GLY B CA 1
ATOM 4759 C C . GLY B 1 127 ? 2.148 23.969 8.359 1 84.81 127 GLY B C 1
ATOM 4760 O O . GLY B 1 127 ? 1.399 23.562 9.25 1 84.81 127 GLY B O 1
ATOM 4761 N N . ALA B 1 128 ? 2.639 25.266 8.203 1 89.19 128 ALA B N 1
ATOM 4762 C CA . ALA B 1 128 ? 2.178 26.328 9.086 1 89.19 128 ALA B CA 1
ATOM 4763 C C . ALA B 1 128 ? 0.654 26.406 9.109 1 89.19 128 ALA B C 1
ATOM 4765 O O . ALA B 1 128 ? 0.047 26.594 10.164 1 89.19 128 ALA B O 1
ATOM 4766 N N . SER B 1 129 ? 0.181 26.266 7.977 1 92.19 129 SER B N 1
ATOM 4767 C CA . SER B 1 129 ? -1.272 26.359 7.883 1 92.19 129 SER B CA 1
ATOM 4768 C C . SER B 1 129 ? -1.95 25.25 8.68 1 92.19 129 SER B C 1
ATOM 4770 O O . SER B 1 129 ? -2.887 25.5 9.438 1 92.19 129 SER B O 1
ATOM 4772 N N . ASP B 1 130 ? -1.497 24.062 8.531 1 95.38 130 ASP B N 1
ATOM 4773 C CA . ASP B 1 130 ? -2.074 22.922 9.234 1 95.38 130 ASP B CA 1
ATOM 4774 C C . ASP B 1 130 ? -1.875 23.047 10.742 1 95.38 130 ASP B C 1
ATOM 4776 O O . ASP B 1 130 ? -2.764 22.703 11.523 1 95.38 130 ASP B O 1
ATOM 4780 N N . ILE B 1 131 ? -0.761 23.578 11.086 1 95.56 131 ILE B N 1
ATOM 4781 C CA . ILE B 1 131 ? -0.437 23.719 12.5 1 95.56 131 ILE B CA 1
ATOM 4782 C C . ILE B 1 131 ? -1.408 24.703 13.156 1 95.56 131 ILE B C 1
ATOM 4784 O O . ILE B 1 131 ? -1.992 24.391 14.195 1 95.56 131 ILE B O 1
ATOM 4788 N N . LEU B 1 132 ? -1.624 25.812 12.523 1 96.25 132 LEU B N 1
ATOM 4789 C CA . LEU B 1 132 ? -2.531 26.812 13.07 1 96.25 132 LEU B CA 1
ATOM 4790 C C . LEU B 1 132 ? -3.959 26.281 13.125 1 96.25 132 LEU B C 1
ATOM 4792 O O . LEU B 1 132 ? -4.684 26.531 14.086 1 96.25 132 LEU B O 1
ATOM 4796 N N . THR B 1 133 ? -4.285 25.516 12.133 1 96.62 133 THR B N 1
ATOM 4797 C CA . THR B 1 133 ? -5.625 24.953 12.078 1 96.62 133 THR B CA 1
ATOM 4798 C C . THR B 1 133 ? -5.848 23.969 13.219 1 96.62 133 THR B C 1
ATOM 4800 O O . THR B 1 133 ? -6.871 24.016 13.906 1 96.62 133 THR B O 1
ATOM 4803 N N . VAL B 1 134 ? -4.902 23.109 13.438 1 97.25 134 VAL B N 1
ATOM 4804 C CA . VAL B 1 134 ? -5.016 22.109 14.5 1 97.25 134 VAL B CA 1
ATOM 4805 C C . VAL B 1 134 ? -5.043 22.797 15.859 1 97.25 134 VAL B C 1
ATOM 4807 O O . VAL B 1 134 ? -5.852 22.453 16.719 1 97.25 134 VAL B O 1
ATOM 4810 N N . MET B 1 135 ? -4.203 23.766 16.047 1 95.19 135 MET B N 1
ATOM 4811 C CA . MET B 1 135 ? -4.156 24.484 17.328 1 95.19 135 MET B CA 1
ATOM 4812 C C . MET B 1 135 ? -5.473 25.203 17.594 1 95.19 135 MET B C 1
ATOM 4814 O O . MET B 1 135 ? -5.992 25.156 18.719 1 95.19 135 MET B O 1
ATOM 4818 N N . THR B 1 136 ? -5.922 25.828 16.562 1 95.38 136 THR B N 1
ATOM 4819 C CA . THR B 1 136 ? -7.195 26.531 16.703 1 95.38 136 THR B CA 1
ATOM 4820 C C . THR B 1 136 ? -8.312 25.547 17.031 1 95.38 136 THR B C 1
ATOM 4822 O O . THR B 1 136 ? -9.141 25.797 17.906 1 95.38 136 THR B O 1
ATOM 4825 N N . SER B 1 137 ? -8.383 24.422 16.297 1 95 137 SER B N 1
ATOM 4826 C CA . SER B 1 137 ? -9.391 23.391 16.547 1 95 137 SER B CA 1
ATOM 4827 C C . SER B 1 137 ? -9.273 22.828 17.953 1 95 137 SER B C 1
ATOM 4829 O O . SER B 1 137 ? -10.281 22.547 18.609 1 95 137 SER B O 1
ATOM 4831 N N . SER B 1 138 ? -8.055 22.641 18.406 1 95.12 138 SER B N 1
ATOM 4832 C CA . SER B 1 138 ? -7.824 22.109 19.75 1 95.12 138 SER B CA 1
ATOM 4833 C C . SER B 1 138 ? -8.391 23.047 20.812 1 95.12 138 SER B C 1
ATOM 4835 O O . SER B 1 138 ? -9.031 22.594 21.766 1 95.12 138 SER B O 1
ATOM 4837 N N . LEU B 1 139 ? -8.172 24.312 20.641 1 92.5 139 LEU B N 1
ATOM 4838 C CA . LEU B 1 139 ? -8.68 25.297 21.594 1 92.5 139 LEU B CA 1
ATOM 4839 C C . LEU B 1 139 ? -10.195 25.375 21.547 1 92.5 139 LEU B C 1
ATOM 4841 O O . LEU B 1 139 ? -10.852 25.469 22.578 1 92.5 139 LEU B O 1
ATOM 4845 N N . LYS B 1 140 ? -10.711 25.312 20.406 1 90.88 140 LYS B N 1
ATOM 4846 C CA . LYS B 1 140 ? -12.156 25.375 20.219 1 90.88 140 LYS B CA 1
ATOM 4847 C C . LYS B 1 140 ? -12.852 24.203 20.922 1 90.88 140 LYS B C 1
ATOM 4849 O O . LYS B 1 140 ? -13.914 24.375 21.516 1 90.88 140 LYS B O 1
ATOM 4854 N N . HIS B 1 141 ? -12.258 23.062 20.906 1 92.69 141 HIS B N 1
ATOM 4855 C CA . HIS B 1 141 ? -12.898 21.859 21.422 1 92.69 141 HIS B CA 1
ATOM 4856 C C . HIS B 1 141 ? -12.383 21.531 22.828 1 92.69 141 HIS B C 1
ATOM 4858 O O . HIS B 1 141 ? -12.75 20.5 23.406 1 92.69 141 HIS B O 1
ATOM 4864 N N . GLY B 1 142 ? -11.547 22.359 23.266 1 90 142 GLY B N 1
ATOM 4865 C CA . GLY B 1 142 ? -11.039 22.172 24.609 1 90 142 GLY B CA 1
ATOM 4866 C C . GLY B 1 142 ? -10.078 21 24.734 1 90 142 GLY B C 1
ATOM 4867 O O . GLY B 1 142 ? -10.039 20.328 25.781 1 90 142 GLY B O 1
ATOM 4868 N N . TYR B 1 143 ? -9.469 20.641 23.656 1 93.88 143 TYR B N 1
ATOM 4869 C CA . TYR B 1 143 ? -8.5 19.547 23.672 1 93.88 143 TYR B CA 1
ATOM 4870 C C . TYR B 1 143 ? -7.094 20.078 23.969 1 93.88 143 TYR B C 1
ATOM 4872 O O . TYR B 1 143 ? -6.641 21.031 23.344 1 93.88 143 TYR B O 1
ATOM 4880 N N . SER B 1 144 ? -6.449 19.5 24.859 1 92.25 144 SER B N 1
ATOM 4881 C CA . SER B 1 144 ? -5.082 19.875 25.188 1 92.25 144 SER B CA 1
ATOM 4882 C C . SER B 1 144 ? -4.07 19.047 24.406 1 92.25 144 SER B C 1
ATOM 4884 O O . SER B 1 144 ? -3.98 17.828 24.609 1 92.25 144 SER B O 1
ATOM 4886 N N . LEU B 1 145 ? -3.348 19.719 23.641 1 93.44 145 LEU B N 1
ATOM 4887 C CA . LEU B 1 145 ? -2.311 19.031 22.875 1 93.44 145 LEU B CA 1
ATOM 4888 C C . LEU B 1 145 ? -1.207 18.516 23.797 1 93.44 145 LEU B C 1
ATOM 4890 O O . LEU B 1 145 ? -0.873 19.172 24.781 1 93.44 145 LEU B O 1
ATOM 4894 N N . PRO B 1 146 ? -0.7 17.344 23.484 1 91.81 146 PRO B N 1
ATOM 4895 C CA . PRO B 1 146 ? 0.48 16.922 24.234 1 91.81 146 PRO B CA 1
ATOM 4896 C C . PRO B 1 146 ? 1.626 17.922 24.172 1 91.81 146 PRO B C 1
ATOM 4898 O O . PRO B 1 146 ? 1.838 18.547 23.125 1 91.81 146 PRO B O 1
ATOM 4901 N N . GLU B 1 147 ? 2.34 18.031 25.219 1 89.5 147 GLU B N 1
ATOM 4902 C CA . GLU B 1 147 ? 3.373 19.047 25.359 1 89.5 147 GLU B CA 1
ATOM 4903 C C . GLU B 1 147 ? 4.398 18.953 24.234 1 89.5 147 GLU B C 1
ATOM 4905 O O . GLU B 1 147 ? 4.805 19.969 23.656 1 89.5 147 GLU B O 1
ATOM 4910 N N . ASP B 1 148 ? 4.789 17.781 23.984 1 89.31 148 ASP B N 1
ATOM 4911 C CA . ASP B 1 148 ? 5.805 17.594 22.953 1 89.31 148 ASP B CA 1
ATOM 4912 C C . ASP B 1 148 ? 5.297 18.062 21.578 1 89.31 148 ASP B C 1
ATOM 4914 O O . ASP B 1 148 ? 6.043 18.672 20.812 1 89.31 148 ASP B O 1
ATOM 4918 N N . THR B 1 149 ? 4.047 17.781 21.312 1 92.75 149 THR B N 1
ATOM 4919 C CA . THR B 1 149 ? 3.451 18.203 20.031 1 92.75 149 THR B CA 1
ATOM 4920 C C . THR B 1 149 ? 3.301 19.719 19.969 1 92.75 149 THR B C 1
ATOM 4922 O O . THR B 1 149 ? 3.594 20.328 18.953 1 92.75 149 THR B O 1
ATOM 4925 N N . GLU B 1 150 ? 2.879 20.234 21.031 1 92.19 150 GLU B N 1
ATOM 4926 C CA . GLU B 1 150 ? 2.709 21.672 21.094 1 92.19 150 GLU B CA 1
ATOM 4927 C C . GLU B 1 150 ? 4.047 22.391 20.922 1 92.19 150 GLU B C 1
ATOM 4929 O O . GLU B 1 150 ? 4.129 23.406 20.219 1 92.19 150 GLU B O 1
ATOM 4934 N N . ARG B 1 151 ? 5.039 21.875 21.578 1 90.5 151 ARG B N 1
ATOM 4935 C CA . ARG B 1 151 ? 6.371 22.469 21.453 1 90.5 151 ARG B CA 1
ATOM 4936 C C . ARG B 1 151 ? 6.852 22.406 20 1 90.5 151 ARG B C 1
ATOM 4938 O O . ARG B 1 151 ? 7.43 23.375 19.5 1 90.5 151 ARG B O 1
ATOM 4945 N N . ALA B 1 152 ? 6.633 21.312 19.453 1 90.19 152 ALA B N 1
ATOM 4946 C CA . ALA B 1 152 ? 7.043 21.172 18.062 1 90.19 152 ALA B CA 1
ATOM 4947 C C . ALA B 1 152 ? 6.309 22.156 17.156 1 90.19 152 ALA B C 1
ATOM 4949 O O . ALA B 1 152 ? 6.895 22.719 16.234 1 90.19 152 ALA B O 1
ATOM 4950 N N . TYR B 1 153 ? 5.02 22.344 17.422 1 93.69 153 TYR B N 1
ATOM 4951 C CA . TYR B 1 153 ? 4.219 23.281 16.641 1 93.69 153 TYR B CA 1
ATOM 4952 C C . TYR B 1 153 ? 4.742 24.703 16.781 1 93.69 153 TYR B C 1
ATOM 4954 O O . TYR B 1 153 ? 4.934 25.391 15.773 1 93.69 153 TYR B O 1
ATOM 4962 N N . TRP B 1 154 ? 5.055 25.078 17.922 1 92.5 154 TRP B N 1
ATOM 4963 C CA . TRP B 1 154 ? 5.555 26.422 18.156 1 92.5 154 TRP B CA 1
ATOM 4964 C C . TRP B 1 154 ? 6.953 26.594 17.562 1 92.5 154 TRP B C 1
ATOM 4966 O O . TRP B 1 154 ? 7.289 27.656 17.047 1 92.5 154 TRP B O 1
ATOM 4976 N N . SER B 1 155 ? 7.762 25.562 17.703 1 90.06 155 SER B N 1
ATOM 4977 C CA . SER B 1 155 ? 9.086 25.609 17.094 1 90.06 155 SER B CA 1
ATOM 4978 C C . SER B 1 155 ? 8.977 25.844 15.586 1 90.06 155 SER B C 1
ATOM 4980 O O . SER B 1 155 ? 9.75 26.625 15.016 1 90.06 155 SER B O 1
ATOM 4982 N N . THR B 1 156 ? 8.031 25.219 15.055 1 90.75 156 THR B N 1
ATOM 4983 C CA . THR B 1 156 ? 7.84 25.406 13.617 1 90.75 156 THR B CA 1
ATOM 4984 C C . THR B 1 156 ? 7.363 26.812 13.305 1 90.75 156 THR B C 1
ATOM 4986 O O . THR B 1 156 ? 7.777 27.406 12.305 1 90.75 156 THR B O 1
ATOM 4989 N N . CYS B 1 157 ? 6.504 27.328 14.102 1 92.19 157 CYS B N 1
ATOM 4990 C CA . CYS B 1 157 ? 6.012 28.688 13.906 1 92.19 157 CYS B CA 1
ATOM 4991 C C . CYS B 1 157 ? 7.152 29.703 13.984 1 92.19 157 CYS B C 1
ATOM 4993 O O . CYS B 1 157 ? 7.195 30.656 13.211 1 92.19 157 CYS B O 1
ATOM 4995 N N . VAL B 1 158 ? 8.047 29.391 14.883 1 90.62 158 VAL B N 1
ATOM 4996 C CA . VAL B 1 158 ? 9.18 30.297 15.078 1 90.62 158 VAL B CA 1
ATOM 4997 C C . VAL B 1 158 ? 10.172 30.141 13.93 1 90.62 158 VAL B C 1
ATOM 4999 O O . VAL B 1 158 ? 10.719 31.125 13.43 1 90.62 158 VAL B O 1
ATOM 5002 N N . ALA B 1 159 ? 10.375 28.969 13.547 1 87.25 159 ALA B N 1
ATOM 5003 C CA . ALA B 1 159 ? 11.336 28.688 12.484 1 87.25 159 ALA B CA 1
ATOM 5004 C C . ALA B 1 159 ? 10.867 29.266 11.156 1 87.25 159 ALA B C 1
ATOM 5006 O O . ALA B 1 159 ? 11.672 29.75 10.359 1 87.25 159 ALA B O 1
ATOM 5007 N N . ASP B 1 160 ? 9.594 29.203 10.969 1 89.75 160 ASP B N 1
ATOM 5008 C CA . ASP B 1 160 ? 9.031 29.672 9.711 1 89.75 160 ASP B CA 1
ATOM 5009 C C . ASP B 1 160 ? 7.953 30.734 9.945 1 89.75 160 ASP B C 1
ATOM 5011 O O . ASP B 1 160 ? 6.824 30.578 9.477 1 89.75 160 ASP B O 1
ATOM 5015 N N . SER B 1 161 ? 8.328 31.812 10.477 1 92.69 161 SER B N 1
ATOM 5016 C CA . SER B 1 161 ? 7.41 32.844 10.906 1 92.69 161 SER B CA 1
ATOM 5017 C C . SER B 1 161 ? 6.715 33.5 9.719 1 92.69 161 SER B C 1
ATOM 5019 O O . SER B 1 161 ? 5.516 33.781 9.773 1 92.69 161 SER B O 1
ATOM 5021 N N . ASN B 1 162 ? 7.461 33.688 8.656 1 91.69 162 ASN B N 1
ATOM 5022 C CA . ASN B 1 162 ? 6.883 34.344 7.492 1 91.69 162 ASN B CA 1
ATOM 5023 C C . ASN B 1 162 ? 5.77 33.531 6.859 1 91.69 162 ASN B C 1
ATOM 5025 O O . ASN B 1 162 ? 4.727 34.062 6.484 1 91.69 162 ASN B O 1
ATOM 5029 N N . SER B 1 163 ? 6.004 32.281 6.816 1 92.81 163 SER B N 1
ATOM 5030 C CA . SER B 1 163 ? 4.992 31.391 6.25 1 92.81 163 SER B CA 1
ATOM 5031 C C . SER B 1 163 ? 3.742 31.359 7.121 1 92.81 163 SER B C 1
ATOM 5033 O O . SER B 1 163 ? 2.621 31.281 6.613 1 92.81 163 SER B O 1
ATOM 5035 N N . VAL B 1 164 ? 3.949 31.391 8.383 1 95.12 164 VAL B N 1
ATOM 5036 C CA . VAL B 1 164 ? 2.844 31.375 9.336 1 95.12 164 VAL B CA 1
ATOM 5037 C C . VAL B 1 164 ? 1.985 32.625 9.156 1 95.12 164 VAL B C 1
ATOM 5039 O O . VAL B 1 164 ? 0.759 32.531 9.062 1 95.12 164 VAL B O 1
ATOM 5042 N N . LEU B 1 165 ? 2.637 33.688 9.031 1 95.69 165 LEU B N 1
ATOM 5043 C CA . LEU B 1 165 ? 1.937 34.969 8.914 1 95.69 165 LEU B CA 1
ATOM 5044 C C . LEU B 1 165 ? 1.187 35.062 7.594 1 95.69 165 LEU B C 1
ATOM 5046 O O . LEU B 1 165 ? 0.083 35.625 7.535 1 95.69 165 LEU B O 1
ATOM 5050 N N . GLN B 1 166 ? 1.732 34.531 6.621 1 94.44 166 GLN B N 1
ATOM 5051 C CA . GLN B 1 166 ? 1.146 34.656 5.289 1 94.44 166 GLN B CA 1
ATOM 5052 C C . GLN B 1 166 ? 0.094 33.562 5.047 1 94.44 166 GLN B C 1
ATOM 5054 O O . GLN B 1 166 ? -0.667 33.656 4.078 1 94.44 166 GLN B O 1
ATOM 5059 N N . SER B 1 167 ? 0.043 32.688 5.871 1 94.25 167 SER B N 1
ATOM 5060 C CA . SER B 1 167 ? -0.886 31.562 5.699 1 94.25 167 SER B CA 1
ATOM 5061 C C . SER B 1 167 ? -2.33 32 5.887 1 94.25 167 SER B C 1
ATOM 5063 O O . SER B 1 167 ? -2.615 32.875 6.73 1 94.25 167 SER B O 1
ATOM 5065 N N . PRO B 1 168 ? -3.238 31.438 5.098 1 94.12 168 PRO B N 1
ATOM 5066 C CA . PRO B 1 168 ? -4.656 31.734 5.305 1 94.12 168 PRO B CA 1
ATOM 5067 C C . PRO B 1 168 ? -5.164 31.281 6.672 1 94.12 168 PRO B C 1
ATOM 5069 O O . PRO B 1 168 ? -6.125 31.859 7.195 1 94.12 168 PRO B O 1
ATOM 5072 N N . ALA B 1 169 ? -4.488 30.344 7.219 1 95.62 169 ALA B N 1
ATOM 5073 C CA . ALA B 1 169 ? -4.895 29.828 8.523 1 95.62 169 ALA B CA 1
ATOM 5074 C C . ALA B 1 169 ? -4.676 30.859 9.617 1 95.62 169 ALA B C 1
ATOM 5076 O O . ALA B 1 169 ? -5.301 30.797 10.68 1 95.62 169 ALA B O 1
ATOM 5077 N N . PHE B 1 170 ? -3.781 31.828 9.383 1 96.56 170 PHE B N 1
ATOM 5078 C CA . PHE B 1 170 ? -3.553 32.906 10.328 1 96.56 170 PHE B CA 1
ATOM 5079 C C . PHE B 1 170 ? -4.82 33.719 10.523 1 96.56 170 PHE B C 1
ATOM 5081 O O . PHE B 1 170 ? -5.125 34.156 11.641 1 96.56 170 PHE B O 1
ATOM 5088 N N . LEU B 1 171 ? -5.586 33.875 9.5 1 95.38 171 LEU B N 1
ATOM 5089 C CA . LEU B 1 171 ? -6.789 34.688 9.523 1 95.38 171 LEU B CA 1
ATOM 5090 C C . LEU B 1 171 ? -7.926 33.969 10.242 1 95.38 171 LEU B C 1
ATOM 5092 O O . LEU B 1 171 ? -8.922 34.594 10.625 1 95.38 171 LEU B O 1
ATOM 5096 N N . LEU B 1 172 ? -7.742 32.688 10.406 1 95.06 172 LEU B N 1
ATOM 5097 C CA . LEU B 1 172 ? -8.781 31.906 11.055 1 95.06 172 LEU B CA 1
ATOM 5098 C C . LEU B 1 172 ? -8.312 31.391 12.406 1 95.06 172 LEU B C 1
ATOM 5100 O O . LEU B 1 172 ? -9 30.594 13.047 1 95.06 172 LEU B O 1
ATOM 5104 N N . ALA B 1 173 ? -7.188 31.891 12.852 1 95.75 173 ALA B N 1
ATOM 5105 C CA . ALA B 1 173 ? -6.582 31.391 14.086 1 95.75 173 ALA B CA 1
ATOM 5106 C C . ALA B 1 173 ? -7.262 32 15.312 1 95.75 173 ALA B C 1
ATOM 5108 O O . ALA B 1 173 ? -7.793 33.125 15.25 1 95.75 173 ALA B O 1
ATOM 5109 N N . ASP B 1 174 ? -7.344 31.234 16.375 1 94.38 174 ASP B N 1
ATOM 5110 C CA . ASP B 1 174 ? -7.859 31.703 17.656 1 94.38 174 ASP B CA 1
ATOM 5111 C C . ASP B 1 174 ? -7.035 32.875 18.172 1 94.38 174 ASP B C 1
ATOM 5113 O O . ASP B 1 174 ? -5.82 32.938 17.969 1 94.38 174 ASP B O 1
ATOM 5117 N N . HIS B 1 175 ? -7.605 33.75 18.953 1 93 175 HIS B N 1
ATOM 5118 C CA . HIS B 1 175 ? -6.938 34.938 19.422 1 93 175 HIS B CA 1
ATOM 5119 C C . HIS B 1 175 ? -5.766 34.625 20.344 1 93 175 HIS B C 1
ATOM 5121 O O . HIS B 1 175 ? -4.801 35.375 20.422 1 93 175 HIS B O 1
ATOM 5127 N N . ARG B 1 176 ? -5.824 33.625 21.078 1 90.25 176 ARG B N 1
ATOM 5128 C CA . ARG B 1 176 ? -4.773 33.219 22.016 1 90.25 176 ARG B CA 1
ATOM 5129 C C . ARG B 1 176 ? -3.486 32.875 21.266 1 90.25 176 ARG B C 1
ATOM 5131 O O . ARG B 1 176 ? -2.389 33.094 21.781 1 90.25 176 ARG B O 1
ATOM 5138 N N . ILE B 1 177 ? -3.693 32.25 20.094 1 94.25 177 ILE B N 1
ATOM 5139 C CA . ILE B 1 177 ? -2.547 31.906 19.266 1 94.25 177 ILE B CA 1
ATOM 5140 C C . ILE B 1 177 ? -1.894 33.188 18.719 1 94.25 177 ILE B C 1
ATOM 5142 O O . ILE B 1 177 ? -0.673 33.344 18.797 1 94.25 177 ILE B O 1
ATOM 5146 N N . ILE B 1 178 ? -2.732 34 18.203 1 94.62 178 ILE B N 1
ATOM 5147 C CA . ILE B 1 178 ? -2.242 35.25 17.641 1 94.62 178 ILE B CA 1
ATOM 5148 C C . ILE B 1 178 ? -1.529 36.094 18.719 1 94.62 178 ILE B C 1
ATOM 5150 O O . ILE B 1 178 ? -0.461 36.656 18.469 1 94.62 178 ILE B O 1
ATOM 5154 N N . GLN B 1 179 ? -2.105 36.125 19.797 1 91.94 179 GLN B N 1
ATOM 5155 C CA . GLN B 1 179 ? -1.513 36.875 20.891 1 91.94 179 GLN B CA 1
ATOM 5156 C C . GLN B 1 179 ? -0.129 36.344 21.25 1 91.94 179 GLN B C 1
ATOM 5158 O O . GLN B 1 179 ? 0.812 37.094 21.453 1 91.94 179 GLN B O 1
ATOM 5163 N N . LYS B 1 180 ? -0.028 35.125 21.328 1 91.62 180 LYS B N 1
ATOM 5164 C CA . LYS B 1 180 ? 1.252 34.5 21.656 1 91.62 180 LYS B CA 1
ATOM 5165 C C . LYS B 1 180 ? 2.289 34.781 20.578 1 91.62 180 LYS B C 1
ATOM 5167 O O . LYS B 1 180 ? 3.455 35.031 20.875 1 91.62 180 LYS B O 1
ATOM 5172 N N . LEU B 1 181 ? 1.882 34.719 19.391 1 93.12 181 LEU B N 1
ATOM 5173 C CA . LEU B 1 181 ? 2.791 34.938 18.266 1 93.12 181 LEU B CA 1
ATOM 5174 C C . LEU B 1 181 ? 3.312 36.375 18.297 1 93.12 181 LEU B C 1
ATOM 5176 O O . LEU B 1 181 ? 4.516 36.594 18.156 1 93.12 181 LEU B O 1
ATOM 5180 N N . VAL B 1 182 ? 2.418 37.312 18.453 1 92.62 182 VAL B N 1
ATOM 5181 C CA . VAL B 1 182 ? 2.77 38.719 18.375 1 92.62 182 VAL B CA 1
ATOM 5182 C C . VAL B 1 182 ? 3.672 39.094 19.547 1 92.62 182 VAL B C 1
ATOM 5184 O O . VAL B 1 182 ? 4.535 39.969 19.438 1 92.62 182 VAL B O 1
ATOM 5187 N N . GLN B 1 183 ? 3.572 38.406 20.594 1 90.12 183 GLN B N 1
ATOM 5188 C CA . GLN B 1 183 ? 4.352 38.688 21.797 1 90.12 183 GLN B CA 1
ATOM 5189 C C . GLN B 1 183 ? 5.77 38.156 21.672 1 90.12 183 GLN B C 1
ATOM 5191 O O . GLN B 1 183 ? 6.672 38.594 22.406 1 90.12 183 GLN B O 1
ATOM 5196 N N . LEU B 1 184 ? 5.973 37.312 20.812 1 89.25 184 LEU B N 1
ATOM 5197 C CA . LEU B 1 184 ? 7.27 36.656 20.688 1 89.25 184 LEU B CA 1
ATOM 5198 C C . LEU B 1 184 ? 8.258 37.562 19.953 1 89.25 184 LEU B C 1
ATOM 5200 O O . LEU B 1 184 ? 7.984 38 18.844 1 89.25 184 LEU B O 1
ATOM 5204 N N . ASP B 1 185 ? 9.375 37.688 20.562 1 89.44 185 ASP B N 1
ATOM 5205 C CA . ASP B 1 185 ? 10.445 38.469 19.922 1 89.44 185 ASP B CA 1
ATOM 5206 C C . ASP B 1 185 ? 11.055 37.688 18.75 1 89.44 185 ASP B C 1
ATOM 5208 O O . ASP B 1 185 ? 11.578 38.281 17.812 1 89.44 185 ASP B O 1
ATOM 5212 N N . GLU B 1 186 ? 10.922 36.438 18.875 1 88.88 186 GLU B N 1
ATOM 5213 C CA . GLU B 1 186 ? 11.555 35.531 17.906 1 88.88 186 GLU B CA 1
ATOM 5214 C C . GLU B 1 186 ? 10.648 35.312 16.703 1 88.88 186 GLU B C 1
ATOM 5216 O O . GLU B 1 186 ? 11.008 34.594 15.773 1 88.88 186 GLU B O 1
ATOM 5221 N N . PHE B 1 187 ? 9.445 35.906 16.797 1 91.81 187 PHE B N 1
ATOM 5222 C CA . PHE B 1 187 ? 8.602 35.875 15.609 1 91.81 187 PHE B CA 1
ATOM 5223 C C . PHE B 1 187 ? 9.102 36.875 14.555 1 91.81 187 PHE B C 1
ATOM 5225 O O . PHE B 1 187 ? 8.641 38 14.484 1 91.81 187 PHE B O 1
ATOM 5232 N N . GLY B 1 188 ? 10.016 36.344 13.75 1 89.88 188 GLY B N 1
ATOM 5233 C CA . GLY B 1 188 ? 10.797 37.156 12.828 1 89.88 188 GLY B CA 1
ATOM 5234 C C . GLY B 1 188 ? 10.023 37.562 11.586 1 89.88 188 GLY B C 1
ATOM 5235 O O . GLY B 1 188 ? 10.281 37.031 10.5 1 89.88 188 GLY B O 1
ATOM 5236 N N . VAL B 1 189 ? 9.125 38.531 11.695 1 92.88 189 VAL B N 1
ATOM 5237 C CA . VAL B 1 189 ? 8.344 39.031 10.57 1 92.88 189 VAL B CA 1
ATOM 5238 C C . VAL B 1 189 ? 8.477 40.562 10.5 1 92.88 189 VAL B C 1
ATOM 5240 O O . VAL B 1 189 ? 8.867 41.188 11.477 1 92.88 189 VAL B O 1
ATOM 5243 N N . ALA B 1 190 ? 8.258 41.125 9.32 1 92.94 190 ALA B N 1
ATOM 5244 C CA . ALA B 1 190 ? 8.227 42.562 9.164 1 92.94 190 ALA B CA 1
ATOM 5245 C C . ALA B 1 190 ? 6.992 43.156 9.836 1 92.94 190 ALA B C 1
ATOM 5247 O O . ALA B 1 190 ? 5.883 42.625 9.695 1 92.94 190 ALA B O 1
ATOM 5248 N N . GLU B 1 191 ? 7.188 44.219 10.586 1 93.94 191 GLU B N 1
ATOM 5249 C CA . GLU B 1 191 ? 6.098 44.812 11.359 1 93.94 191 GLU B CA 1
ATOM 5250 C C . GLU B 1 191 ? 4.988 45.344 10.453 1 93.94 191 GLU B C 1
ATOM 5252 O O . GLU B 1 191 ? 3.812 45.312 10.812 1 93.94 191 GLU B O 1
ATOM 5257 N N . ASP B 1 192 ? 5.375 45.812 9.242 1 94.25 192 ASP B N 1
ATOM 5258 C CA . ASP B 1 192 ? 4.375 46.281 8.297 1 94.25 192 ASP B CA 1
ATOM 5259 C C . ASP B 1 192 ? 3.414 45.156 7.902 1 94.25 192 ASP B C 1
ATOM 5261 O O . ASP B 1 192 ? 2.195 45.344 7.914 1 94.25 192 ASP B O 1
ATOM 5265 N N . LEU B 1 193 ? 4.043 44.094 7.613 1 94.44 193 LEU B N 1
ATOM 5266 C CA . LEU B 1 193 ? 3.244 42.938 7.199 1 94.44 193 LEU B CA 1
ATOM 5267 C C . LEU B 1 193 ? 2.412 42.406 8.359 1 94.44 193 LEU B C 1
ATOM 5269 O O . LEU B 1 193 ? 1.252 42.031 8.18 1 94.44 193 LEU B O 1
ATOM 5273 N N . LEU B 1 194 ? 3.01 42.344 9.539 1 96 194 LEU B N 1
ATOM 5274 C CA . LEU B 1 194 ? 2.307 41.875 10.734 1 96 194 LEU B CA 1
ATOM 5275 C C . LEU B 1 194 ? 1.062 42.719 10.992 1 96 194 LEU B C 1
ATOM 5277 O O . LEU B 1 194 ? -0.015 42.188 11.258 1 96 194 LEU B O 1
ATOM 5281 N N . TRP B 1 195 ? 1.207 44 10.875 1 95.06 195 TRP B N 1
ATOM 5282 C CA . TRP B 1 195 ? 0.082 44.906 11.102 1 95.06 195 TRP B CA 1
ATOM 5283 C C . TRP B 1 195 ? -1.026 44.656 10.078 1 95.06 195 TRP B C 1
ATOM 5285 O O . TRP B 1 195 ? -2.195 44.5 10.445 1 95.06 195 TRP B O 1
ATOM 5295 N N . SER B 1 196 ? -0.688 44.594 8.852 1 94.75 196 SER B N 1
ATOM 5296 C CA . SER B 1 196 ? -1.668 44.406 7.789 1 94.75 196 SER B CA 1
ATOM 5297 C C . SER B 1 196 ? -2.445 43.125 7.988 1 94.75 196 SER B C 1
ATOM 5299 O O . SER B 1 196 ? -3.668 43.094 7.844 1 94.75 196 SER B O 1
ATOM 5301 N N . ARG B 1 197 ? -1.743 42.062 8.359 1 95.56 197 ARG B N 1
ATOM 5302 C CA . ARG B 1 197 ? -2.369 40.781 8.547 1 95.56 197 ARG B CA 1
ATOM 5303 C C . ARG B 1 197 ? -3.246 40.75 9.797 1 95.56 197 ARG B C 1
ATOM 5305 O O . ARG B 1 197 ? -4.309 40.125 9.812 1 95.56 197 ARG B O 1
ATOM 5312 N N . LEU B 1 198 ? -2.793 41.469 10.805 1 95.62 198 LEU B N 1
ATOM 5313 C CA . LEU B 1 198 ? -3.566 41.562 12.039 1 95.62 198 LEU B CA 1
ATOM 5314 C C . LEU B 1 198 ? -4.875 42.312 11.805 1 95.62 198 LEU B C 1
ATOM 5316 O O . LEU B 1 198 ? -5.918 41.938 12.344 1 95.62 198 LEU B O 1
ATOM 5320 N N . VAL B 1 199 ? -4.773 43.344 11.055 1 94.12 199 VAL B N 1
ATOM 5321 C CA . VAL B 1 199 ? -5.969 44.094 10.734 1 94.12 199 VAL B CA 1
ATOM 5322 C C . VAL B 1 199 ? -6.941 43.219 9.93 1 94.12 199 VAL B C 1
ATOM 5324 O O . VAL B 1 199 ? -8.148 43.25 10.188 1 94.12 199 VAL B O 1
ATOM 5327 N N . GLU B 1 200 ? -6.422 42.562 9.016 1 94.88 200 GLU B N 1
ATOM 5328 C CA . GLU B 1 200 ? -7.246 41.656 8.227 1 94.88 200 GLU B CA 1
ATOM 5329 C C . GLU B 1 200 ? -7.879 40.594 9.109 1 94.88 200 GLU B C 1
ATOM 5331 O O . GLU B 1 200 ? -9.055 40.25 8.945 1 94.88 200 GLU B O 1
ATOM 5336 N N . TRP B 1 201 ? -7.062 40.031 9.992 1 95.94 201 TRP B N 1
ATOM 5337 C CA . TRP B 1 201 ? -7.562 39.031 10.938 1 95.94 201 TRP B CA 1
ATOM 5338 C C . TRP B 1 201 ? -8.672 39.594 11.797 1 95.94 201 TRP B C 1
ATOM 5340 O O . TRP B 1 201 ? -9.727 39 11.977 1 95.94 201 TRP B O 1
ATOM 5350 N N . ALA B 1 202 ? -8.523 40.781 12.328 1 93.5 202 ALA B N 1
ATOM 5351 C CA . ALA B 1 202 ? -9.508 41.438 13.188 1 93.5 202 ALA B CA 1
ATOM 5352 C C . ALA B 1 202 ? -10.805 41.688 12.43 1 93.5 202 ALA B C 1
ATOM 5354 O O . ALA B 1 202 ? -11.898 41.562 12.992 1 93.5 202 ALA B O 1
ATOM 5355 N N . ALA B 1 203 ? -10.641 42 11.195 1 91.62 203 ALA B N 1
ATOM 5356 C CA . ALA B 1 203 ? -11.82 42.219 10.359 1 91.62 203 ALA B CA 1
ATOM 5357 C C . ALA B 1 203 ? -12.602 40.938 10.188 1 91.62 203 ALA B C 1
ATOM 5359 O O . ALA B 1 203 ? -13.836 40.938 10.148 1 91.62 203 ALA B O 1
ATOM 5360 N N . GLY B 1 204 ? -11.938 39.875 10.086 1 91.38 204 GLY B N 1
ATOM 5361 C CA . GLY B 1 204 ? -12.57 38.562 9.898 1 91.38 204 GLY B CA 1
ATOM 5362 C C . GLY B 1 204 ? -13.273 38.062 11.148 1 91.38 204 GLY B C 1
ATOM 5363 O O . GLY B 1 204 ? -14.211 37.281 11.062 1 91.38 204 GLY B O 1
ATOM 5364 N N . THR B 1 205 ? -12.898 38.5 12.305 1 90.88 205 THR B N 1
ATOM 5365 C CA . THR B 1 205 ? -13.461 38.031 13.57 1 90.88 205 THR B CA 1
ATOM 5366 C C . THR B 1 205 ? -14.875 38.594 13.758 1 90.88 205 THR B C 1
ATOM 5368 O O . THR B 1 205 ? -15.625 38.094 14.602 1 90.88 205 THR B O 1
ATOM 5371 N N . GLU B 1 206 ? -15.227 39.531 12.984 1 87.12 206 GLU B N 1
ATOM 5372 C CA . GLU B 1 206 ? -16.594 40.031 13.047 1 87.12 206 GLU B CA 1
ATOM 5373 C C . GLU B 1 206 ? -17.594 39 12.562 1 87.12 206 GLU B C 1
ATOM 5375 O O . GLU B 1 206 ? -18.688 38.875 13.102 1 87.12 206 GLU B O 1
ATOM 5380 N N . GLN B 1 207 ? -17.203 38.25 11.633 1 87.75 207 GLN B N 1
ATOM 5381 C CA . GLN B 1 207 ? -18.047 37.219 11.078 1 87.75 207 GLN B CA 1
ATOM 5382 C C . GLN B 1 207 ? -17.953 35.938 11.906 1 87.75 207 GLN B C 1
ATOM 5384 O O . GLN B 1 207 ? -18.875 35.125 11.906 1 87.75 207 GLN B O 1
ATOM 5389 N N . LYS B 1 208 ? -16.891 35.75 12.617 1 89.81 208 LYS B N 1
ATOM 5390 C CA . LYS B 1 208 ? -16.656 34.562 13.445 1 89.81 208 LYS B CA 1
ATOM 5391 C C . LYS B 1 208 ? -16.297 34.969 14.875 1 89.81 208 LYS B C 1
ATOM 5393 O O . LYS B 1 208 ? -15.148 34.812 15.289 1 89.81 208 LYS B O 1
ATOM 5398 N N . PRO B 1 209 ? -17.203 35.312 15.57 1 85.81 209 PRO B N 1
ATOM 5399 C CA . PRO B 1 209 ? -16.922 35.812 16.906 1 85.81 209 PRO B CA 1
ATOM 5400 C C . PRO B 1 209 ? -16.391 34.75 17.859 1 85.81 209 PRO B C 1
ATOM 5402 O O . PRO B 1 209 ? -15.836 35.062 18.906 1 85.81 209 PRO B O 1
ATOM 5405 N N . GLU B 1 210 ? -16.5 33.5 17.438 1 84.12 210 GLU B N 1
ATOM 5406 C CA . GLU B 1 210 ? -16.016 32.406 18.266 1 84.12 210 GLU B CA 1
ATOM 5407 C C . GLU B 1 210 ? -14.508 32.469 18.438 1 84.12 210 GLU B C 1
ATOM 5409 O O . GLU B 1 210 ? -13.961 31.938 19.406 1 84.12 210 GLU B O 1
ATOM 5414 N N . LEU B 1 211 ? -13.898 33.156 17.562 1 87.94 211 LEU B N 1
ATOM 5415 C CA . LEU B 1 211 ? -12.445 33.25 17.594 1 87.94 211 LEU B CA 1
ATOM 5416 C C . LEU B 1 211 ? -11.969 34.188 18.703 1 87.94 211 LEU B C 1
ATOM 5418 O O . LEU B 1 211 ? -10.812 34.125 19.109 1 87.94 211 LEU B O 1
ATOM 5422 N N . VAL B 1 212 ? -12.875 35.125 19.156 1 87.81 212 VAL B N 1
ATOM 5423 C CA . VAL B 1 212 ? -12.453 36.125 20.109 1 87.81 212 VAL B CA 1
ATOM 5424 C C . VAL B 1 212 ? -13.383 36.125 21.328 1 87.81 212 VAL B C 1
ATOM 5426 O O . VAL B 1 212 ? -13.469 37.094 22.078 1 87.81 212 VAL B O 1
ATOM 5429 N N . SER B 1 213 ? -14.172 35.125 21.469 1 79.06 213 SER B N 1
ATOM 5430 C CA . SER B 1 213 ? -15.188 35.094 22.516 1 79.06 213 SER B CA 1
ATOM 5431 C C . SER B 1 213 ? -14.57 35.281 23.891 1 79.06 213 SER B C 1
ATOM 5433 O O . SER B 1 213 ? -15.109 36.031 24.703 1 79.06 213 SER B O 1
ATOM 5435 N N . SER B 1 214 ? -13.453 34.812 24.156 1 76.31 214 SER B N 1
ATOM 5436 C CA . SER B 1 214 ? -12.836 34.906 25.469 1 76.31 214 SER B CA 1
ATOM 5437 C C . SER B 1 214 ? -12.07 36.219 25.625 1 76.31 214 SER B C 1
ATOM 5439 O O . SER B 1 214 ? -11.742 36.625 26.75 1 76.31 214 SER B O 1
ATOM 5441 N N . LEU B 1 215 ? -11.828 36.844 24.562 1 76.31 215 LEU B N 1
ATOM 5442 C CA . LEU B 1 215 ? -11.031 38.062 24.562 1 76.31 215 LEU B CA 1
ATOM 5443 C C . LEU B 1 215 ? -11.852 39.25 25.031 1 76.31 215 LEU B C 1
ATOM 5445 O O . LEU B 1 215 ? -11.367 40.094 25.797 1 76.31 215 LEU B O 1
ATOM 5449 N N . LEU B 1 216 ? -13.125 39.312 24.609 1 68.94 216 LEU B N 1
ATOM 5450 C CA . LEU B 1 216 ? -13.969 40.469 24.797 1 68.94 216 LEU B CA 1
ATOM 5451 C C . LEU B 1 216 ? -14.852 40.312 26.031 1 68.94 216 LEU B C 1
ATOM 5453 O O . LEU B 1 216 ? -15.367 41.312 26.562 1 68.94 216 LEU B O 1
ATOM 5457 N N . CYS B 1 217 ? -15.172 39.156 26.562 1 61.25 217 CYS B N 1
ATOM 5458 C CA . CYS B 1 217 ? -16.047 38.969 27.703 1 61.25 217 CYS B CA 1
ATOM 5459 C C . CYS B 1 217 ? -15.453 39.625 28.953 1 61.25 217 CYS B C 1
ATOM 5461 O O . CYS B 1 217 ? -16.188 40.094 29.828 1 61.25 217 CYS B O 1
ATOM 5463 N N . ASN B 1 218 ? -14.164 39.562 29.156 1 49.84 218 ASN B N 1
ATOM 5464 C CA . ASN B 1 218 ? -13.672 40.125 30.406 1 49.84 218 ASN B CA 1
ATOM 5465 C C . ASN B 1 218 ? -14.016 41.625 30.531 1 49.84 218 ASN B C 1
ATOM 5467 O O . ASN B 1 218 ? -14.102 42.156 31.641 1 49.84 218 ASN B O 1
ATOM 5471 N N . GLU B 1 219 ? -14.117 42.312 29.484 1 47.59 219 GLU B N 1
ATOM 5472 C CA . GLU B 1 219 ? -14.352 43.75 29.625 1 47.59 219 GLU B CA 1
ATOM 5473 C C . GLU B 1 219 ? -15.805 44.031 30.016 1 47.59 219 GLU B C 1
ATOM 5475 O O . GLU B 1 219 ? -16.094 45.062 30.625 1 47.59 219 GLU B O 1
ATOM 5480 N N . SER B 1 220 ? -16.719 43.219 29.609 1 43.31 220 SER B N 1
ATOM 5481 C CA . SER B 1 220 ? -18.062 43.594 30.031 1 43.31 220 SER B CA 1
ATOM 5482 C C . SER B 1 220 ? -18.219 43.5 31.547 1 43.31 220 SER B C 1
ATOM 5484 O O . SER B 1 220 ? -18.984 44.281 32.125 1 43.31 220 SER B O 1
ATOM 5486 N N . GLU B 1 221 ? -17.547 42.562 32.156 1 42.06 221 GLU B N 1
ATOM 5487 C CA . GLU B 1 221 ? -17.734 42.594 33.625 1 42.06 221 GLU B CA 1
ATOM 5488 C C . GLU B 1 221 ? -17.016 43.781 34.25 1 42.06 221 GLU B C 1
ATOM 5490 O O . GLU B 1 221 ? -17.484 44.344 35.25 1 42.06 221 GLU B O 1
ATOM 5495 N N . GLY B 1 222 ? -15.852 44.188 33.656 1 38.06 222 GLY B N 1
ATOM 5496 C CA . GLY B 1 222 ? -15.148 45.281 34.281 1 38.06 222 GLY B CA 1
ATOM 5497 C C . GLY B 1 222 ? -15.719 46.656 33.938 1 38.06 222 GLY B C 1
ATOM 5498 O O . GLY B 1 222 ? -15.508 47.625 34.625 1 38.06 222 GLY B O 1
ATOM 5499 N N . GLN B 1 223 ? -16.141 46.719 32.688 1 39.25 223 GLN B N 1
ATOM 5500 C CA . GLN B 1 223 ? -16.656 48.062 32.344 1 39.25 223 GLN B CA 1
ATOM 5501 C C . GLN B 1 223 ? -18.016 48.312 33 1 39.25 223 GLN B C 1
ATOM 5503 O O . GLN B 1 223 ? -18.531 49.406 32.938 1 39.25 223 GLN B O 1
ATOM 5508 N N . GLU B 1 224 ? -18.734 47.281 33.344 1 38.91 224 GLU B N 1
ATOM 5509 C CA . GLU B 1 224 ? -19.922 47.719 34.094 1 38.91 224 GLU B CA 1
ATOM 5510 C C . GLU B 1 224 ? -19.547 48.5 35.344 1 38.91 224 GLU B C 1
ATOM 5512 O O . GLU B 1 224 ? -20.312 49.312 35.812 1 38.91 224 GLU B O 1
ATOM 5517 N N . LYS B 1 225 ? -18.391 48.219 35.969 1 37.94 225 LYS B N 1
ATOM 5518 C CA . LYS B 1 225 ? -18.172 49 37.188 1 37.94 225 LYS B CA 1
ATOM 5519 C C . LYS B 1 225 ? -17.797 50.438 36.875 1 37.94 225 LYS B C 1
ATOM 5521 O O . LYS B 1 225 ? -17.938 51.312 37.75 1 37.94 225 LYS B O 1
ATOM 5526 N N . GLN B 1 226 ? -16.984 50.562 35.719 1 35.31 226 GLN B N 1
ATOM 5527 C CA . GLN B 1 226 ? -16.531 51.938 35.625 1 35.31 226 GLN B CA 1
ATOM 5528 C C . GLN B 1 226 ? -17.609 52.844 35.031 1 35.31 226 GLN B C 1
ATOM 5530 O O . GLN B 1 226 ? -17.391 54.062 34.875 1 35.31 226 GLN B O 1
ATOM 5535 N N . ARG B 1 227 ? -18.703 52.281 34.562 1 35.72 227 ARG B N 1
ATOM 5536 C CA . ARG B 1 227 ? -19.719 53.188 34.031 1 35.72 227 ARG B CA 1
ATOM 5537 C C . ARG B 1 227 ? -20.25 54.094 35.125 1 35.72 227 ARG B C 1
ATOM 5539 O O . ARG B 1 227 ? -21.062 55 34.875 1 35.72 227 ARG B O 1
ATOM 5546 N N . CYS B 1 228 ? -20.094 53.656 36.406 1 31.75 228 CYS B N 1
ATOM 5547 C CA . CYS B 1 228 ? -20.953 54.5 37.219 1 31.75 228 CYS B CA 1
ATOM 5548 C C . CYS B 1 228 ? -20.391 55.938 37.312 1 31.75 228 CYS B C 1
ATOM 5550 O O . CYS B 1 228 ? -21 56.812 37.938 1 31.75 228 CYS B O 1
ATOM 5552 N N . HIS B 1 229 ? -19.047 56.156 37.312 1 31.42 229 HIS B N 1
ATOM 5553 C CA . HIS B 1 229 ? -18.828 57.531 37.688 1 31.42 229 HIS B CA 1
ATOM 5554 C C . HIS B 1 229 ? -19.203 58.469 36.562 1 31.42 229 HIS B C 1
ATOM 5556 O O . HIS B 1 229 ? -19.047 58.125 35.375 1 31.42 229 HIS B O 1
ATOM 5562 N N . GLY B 1 230 ? -20.125 59.562 36.688 1 32.38 230 GLY B N 1
ATOM 5563 C CA . GLY B 1 230 ? -20.922 60.625 36.094 1 32.38 230 GLY B CA 1
ATOM 5564 C C . GLY B 1 230 ? -20.172 61.469 35.094 1 32.38 230 GLY B C 1
ATOM 5565 O O . GLY B 1 230 ? -20.656 62.531 34.688 1 32.38 230 GLY B O 1
ATOM 5566 N N . ASP B 1 231 ? -18.766 61.562 35.062 1 35.12 231 ASP B N 1
ATOM 5567 C CA . ASP B 1 231 ? -18.406 62.812 34.406 1 35.12 231 ASP B CA 1
ATOM 5568 C C . ASP B 1 231 ? -18.844 62.844 32.938 1 35.12 231 ASP B C 1
ATOM 5570 O O . ASP B 1 231 ? -18.5 61.906 32.188 1 35.12 231 ASP B O 1
ATOM 5574 N N . LYS B 1 232 ? -19.984 63.5 32.5 1 38.81 232 LYS B N 1
ATOM 5575 C CA . LYS B 1 232 ? -20.766 63.969 31.344 1 38.81 232 LYS B CA 1
ATOM 5576 C C . LYS B 1 232 ? -19.859 64.312 30.172 1 38.81 232 LYS B C 1
ATOM 5578 O O . LYS B 1 232 ? -20.328 64.438 29.031 1 38.81 232 LYS B O 1
ATOM 5583 N N . SER B 1 233 ? -18.844 65.062 30.469 1 34.97 233 SER B N 1
ATOM 5584 C CA . SER B 1 233 ? -18.406 65.938 29.359 1 34.97 233 SER B CA 1
ATOM 5585 C C . SER B 1 233 ? -17.719 65.125 28.266 1 34.97 233 SER B C 1
ATOM 5587 O O . SER B 1 233 ? -17.141 65.688 27.344 1 34.97 233 SER B O 1
ATOM 5589 N N . LEU B 1 234 ? -17.203 64 28.719 1 35.09 234 LEU B N 1
ATOM 5590 C CA . LEU B 1 234 ? -16.312 63.562 27.641 1 35.09 234 LEU B CA 1
ATOM 5591 C C . LEU B 1 234 ? -17.109 63.062 26.438 1 35.09 234 LEU B C 1
ATOM 5593 O O . LEU B 1 234 ? -18.156 62.438 26.594 1 35.09 234 LEU B O 1
ATOM 5597 N N . GLU B 1 235 ? -17.016 63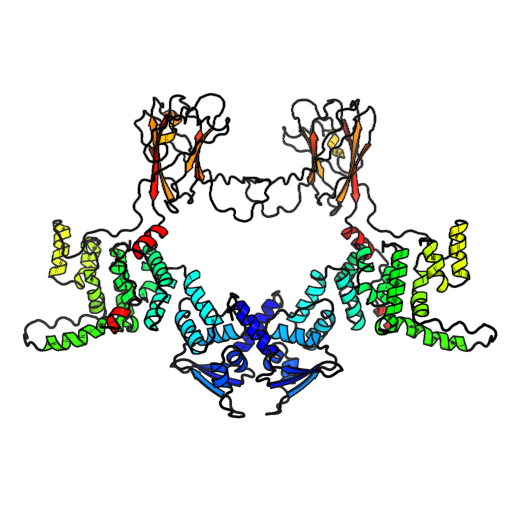.812 25.266 1 38.38 235 GLU B N 1
ATOM 5598 C CA . GLU B 1 235 ? -17.516 63.469 23.938 1 38.38 235 GLU B CA 1
ATOM 5599 C C . GLU B 1 235 ? -17.641 61.938 23.766 1 38.38 235 GLU B C 1
ATOM 5601 O O . GLU B 1 235 ? -16.828 61.188 24.297 1 38.38 235 GLU B O 1
ATOM 5606 N N . PRO B 1 236 ? -18.906 61.5 23.547 1 37.34 236 PRO B N 1
ATOM 5607 C CA . PRO B 1 236 ? -19.172 60.062 23.328 1 37.34 236 PRO B CA 1
ATOM 5608 C C . PRO B 1 236 ? -18.078 59.375 22.531 1 37.34 236 PRO B C 1
ATOM 5610 O O . PRO B 1 236 ? -17.656 59.875 21.484 1 37.34 236 PRO B O 1
ATOM 5613 N N . ALA B 1 237 ? -17.094 58.844 23.109 1 38.38 237 ALA B N 1
ATOM 5614 C CA . ALA B 1 237 ? -16.109 58.031 22.406 1 38.38 237 ALA B CA 1
ATOM 5615 C C . ALA B 1 237 ? -16.75 57.25 21.266 1 38.38 237 ALA B C 1
ATOM 5617 O O . ALA B 1 237 ? -17.828 56.688 21.422 1 38.38 237 ALA B O 1
ATOM 5618 N N . LYS B 1 238 ? -16.688 57.719 20.016 1 44.59 238 LYS B N 1
ATOM 5619 C CA . LYS B 1 238 ? -17.094 57.031 18.797 1 44.59 238 LYS B CA 1
ATOM 5620 C C . LYS B 1 238 ? -17.078 55.5 19.016 1 44.59 238 LYS B C 1
ATOM 5622 O O . LYS B 1 238 ? -16.156 54.969 19.641 1 44.59 238 LYS B O 1
ATOM 5627 N N . PRO B 1 239 ? -18.188 54.844 18.969 1 46.94 239 PRO B N 1
ATOM 5628 C CA . PRO B 1 239 ? -18.391 53.438 19.172 1 46.94 239 PRO B CA 1
ATOM 5629 C C . PRO B 1 239 ? -17.281 52.562 18.562 1 46.94 239 PRO B C 1
ATOM 5631 O O . PRO B 1 239 ? -17 52.688 17.359 1 46.94 239 PRO B O 1
ATOM 5634 N N . SER B 1 240 ? -16.219 52.344 19.25 1 60.38 240 SER B N 1
ATOM 5635 C CA . SER B 1 240 ? -15.062 51.562 18.828 1 60.38 240 SER B CA 1
ATOM 5636 C C . SER B 1 240 ? -15.477 50.281 18.141 1 60.38 240 SER B C 1
ATOM 5638 O O . SER B 1 240 ? -16.266 49.5 18.688 1 60.38 240 SER B O 1
ATOM 5640 N N . SER B 1 241 ? -15.508 50.281 16.719 1 78.88 241 SER B N 1
ATOM 5641 C CA . SER B 1 241 ? -15.781 49.125 15.867 1 78.88 241 SER B CA 1
ATOM 5642 C C . SER B 1 241 ? -15.172 47.844 16.438 1 78.88 241 SER B C 1
ATOM 5644 O O . SER B 1 241 ? -14.289 47.906 17.281 1 78.88 241 SER B O 1
ATOM 5646 N N . HIS B 1 242 ? -15.906 46.812 16.469 1 83.44 242 HIS B N 1
ATOM 5647 C CA . HIS B 1 242 ? -15.438 45.469 16.859 1 83.44 242 HIS B CA 1
ATOM 5648 C C . HIS B 1 242 ? -13.969 45.281 16.516 1 83.44 242 HIS B C 1
ATOM 5650 O O . HIS B 1 242 ? -13.18 44.844 17.344 1 83.44 242 HIS B O 1
ATOM 5656 N N . LYS B 1 243 ? -13.672 45.781 15.414 1 87.31 243 LYS B N 1
ATOM 5657 C CA . LYS B 1 243 ? -12.305 45.688 14.93 1 87.31 243 LYS B CA 1
ATOM 5658 C C . LYS B 1 243 ? -11.344 46.469 15.812 1 87.31 243 LYS B C 1
ATOM 5660 O O . LYS B 1 243 ? -10.25 46 16.125 1 87.31 243 LYS B O 1
ATOM 5665 N N . HIS B 1 244 ? -11.773 47.594 16.188 1 88 244 HIS B N 1
ATOM 5666 C CA . HIS B 1 244 ? -10.945 48.469 17.016 1 88 244 HIS B CA 1
ATOM 5667 C C . HIS B 1 244 ? -10.711 47.875 18.391 1 88 244 HIS B C 1
ATOM 5669 O O . HIS B 1 244 ? -9.586 47.875 18.906 1 88 244 HIS B O 1
ATOM 5675 N N . LEU B 1 245 ? -11.703 47.312 18.906 1 86.56 245 LEU B N 1
ATOM 5676 C CA . LEU B 1 245 ? -11.617 46.75 20.25 1 86.56 245 LEU B CA 1
ATOM 5677 C C . LEU B 1 245 ? -10.68 45.531 20.25 1 86.56 245 LEU B C 1
ATOM 5679 O O . LEU B 1 245 ? -9.898 45.344 21.188 1 86.56 245 LEU B O 1
ATOM 5683 N N . VAL B 1 246 ? -10.781 44.781 19.219 1 89.88 246 VAL B N 1
ATOM 5684 C CA . VAL B 1 246 ? -9.969 43.594 19.109 1 89.88 246 VAL B CA 1
ATOM 5685 C C . VAL B 1 246 ? -8.5 43.969 18.953 1 89.88 246 VAL B C 1
ATOM 5687 O O . VAL B 1 246 ? -7.633 43.406 19.625 1 89.88 246 VAL B O 1
ATOM 5690 N N . LEU B 1 247 ? -8.227 44.906 18.125 1 91.75 247 LEU B N 1
ATOM 5691 C CA . LEU B 1 247 ? -6.848 45.281 17.812 1 91.75 247 LEU B CA 1
ATOM 5692 C C . LEU B 1 247 ? -6.188 45.938 19.031 1 91.75 247 LEU B C 1
ATOM 5694 O O . LEU B 1 247 ? -4.977 45.812 19.219 1 91.75 247 LEU B O 1
ATOM 5698 N N . ARG B 1 248 ? -6.941 46.594 19.766 1 89.06 248 ARG B N 1
ATOM 5699 C CA . ARG B 1 248 ? -6.422 47.281 20.938 1 89.06 248 ARG B CA 1
ATOM 5700 C C . ARG B 1 248 ? -5.766 46.312 21.906 1 89.06 248 ARG B C 1
ATOM 5702 O O . ARG B 1 248 ? -4.809 46.656 22.594 1 89.06 248 ARG B O 1
ATOM 5709 N N . GLU B 1 249 ? -6.246 45.156 21.891 1 88.56 249 GLU B N 1
ATOM 5710 C CA . GLU B 1 249 ? -5.723 44.125 22.797 1 88.56 249 GLU B CA 1
ATOM 5711 C C . GLU B 1 249 ? -4.316 43.719 22.391 1 88.56 249 GLU B C 1
ATOM 5713 O O . GLU B 1 249 ? -3.568 43.156 23.203 1 88.56 249 GLU B O 1
ATOM 5718 N N . PHE B 1 250 ? -3.912 44.031 21.172 1 92.44 250 PHE B N 1
ATOM 5719 C CA . PHE B 1 250 ? -2.635 43.531 20.672 1 92.44 250 PHE B CA 1
ATOM 5720 C C . PHE B 1 250 ? -1.639 44.688 20.531 1 92.44 250 PHE B C 1
ATOM 5722 O O . PHE B 1 250 ? -0.453 44.469 20.281 1 92.44 250 PHE B O 1
ATOM 5729 N N . ILE B 1 251 ? -2.031 45.875 20.688 1 91.31 251 ILE B N 1
ATOM 5730 C CA . ILE B 1 251 ? -1.268 47.062 20.344 1 91.31 251 ILE B CA 1
ATOM 5731 C C . ILE B 1 251 ? 0.011 47.094 21.188 1 91.31 251 ILE B C 1
ATOM 5733 O O . ILE B 1 251 ? 1.067 47.5 20.688 1 91.31 251 ILE B O 1
ATOM 5737 N N . GLN B 1 252 ? -0.044 46.656 22.344 1 89.25 252 GLN B N 1
ATOM 5738 C CA . GLN B 1 252 ? 1.095 46.75 23.25 1 89.25 252 GLN B CA 1
ATOM 5739 C C . GLN B 1 252 ? 2.24 45.875 22.797 1 89.25 252 GLN B C 1
ATOM 5741 O O . GLN B 1 252 ? 3.395 46.094 23.172 1 89.25 252 GLN B O 1
ATOM 5746 N N . HIS B 1 253 ? 1.934 44.969 22 1 91.5 253 HIS B N 1
ATOM 5747 C CA . HIS B 1 253 ? 2.939 44 21.609 1 91.5 253 HIS B CA 1
ATOM 5748 C C . HIS B 1 253 ? 3.5 44.312 20.219 1 91.5 253 HIS B C 1
ATOM 5750 O O . HIS B 1 253 ? 4.41 43.625 19.75 1 91.5 253 HIS B O 1
ATOM 5756 N N . LEU B 1 254 ? 2.951 45.281 19.641 1 94.06 254 LEU B N 1
ATOM 5757 C CA . LEU B 1 254 ? 3.416 45.656 18.312 1 94.06 254 LEU B CA 1
ATOM 5758 C C . LEU B 1 254 ? 4.551 46.688 18.406 1 94.06 254 LEU B C 1
ATOM 5760 O O . LEU B 1 254 ? 4.648 47.406 19.375 1 94.06 254 LEU B O 1
ATOM 5764 N N . ARG B 1 255 ? 5.371 46.656 17.453 1 94.25 255 ARG B N 1
ATOM 5765 C CA . ARG B 1 255 ? 6.527 47.531 17.391 1 94.25 255 ARG B CA 1
ATOM 5766 C C . ARG B 1 255 ? 6.336 48.625 16.328 1 94.25 255 ARG B C 1
ATOM 5768 O O . ARG B 1 255 ? 7.02 48.625 15.305 1 94.25 255 ARG B O 1
ATOM 5775 N N . PHE B 1 256 ? 5.594 49.594 16.672 1 94.12 256 PHE B N 1
ATOM 5776 C CA . PHE B 1 256 ? 5.184 50.656 15.742 1 94.12 256 PHE B CA 1
ATOM 5777 C C . PHE B 1 256 ? 6.383 51.469 15.281 1 94.12 256 PHE B C 1
ATOM 5779 O O . PHE B 1 256 ? 6.453 51.875 14.117 1 94.12 256 PHE B O 1
ATOM 5786 N N . PRO B 1 257 ? 7.328 51.688 16.156 1 93.94 257 PRO B N 1
ATOM 5787 C CA . PRO B 1 257 ? 8.492 52.469 15.727 1 93.94 257 PRO B CA 1
ATOM 5788 C C . PRO B 1 257 ? 9.273 51.781 14.602 1 93.94 257 PRO B C 1
ATOM 5790 O O . PRO B 1 257 ? 10.039 52.438 13.898 1 93.94 257 PRO B O 1
ATOM 5793 N N . LEU B 1 258 ? 9.156 50.562 14.453 1 92.75 258 LEU B N 1
ATOM 5794 C CA . LEU B 1 258 ? 9.906 49.844 13.438 1 92.75 258 LEU B CA 1
ATOM 5795 C C . LEU B 1 258 ? 9.086 49.688 12.164 1 92.75 258 LEU B C 1
ATOM 5797 O O . LEU B 1 258 ? 9.57 49.125 11.18 1 92.75 258 LEU B O 1
ATOM 5801 N N . MET B 1 259 ? 7.914 50.219 12.18 1 93.81 259 MET B N 1
ATOM 5802 C CA . MET B 1 259 ? 7.047 50.219 11 1 93.81 259 MET B CA 1
ATOM 5803 C C . MET B 1 259 ? 7.426 51.344 10.039 1 93.81 259 MET B C 1
ATOM 5805 O O . MET B 1 259 ? 8.047 52.312 10.438 1 93.81 259 MET B O 1
ATOM 5809 N N . SER B 1 260 ? 7.016 51.094 8.797 1 92.94 260 SER B N 1
ATOM 5810 C CA . SER B 1 260 ? 7.203 52.188 7.84 1 92.94 260 SER B CA 1
ATOM 5811 C C . SER B 1 260 ? 6.398 53.406 8.234 1 92.94 260 SER B C 1
ATOM 5813 O O . SER B 1 260 ? 5.246 53.281 8.656 1 92.94 260 SER B O 1
ATOM 5815 N N . LYS B 1 261 ? 6.984 54.594 8.039 1 92.38 261 LYS B N 1
ATOM 5816 C CA . LYS B 1 261 ? 6.355 55.844 8.43 1 92.38 261 LYS B CA 1
ATOM 5817 C C . LYS B 1 261 ? 5.031 56.062 7.695 1 92.38 261 LYS B C 1
ATOM 5819 O O . LYS B 1 261 ? 4.051 56.5 8.289 1 92.38 261 LYS B O 1
ATOM 5824 N N . THR B 1 262 ? 5.016 55.656 6.457 1 92.75 262 THR B N 1
ATOM 5825 C CA . THR B 1 262 ? 3.814 55.812 5.648 1 92.75 262 THR B CA 1
ATOM 5826 C C . THR B 1 262 ? 2.67 54.969 6.191 1 92.75 262 THR B C 1
ATOM 5828 O O . THR B 1 262 ? 1.549 55.438 6.348 1 92.75 262 THR B O 1
ATOM 5831 N N . LEU B 1 263 ? 3.008 53.781 6.5 1 93.06 263 LEU B N 1
ATOM 5832 C CA . LEU B 1 263 ? 1.98 52.875 7 1 93.06 263 LEU B CA 1
ATOM 5833 C C . LEU B 1 263 ? 1.499 53.312 8.383 1 93.06 263 LEU B C 1
ATOM 5835 O O . LEU B 1 263 ? 0.305 53.219 8.68 1 93.06 263 LEU B O 1
ATOM 5839 N N . PHE B 1 264 ? 2.406 53.75 9.195 1 93.44 264 PHE B N 1
ATOM 5840 C CA . PHE B 1 264 ? 2.061 54.188 10.539 1 93.44 264 PHE B CA 1
ATOM 5841 C C . PHE B 1 264 ? 1.094 55.375 10.484 1 93.44 264 PHE B C 1
ATOM 5843 O O . PHE B 1 264 ? 0.055 55.344 11.141 1 93.44 264 PHE B O 1
ATOM 5850 N N . VAL B 1 265 ? 1.353 56.312 9.711 1 91.56 265 VAL B N 1
ATOM 5851 C CA . VAL B 1 265 ? 0.57 57.531 9.664 1 91.56 265 VAL B CA 1
ATOM 5852 C C . VAL B 1 265 ? -0.769 57.281 8.977 1 91.56 265 VAL B C 1
ATOM 5854 O O . VAL B 1 265 ? -1.81 57.75 9.43 1 91.56 265 VAL B O 1
ATOM 5857 N N . ASP B 1 266 ? -0.78 56.5 7.992 1 90.88 266 ASP B N 1
ATOM 5858 C CA . ASP B 1 266 ? -1.975 56.344 7.168 1 90.88 266 ASP B CA 1
ATOM 5859 C C . ASP B 1 266 ? -2.922 55.281 7.766 1 90.88 266 ASP B C 1
ATOM 5861 O O . ASP B 1 266 ? -4.141 55.406 7.613 1 90.88 266 ASP B O 1
ATOM 5865 N N . GLU B 1 267 ? -2.387 54.312 8.406 1 90.31 267 GLU B N 1
ATOM 5866 C CA . GLU B 1 267 ? -3.248 53.188 8.742 1 90.31 267 GLU B CA 1
ATOM 5867 C C . GLU B 1 267 ? -3.248 52.906 10.242 1 90.31 267 GLU B C 1
ATOM 5869 O O . GLU B 1 267 ? -4.281 52.562 10.82 1 90.31 267 GLU B O 1
ATOM 5874 N N . ALA B 1 268 ? -2.168 53.062 10.922 1 91.38 268 ALA B N 1
ATOM 5875 C CA . ALA B 1 268 ? -2.051 52.562 12.297 1 91.38 268 ALA B CA 1
ATOM 5876 C C . ALA B 1 268 ? -2.504 53.656 13.281 1 91.38 268 ALA B C 1
ATOM 5878 O O . ALA B 1 268 ? -3.012 53.312 14.359 1 91.38 268 ALA B O 1
ATOM 5879 N N . THR B 1 269 ? -2.398 54.875 13.008 1 90.25 269 THR B N 1
ATOM 5880 C CA . THR B 1 269 ? -2.629 56 13.938 1 90.25 269 THR B CA 1
ATOM 5881 C C . THR B 1 269 ? -4.078 56 14.414 1 90.25 269 THR B C 1
ATOM 5883 O O . THR B 1 269 ? -4.359 56.406 15.547 1 90.25 269 THR B O 1
ATOM 5886 N N . MET B 1 270 ? -4.965 55.531 13.57 1 87.06 270 MET B N 1
ATOM 5887 C CA . MET B 1 270 ? -6.387 55.625 13.898 1 87.06 270 MET B CA 1
ATOM 5888 C C . MET B 1 270 ? -6.727 54.688 15.055 1 87.06 270 MET B C 1
ATOM 5890 O O . MET B 1 270 ? -7.773 54.812 15.688 1 87.06 270 MET B O 1
ATOM 5894 N N . TYR B 1 271 ? -5.836 53.75 15.32 1 89.44 271 TYR B N 1
ATOM 5895 C CA . TYR B 1 271 ? -6.125 52.781 16.359 1 89.44 271 TYR B CA 1
ATOM 5896 C C . TYR B 1 271 ? -5.363 53.094 17.641 1 89.44 271 TYR B C 1
ATOM 5898 O O . TYR B 1 271 ? -5.484 52.375 18.641 1 89.44 271 TYR B O 1
ATOM 5906 N N . LEU B 1 272 ? -4.629 54.094 17.703 1 90.94 272 LEU B N 1
ATOM 5907 C CA . LEU B 1 272 ? -3.787 54.438 18.844 1 90.94 272 LEU B CA 1
ATOM 5908 C C . LEU B 1 272 ? -4.348 55.656 19.594 1 90.94 272 LEU B C 1
ATOM 5910 O O . LEU B 1 272 ? -5.035 56.5 19 1 90.94 272 LEU B O 1
ATOM 5914 N N . SER B 1 273 ? -4.094 55.719 20.859 1 89.06 273 SER B N 1
ATOM 5915 C CA . SER B 1 273 ? -4.391 56.906 21.641 1 89.06 273 SER B CA 1
ATOM 5916 C C . SER B 1 273 ? -3.445 58.031 21.281 1 89.06 273 SER B C 1
ATOM 5918 O O . SER B 1 273 ? -2.367 57.812 20.734 1 89.06 273 SER B O 1
ATOM 5920 N N . PRO B 1 274 ? -3.912 59.25 21.609 1 91.19 274 PRO B N 1
ATOM 5921 C CA . PRO B 1 274 ? -3.051 60.375 21.297 1 91.19 274 PRO B CA 1
ATOM 5922 C C . PRO B 1 274 ? -1.682 60.281 21.969 1 91.19 274 PRO B C 1
ATOM 5924 O O . PRO B 1 274 ? -0.674 60.688 21.375 1 91.19 274 PRO B O 1
ATOM 5927 N N . GLU B 1 275 ? -1.634 59.844 23.109 1 91.75 275 GLU B N 1
ATOM 5928 C CA . GLU B 1 275 ? -0.364 59.688 23.812 1 91.75 275 GLU B CA 1
ATOM 5929 C C . GLU B 1 275 ? 0.533 58.656 23.125 1 91.75 275 GLU B C 1
ATOM 5931 O O . GLU B 1 275 ? 1.741 58.875 23 1 91.75 275 GLU B O 1
ATOM 5936 N N . GLU B 1 276 ? -0.083 57.625 22.734 1 91.75 276 GLU B N 1
ATOM 5937 C CA . GLU B 1 276 ? 0.652 56.594 22.047 1 91.75 276 GLU B CA 1
ATOM 5938 C C . GLU B 1 276 ? 1.192 57.062 20.703 1 91.75 276 GLU B C 1
ATOM 5940 O O . GLU B 1 276 ? 2.342 56.781 20.359 1 91.75 276 GLU B O 1
ATOM 5945 N N . GLU B 1 277 ? 0.372 57.75 19.953 1 92.56 277 GLU B N 1
ATOM 5946 C CA . GLU B 1 277 ? 0.787 58.312 18.672 1 92.56 277 GLU B CA 1
ATOM 5947 C C . GLU B 1 277 ? 1.956 59.281 18.844 1 92.56 277 GLU B C 1
ATOM 5949 O O . GLU B 1 277 ? 2.92 59.25 18.078 1 92.56 277 GLU B O 1
ATOM 5954 N N . ARG B 1 278 ? 1.838 60.062 19.812 1 91.56 278 ARG B N 1
ATOM 5955 C CA . ARG B 1 278 ? 2.885 61.031 20.078 1 91.56 278 ARG B CA 1
ATOM 5956 C C . ARG B 1 278 ? 4.207 60.344 20.406 1 91.56 278 ARG B C 1
ATOM 5958 O O . ARG B 1 278 ? 5.273 60.812 19.984 1 91.56 278 ARG B O 1
ATOM 5965 N N . SER B 1 279 ? 4.148 59.406 21.141 1 92.31 279 SER B N 1
ATOM 5966 C CA . SER B 1 279 ? 5.359 58.688 21.531 1 92.31 279 SER B CA 1
ATOM 5967 C C . SER B 1 279 ? 6.086 58.125 20.312 1 92.31 279 SER B C 1
ATOM 5969 O O . SER B 1 279 ? 7.312 58.188 20.234 1 92.31 279 SER B O 1
ATOM 5971 N N . VAL B 1 280 ? 5.379 57.594 19.375 1 93.44 280 VAL B N 1
ATOM 5972 C CA . VAL B 1 280 ? 5.973 57 18.188 1 93.44 280 VAL B CA 1
ATOM 5973 C C . VAL B 1 280 ? 6.492 58.094 17.266 1 93.44 280 VAL B C 1
ATOM 5975 O O . VAL B 1 280 ? 7.586 57.969 16.703 1 93.44 280 VAL B O 1
ATOM 5978 N N . THR B 1 281 ? 5.711 59.156 17.141 1 92.12 281 THR B N 1
ATOM 5979 C CA . THR B 1 281 ? 6.113 60.25 16.281 1 92.12 281 THR B CA 1
ATOM 5980 C C . THR B 1 281 ? 7.383 60.906 16.797 1 92.12 281 THR B C 1
ATOM 5982 O O . THR B 1 281 ? 8.258 61.312 16.031 1 92.12 281 THR B O 1
ATOM 5985 N N . THR B 1 282 ? 7.441 61.031 18.094 1 91.5 282 THR B N 1
ATOM 5986 C CA . THR B 1 282 ? 8.641 61.625 18.703 1 91.5 282 THR B CA 1
ATOM 5987 C C . THR B 1 282 ? 9.852 60.719 18.438 1 91.5 282 THR B C 1
ATOM 5989 O O . THR B 1 282 ? 10.961 61.219 18.219 1 91.5 282 THR B O 1
ATOM 5992 N N . PHE B 1 283 ? 9.719 59.5 18.453 1 91.5 283 PHE B N 1
ATOM 5993 C CA . PHE B 1 283 ? 10.797 58.594 18.109 1 91.5 283 PHE B CA 1
ATOM 5994 C C . PHE B 1 283 ? 11.234 58.75 16.656 1 91.5 283 PHE B C 1
ATOM 5996 O O . PHE B 1 283 ? 12.43 58.781 16.375 1 91.5 283 PHE B O 1
ATOM 6003 N N . TYR B 1 284 ? 10.312 58.938 15.75 1 89.81 284 TYR B N 1
ATOM 6004 C CA . TYR B 1 284 ? 10.625 59.094 14.336 1 89.81 284 TYR B CA 1
ATOM 6005 C C . TYR B 1 284 ? 11.391 60.375 14.094 1 89.81 284 TYR B C 1
ATOM 6007 O O . TYR B 1 284 ? 12.328 60.406 13.289 1 89.81 284 TYR B O 1
ATOM 6015 N N . LEU B 1 285 ? 10.969 61.312 14.828 1 87.62 285 LEU B N 1
ATOM 6016 C CA . LEU B 1 285 ? 11.492 62.656 14.547 1 87.62 285 LEU B CA 1
ATOM 6017 C C . LEU B 1 285 ? 12.797 62.906 15.305 1 87.62 285 LEU B C 1
ATOM 6019 O O . LEU B 1 285 ? 13.727 63.5 14.766 1 87.62 285 LEU B O 1
ATOM 6023 N N . LEU B 1 286 ? 12.906 62.406 16.547 1 88.81 286 LEU B N 1
ATOM 6024 C CA . LEU B 1 286 ? 14.008 62.812 17.406 1 88.81 286 LEU B CA 1
ATOM 6025 C C . LEU B 1 286 ? 14.836 61.625 17.844 1 88.81 286 LEU B C 1
ATOM 6027 O O . LEU B 1 286 ? 15.906 61.781 18.438 1 88.81 286 LEU B O 1
ATOM 6031 N N . GLY B 1 287 ? 14.336 60.531 17.656 1 85.81 287 GLY B N 1
ATOM 6032 C CA . GLY B 1 287 ? 15.055 59.344 18.078 1 85.81 287 GLY B CA 1
ATOM 6033 C C . GLY B 1 287 ? 14.93 59.062 19.562 1 85.81 287 GLY B C 1
ATOM 6034 O O . GLY B 1 287 ? 15.758 58.344 20.141 1 85.81 287 GLY B O 1
ATOM 6035 N N . ARG B 1 288 ? 13.961 59.688 20.203 1 85.75 288 ARG B N 1
ATOM 6036 C CA . ARG B 1 288 ? 13.758 59.469 21.625 1 85.75 288 ARG B CA 1
ATOM 6037 C C . ARG B 1 288 ? 13.039 58.156 21.906 1 85.75 288 ARG B C 1
ATOM 6039 O O . ARG B 1 288 ? 12.398 57.594 21 1 85.75 288 ARG B O 1
ATOM 6046 N N . LYS B 1 289 ? 13.195 57.781 23.141 1 86.25 289 LYS B N 1
ATOM 6047 C CA . LYS B 1 289 ? 12.609 56.5 23.531 1 86.25 289 LYS B CA 1
ATOM 6048 C C . LYS B 1 289 ? 11.086 56.531 23.422 1 86.25 289 LYS B C 1
ATOM 6050 O O . LYS B 1 289 ? 10.461 57.531 23.766 1 86.25 289 LYS B O 1
ATOM 6055 N N . SER B 1 290 ? 10.477 55.5 22.859 1 89.56 290 SER B N 1
ATOM 6056 C CA . SER B 1 290 ? 9.031 55.344 22.719 1 89.56 290 SER B CA 1
ATOM 6057 C C . SER B 1 290 ? 8.461 54.406 23.766 1 89.56 290 SER B C 1
ATOM 6059 O O . SER B 1 290 ? 9.203 53.656 24.406 1 89.56 290 SER B O 1
ATOM 6061 N N . GLN B 1 291 ? 7.16 54.5 23.953 1 90.5 291 GLN B N 1
ATOM 6062 C CA . GLN B 1 291 ? 6.453 53.562 24.844 1 90.5 291 GLN B CA 1
ATOM 6063 C C . GLN B 1 291 ? 6.438 52.156 24.281 1 90.5 291 GLN B C 1
ATOM 6065 O O . GLN B 1 291 ? 6.25 51.188 25.016 1 90.5 291 GLN B O 1
ATOM 6070 N N . PHE B 1 292 ? 6.625 52.062 23 1 93.06 292 PHE B N 1
ATOM 6071 C CA . PHE B 1 292 ? 6.625 50.75 22.328 1 93.06 292 PHE B CA 1
ATOM 6072 C C . PHE B 1 292 ? 8.047 50.25 22.109 1 93.06 292 PHE B C 1
ATOM 6074 O O . PHE B 1 292 ? 8.992 51.062 22.094 1 93.06 292 PHE B O 1
ATOM 6081 N N . SER B 1 293 ? 8.18 48.969 21.984 1 91.19 293 SER B N 1
ATOM 6082 C CA . SER B 1 293 ? 9.484 48.344 21.812 1 91.19 293 SER B CA 1
ATOM 6083 C C . SER B 1 293 ? 10.156 48.812 20.531 1 91.19 293 SER B C 1
ATOM 6085 O O . SER B 1 293 ? 9.508 48.938 19.484 1 91.19 293 SER B O 1
ATOM 6087 N N . THR B 1 294 ? 11.438 49.062 20.578 1 90.81 294 THR B N 1
ATOM 6088 C CA . THR B 1 294 ? 12.211 49.531 19.438 1 90.81 294 THR B CA 1
ATOM 6089 C C . THR B 1 294 ? 13.227 48.469 19.016 1 90.81 294 THR B C 1
ATOM 6091 O O . THR B 1 294 ? 14.062 48.719 18.141 1 90.81 294 THR B O 1
ATOM 6094 N N . SER B 1 295 ? 13.141 47.344 19.594 1 89.12 295 SER B N 1
ATOM 6095 C CA . SER B 1 295 ? 14.062 46.25 19.266 1 89.12 295 SER B CA 1
ATOM 6096 C C . SER B 1 295 ? 13.531 45.438 18.094 1 89.12 295 SER B C 1
ATOM 6098 O O . SER B 1 295 ? 12.336 45.125 18.031 1 89.12 295 SER B O 1
ATOM 6100 N N . GLU B 1 296 ? 14.453 45.156 17.188 1 88.62 296 GLU B N 1
ATOM 6101 C CA . GLU B 1 296 ? 14.062 44.344 16.031 1 88.62 296 GLU B CA 1
ATOM 6102 C C . GLU B 1 296 ? 13.766 42.906 16.453 1 88.62 296 GLU B C 1
ATOM 6104 O O . GLU B 1 296 ? 14.32 42.406 17.438 1 88.62 296 GLU B O 1
ATOM 6109 N N . ARG B 1 297 ? 12.922 42.25 15.719 1 90.06 297 ARG B N 1
ATOM 6110 C CA . ARG B 1 297 ? 12.617 40.844 15.969 1 90.06 297 ARG B CA 1
ATOM 6111 C C . ARG B 1 297 ? 13.789 39.938 15.555 1 90.06 297 ARG B C 1
ATOM 6113 O O . ARG B 1 297 ? 14.547 40.312 14.656 1 90.06 297 ARG B O 1
ATOM 6120 N N . ILE B 1 298 ? 13.859 38.844 16.234 1 86.19 298 ILE B N 1
ATOM 6121 C CA . ILE B 1 298 ? 14.953 37.938 15.977 1 86.19 298 ILE B CA 1
ATOM 6122 C C . ILE B 1 298 ? 14.508 36.906 14.945 1 86.19 298 ILE B C 1
ATOM 6124 O O . ILE B 1 298 ? 13.586 36.125 15.188 1 86.19 298 ILE B O 1
ATOM 6128 N N . CYS B 1 299 ? 15.062 36.875 13.75 1 80.81 299 CYS B N 1
ATOM 6129 C CA . CYS B 1 299 ? 14.594 36.062 12.641 1 80.81 299 CYS B CA 1
ATOM 6130 C C . CYS B 1 299 ? 15.352 34.719 12.57 1 80.81 299 CYS B C 1
ATOM 6132 O O . CYS B 1 299 ? 14.992 33.844 11.789 1 80.81 299 CYS B O 1
ATOM 6134 N N . GLY B 1 300 ? 16.297 34.469 13.359 1 79.06 300 GLY B N 1
ATOM 6135 C CA . GLY B 1 300 ? 17.047 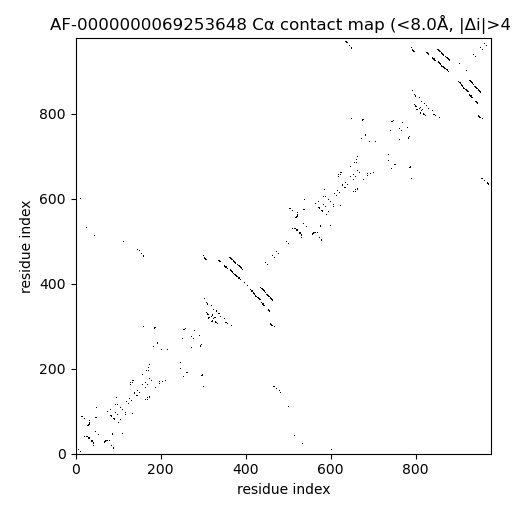33.25 13.234 1 79.06 300 GLY B CA 1
ATOM 6136 C C . GLY B 1 300 ? 18.25 33.156 14.172 1 79.06 300 GLY B C 1
ATOM 6137 O O . GLY B 1 300 ? 18.422 34.062 15.023 1 79.06 300 GLY B O 1
ATOM 6138 N N . PRO B 1 301 ? 18.906 32 13.852 1 76.75 301 PRO B N 1
ATOM 6139 C CA . PRO B 1 301 ? 20.078 31.797 14.727 1 76.75 301 PRO B CA 1
ATOM 6140 C C . PRO B 1 301 ? 21.219 32.781 14.414 1 76.75 301 PRO B C 1
ATOM 6142 O O . PRO B 1 301 ? 21.344 33.219 13.273 1 76.75 301 PRO B O 1
ATOM 6145 N N . SER B 1 302 ? 21.781 33.188 15.391 1 71.19 302 SER B N 1
ATOM 6146 C CA . SER B 1 302 ? 22.953 34.031 15.219 1 71.19 302 SER B CA 1
ATOM 6147 C C . SER B 1 302 ? 24.219 33.219 14.984 1 71.19 302 SER B C 1
ATOM 6149 O O . SER B 1 302 ? 24.328 32.094 15.469 1 71.19 302 SER B O 1
ATOM 6151 N N . ALA B 1 303 ? 24.969 33.625 13.977 1 63.38 303 ALA B N 1
ATOM 6152 C CA . ALA B 1 303 ? 26.234 32.938 13.672 1 63.38 303 ALA B CA 1
ATOM 6153 C C . ALA B 1 303 ? 27.156 32.938 14.891 1 63.38 303 ALA B C 1
ATOM 6155 O O . ALA B 1 303 ? 27.188 33.906 15.648 1 63.38 303 ALA B O 1
ATOM 6156 N N . CYS B 1 304 ? 27.469 31.594 15.219 1 63.69 304 CYS B N 1
ATOM 6157 C CA . CYS B 1 304 ? 28.422 31.516 16.312 1 63.69 304 CYS B CA 1
ATOM 6158 C C . CYS B 1 304 ? 29.734 30.875 15.828 1 63.69 304 CYS B C 1
ATOM 6160 O O . CYS B 1 304 ? 29.75 30.172 14.82 1 63.69 304 CYS B O 1
ATOM 6162 N N . ASP B 1 305 ? 30.781 31.203 16.359 1 60.56 305 ASP B N 1
ATOM 6163 C CA . ASP B 1 305 ? 32.094 30.609 16.078 1 60.56 305 ASP B CA 1
ATOM 6164 C C . ASP B 1 305 ? 32.125 29.141 16.516 1 60.56 305 ASP B C 1
ATOM 6166 O O . ASP B 1 305 ? 31.688 28.812 17.609 1 60.56 305 ASP B O 1
ATOM 6170 N N . LEU B 1 306 ? 32.406 28.219 15.461 1 61.44 306 LEU B N 1
ATOM 6171 C CA . LEU B 1 306 ? 32.469 26.781 15.773 1 61.44 306 LEU B CA 1
ATOM 6172 C C . LEU B 1 306 ? 33.875 26.359 16.109 1 61.44 306 LEU B C 1
ATOM 6174 O O . LEU B 1 306 ? 34.812 26.688 15.391 1 61.44 306 LEU B O 1
ATOM 6178 N N . PRO B 1 307 ? 33.938 25.625 17.172 1 58.09 307 PRO B N 1
ATOM 6179 C CA . PRO B 1 307 ? 35.25 25.062 17.469 1 58.09 307 PRO B CA 1
ATOM 6180 C C . PRO B 1 307 ? 35.562 23.859 16.578 1 58.09 307 PRO B C 1
ATOM 6182 O O . PRO B 1 307 ? 34.688 23.031 16.312 1 58.09 307 PRO B O 1
ATOM 6185 N N . ILE B 1 308 ? 36.656 23.766 15.836 1 57.25 308 ILE B N 1
ATOM 6186 C CA . ILE B 1 308 ? 37.031 22.672 14.945 1 57.25 308 ILE B CA 1
ATOM 6187 C C . ILE B 1 308 ? 38.219 21.938 15.516 1 57.25 308 ILE B C 1
ATOM 6189 O O . ILE B 1 308 ? 39.094 22.531 16.172 1 57.25 308 ILE B O 1
ATOM 6193 N N . ARG B 1 309 ? 37.969 20.453 15.367 1 55.28 309 ARG B N 1
ATOM 6194 C CA . ARG B 1 309 ? 39.125 19.594 15.656 1 55.28 309 ARG B CA 1
ATOM 6195 C C . ARG B 1 309 ? 39.719 19.016 14.383 1 55.28 309 ARG B C 1
ATOM 6197 O O . ARG B 1 309 ? 39 18.344 13.609 1 55.28 309 ARG B O 1
ATOM 6204 N N . ILE B 1 310 ? 40.875 19.219 14.125 1 52.59 310 ILE B N 1
ATOM 6205 C CA . ILE B 1 310 ? 41.562 18.703 12.945 1 52.59 310 ILE B CA 1
ATOM 6206 C C . ILE B 1 310 ? 42.031 17.266 13.211 1 52.59 310 ILE B C 1
ATOM 6208 O O . ILE B 1 310 ? 42.625 17 14.258 1 52.59 310 ILE B O 1
ATOM 6212 N N . LEU B 1 311 ? 41.531 16.156 12.406 1 48.94 311 LEU B N 1
ATOM 6213 C CA . LEU B 1 311 ? 41.906 14.75 12.539 1 48.94 311 LEU B CA 1
ATOM 6214 C C . LEU B 1 311 ? 43.188 14.461 11.781 1 48.94 311 LEU B C 1
ATOM 6216 O O . LEU B 1 311 ? 43.406 14.961 10.68 1 48.94 311 LEU B O 1
ATOM 6220 N N . GLY B 1 312 ? 44.25 13.875 12.492 1 42.41 312 GLY B N 1
ATOM 6221 C CA . GLY B 1 312 ? 45.531 13.422 11.906 1 42.41 312 GLY B CA 1
ATOM 6222 C C . GLY B 1 312 ? 45.406 12.078 11.219 1 42.41 312 GLY B C 1
ATOM 6223 O O . GLY B 1 312 ? 44.594 11.234 11.617 1 42.41 312 GLY B O 1
ATOM 6224 N N . SER B 1 313 ? 45.312 11.75 9.938 1 37.91 313 SER B N 1
ATOM 6225 C CA . SER B 1 313 ? 45.312 10.414 9.352 1 37.91 313 SER B CA 1
ATOM 6226 C C . SER B 1 313 ? 46.656 9.711 9.586 1 37.91 313 SER B C 1
ATOM 6228 O O . SER B 1 313 ? 47.719 10.352 9.57 1 37.91 313 SER B O 1
ATOM 6230 N N . ASP B 1 314 ? 46.812 8.531 10.242 1 36.38 314 ASP B N 1
ATOM 6231 C CA . ASP B 1 314 ? 48 7.707 10.391 1 36.38 314 ASP B CA 1
ATOM 6232 C C . ASP B 1 314 ? 48.562 7.332 9.023 1 36.38 314 ASP B C 1
ATOM 6234 O O . ASP B 1 314 ? 49.656 6.75 8.945 1 36.38 314 ASP B O 1
ATOM 6238 N N . ASP B 1 315 ? 47.844 6.926 8.062 1 33.62 315 ASP B N 1
ATOM 6239 C CA . ASP B 1 315 ? 48.469 6.289 6.895 1 33.62 315 ASP B CA 1
ATOM 6240 C C . ASP B 1 315 ? 49.406 7.258 6.16 1 33.62 315 ASP B C 1
ATOM 6242 O O . ASP B 1 315 ? 49.156 8.469 6.156 1 33.62 315 ASP B O 1
ATOM 6246 N N . ALA B 1 316 ? 50.625 6.836 5.84 1 32.16 316 ALA B N 1
ATOM 6247 C CA . ALA B 1 316 ? 51.781 7.492 5.238 1 32.16 316 ALA B CA 1
ATOM 6248 C C . ALA B 1 316 ? 51.375 8.391 4.074 1 32.16 316 ALA B C 1
ATOM 6250 O O . ALA B 1 316 ? 51.969 9.445 3.854 1 32.16 316 ALA B O 1
ATOM 6251 N N . HIS B 1 317 ? 50.719 7.762 3.156 1 31.44 317 HIS B N 1
ATOM 6252 C CA . HIS B 1 317 ? 50.531 8.5 1.915 1 31.44 317 HIS B CA 1
ATOM 6253 C C . HIS B 1 317 ? 49.5 9.609 2.096 1 31.44 317 HIS B C 1
ATOM 6255 O O . HIS B 1 317 ? 49.094 10.242 1.122 1 31.44 317 HIS B O 1
ATOM 6261 N N . VAL B 1 318 ? 48.656 9.5 3.09 1 31.66 318 VAL B N 1
ATOM 6262 C CA . VAL B 1 318 ? 47.938 10.641 3.668 1 31.66 318 VAL B CA 1
ATOM 6263 C C . VAL B 1 318 ? 48.938 11.711 4.102 1 31.66 318 VAL B C 1
ATOM 6265 O O . VAL B 1 318 ? 50.094 11.398 4.441 1 31.66 318 VAL B O 1
ATOM 6268 N N . PHE B 1 319 ? 48.781 12.828 4.242 1 32.28 319 PHE B N 1
ATOM 6269 C CA . PHE B 1 319 ? 49.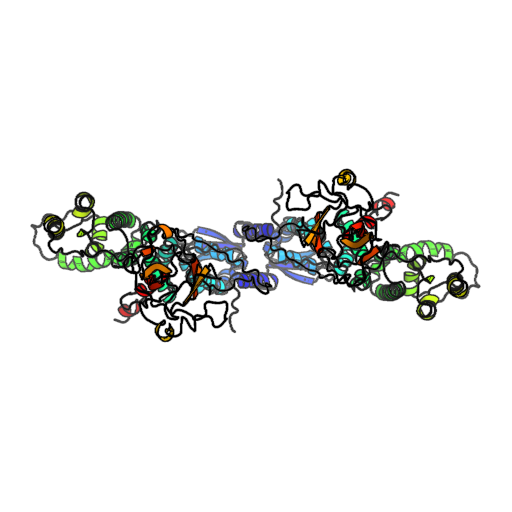656 13.844 4.793 1 32.28 319 PHE B CA 1
ATOM 6270 C C . PHE B 1 319 ? 50.375 13.32 6.043 1 32.28 319 PHE B C 1
ATOM 6272 O O . PHE B 1 319 ? 49.75 12.641 6.867 1 32.28 319 PHE B O 1
ATOM 6279 N N . ASN B 1 320 ? 51.531 12.648 5.93 1 30.61 320 ASN B N 1
ATOM 6280 C CA . ASN B 1 320 ? 52.344 12.68 7.152 1 30.61 320 ASN B CA 1
ATOM 6281 C C . ASN B 1 320 ? 51.906 13.805 8.086 1 30.61 320 ASN B C 1
ATOM 6283 O O . ASN B 1 320 ? 52.406 14.922 8 1 30.61 320 ASN B O 1
ATOM 6287 N N . LEU B 1 321 ? 50.75 13.93 8.375 1 31.44 321 LEU B N 1
ATOM 6288 C CA . LEU B 1 321 ? 50.25 14.789 9.445 1 31.44 321 LEU B CA 1
ATOM 6289 C C . LEU B 1 321 ? 51.062 14.625 10.711 1 31.44 321 LEU B C 1
ATOM 6291 O O . LEU B 1 321 ? 51.094 15.508 11.57 1 31.44 321 LEU B O 1
ATOM 6295 N N . LYS B 1 322 ? 51.531 13.375 10.961 1 32.69 322 LYS B N 1
ATOM 6296 C CA . LYS B 1 322 ? 52.344 13.336 12.18 1 32.69 322 LYS B CA 1
ATOM 6297 C C . LYS B 1 322 ? 53.469 14.352 12.125 1 32.69 322 LYS B C 1
ATOM 6299 O O . LYS B 1 322 ? 53.75 15.031 13.117 1 32.69 322 LYS B O 1
ATOM 6304 N N . SER B 1 323 ? 54.406 14.164 11.164 1 31.91 323 SER B N 1
ATOM 6305 C CA . SER B 1 323 ? 55.469 15.156 11.203 1 31.91 323 SER B CA 1
ATOM 6306 C C . SER B 1 323 ? 54.938 16.562 11.047 1 31.91 323 SER B C 1
ATOM 6308 O O . SER B 1 323 ? 55.5 17.531 11.539 1 31.91 323 SER B O 1
ATOM 6310 N N . LEU B 1 324 ? 53.938 16.625 10.227 1 31.39 324 LEU B N 1
ATOM 6311 C CA . LEU B 1 324 ? 53.344 17.969 10.188 1 31.39 324 LEU B CA 1
ATOM 6312 C C . LEU B 1 324 ? 52.531 18.234 11.453 1 31.39 324 LEU B C 1
ATOM 6314 O O . LEU B 1 324 ? 52.469 19.375 11.922 1 31.39 324 LEU B O 1
ATOM 6318 N N . LEU B 1 325 ? 51.75 17.125 11.812 1 31.64 325 LEU B N 1
ATOM 6319 C CA . LEU B 1 325 ? 50.969 17.297 13.031 1 31.64 325 LEU B CA 1
ATOM 6320 C C . LEU B 1 325 ? 51.844 17.156 14.273 1 31.64 325 LEU B C 1
ATOM 6322 O O . LEU B 1 325 ? 51.312 17.062 15.383 1 31.64 325 LEU B O 1
ATOM 6326 N N . GLN B 1 326 ? 53.062 16.797 14.125 1 31.45 326 GLN B N 1
ATOM 6327 C CA . GLN B 1 326 ? 53.625 16.859 15.469 1 31.45 326 GLN B CA 1
ATOM 6328 C C . GLN B 1 326 ? 52.812 17.797 16.359 1 31.45 326 GLN B C 1
ATOM 6330 O O . GLN B 1 326 ? 52.594 17.516 17.531 1 31.45 326 GLN B O 1
ATOM 6335 N N . GLY B 1 327 ? 52.844 19.047 16.031 1 29.3 327 GLY B N 1
ATOM 6336 C CA . GLY B 1 327 ? 52.219 19.984 16.953 1 29.3 327 GLY B CA 1
ATOM 6337 C C . GLY B 1 327 ? 50.688 19.922 16.906 1 29.3 327 GLY B C 1
ATOM 6338 O O . GLY B 1 327 ? 50 20.875 17.281 1 29.3 327 GLY B O 1
ATOM 6339 N N . ALA B 1 328 ? 50.219 18.969 16.203 1 30.98 328 ALA B N 1
ATOM 6340 C CA . ALA B 1 328 ? 48.75 18.938 16.125 1 30.98 328 ALA B CA 1
ATOM 6341 C C . ALA B 1 328 ? 48.125 18.656 17.484 1 30.98 328 ALA B C 1
ATOM 6343 O O . ALA B 1 328 ? 46.938 18.344 17.578 1 30.98 328 ALA B O 1
ATOM 6344 N N . ALA B 1 329 ? 48.812 18.375 18.531 1 29.58 329 ALA B N 1
ATOM 6345 C CA . ALA B 1 329 ? 48.094 18.281 19.797 1 29.58 329 ALA B CA 1
ATOM 6346 C C . ALA B 1 329 ? 46.906 19.25 19.828 1 29.58 329 ALA B C 1
ATOM 6348 O O . ALA B 1 329 ? 45.844 18.922 20.312 1 29.58 329 ALA B O 1
ATOM 6349 N N . SER B 1 330 ? 47.375 20.594 19.828 1 28.23 330 SER B N 1
ATOM 6350 C CA . SER B 1 330 ? 46.5 21.734 20.141 1 28.23 330 SER B CA 1
ATOM 6351 C C . SER B 1 330 ? 45.469 21.922 19.047 1 28.23 330 SER B C 1
ATOM 6353 O O . SER B 1 330 ? 44.969 23.047 18.859 1 28.23 330 SER B O 1
ATOM 6355 N N . LEU B 1 331 ? 45.469 21.156 18.062 1 30.67 331 LEU B N 1
ATOM 6356 C CA . LEU B 1 331 ? 44.594 21.391 16.938 1 30.67 331 LEU B CA 1
ATOM 6357 C C . LEU B 1 331 ? 43.125 21.438 17.406 1 30.67 331 LEU B C 1
ATOM 6359 O O . LEU B 1 331 ? 42.219 21.5 16.594 1 30.67 331 LEU B O 1
ATOM 6363 N N . LEU B 1 332 ? 42.844 20.844 18.453 1 29.05 332 LEU B N 1
ATOM 6364 C CA . LEU B 1 332 ? 41.531 20.672 19.062 1 29.05 332 LEU B CA 1
ATOM 6365 C C . LEU B 1 332 ? 40.688 21.938 18.906 1 29.05 332 LEU B C 1
ATOM 6367 O O . LEU B 1 332 ? 39.531 21.891 18.469 1 29.05 332 LEU B O 1
ATOM 6371 N N . GLN B 1 333 ? 40.812 22.844 20 1 29.02 333 GLN B N 1
ATOM 6372 C CA . GLN B 1 333 ? 39.875 23.859 20.422 1 29.02 333 GLN B CA 1
ATOM 6373 C C . GLN B 1 333 ? 39.781 25 19.406 1 29.02 333 GLN B C 1
ATOM 6375 O O . GLN B 1 333 ? 38.688 25.562 19.188 1 29.02 333 GLN B O 1
ATOM 6380 N N . GLY B 1 334 ? 40.844 26.031 19.328 1 27.12 334 GLY B N 1
ATOM 6381 C CA . GLY B 1 334 ? 41.031 27.391 18.875 1 27.12 334 GLY B CA 1
ATOM 6382 C C . GLY B 1 334 ? 41.25 27.484 17.375 1 27.12 334 GLY B C 1
ATOM 6383 O O . GLY B 1 334 ? 41.156 26.484 16.656 1 27.12 334 GLY B O 1
ATOM 6384 N N . THR B 1 335 ? 41.562 28.984 16.859 1 29.19 335 THR B N 1
ATOM 6385 C CA . THR B 1 335 ? 42.031 29.641 15.648 1 29.19 335 THR B CA 1
ATOM 6386 C C . THR B 1 335 ? 43.344 29 15.164 1 29.19 335 THR B C 1
ATOM 6388 O O . THR B 1 335 ? 44.375 29.672 15.125 1 29.19 335 THR B O 1
ATOM 6391 N N . ALA B 1 336 ? 43.719 27.875 15.477 1 28.47 336 ALA B N 1
ATOM 6392 C CA . ALA B 1 336 ? 45.094 27.531 15.258 1 28.47 336 ALA B CA 1
ATOM 6393 C C . ALA B 1 336 ? 45.469 27.562 13.773 1 28.47 336 ALA B C 1
ATOM 6395 O O . ALA B 1 336 ? 44.594 27.359 12.914 1 28.47 336 ALA B O 1
ATOM 6396 N N . THR B 1 337 ? 46.531 28.516 13.414 1 29.41 337 THR B N 1
ATOM 6397 C CA . THR B 1 337 ? 47.281 28.75 12.18 1 29.41 337 THR B CA 1
ATOM 6398 C C . THR B 1 337 ? 48.031 27.484 11.773 1 29.41 337 THR B C 1
ATOM 6400 O O . THR B 1 337 ? 48.75 26.891 12.578 1 29.41 337 THR B O 1
ATOM 6403 N N . TRP B 1 338 ? 47.469 26.672 11.117 1 31.38 338 TRP B N 1
ATOM 6404 C CA . TRP B 1 338 ? 48.312 25.516 10.75 1 31.38 338 TRP B CA 1
ATOM 6405 C C . TRP B 1 338 ? 49.125 25.812 9.492 1 31.38 338 TRP B C 1
ATOM 6407 O O . TRP B 1 338 ? 48.594 26.391 8.531 1 31.38 338 TRP B O 1
ATOM 6417 N N . PRO B 1 339 ? 50.406 25.922 9.68 1 30.81 339 PRO B N 1
ATOM 6418 C CA . PRO B 1 339 ? 51.188 26.031 8.453 1 30.81 339 PRO B CA 1
ATOM 6419 C C . PRO B 1 339 ? 51.031 24.844 7.52 1 30.81 339 PRO B C 1
ATOM 6421 O O . PRO B 1 339 ? 51.156 23.688 7.945 1 30.81 339 PRO B O 1
ATOM 6424 N N . LEU B 1 340 ? 50.062 24.734 6.797 1 33.22 340 LEU B N 1
ATOM 6425 C CA . LEU B 1 340 ? 49.969 23.672 5.805 1 33.22 340 LEU B CA 1
ATOM 6426 C C . LEU B 1 340 ? 51.094 23.766 4.789 1 33.22 340 LEU B C 1
ATOM 6428 O O . LEU B 1 340 ? 51.25 24.781 4.113 1 33.22 340 LEU B O 1
ATOM 6432 N N . VAL B 1 341 ? 52.281 23.312 5.148 1 30.59 341 VAL B N 1
ATOM 6433 C CA . VAL B 1 341 ? 53.344 23.203 4.145 1 30.59 341 VAL B CA 1
ATOM 6434 C C . VAL B 1 341 ? 52.875 22.266 3.02 1 30.59 341 VAL B C 1
ATOM 6436 O O . VAL B 1 341 ? 52.5 21.125 3.268 1 30.59 341 VAL B O 1
ATOM 6439 N N . CYS B 1 342 ? 52.312 22.891 2.061 1 30.59 342 CYS B N 1
ATOM 6440 C CA . CYS B 1 342 ? 52.094 22.219 0.788 1 30.59 342 CYS B CA 1
ATOM 6441 C C . CYS B 1 342 ? 53.375 21.609 0.244 1 30.59 342 CYS B C 1
ATOM 6443 O O . CYS B 1 342 ? 54.312 22.328 -0.05 1 30.59 342 CYS B O 1
ATOM 6445 N N . SER B 1 343 ? 53.906 20.672 0.882 1 29.77 343 SER B N 1
ATOM 6446 C CA . SER B 1 343 ? 55.062 20.141 0.182 1 29.77 343 SER B CA 1
ATOM 6447 C C . SER B 1 343 ? 54.781 19.938 -1.304 1 29.77 343 SER B C 1
ATOM 6449 O O . SER B 1 343 ? 53.688 19.562 -1.681 1 29.77 343 SER B O 1
ATOM 6451 N N . TRP B 1 344 ? 55.5 20.688 -2.211 1 30.88 344 TRP B N 1
ATOM 6452 C CA . TRP B 1 344 ? 55.625 20.734 -3.664 1 30.88 344 TRP B CA 1
ATOM 6453 C C . TRP B 1 344 ? 55.438 19.359 -4.285 1 30.88 344 TRP B C 1
ATOM 6455 O O . TRP B 1 344 ? 55.031 19.234 -5.441 1 30.88 344 TRP B O 1
ATOM 6465 N N . ASP B 1 345 ? 56.125 18.438 -3.799 1 30.84 345 ASP B N 1
ATOM 6466 C CA . ASP B 1 345 ? 56.469 17.391 -4.754 1 30.84 345 ASP B CA 1
ATOM 6467 C C . ASP B 1 345 ? 55.219 16.688 -5.266 1 30.84 345 ASP B C 1
ATOM 6469 O O . ASP B 1 345 ? 54.938 16.703 -6.461 1 30.84 345 ASP B O 1
ATOM 6473 N N . LYS B 1 346 ? 55 15.43 -4.762 1 31.77 346 LYS B N 1
ATOM 6474 C CA . LYS B 1 346 ? 54.406 14.273 -5.418 1 31.77 346 LYS B CA 1
ATOM 6475 C C . LYS B 1 346 ? 52.875 14.344 -5.371 1 31.77 346 LYS B C 1
ATOM 6477 O O . LYS B 1 346 ? 52.219 13.656 -6.133 1 31.77 346 LYS B O 1
ATOM 6482 N N . TYR B 1 347 ? 52.219 14.945 -4.18 1 33.53 347 TYR B N 1
ATOM 6483 C CA . TYR B 1 347 ? 50.812 14.734 -3.963 1 33.53 347 TYR B CA 1
ATOM 6484 C C . TYR B 1 347 ? 50.031 16.031 -4.172 1 33.53 347 TYR B C 1
ATOM 6486 O O . TYR B 1 347 ? 50.281 17.031 -3.492 1 33.53 347 TYR B O 1
ATOM 6494 N N . LYS B 1 348 ? 49.562 16.438 -5.418 1 39.5 348 LYS B N 1
ATOM 6495 C CA . LYS B 1 348 ? 48.906 17.625 -5.918 1 39.5 348 LYS B CA 1
ATOM 6496 C C . LYS B 1 348 ? 47.688 17.984 -5.039 1 39.5 348 LYS B C 1
ATOM 6498 O O . LYS B 1 348 ? 47.25 19.125 -5.012 1 39.5 348 LYS B O 1
ATOM 6503 N N . HIS B 1 349 ? 47.031 17.141 -4.445 1 42.66 349 HIS B N 1
ATOM 6504 C CA . HIS B 1 349 ? 45.812 17.578 -3.75 1 42.66 349 HIS B CA 1
ATOM 6505 C C . HIS B 1 349 ? 45.969 17.438 -2.24 1 42.66 349 HIS B C 1
ATOM 6507 O O . HIS B 1 349 ? 46.5 16.438 -1.751 1 42.66 349 HIS B O 1
ATOM 6513 N N . ASN B 1 350 ? 46 18.672 -1.418 1 48.53 350 ASN B N 1
ATOM 6514 C CA . ASN B 1 350 ? 46 18.719 0.04 1 48.53 350 ASN B CA 1
ATOM 6515 C C . ASN B 1 350 ? 44.625 18.453 0.61 1 48.53 350 ASN B C 1
ATOM 6517 O O . ASN B 1 350 ? 43.625 18.891 0.049 1 48.53 350 ASN B O 1
ATOM 6521 N N . GLN B 1 351 ? 44.562 17.406 1.413 1 51.31 351 GLN B N 1
ATOM 6522 C CA . GLN B 1 351 ? 43.344 17.078 2.092 1 51.31 351 GLN B CA 1
ATOM 6523 C C . GLN B 1 351 ? 43.438 17.359 3.586 1 51.31 351 GLN B C 1
ATOM 6525 O O . GLN B 1 351 ? 44.469 17.141 4.207 1 51.31 351 GLN B O 1
ATOM 6530 N N . LEU B 1 352 ? 42.469 18.266 4.102 1 57.16 352 LEU B N 1
ATOM 6531 C CA . LEU B 1 352 ? 42.312 18.484 5.535 1 57.16 352 LEU B CA 1
ATOM 6532 C C . LEU B 1 352 ? 41.031 17.859 6.051 1 57.16 352 LEU B C 1
ATOM 6534 O O . LEU B 1 352 ? 39.969 18.031 5.438 1 57.16 352 LEU B O 1
ATOM 6538 N N . PHE B 1 353 ? 41.25 17.062 7.07 1 54.38 353 PHE B N 1
ATOM 6539 C CA . PHE B 1 353 ? 40.062 16.453 7.715 1 54.38 353 PHE B CA 1
ATOM 6540 C C . PHE B 1 353 ? 39.781 17.125 9.055 1 54.38 353 PHE B C 1
ATOM 6542 O O . PHE B 1 353 ? 40.719 17.406 9.82 1 54.38 353 PHE B O 1
ATOM 6549 N N . PHE B 1 354 ? 38.594 17.609 9.195 1 58.16 354 PHE B N 1
ATOM 6550 C CA . PHE B 1 354 ? 38.25 18.172 10.492 1 58.16 354 PHE B CA 1
ATOM 6551 C C . PHE B 1 354 ? 36.875 17.672 10.945 1 58.16 354 PHE B C 1
ATOM 6553 O O . PHE B 1 354 ? 36.094 17.203 10.125 1 58.16 354 PHE B O 1
ATOM 6560 N N . GLU B 1 355 ? 36.781 17.5 12.25 1 58.31 355 GLU B N 1
ATOM 6561 C CA . GLU B 1 355 ? 35.531 17.031 12.891 1 58.31 355 GLU B CA 1
ATOM 6562 C C . GLU B 1 355 ? 34.938 18.125 13.773 1 58.31 355 GLU B C 1
ATOM 6564 O O . GLU B 1 355 ? 35.656 18.875 14.438 1 58.31 355 GLU B O 1
ATOM 6569 N N . LEU B 1 356 ? 33.688 18.25 13.586 1 60.03 356 LEU B N 1
ATOM 6570 C CA . LEU B 1 356 ? 32.938 19.141 14.469 1 60.03 356 LEU B CA 1
ATOM 6571 C C . LEU B 1 356 ? 32.656 18.469 15.805 1 60.03 356 LEU B C 1
ATOM 6573 O O . LEU B 1 356 ? 32.562 17.25 15.883 1 60.03 356 LEU B O 1
ATOM 6577 N N . PRO B 1 357 ? 32.844 19.281 16.875 1 50.72 357 PRO B N 1
ATOM 6578 C CA . PRO B 1 357 ? 32.594 18.672 18.172 1 50.72 357 PRO B CA 1
ATOM 6579 C C . PRO B 1 357 ? 31.25 17.969 18.266 1 50.72 357 PRO B C 1
ATOM 6581 O O . PRO B 1 357 ? 30.312 18.328 17.547 1 50.72 357 PRO B O 1
ATOM 6584 N N . GLU B 1 358 ? 31.281 16.797 18.875 1 52.12 358 GLU B N 1
ATOM 6585 C CA . GLU B 1 358 ? 30.109 15.945 19.094 1 52.12 358 GLU B CA 1
ATOM 6586 C C . GLU B 1 358 ? 28.922 16.766 19.594 1 52.12 358 GLU B C 1
ATOM 6588 O O . GLU B 1 358 ? 27.766 16.422 19.312 1 52.12 358 GLU B O 1
ATOM 6593 N N . ASP B 1 359 ? 29.281 17.719 20.422 1 49.22 359 ASP B N 1
ATOM 6594 C CA . ASP B 1 359 ? 28.203 18.422 21.125 1 49.22 359 ASP B CA 1
ATOM 6595 C C . ASP B 1 359 ? 27.531 19.438 20.203 1 49.22 359 ASP B C 1
ATOM 6597 O O . ASP B 1 359 ? 26.688 20.219 20.656 1 49.22 359 ASP B O 1
ATOM 6601 N N . HIS B 1 360 ? 28.156 19.594 19.109 1 47.5 360 HIS B N 1
ATOM 6602 C CA . HIS B 1 360 ? 27.578 20.688 18.328 1 47.5 360 HIS B CA 1
ATOM 6603 C C . HIS B 1 360 ? 26.562 20.172 17.328 1 47.5 360 HIS B C 1
ATOM 6605 O O . HIS B 1 360 ? 26.922 19.5 16.359 1 47.5 360 HIS B O 1
ATOM 6611 N N . PRO B 1 361 ? 25.359 20.141 17.594 1 49.03 361 PRO B N 1
ATOM 6612 C CA . PRO B 1 361 ? 24.25 19.734 16.719 1 49.03 361 PRO B CA 1
ATOM 6613 C C . PRO B 1 361 ? 24.531 20.016 15.242 1 49.03 361 PRO B C 1
ATOM 6615 O O . PRO B 1 361 ? 25.484 20.719 14.922 1 49.03 361 PRO B O 1
ATOM 6618 N N . SER B 1 362 ? 23.547 19.625 14.383 1 51.66 362 SER B N 1
ATOM 6619 C CA . SER B 1 362 ? 23.5 19.781 12.93 1 51.66 362 SER B CA 1
ATOM 6620 C C . SER B 1 362 ? 23.891 21.188 12.508 1 51.66 362 SER B C 1
ATOM 6622 O O . SER B 1 362 ? 23.031 22.047 12.312 1 51.66 362 SER B O 1
ATOM 6624 N N . MET B 1 363 ? 24.969 21.703 12.922 1 54.25 363 MET B N 1
ATOM 6625 C CA . MET B 1 363 ? 25.406 23.047 12.531 1 54.25 363 MET B CA 1
ATOM 6626 C C . MET B 1 363 ? 25.703 23.109 11.039 1 54.25 363 MET B C 1
ATOM 6628 O O . MET B 1 363 ? 26.281 22.172 10.477 1 54.25 363 MET B O 1
ATOM 6632 N N . ILE B 1 364 ? 25.047 24.016 10.508 1 56.97 364 ILE B N 1
ATOM 6633 C CA . ILE B 1 364 ? 25.312 24.328 9.109 1 56.97 364 ILE B CA 1
ATOM 6634 C C . ILE B 1 364 ? 26.484 25.312 9.023 1 56.97 364 ILE B C 1
ATOM 6636 O O . ILE B 1 364 ? 26.438 26.391 9.625 1 56.97 364 ILE B O 1
ATOM 6640 N N . VAL B 1 365 ? 27.578 24.734 8.5 1 59.91 365 VAL B N 1
ATOM 6641 C CA . VAL B 1 365 ? 28.703 25.625 8.312 1 59.91 365 VAL B CA 1
ATOM 6642 C C . VAL B 1 365 ? 28.344 26.719 7.297 1 59.91 365 VAL B C 1
ATOM 6644 O O . VAL B 1 365 ? 27.969 26.406 6.168 1 59.91 365 VAL B O 1
ATOM 6647 N N . SER B 1 366 ? 28.188 27.875 7.766 1 57.97 366 SER B N 1
ATOM 6648 C CA . SER B 1 366 ? 27.75 28.984 6.906 1 57.97 366 SER B CA 1
ATOM 6649 C C . SER B 1 366 ? 28.938 29.719 6.312 1 57.97 366 SER B C 1
ATOM 6651 O O . SER B 1 366 ? 28.812 30.375 5.27 1 57.97 366 SER B O 1
ATOM 6653 N N . GLU B 1 367 ? 30.016 29.609 7.074 1 60.41 367 GLU B N 1
ATOM 6654 C CA . GLU B 1 367 ? 31.172 30.359 6.617 1 60.41 367 GLU B CA 1
ATOM 6655 C C . GLU B 1 367 ? 32.469 29.672 7.031 1 60.41 367 GLU B C 1
ATOM 6657 O O . GLU B 1 367 ? 32.562 29.125 8.125 1 60.41 367 GLU B O 1
ATOM 6662 N N . VAL B 1 368 ? 33.312 29.641 6 1 59.72 368 VAL B N 1
ATOM 6663 C CA . VAL B 1 368 ? 34.656 29.172 6.285 1 59.72 368 VAL B CA 1
ATOM 6664 C C . VAL B 1 368 ? 35.656 30.281 6.02 1 59.72 368 VAL B C 1
ATOM 6666 O O . VAL B 1 368 ? 35.625 30.922 4.961 1 59.72 368 VAL B O 1
ATOM 6669 N N . GLN B 1 369 ? 36.281 30.562 7.098 1 59.16 369 GLN B N 1
ATOM 6670 C CA . GLN B 1 369 ? 37.312 31.578 6.953 1 59.16 369 GLN B CA 1
ATOM 6671 C C . GLN B 1 369 ? 38.719 30.938 7.023 1 59.16 369 GLN B C 1
ATOM 6673 O O . GLN B 1 369 ? 39 30.203 7.961 1 59.16 369 GLN B O 1
ATOM 6678 N N . PHE B 1 370 ? 39.406 31.281 5.906 1 56.12 370 PHE B N 1
ATOM 6679 C CA . PHE B 1 370 ? 40.812 30.828 5.836 1 56.12 370 PHE B CA 1
ATOM 6680 C C . PHE B 1 370 ? 41.75 32 6.051 1 56.12 370 PHE B C 1
ATOM 6682 O O . PHE B 1 370 ? 41.562 33.094 5.488 1 56.12 370 PHE B O 1
ATOM 6689 N N . THR B 1 371 ? 42.562 31.719 6.941 1 55.53 371 THR B N 1
ATOM 6690 C CA . THR B 1 371 ? 43.656 32.688 7.094 1 55.53 371 THR B CA 1
ATOM 6691 C C . THR B 1 371 ? 45 32.062 6.73 1 55.53 371 THR B C 1
ATOM 6693 O O . THR B 1 371 ? 45.344 31 7.262 1 55.53 371 THR B O 1
ATOM 6696 N N . PHE B 1 372 ? 45.656 32.625 5.602 1 53.22 372 PHE B N 1
ATOM 6697 C CA . PHE B 1 372 ? 46.938 32.125 5.148 1 53.22 372 PHE B CA 1
ATOM 6698 C C . PHE B 1 372 ? 48.062 33.062 5.566 1 53.22 372 PHE B C 1
ATOM 6700 O O . PHE B 1 372 ? 47.875 34.25 5.691 1 53.22 372 PHE B O 1
ATOM 6707 N N . CYS B 1 373 ? 49.062 32.312 5.926 1 50 373 CYS B N 1
ATOM 6708 C CA . CYS B 1 373 ? 50.281 33.062 6.203 1 50 373 CYS B CA 1
ATOM 6709 C C . CYS B 1 373 ? 51.375 32.719 5.207 1 50 373 CYS B C 1
ATOM 6711 O O . CYS B 1 373 ? 51.406 31.625 4.656 1 50 373 CYS B O 1
ATOM 6713 N N . GLY B 1 374 ? 52.188 33.719 4.707 1 45.88 374 GLY B N 1
ATOM 6714 C CA . GLY B 1 374 ? 53.312 33.656 3.799 1 45.88 374 GLY B CA 1
ATOM 6715 C C . GLY B 1 374 ? 53.031 34.312 2.457 1 45.88 374 GLY B C 1
ATOM 6716 O O . GLY B 1 374 ? 51.906 34.719 2.18 1 45.88 374 GLY B O 1
ATOM 6717 N N . GLY B 1 375 ? 54.156 34.781 1.452 1 39.72 375 GLY B N 1
ATOM 6718 C CA . GLY B 1 375 ? 54.156 35.562 0.22 1 39.72 375 GLY B CA 1
ATOM 6719 C C . GLY B 1 375 ? 53.25 34.969 -0.852 1 39.72 375 GLY B C 1
ATOM 6720 O O . GLY B 1 375 ? 53.688 34.188 -1.701 1 39.72 375 GLY B O 1
ATOM 6721 N N . ALA B 1 376 ? 52.125 34.469 -0.578 1 36.06 376 ALA B N 1
ATOM 6722 C CA . ALA B 1 376 ? 51.25 34 -1.651 1 36.06 376 ALA B CA 1
ATOM 6723 C C . ALA B 1 376 ? 50.938 35.094 -2.66 1 36.06 376 ALA B C 1
ATOM 6725 O O . ALA B 1 376 ? 50.594 36.219 -2.281 1 36.06 376 ALA B O 1
ATOM 6726 N N . THR B 1 377 ? 51.875 35.125 -3.773 1 34.66 377 THR B N 1
ATOM 6727 C CA . THR B 1 377 ? 51.469 36.062 -4.824 1 34.66 377 THR B CA 1
ATOM 6728 C C . THR B 1 377 ? 50 35.844 -5.215 1 34.66 377 THR B C 1
ATOM 6730 O O . THR B 1 377 ? 49.438 34.812 -4.941 1 34.66 377 THR B O 1
ATOM 6733 N N . ASP B 1 378 ? 49.375 36.906 -5.773 1 33.88 378 ASP B N 1
ATOM 6734 C CA . ASP B 1 378 ? 48.031 37.281 -6.172 1 33.88 378 ASP B CA 1
ATOM 6735 C C . ASP B 1 378 ? 47.344 36.156 -6.941 1 33.88 378 ASP B C 1
ATOM 6737 O O . ASP B 1 378 ? 46.125 35.969 -6.855 1 33.88 378 ASP B O 1
ATOM 6741 N N . SER B 1 379 ? 48.125 35.656 -7.984 1 33.16 379 SER B N 1
ATOM 6742 C CA . SER B 1 379 ? 47.406 35.062 -9.102 1 33.16 379 SER B CA 1
ATOM 6743 C C . SER B 1 379 ? 46.719 33.75 -8.688 1 33.16 379 SER B C 1
ATOM 6745 O O . SER B 1 379 ? 46 33.156 -9.477 1 33.16 379 SER B O 1
ATOM 6747 N N . ALA B 1 380 ? 47.188 33.125 -7.746 1 32.78 380 ALA B N 1
ATOM 6748 C CA . ALA B 1 380 ? 46.781 31.75 -7.477 1 32.78 380 ALA B CA 1
ATOM 6749 C C . ALA B 1 380 ? 45.406 31.703 -6.812 1 32.78 380 ALA B C 1
ATOM 6751 O O . ALA B 1 380 ? 45.031 30.656 -6.293 1 32.78 380 ALA B O 1
ATOM 6752 N N . CYS B 1 381 ? 44.844 32.844 -6.457 1 36.12 381 CYS B N 1
ATOM 6753 C CA . CYS B 1 381 ? 43.656 33.031 -5.633 1 36.12 381 CYS B CA 1
ATOM 6754 C C . CYS B 1 381 ? 42.438 32.375 -6.273 1 36.12 381 CYS B C 1
ATOM 6756 O O . CYS B 1 381 ? 41.344 32.406 -5.695 1 36.12 381 CYS B O 1
ATOM 6758 N N . GLY B 1 382 ? 42.406 32.156 -7.48 1 38.47 382 GLY B N 1
ATOM 6759 C CA . GLY B 1 382 ? 41.219 31.578 -8.07 1 38.47 382 GLY B CA 1
ATOM 6760 C C . GLY B 1 382 ? 41.062 30.109 -7.738 1 38.47 382 GLY B C 1
ATOM 6761 O O . GLY B 1 382 ? 40.594 29.328 -8.57 1 38.47 382 GLY B O 1
ATOM 6762 N N . ARG B 1 383 ? 41.562 29.766 -6.449 1 42.53 383 ARG B N 1
ATOM 6763 C CA . ARG B 1 383 ? 41.656 28.328 -6.191 1 42.53 383 ARG B CA 1
ATOM 6764 C C . ARG B 1 383 ? 40.344 27.812 -5.609 1 42.53 383 ARG B C 1
ATOM 6766 O O . ARG B 1 383 ? 39.594 28.547 -4.984 1 42.53 383 ARG B O 1
ATOM 6773 N N . GLU B 1 384 ? 39.844 26.781 -6.16 1 47.06 384 GLU B N 1
ATOM 6774 C CA . GLU B 1 384 ? 38.625 26.062 -5.805 1 47.06 384 GLU B CA 1
ATOM 6775 C C . GLU B 1 384 ? 38.844 25.125 -4.633 1 47.06 384 GLU B C 1
ATOM 6777 O O . GLU B 1 384 ? 39.875 24.422 -4.582 1 47.06 384 GLU B O 1
ATOM 6782 N N . PHE B 1 385 ? 38.344 25.484 -3.49 1 50.81 385 PHE B N 1
ATOM 6783 C CA . PHE B 1 385 ? 38.281 24.578 -2.34 1 50.81 385 PHE B CA 1
ATOM 6784 C C . PHE B 1 385 ? 37 23.75 -2.379 1 50.81 385 PHE B C 1
ATOM 6786 O O . PHE B 1 385 ? 35.938 24.25 -2.748 1 50.81 385 PHE B O 1
ATOM 6793 N N . HIS B 1 386 ? 37.281 22.484 -2.18 1 52.47 386 HIS B N 1
ATOM 6794 C CA . HIS B 1 386 ? 36.156 21.578 -2.113 1 52.47 386 HIS B CA 1
ATOM 6795 C C . HIS B 1 386 ? 35.969 21.016 -0.708 1 52.47 386 HIS B C 1
ATOM 6797 O O . HIS B 1 386 ? 36.938 20.5 -0.122 1 52.47 386 HIS B O 1
ATOM 6803 N N . LEU B 1 387 ? 34.969 21.406 -0.106 1 54.84 387 LEU B N 1
ATOM 6804 C CA . LEU B 1 387 ? 34.562 20.859 1.194 1 54.84 387 LEU B CA 1
ATOM 6805 C C . LEU B 1 387 ? 33.656 19.672 1.033 1 54.84 387 LEU B C 1
ATOM 6807 O O . LEU B 1 387 ? 32.625 19.766 0.363 1 54.84 387 LEU B O 1
ATOM 6811 N N . HIS B 1 388 ? 34.188 18.531 1.644 1 52.38 388 HIS B N 1
ATOM 6812 C CA . HIS B 1 388 ? 33.406 17.297 1.599 1 52.38 388 HIS B CA 1
ATOM 6813 C C . HIS B 1 388 ? 32.938 16.891 2.99 1 52.38 388 HIS B C 1
ATOM 6815 O O . HIS B 1 388 ? 33.719 16.922 3.945 1 52.38 388 HIS B O 1
ATOM 6821 N N . ALA B 1 389 ? 31.562 16.656 3.213 1 55.69 389 ALA B N 1
ATOM 6822 C CA . ALA B 1 389 ? 31.016 16.047 4.43 1 55.69 389 ALA B CA 1
ATOM 6823 C C . ALA B 1 389 ? 31.234 14.547 4.449 1 55.69 389 ALA B C 1
ATOM 6825 O O . ALA B 1 389 ? 30.938 13.852 3.479 1 55.69 389 ALA B O 1
ATOM 6826 N N . LEU B 1 390 ? 31.812 13.828 5.465 1 50.5 390 LEU B N 1
ATOM 6827 C CA . LEU B 1 390 ? 32.156 12.406 5.516 1 50.5 390 LEU B CA 1
ATOM 6828 C C . LEU B 1 390 ? 31.094 11.609 6.246 1 50.5 390 LEU B C 1
ATOM 6830 O O . LEU B 1 390 ? 30.906 10.422 5.969 1 50.5 390 LEU B O 1
ATOM 6834 N N . ASP B 1 391 ? 30.391 11.812 7.594 1 51.31 391 ASP B N 1
ATOM 6835 C CA . ASP B 1 391 ? 29.5 10.969 8.375 1 51.31 391 ASP B CA 1
ATOM 6836 C C . ASP B 1 391 ? 28.078 10.992 7.801 1 51.31 391 ASP B C 1
ATOM 6838 O O . ASP B 1 391 ? 27.125 10.641 8.484 1 51.31 391 ASP B O 1
ATOM 6842 N N . GLY B 1 392 ? 27.516 11.336 6.898 1 40.38 392 GLY B N 1
ATOM 6843 C CA . GLY B 1 392 ? 26.078 11.219 6.688 1 40.38 392 GLY B CA 1
ATOM 6844 C C . GLY B 1 392 ? 25.594 9.781 6.691 1 40.38 392 GLY B C 1
ATOM 6845 O O . GLY B 1 392 ? 26.375 8.859 6.473 1 40.38 392 GLY B O 1
ATOM 6846 N N . LYS B 1 393 ? 24.531 9.094 7.621 1 37.09 393 LYS B N 1
ATOM 6847 C CA . LYS B 1 393 ? 23.875 7.793 7.641 1 37.09 393 LYS B CA 1
ATOM 6848 C C . LYS B 1 393 ? 23.797 7.188 6.242 1 37.09 393 LYS B C 1
ATOM 6850 O O . LYS B 1 393 ? 23.469 7.879 5.277 1 37.09 393 LYS B O 1
ATOM 6855 N N . PRO B 1 394 ? 24.203 5.711 6.137 1 28.14 394 PRO B N 1
ATOM 6856 C CA . PRO B 1 394 ? 24.219 4.98 4.867 1 28.14 394 PRO B CA 1
ATOM 6857 C C . PRO B 1 394 ? 22.828 4.828 4.262 1 28.14 394 PRO B C 1
ATOM 6859 O O . PRO B 1 394 ? 21.891 4.395 4.945 1 28.14 394 PRO B O 1
ATOM 6862 N N . THR B 1 395 ? 22.031 5.344 3.785 1 26.48 395 THR B N 1
ATOM 6863 C CA . THR B 1 395 ? 20.812 4.75 3.227 1 26.48 395 THR B CA 1
ATOM 6864 C C . THR B 1 395 ? 21.141 3.48 2.445 1 26.48 395 THR B C 1
ATOM 6866 O O . THR B 1 395 ? 22.25 3.342 1.919 1 26.48 395 THR B O 1
ATOM 6869 N N . THR B 1 396 ? 20.531 2.23 2.234 1 25.72 396 THR B N 1
ATOM 6870 C CA . THR B 1 396 ? 20.75 0.823 1.913 1 25.72 396 THR B CA 1
ATOM 6871 C C . THR B 1 396 ? 21.703 0.678 0.729 1 25.72 396 THR B C 1
ATOM 6873 O O . THR B 1 396 ? 21.75 -0.378 0.096 1 25.72 396 THR B O 1
ATOM 6876 N N . THR B 1 397 ? 22.703 1.375 0.605 1 24.11 397 THR B N 1
ATOM 6877 C CA . THR B 1 397 ? 23.531 1.11 -0.573 1 24.11 397 THR B CA 1
ATOM 6878 C C . THR B 1 397 ? 24.266 -0.22 -0.433 1 24.11 397 THR B C 1
ATOM 6880 O O . THR B 1 397 ? 24.562 -0.875 -1.432 1 24.11 397 THR B O 1
ATOM 6883 N N . THR B 1 398 ? 24.781 -0.895 0.757 1 23.06 398 THR B N 1
ATOM 6884 C CA . THR B 1 398 ? 26.203 -1.059 1.042 1 23.06 398 THR B CA 1
ATOM 6885 C C . THR B 1 398 ? 26.641 -2.5 0.795 1 23.06 398 THR B C 1
ATOM 6887 O O . THR B 1 398 ? 27.844 -2.803 0.814 1 23.06 398 THR B O 1
ATOM 6890 N N . THR B 1 399 ? 26.375 -3.709 0.949 1 22.58 399 THR B N 1
ATOM 6891 C CA . THR B 1 399 ? 27.609 -4.434 0.683 1 22.58 399 THR B CA 1
ATOM 6892 C C . THR B 1 399 ? 28.109 -4.148 -0.729 1 22.58 399 THR B C 1
ATOM 6894 O O . THR B 1 399 ? 27.578 -4.684 -1.704 1 22.58 399 THR B O 1
ATOM 6897 N N . THR B 1 400 ? 28.234 -2.943 -1.128 1 21.73 400 THR B N 1
ATOM 6898 C CA . THR B 1 400 ? 29.016 -2.334 -2.201 1 21.73 400 THR B CA 1
ATOM 6899 C C . THR B 1 400 ? 30.484 -2.678 -2.059 1 21.73 400 THR B C 1
ATOM 6901 O O . THR B 1 400 ? 31.078 -2.498 -0.988 1 21.73 400 THR B O 1
ATOM 6904 N N . ALA B 1 401 ? 31.297 -3.711 -2.342 1 23.09 401 ALA B N 1
ATOM 6905 C CA . ALA B 1 401 ? 32.562 -3.342 -3.006 1 23.09 401 ALA B CA 1
ATOM 6906 C C . ALA B 1 401 ? 32.438 -1.945 -3.615 1 23.09 401 ALA B C 1
ATOM 6908 O O . ALA B 1 401 ? 31.656 -1.712 -4.523 1 23.09 401 ALA B O 1
ATOM 6909 N N . THR B 1 402 ? 32.562 -1.02 -2.881 1 23.22 402 THR B N 1
ATOM 6910 C CA . THR B 1 402 ? 31.797 0.092 -2.326 1 23.22 402 THR B CA 1
ATOM 6911 C C . THR B 1 402 ? 31.891 1.318 -3.229 1 23.22 402 THR B C 1
ATOM 6913 O O . THR B 1 402 ? 32.938 1.959 -3.305 1 23.22 402 THR B O 1
ATOM 6916 N N . THR B 1 403 ? 31.672 1.173 -4.492 1 22.39 403 THR B N 1
ATOM 6917 C CA . THR B 1 403 ? 31.859 2.264 -5.441 1 22.39 403 THR B CA 1
ATOM 6918 C C . THR B 1 403 ? 31.219 3.547 -4.926 1 22.39 403 THR B C 1
ATOM 6920 O O . THR B 1 403 ? 30.016 3.592 -4.691 1 22.39 403 THR B O 1
ATOM 6923 N N . THR B 1 404 ? 31.922 4.113 -3.863 1 23.33 404 THR B N 1
ATOM 6924 C CA . THR B 1 404 ? 31.828 5.445 -3.273 1 23.33 404 THR B CA 1
ATOM 6925 C C . THR B 1 404 ? 31.375 6.465 -4.316 1 23.33 404 THR B C 1
ATOM 6927 O O . THR B 1 404 ? 32.062 6.672 -5.324 1 23.33 404 THR B O 1
ATOM 6930 N N . THR B 1 405 ? 30.219 6.207 -4.621 1 23.16 405 THR B N 1
ATOM 6931 C CA . THR B 1 405 ? 29.781 7.32 -5.457 1 23.16 405 THR B CA 1
ATOM 6932 C C . THR B 1 405 ? 29.938 8.648 -4.723 1 23.16 405 THR B C 1
ATOM 6934 O O . THR B 1 405 ? 29.375 8.836 -3.639 1 23.16 405 THR B O 1
ATOM 6937 N N . ILE B 1 406 ? 31.188 9.094 -4.52 1 25.06 406 ILE B N 1
ATOM 6938 C CA . ILE B 1 406 ? 31.578 10.469 -4.215 1 25.06 406 ILE B CA 1
ATOM 6939 C C . ILE B 1 406 ? 30.641 11.438 -4.949 1 25.06 406 ILE B C 1
ATOM 6941 O O . ILE B 1 406 ? 30.594 11.438 -6.18 1 25.06 406 ILE B O 1
ATOM 6945 N N . THR B 1 407 ? 29.484 11.32 -4.402 1 25.78 407 THR B N 1
ATOM 6946 C CA . THR B 1 407 ? 28.766 12.445 -4.973 1 25.78 407 THR B CA 1
ATOM 6947 C C . THR B 1 407 ? 29.5 13.758 -4.699 1 25.78 407 THR B C 1
ATOM 6949 O O . THR B 1 407 ? 29.672 14.156 -3.541 1 25.78 407 THR B O 1
ATOM 6952 N N . THR B 1 408 ? 30.641 13.844 -5.211 1 26.58 408 THR B N 1
ATOM 6953 C CA . THR B 1 408 ? 31.453 15.047 -5.203 1 26.58 408 THR B CA 1
ATOM 6954 C C . THR B 1 408 ? 30.609 16.266 -5.57 1 26.58 408 THR B C 1
ATOM 6956 O O . THR B 1 408 ? 30.047 16.344 -6.664 1 26.58 408 THR B O 1
ATOM 6959 N N . THR B 1 409 ? 29.609 16.391 -4.633 1 27.17 409 THR B N 1
ATOM 6960 C CA . THR B 1 409 ? 29.109 17.719 -4.922 1 27.17 409 THR B CA 1
ATOM 6961 C C . THR B 1 409 ? 30.203 18.766 -4.758 1 27.17 409 THR B C 1
ATOM 6963 O O . THR B 1 409 ? 30.859 18.828 -3.715 1 27.17 409 THR B O 1
ATOM 6966 N N . THR B 1 410 ? 30.875 18.797 -5.77 1 28.95 410 THR B N 1
ATOM 6967 C CA . THR B 1 410 ? 31.938 19.797 -5.922 1 28.95 410 THR B CA 1
ATOM 6968 C C . THR B 1 410 ? 31.344 21.188 -6.043 1 28.95 410 THR B C 1
ATOM 6970 O O . THR B 1 410 ? 30.359 21.406 -6.758 1 28.95 410 THR B O 1
ATOM 6973 N N . SER B 1 411 ? 30.969 21.656 -4.922 1 27.78 411 SER B N 1
ATOM 6974 C CA . SER B 1 411 ? 30.781 23.078 -5.18 1 27.78 411 SER B CA 1
ATOM 6975 C C . SER B 1 411 ? 32.125 23.797 -5.355 1 27.78 411 SER B C 1
ATOM 6977 O O . SER B 1 411 ? 33.062 23.562 -4.594 1 27.78 411 SER B O 1
ATOM 6979 N N . ALA B 1 412 ? 32.344 23.766 -6.672 1 29.77 412 ALA B N 1
ATOM 6980 C CA . ALA B 1 412 ? 33.5 24.594 -7.008 1 29.77 412 ALA B CA 1
ATOM 6981 C C . ALA B 1 412 ? 33.406 25.984 -6.379 1 29.77 412 ALA B C 1
ATOM 6983 O O . ALA B 1 412 ? 32.344 26.609 -6.43 1 29.77 412 ALA B O 1
ATOM 6984 N N . VAL B 1 413 ? 33.656 26.016 -5.262 1 31.92 413 VAL B N 1
ATOM 6985 C CA . VAL B 1 413 ? 33.812 27.359 -4.73 1 31.92 413 VAL B CA 1
ATOM 6986 C C . VAL B 1 413 ? 35 28.047 -5.375 1 31.92 413 VAL B C 1
ATOM 6988 O O . VAL B 1 413 ? 36.094 27.469 -5.438 1 31.92 413 VAL B O 1
ATOM 6991 N N . LYS B 1 414 ? 34.531 28.656 -6.457 1 29.16 414 LYS B N 1
ATOM 6992 C CA . LYS B 1 414 ? 35.562 29.5 -7.039 1 29.16 414 LYS B CA 1
ATOM 6993 C C . LYS B 1 414 ? 36.156 30.453 -6.008 1 29.16 414 LYS B C 1
ATOM 6995 O O . LYS B 1 414 ? 35.406 31.125 -5.285 1 29.16 414 LYS B O 1
ATOM 7000 N N . ALA B 1 415 ? 36.844 29.922 -5.305 1 28.42 415 ALA B N 1
ATOM 7001 C CA . ALA B 1 415 ? 37.5 30.938 -4.504 1 28.42 415 ALA B CA 1
ATOM 7002 C C . ALA B 1 415 ? 38.469 31.766 -5.359 1 28.42 415 ALA B C 1
ATOM 7004 O O . ALA B 1 415 ? 39.125 31.234 -6.25 1 28.42 415 ALA B O 1
ATOM 7005 N N . SER B 1 416 ? 37.812 32.719 -5.938 1 27.38 416 SER B N 1
ATOM 7006 C CA . SER B 1 416 ? 38.688 33.625 -6.641 1 27.38 416 SER B CA 1
ATOM 7007 C C . SER B 1 416 ? 39.5 34.469 -5.664 1 27.38 416 SER B C 1
ATOM 7009 O O . SER B 1 416 ? 38.969 34.938 -4.648 1 27.38 416 SER B O 1
ATOM 7011 N N . GLY B 1 417 ? 40 34.125 -4.688 1 27.38 417 GLY B N 1
ATOM 7012 C CA . GLY B 1 417 ? 40.688 35.188 -3.969 1 27.38 417 GLY B CA 1
ATOM 7013 C C . GLY B 1 417 ? 42.156 35.281 -4.32 1 27.38 417 GLY B C 1
ATOM 7014 O O . GLY B 1 417 ? 42.719 34.344 -4.906 1 27.38 417 GLY B O 1
ATOM 7015 N N . ARG B 1 418 ? 42.5 36.438 -4.582 1 26.19 418 ARG B N 1
ATOM 7016 C CA . ARG B 1 418 ? 43.875 36.875 -4.699 1 26.19 418 ARG B CA 1
ATOM 7017 C C . ARG B 1 418 ? 44.688 36.531 -3.436 1 26.19 418 ARG B C 1
ATOM 7019 O O . ARG B 1 418 ? 44.188 36.75 -2.322 1 26.19 418 ARG B O 1
ATOM 7026 N N . CYS B 1 419 ? 45.406 35.375 -3.42 1 27.09 419 CYS B N 1
ATOM 7027 C CA . CYS B 1 419 ? 46.344 34.969 -2.381 1 27.09 419 CYS B CA 1
ATOM 7028 C C . CYS B 1 419 ? 47.312 36.094 -2.035 1 27.09 419 CYS B C 1
ATOM 7030 O O . CYS B 1 419 ? 48.188 36.438 -2.816 1 27.09 419 CYS B O 1
ATOM 7032 N N . VAL B 1 420 ? 46.969 37.25 -1.389 1 27.03 420 VAL B N 1
ATOM 7033 C CA . VAL B 1 420 ? 48.094 38.062 -0.944 1 27.03 420 VAL B CA 1
ATOM 7034 C C . VAL B 1 420 ? 48.719 37.469 0.306 1 27.03 420 VAL B C 1
ATOM 7036 O O . VAL B 1 420 ? 48.156 36.562 0.921 1 27.03 420 VAL B O 1
ATOM 7039 N N . ALA B 1 421 ? 49.594 38.188 1.289 1 27.45 421 ALA B N 1
ATOM 7040 C CA . ALA B 1 421 ? 50.25 38.062 2.578 1 27.45 421 ALA B CA 1
ATOM 7041 C C . ALA B 1 421 ? 49.375 37.344 3.592 1 27.45 421 ALA B C 1
ATOM 7043 O O . ALA B 1 421 ? 48.156 37.25 3.404 1 27.45 421 ALA B O 1
ATOM 7044 N N . LEU B 1 422 ? 49.969 36.906 4.957 1 37.22 422 LEU B N 1
ATOM 7045 C CA . LEU B 1 422 ? 49.188 36.438 6.105 1 37.22 422 LEU B CA 1
ATOM 7046 C C . LEU B 1 422 ? 47.781 37 6.062 1 37.22 422 LEU B C 1
ATOM 7048 O O . LEU B 1 422 ? 46.969 36.688 6.938 1 37.22 422 LEU B O 1
ATOM 7052 N N . GLU B 1 423 ? 47.531 38.219 5.535 1 36.75 423 GLU B N 1
ATOM 7053 C CA . GLU B 1 423 ? 46.688 39.406 5.793 1 36.75 423 GLU B CA 1
ATOM 7054 C C . GLU B 1 423 ? 45.25 39.156 5.395 1 36.75 423 GLU B C 1
ATOM 7056 O O . GLU B 1 423 ? 44.375 39.969 5.648 1 36.75 423 GLU B O 1
ATOM 7061 N N . SER B 1 424 ? 45.188 38.125 4.543 1 34.19 424 SER B N 1
ATOM 7062 C CA . SER B 1 424 ? 43.844 38.219 3.99 1 34.19 424 SER B CA 1
ATOM 7063 C C . SER B 1 424 ? 42.969 37.094 4.492 1 34.19 424 SER B C 1
ATOM 7065 O O . SER B 1 424 ? 43.406 35.938 4.551 1 34.19 424 SER B O 1
ATOM 7067 N N . VAL B 1 425 ? 42.188 37.438 5.473 1 42.12 425 VAL B N 1
ATOM 7068 C CA . VAL B 1 425 ? 41.031 36.656 5.934 1 42.12 425 VAL B CA 1
ATOM 7069 C C . VAL B 1 425 ? 40 36.594 4.824 1 42.12 425 VAL B C 1
ATOM 7071 O O . VAL B 1 425 ? 39.594 37.594 4.258 1 42.12 425 VAL B O 1
ATOM 7074 N N . GLN B 1 426 ? 40.094 35.469 4.059 1 36.88 426 GLN B N 1
ATOM 7075 C CA . GLN B 1 426 ? 38.969 35.344 3.154 1 36.88 426 GLN B CA 1
ATOM 7076 C C . GLN B 1 426 ? 37.875 34.469 3.754 1 36.88 426 GLN B C 1
ATOM 7078 O O . GLN B 1 426 ? 38.156 33.375 4.277 1 36.88 426 GLN B O 1
ATOM 7083 N N . ALA B 1 427 ? 36.844 35.031 4.102 1 43.38 427 ALA B N 1
ATOM 7084 C CA . ALA B 1 427 ? 35.625 34.375 4.551 1 43.38 427 ALA B CA 1
ATOM 7085 C C . ALA B 1 427 ? 34.719 34.031 3.369 1 43.38 427 ALA B C 1
ATOM 7087 O O . ALA B 1 427 ? 34.5 34.875 2.5 1 43.38 427 ALA B O 1
ATOM 7088 N N . VAL B 1 428 ? 34.812 32.781 2.98 1 38.44 428 VAL B N 1
ATOM 7089 C CA . VAL B 1 428 ? 33.875 32.406 1.928 1 38.44 428 VAL B CA 1
ATOM 7090 C C . VAL B 1 428 ? 32.594 31.828 2.551 1 38.44 428 VAL B C 1
ATOM 7092 O O . VAL B 1 428 ? 32.656 30.938 3.398 1 38.44 428 VAL B O 1
ATOM 7095 N N . GLN B 1 429 ? 31.609 32.406 2.273 1 43 429 GLN B N 1
ATOM 7096 C CA . GLN B 1 429 ? 30.281 31.922 2.643 1 43 429 GLN B CA 1
ATOM 7097 C C . GLN B 1 429 ? 29.906 30.688 1.846 1 43 429 GLN B C 1
ATOM 7099 O O . GLN B 1 429 ? 30.125 30.625 0.633 1 43 429 GLN B O 1
ATOM 7104 N N . LEU B 1 430 ? 29.938 29.656 2.516 1 44.62 430 LEU B N 1
ATOM 7105 C CA . LEU B 1 430 ? 29.578 28.391 1.896 1 44.62 430 LEU B CA 1
ATOM 7106 C C . LEU B 1 430 ? 28.078 28.234 1.771 1 44.62 430 LEU B C 1
ATOM 7108 O O . LEU B 1 430 ? 27.328 28.797 2.572 1 44.62 430 LEU B O 1
ATOM 7112 N N . PRO B 1 431 ? 27.75 27.672 0.621 1 43.59 431 PRO B N 1
ATOM 7113 C CA . PRO B 1 431 ? 26.328 27.281 0.608 1 43.59 431 PRO B CA 1
ATOM 7114 C C . PRO B 1 431 ? 25.969 26.297 1.718 1 43.59 431 PRO B C 1
ATOM 7116 O O . PRO B 1 431 ? 26.859 25.656 2.287 1 43.59 431 PRO B O 1
ATOM 7119 N N . PRO B 1 432 ? 24.828 26.328 2.098 1 46.16 432 PRO B N 1
ATOM 7120 C CA . PRO B 1 432 ? 24.375 25.422 3.145 1 46.16 432 PRO B CA 1
ATOM 7121 C C . PRO B 1 432 ? 24.891 24 2.943 1 46.16 432 PRO B C 1
ATOM 7123 O O . PRO B 1 432 ? 24.688 23.406 1.879 1 46.16 432 PRO B O 1
ATOM 7126 N N . LEU B 1 433 ? 25.812 23.672 3.662 1 49.5 433 LEU B N 1
ATOM 7127 C CA . LEU B 1 433 ? 26.375 22.312 3.58 1 49.5 433 LEU B CA 1
ATOM 7128 C C . LEU B 1 433 ? 25.609 21.359 4.488 1 49.5 433 LEU B C 1
ATOM 7130 O O . LEU B 1 433 ? 25.062 21.766 5.512 1 49.5 433 LEU B O 1
ATOM 7134 N N . PRO B 1 434 ? 25.406 20.156 4.086 1 49.25 434 PRO B N 1
ATOM 7135 C CA . PRO B 1 434 ? 24.75 19.188 4.969 1 49.25 434 PRO B CA 1
ATOM 7136 C C . PRO B 1 434 ? 25.484 18.984 6.285 1 49.25 434 PRO B C 1
ATOM 7138 O O . PRO B 1 434 ? 26.719 19.156 6.34 1 49.25 434 PRO B O 1
ATOM 7141 N N . PRO B 1 435 ? 24.672 18.797 7.258 1 53.28 435 PRO B N 1
ATOM 7142 C CA . PRO B 1 435 ? 25.281 18.578 8.562 1 53.28 435 PRO B CA 1
ATOM 7143 C C . PRO B 1 435 ? 26.25 17.391 8.562 1 53.28 435 PRO B C 1
ATOM 7145 O O . PRO B 1 435 ? 25.938 16.344 7.996 1 53.28 435 PRO B O 1
ATOM 7148 N N . ALA B 1 436 ? 27.484 17.547 8.625 1 56.19 436 ALA B N 1
ATOM 7149 C CA . ALA B 1 436 ? 28.5 16.5 8.773 1 56.19 436 ALA B CA 1
ATOM 7150 C C . ALA B 1 436 ? 29.438 16.812 9.938 1 56.19 436 ALA B C 1
ATOM 7152 O O . ALA B 1 436 ? 29.609 17.969 10.312 1 56.19 436 ALA B O 1
ATOM 7153 N N . ARG B 1 437 ? 29.719 15.703 10.625 1 61.69 437 ARG B N 1
ATOM 7154 C CA . ARG B 1 437 ? 30.703 15.875 11.703 1 61.69 437 ARG B CA 1
ATOM 7155 C C . ARG B 1 437 ? 32.125 15.906 11.156 1 61.69 437 ARG B C 1
ATOM 7157 O O . ARG B 1 437 ? 33 16.578 11.703 1 61.69 437 ARG B O 1
ATOM 7164 N N . LYS B 1 438 ? 32.219 15.109 10.078 1 60.41 438 LYS B N 1
ATOM 7165 C CA . LYS B 1 438 ? 33.562 15.008 9.531 1 60.41 438 LYS B CA 1
ATOM 7166 C C . LYS B 1 438 ? 33.625 15.617 8.133 1 60.41 438 LYS B C 1
ATOM 7168 O O . LYS B 1 438 ? 32.75 15.398 7.309 1 60.41 438 LYS B O 1
ATOM 7173 N N . TRP B 1 439 ? 34.469 16.562 8.133 1 59.25 439 TRP B N 1
ATOM 7174 C CA . TRP B 1 439 ? 34.625 17.281 6.867 1 59.25 439 TRP B CA 1
ATOM 7175 C C . TRP B 1 439 ? 36.031 17.109 6.309 1 59.25 439 TRP B C 1
ATOM 7177 O O . TRP B 1 439 ? 37 16.938 7.07 1 59.25 439 TRP B O 1
ATOM 7187 N N . GLN B 1 440 ? 36.031 16.984 4.938 1 58.22 440 GLN B N 1
ATOM 7188 C CA . GLN B 1 440 ? 37.312 16.984 4.207 1 58.22 440 GLN B CA 1
ATOM 7189 C C . GLN B 1 440 ? 37.406 18.219 3.314 1 58.22 440 GLN B C 1
ATOM 7191 O O . GLN B 1 440 ? 36.5 18.547 2.568 1 58.22 440 GLN B O 1
ATOM 7196 N N . LEU B 1 441 ? 38.406 18.922 3.637 1 57.22 441 LEU B N 1
ATOM 7197 C CA . LEU B 1 441 ? 38.75 20.047 2.781 1 57.22 441 LEU B CA 1
ATOM 7198 C C . LEU B 1 441 ? 39.875 19.672 1.816 1 57.22 441 LEU B C 1
ATOM 7200 O O . LEU B 1 441 ? 40.938 19.219 2.242 1 57.22 441 LEU B O 1
ATOM 7204 N N . GLU B 1 442 ? 39.406 19.719 0.467 1 53.84 442 GLU B N 1
ATOM 7205 C CA . GLU B 1 442 ? 40.438 19.484 -0.565 1 53.84 442 GLU B CA 1
ATOM 7206 C C . GLU B 1 442 ? 40.781 20.781 -1.295 1 53.84 442 GLU B C 1
ATOM 7208 O O . GLU B 1 442 ? 39.875 21.594 -1.589 1 53.84 442 GLU B O 1
ATOM 7213 N N . PHE B 1 443 ? 42.031 21.078 -1.293 1 53.03 443 PHE B N 1
ATOM 7214 C CA . PHE B 1 443 ? 42.469 22.25 -2.051 1 53.03 443 PHE B CA 1
ATOM 7215 C C . PHE B 1 443 ? 43.719 21.953 -2.83 1 53.03 443 PHE B C 1
ATOM 7217 O O . PHE B 1 443 ? 44.5 21.062 -2.457 1 53.03 443 PHE B O 1
ATOM 7224 N N . ALA B 1 444 ? 43.656 22.391 -4.125 1 47.78 444 ALA B N 1
ATOM 7225 C CA . ALA B 1 444 ? 44.844 22.25 -4.984 1 47.78 444 ALA B CA 1
ATOM 7226 C C . ALA B 1 444 ? 46.094 22.828 -4.316 1 47.78 444 ALA B C 1
ATOM 7228 O O . ALA B 1 444 ? 46 23.672 -3.42 1 47.78 444 ALA B O 1
ATOM 7229 N N . SER B 1 445 ? 47.156 22.156 -4.684 1 45.94 445 SER B N 1
ATOM 7230 C CA . SER B 1 445 ? 48.469 22.578 -4.18 1 45.94 445 SER B CA 1
ATOM 7231 C C . SER B 1 445 ? 48.656 24.078 -4.348 1 45.94 445 SER B C 1
ATOM 7233 O O . SER B 1 445 ? 48.219 24.656 -5.348 1 45.94 445 SER B O 1
ATOM 7235 N N . LEU B 1 446 ? 48.906 24.688 -3.182 1 46.75 446 LEU B N 1
ATOM 7236 C CA . LEU B 1 446 ? 49.219 26.109 -3.203 1 46.75 446 LEU B CA 1
ATOM 7237 C C . LEU B 1 446 ? 50.438 26.391 -4.062 1 46.75 446 LEU B C 1
ATOM 7239 O O . LEU B 1 446 ? 51.375 25.594 -4.086 1 46.75 446 LEU B O 1
ATOM 7243 N N . HIS B 1 447 ? 50.188 26.828 -5.195 1 45.28 447 HIS B N 1
ATOM 7244 C CA . HIS B 1 447 ? 51.312 27.094 -6.078 1 45.28 447 HIS B CA 1
ATOM 7245 C C . HIS B 1 447 ? 52.562 27.5 -5.277 1 45.28 447 HIS B C 1
ATOM 7247 O O . HIS B 1 447 ? 53.688 27.234 -5.699 1 45.28 447 HIS B O 1
ATOM 7253 N N . ASP B 1 448 ? 52.375 28.297 -4.203 1 43.84 448 ASP B N 1
ATOM 7254 C CA . ASP B 1 448 ? 53.531 28.719 -3.42 1 43.84 448 ASP B CA 1
ATOM 7255 C C . ASP B 1 448 ? 53.781 27.766 -2.256 1 43.84 448 ASP B C 1
ATOM 7257 O O . ASP B 1 448 ? 52.906 27.562 -1.409 1 43.84 448 ASP B O 1
ATOM 7261 N N . PRO B 1 449 ? 54.812 27.062 -2.475 1 46.34 449 PRO B N 1
ATOM 7262 C CA . PRO B 1 449 ? 55.188 26.094 -1.438 1 46.34 449 PRO B CA 1
ATOM 7263 C C . PRO B 1 449 ? 55.188 26.703 -0.04 1 46.34 449 PRO B C 1
ATOM 7265 O O . PRO B 1 449 ? 55.156 25.969 0.957 1 46.34 449 PRO B O 1
ATOM 7268 N N . SER B 1 450 ? 55.312 28.047 -0.11 1 47.69 450 SER B N 1
ATOM 7269 C CA . SER B 1 450 ? 55.469 28.672 1.2 1 47.69 450 SER B CA 1
ATOM 7270 C C . SER B 1 450 ? 54.125 29.016 1.818 1 47.69 450 SER B C 1
ATOM 7272 O O . SER B 1 450 ? 54.031 29.422 2.98 1 47.69 450 SER B O 1
ATOM 7274 N N . ALA B 1 451 ? 53.094 28.953 1.073 1 48.12 451 ALA B N 1
ATOM 7275 C CA . ALA B 1 451 ? 51.781 29.297 1.612 1 48.12 451 ALA B CA 1
ATOM 7276 C C . ALA B 1 451 ? 51.281 28.203 2.561 1 48.12 451 ALA B C 1
ATOM 7278 O O . ALA B 1 451 ? 51.375 27.016 2.248 1 48.12 451 ALA B O 1
ATOM 7279 N N . LYS B 1 452 ? 51.125 28.812 3.875 1 51 452 LYS B N 1
ATOM 7280 C CA . LYS B 1 452 ? 50.625 27.906 4.895 1 51 452 LYS B CA 1
ATOM 7281 C C . LYS B 1 452 ? 49.25 28.328 5.398 1 51 452 LYS B C 1
ATOM 7283 O O . LYS B 1 452 ? 48.969 29.516 5.477 1 51 452 LYS B O 1
ATOM 7288 N N . LEU B 1 453 ? 48.344 27.484 5.492 1 53.34 453 LEU B N 1
ATOM 7289 C CA . LEU B 1 453 ? 47.062 27.734 6.176 1 53.34 453 LEU B CA 1
ATOM 7290 C C . LEU B 1 453 ? 47.281 27.953 7.668 1 53.34 453 LEU B C 1
ATOM 7292 O O . LEU B 1 453 ? 47.781 27.062 8.367 1 53.34 453 LEU B O 1
ATOM 7296 N N . ALA B 1 454 ? 47.125 29.297 8.047 1 52.19 454 ALA B N 1
ATOM 7297 C CA . ALA B 1 454 ? 47.406 29.656 9.438 1 52.19 454 ALA B CA 1
ATOM 7298 C C . ALA B 1 454 ? 46.188 29.391 10.32 1 52.19 454 ALA B C 1
ATOM 7300 O O . ALA B 1 454 ? 46.344 28.969 11.477 1 52.19 454 ALA B O 1
ATOM 7301 N N . LYS B 1 455 ? 45.062 29.797 9.805 1 54.38 455 LYS B N 1
ATOM 7302 C CA . LYS B 1 455 ? 43.875 29.688 10.633 1 54.38 455 LYS B CA 1
ATOM 7303 C C . LYS B 1 455 ? 42.656 29.328 9.797 1 54.38 455 LYS B C 1
ATOM 7305 O O . LYS B 1 455 ? 42.5 29.797 8.664 1 54.38 455 LYS B O 1
ATOM 7310 N N . LEU B 1 456 ? 41.938 28.328 10.391 1 57.47 456 LEU B N 1
ATOM 7311 C CA . LEU B 1 456 ? 40.625 27.953 9.836 1 57.47 456 LEU B CA 1
ATOM 7312 C C . LEU B 1 456 ? 39.531 28.219 10.844 1 57.47 456 LEU B C 1
ATOM 7314 O O . LEU B 1 456 ? 39.562 27.734 11.977 1 57.47 456 LEU B O 1
ATOM 7318 N N . CYS B 1 457 ? 38.75 29.266 10.531 1 57.88 457 CYS B N 1
ATOM 7319 C CA . CYS B 1 457 ? 37.594 29.531 11.367 1 57.88 457 CYS B CA 1
ATOM 7320 C C . CYS B 1 457 ? 36.312 29.141 10.656 1 57.88 457 CYS B C 1
ATOM 7322 O O . CYS B 1 457 ? 36.125 29.453 9.477 1 57.88 457 CYS B O 1
ATOM 7324 N N . LEU B 1 458 ? 35.656 28.375 11.422 1 58.72 458 LEU B N 1
ATOM 7325 C CA . LEU B 1 458 ? 34.344 28 10.898 1 58.72 458 LEU B CA 1
ATOM 7326 C C . LEU B 1 458 ? 33.219 28.688 11.68 1 58.72 458 LEU B C 1
ATOM 7328 O O . LEU B 1 458 ? 33.312 28.828 12.906 1 58.72 458 LEU B O 1
ATOM 7332 N N . LYS B 1 459 ? 32.438 29.422 11.078 1 62.72 459 LYS B N 1
ATOM 7333 C CA . LYS B 1 459 ? 31.219 29.922 11.688 1 62.72 459 LYS B CA 1
ATOM 7334 C C . LYS B 1 459 ? 30.031 29.031 11.305 1 62.72 459 LYS B C 1
ATOM 7336 O O . LYS B 1 459 ? 29.938 28.562 10.172 1 62.72 459 LYS B O 1
ATOM 7341 N N . GLY B 1 460 ? 29.453 28.75 12.5 1 60.97 460 GLY B N 1
ATOM 7342 C CA . GLY B 1 460 ? 28.297 27.922 12.25 1 60.97 460 GLY B CA 1
ATOM 7343 C C . GLY B 1 460 ? 27.016 28.484 12.844 1 60.97 460 GLY B C 1
ATOM 7344 O O . GLY B 1 460 ? 27.062 29.422 13.633 1 60.97 460 GLY B O 1
ATOM 7345 N N . GLN B 1 461 ? 26.062 28.344 12.211 1 67.5 461 GLN B N 1
ATOM 7346 C CA . GLN B 1 461 ? 24.734 28.672 12.727 1 67.5 461 GLN B CA 1
ATOM 7347 C C . GLN B 1 461 ? 23.875 27.422 12.883 1 67.5 461 GLN B C 1
ATOM 7349 O O . GLN B 1 461 ? 24.062 26.438 12.164 1 67.5 461 GLN B O 1
ATOM 7354 N N . ALA B 1 462 ? 23.266 27.609 14.086 1 65.19 462 ALA B N 1
ATOM 7355 C CA . ALA B 1 462 ? 22.328 26.5 14.25 1 65.19 462 ALA B CA 1
ATOM 7356 C C . ALA B 1 462 ? 21.297 26.484 13.125 1 65.19 462 ALA B C 1
ATOM 7358 O O . ALA B 1 462 ? 21.094 27.5 12.453 1 65.19 462 ALA B O 1
ATOM 7359 N N . SER B 1 463 ? 20.906 25.328 12.891 1 68.62 463 SER B N 1
ATOM 7360 C CA . SER B 1 463 ? 19.812 25.266 11.93 1 68.62 463 SER B CA 1
ATOM 7361 C C . SER B 1 463 ? 18.594 26.031 12.438 1 68.62 463 SER B C 1
ATOM 7363 O O . SER B 1 463 ? 18.438 26.234 13.641 1 68.62 463 SER B O 1
ATOM 7365 N N . GLN B 1 464 ? 17.922 26.562 11.555 1 76.25 464 GLN B N 1
ATOM 7366 C CA . GLN B 1 464 ? 16.688 27.266 11.898 1 76.25 464 GLN B CA 1
ATOM 7367 C C . GLN B 1 464 ? 15.805 26.422 12.82 1 76.25 464 GLN B C 1
ATOM 7369 O O . GLN B 1 464 ? 15.211 26.938 13.758 1 76.25 464 GLN B O 1
ATOM 7374 N N . GLY B 1 465 ? 15.758 25.188 12.531 1 76.69 465 GLY B N 1
ATOM 7375 C CA . GLY B 1 465 ? 14.961 24.281 13.352 1 76.69 465 GLY B CA 1
ATOM 7376 C C . GLY B 1 465 ? 15.492 24.141 14.766 1 76.69 465 GLY B C 1
ATOM 7377 O O . GLY B 1 465 ? 14.727 24.203 15.727 1 76.69 465 GLY B O 1
ATOM 7378 N N . ASP B 1 466 ? 16.75 23.969 14.836 1 75.62 466 ASP B N 1
ATOM 7379 C CA . ASP B 1 466 ? 17.359 23.828 16.156 1 75.62 466 ASP B CA 1
ATOM 7380 C C . ASP B 1 466 ? 17.219 25.109 16.969 1 75.62 466 ASP B C 1
ATOM 7382 O O . ASP B 1 466 ? 17 25.062 18.172 1 75.62 466 ASP B O 1
ATOM 7386 N N . TRP B 1 467 ? 17.422 26.141 16.312 1 81.5 467 TRP B N 1
ATOM 7387 C CA . TRP B 1 467 ? 17.234 27.438 16.969 1 81.5 467 TRP B CA 1
ATOM 7388 C C . TRP B 1 467 ? 15.812 27.594 17.484 1 81.5 467 TRP B C 1
ATOM 7390 O O . TRP B 1 467 ? 15.609 27.969 18.641 1 81.5 467 TRP B O 1
ATOM 7400 N N . ALA B 1 468 ? 14.883 27.359 16.688 1 84.31 468 ALA B N 1
ATOM 7401 C CA . ALA B 1 468 ? 13.477 27.484 17.062 1 84.31 468 ALA B CA 1
ATOM 7402 C C . ALA B 1 468 ? 13.156 26.578 18.25 1 84.31 468 ALA B C 1
ATOM 7404 O O . ALA B 1 468 ? 12.438 26.984 19.172 1 84.31 468 ALA B O 1
ATOM 7405 N N . ASN B 1 469 ? 13.68 25.422 18.203 1 82.62 469 ASN B N 1
ATOM 7406 C CA . ASN B 1 469 ? 13.484 24.5 19.312 1 82.62 469 ASN B CA 1
ATOM 7407 C C . ASN B 1 469 ? 14.055 25.062 20.625 1 82.62 469 ASN B C 1
ATOM 7409 O O . ASN B 1 469 ? 13.453 24.906 21.688 1 82.62 469 ASN B O 1
ATOM 7413 N N . SER B 1 470 ? 15.172 25.656 20.5 1 81.44 470 SER B N 1
ATOM 7414 C CA . SER B 1 470 ? 15.789 26.219 21.688 1 81.44 470 SER B CA 1
ATOM 7415 C C . SER B 1 470 ? 14.945 27.359 22.25 1 81.44 470 SER B C 1
ATOM 7417 O O . SER B 1 470 ? 14.844 27.531 23.469 1 81.44 470 SER B O 1
ATOM 7419 N N . VAL B 1 471 ? 14.383 28.078 21.406 1 82.69 471 VAL B N 1
ATOM 7420 C CA . VAL B 1 471 ? 13.531 29.203 21.812 1 82.69 471 VAL B CA 1
ATOM 7421 C C . VAL B 1 471 ? 12.328 28.672 22.578 1 82.69 471 VAL B C 1
ATOM 7423 O O . VAL B 1 471 ? 11.992 29.188 23.656 1 82.69 471 VAL B O 1
ATOM 7426 N N . VAL B 1 472 ? 11.75 27.719 22.031 1 86.06 472 VAL B N 1
ATOM 7427 C CA . VAL B 1 472 ? 10.523 27.188 22.625 1 86.06 472 VAL B CA 1
ATOM 7428 C C . VAL B 1 472 ? 10.852 26.484 23.938 1 86.06 472 VAL B C 1
ATOM 7430 O O . VAL B 1 472 ? 10.055 26.516 24.875 1 86.06 472 VAL B O 1
ATOM 7433 N N . ASN B 1 473 ? 11.945 25.891 23.984 1 80.06 473 ASN B N 1
ATOM 7434 C CA . ASN B 1 473 ? 12.32 25.172 25.188 1 80.06 473 ASN B CA 1
ATOM 7435 C C . ASN B 1 473 ? 12.773 26.125 26.297 1 80.06 473 ASN B C 1
ATOM 7437 O O . ASN B 1 473 ? 12.859 25.734 27.453 1 80.06 473 ASN B O 1
ATOM 7441 N N . SER B 1 474 ? 12.984 27.203 25.891 1 76.38 474 SER B N 1
ATOM 7442 C CA . SER B 1 474 ? 13.445 28.156 26.891 1 76.38 474 SER B CA 1
ATOM 7443 C C . SER B 1 474 ? 12.344 28.469 27.906 1 76.38 474 SER B C 1
ATOM 7445 O O . SER B 1 474 ? 11.156 28.297 27.609 1 76.38 474 SER B O 1
ATOM 7447 N N . ARG B 1 475 ? 12.688 28.609 29.219 1 57.53 475 ARG B N 1
ATOM 7448 C CA . ARG B 1 475 ? 11.852 28.781 30.391 1 57.53 475 ARG B CA 1
ATOM 7449 C C . ARG B 1 475 ? 10.727 29.781 30.109 1 57.53 475 ARG B C 1
ATOM 7451 O O . ARG B 1 475 ? 9.648 29.688 30.703 1 57.53 475 ARG B O 1
ATOM 7458 N N . ALA B 1 476 ? 11.039 30.578 29.188 1 54.97 476 ALA B N 1
ATOM 7459 C CA . ALA B 1 476 ? 10.094 31.672 29.031 1 54.97 476 ALA B CA 1
ATOM 7460 C C . ALA B 1 476 ? 8.992 31.312 28.047 1 54.97 476 ALA B C 1
ATOM 7462 O O . ALA B 1 476 ? 7.977 32 27.953 1 54.97 476 ALA B O 1
ATOM 7463 N N . PHE B 1 477 ? 9.164 30.094 27.5 1 64.5 477 PHE B N 1
ATOM 7464 C CA . PHE B 1 477 ? 8.164 29.875 26.453 1 64.5 477 PHE B CA 1
ATOM 7465 C C . PHE B 1 477 ? 6.902 29.25 27.047 1 64.5 477 PHE B C 1
ATOM 7467 O O . PHE B 1 477 ? 6.93 28.109 27.516 1 64.5 477 PHE B O 1
ATOM 7474 N N . GLN B 1 478 ? 5.91 30.031 27.469 1 67.75 478 GLN B N 1
ATOM 7475 C CA . GLN B 1 478 ? 4.656 29.531 28.031 1 67.75 478 GLN B CA 1
ATOM 7476 C C . GLN B 1 478 ? 3.781 28.906 26.953 1 67.75 478 GLN B C 1
ATOM 7478 O O . GLN B 1 478 ? 3.451 29.531 25.953 1 67.75 478 GLN B O 1
ATOM 7483 N N . LEU B 1 479 ? 3.568 27.594 27.078 1 69.62 479 LEU B N 1
ATOM 7484 C CA . LEU B 1 479 ? 2.686 26.875 26.156 1 69.62 479 LEU B CA 1
ATOM 7485 C C . LEU B 1 479 ? 1.226 27.234 26.422 1 69.62 479 LEU B C 1
ATOM 7487 O O . LEU B 1 479 ? 0.883 27.688 27.516 1 69.62 479 LEU B O 1
ATOM 7491 N N . LEU B 1 480 ? 0.467 27.328 25.438 1 66.38 480 LEU B N 1
ATOM 7492 C CA . LEU B 1 480 ? -0.937 27.703 25.547 1 66.38 480 LEU B CA 1
ATOM 7493 C C . LEU B 1 480 ? -1.692 26.734 26.453 1 66.38 480 LEU B C 1
ATOM 7495 O O . LEU B 1 480 ? -2.615 27.141 27.156 1 66.38 480 LEU B O 1
ATOM 7499 N N . SER B 1 481 ? -1.457 25.375 26.484 1 56.06 481 SER B N 1
ATOM 7500 C CA . SER B 1 481 ? -2.256 24.406 27.219 1 56.06 481 SER B CA 1
ATOM 7501 C C . SER B 1 481 ? -1.988 24.469 28.719 1 56.06 481 SER B C 1
ATOM 7503 O O . SER B 1 481 ? -2.617 23.766 29.5 1 56.06 481 SER B O 1
ATOM 7505 N N . ASN B 1 482 ? -1.049 25.094 29.391 1 48.44 482 ASN B N 1
ATOM 7506 C CA . ASN B 1 482 ? -0.937 25 30.844 1 48.44 482 ASN B CA 1
ATOM 7507 C C . ASN B 1 482 ? -2.107 25.672 31.547 1 48.44 482 ASN B C 1
ATOM 7509 O O . ASN B 1 482 ? -2.016 26.844 31.922 1 48.44 482 ASN B O 1
ATOM 7513 N N . ASN B 1 483 ? -3.197 25.422 31.234 1 39.72 483 ASN B N 1
ATOM 7514 C CA . ASN B 1 483 ? -4.305 25.766 32.125 1 39.72 483 ASN B CA 1
ATOM 7515 C C . ASN B 1 483 ? -4.16 25.094 33.5 1 39.72 483 ASN B C 1
ATOM 7517 O O . ASN B 1 483 ? -5.105 25.078 34.281 1 39.72 483 ASN B O 1
ATOM 7521 N N . LYS B 1 484 ? -3.311 24.344 33.875 1 38.22 484 LYS B N 1
ATOM 7522 C CA . LYS B 1 484 ? -3.52 23.859 35.25 1 38.22 484 LYS B CA 1
ATOM 7523 C C . LYS B 1 484 ? -3.543 25 36.25 1 38.22 484 LYS B C 1
ATOM 7525 O O . LYS B 1 484 ? -3.943 24.812 37.406 1 38.22 484 LYS B O 1
ATOM 7530 N N . GLN B 1 485 ? -2.738 25.938 36 1 35.34 485 GLN B N 1
ATOM 7531 C CA . GLN B 1 485 ? -2.684 26.75 37.219 1 35.34 485 GLN B CA 1
ATOM 7532 C C . GLN B 1 485 ? -3.99 27.516 37.406 1 35.34 485 GLN B C 1
ATOM 7534 O O . GLN B 1 485 ? -4.344 27.844 38.562 1 35.34 485 GLN B O 1
ATOM 7539 N N . GLN B 1 486 ? -4.746 28.078 36.406 1 34.09 486 GLN B N 1
ATOM 7540 C CA . GLN B 1 486 ? -5.852 28.875 36.906 1 34.09 486 GLN B CA 1
ATOM 7541 C C . GLN B 1 486 ? -6.949 27.984 37.5 1 34.09 486 GLN B C 1
ATOM 7543 O O . GLN B 1 486 ? -7.762 28.453 38.312 1 34.09 486 GLN B O 1
ATOM 7548 N N . GLU B 1 487 ? -7.27 26.812 37.094 1 33.41 487 GLU B N 1
ATOM 7549 C CA . GLU B 1 487 ? -8.375 26.172 37.781 1 33.41 487 GLU B CA 1
ATOM 7550 C C . GLU B 1 487 ? -7.953 25.719 39.188 1 33.41 487 GLU B C 1
ATOM 7552 O O . GLU B 1 487 ? -8.797 25.391 40.031 1 33.41 487 GLU B O 1
ATOM 7557 N N . GLN B 1 488 ? -6.695 25.469 39.531 1 31.7 488 GLN B N 1
ATOM 7558 C CA . GLN B 1 488 ? -6.512 25.219 40.938 1 31.7 488 GLN B CA 1
ATOM 7559 C C . GLN B 1 488 ? -6.547 26.5 41.75 1 31.7 488 GLN B C 1
ATOM 7561 O O . GLN B 1 488 ? -6.598 26.484 43 1 31.7 488 GLN B O 1
ATOM 7566 N N . GLN B 1 489 ? -6.32 27.75 41.219 1 28.55 489 GLN B N 1
ATOM 7567 C CA . GLN B 1 489 ? -6.645 28.828 42.156 1 28.55 489 GLN B CA 1
ATOM 7568 C C . GLN B 1 489 ? -8.141 29.141 42.156 1 28.55 489 GLN B C 1
ATOM 7570 O O . GLN B 1 489 ? -8.75 29.203 41.062 1 28.55 489 GLN B O 1
#

Sequence (978 aa):
MPQSTKGLQGAQEQWLRNLLDSDSHCDAVVLVGPEASRISVHRILLANISEPLATMFYGEFREGVMREVSFPQMEVGVFRCIQQASVGLDPGINAEIVVPTLLAAEQYMISALATECSRYMNKDVVGASDILTVMTSSLKHGYSLPEDTERAYWSTCVADSNSVLQSPAFLLADHRIIQKLVQLDEFGVAEDLLWSRLVEWAAGTEQKPELVSSLLCNESEGQEKQRCHGDKSLEPAKPSSHKHLVLREFIQHLRFPLMSKTLFVDEATMYLSPEEERSVTTFYLLGRKSQFSTSERICGPSACDLPIRILGSDDAHVFNLKSLLQGAASLLQGTATWPLVCSWDKYKHNQLFFELPEDHPSMIVSEVQFTFCGGATDSACGREFHLHALDGKPTTTTTTATTTTITTTTSAVKASGRCVALESVQAVQLPPLPPARKWQLEFASLHDPSAKLAKLCLKGQASQGDWANSVVNSRAFQLLSNNKQQEQQMPQSTKGLQGAQEQWLRNLLDSDSHCDAVVLVGPEASRISVHRILLANISEPLATMFYGEFREGVMREVSFPQMEVGVFRCIQQASVGLDPGINAEIVVPTLLAAEQYMISALATECSRYMNKDVVGASDILTVMTSSLKHGYSLPEDTERAYWSTCVADSNSVLQSPAFLLADHRIIQKLVQLDEFGVAEDLLWSRLVEWAAGTEQKPELVSSLLCNESEGQEKQRCHGDKSLEPAKPSSHKHLVLREFIQHLRFPLMSKTLFVDEATMYLSPEEERSVTTFYLLGRKSQFSTSERICGPSACDLPIRILGSDDAHVFNLKSLLQGAASLLQGTATWPLVCSWDKYKHNQLFFELPEDHPSMIVSEVQFTFCGGATDSACGREFHLHALDGKPTTTTTTATTTTITTTTSAVKASGRCVALESVQAVQLPPLPPARKWQLEFASLHDPSAKLAKLCLKGQASQGDWANSVVNSRAFQLLSNNKQQEQQ

Solvent-accessible surface area (backbone atoms only — not comparable to full-atom values): 53636 Å² total; per-residue (Å²): 123,87,79,72,87,58,53,48,65,52,48,28,52,50,43,48,49,45,62,61,73,38,65,75,87,42,58,24,36,35,27,34,18,86,82,47,46,81,42,51,35,53,55,63,50,52,27,64,56,13,66,60,45,28,43,71,71,58,54,72,77,66,84,94,57,75,42,74,47,77,38,53,89,38,49,59,69,39,52,50,24,52,54,29,37,48,60,56,43,82,40,72,81,41,47,85,44,31,52,65,35,28,53,49,21,58,74,40,57,24,60,50,59,26,51,42,34,53,45,39,64,64,66,67,56,78,45,53,40,40,44,36,36,36,53,32,47,20,60,73,69,69,48,75,72,55,65,70,49,48,47,52,49,50,14,47,43,36,49,39,24,56,58,31,63,69,25,75,31,51,52,69,36,31,49,69,58,51,50,53,49,53,62,36,55,47,42,33,54,58,50,54,59,51,49,54,48,47,52,52,23,36,55,46,37,73,81,39,48,77,42,42,51,79,70,58,53,62,48,57,66,53,47,61,63,58,62,64,71,72,86,75,77,65,70,78,73,72,79,68,50,72,42,49,58,55,48,54,75,49,51,82,52,40,40,64,69,70,28,52,68,67,54,40,67,74,61,47,45,85,72,45,52,72,69,57,46,48,29,41,50,42,24,75,74,70,66,45,87,43,92,45,54,80,71,80,55,41,66,64,52,64,78,36,82,42,55,46,24,58,57,70,55,82,56,69,92,46,59,57,24,55,78,67,29,58,73,42,75,75,29,48,82,50,77,58,56,46,66,40,69,48,70,57,78,87,60,61,66,45,72,44,39,32,31,46,51,85,85,56,64,65,36,27,46,42,28,42,28,41,24,38,41,47,78,27,63,33,81,67,18,57,44,42,48,34,71,40,66,65,60,57,82,77,65,93,70,62,55,54,82,53,52,70,71,68,74,66,64,63,54,71,35,71,32,58,46,62,29,50,55,68,73,43,68,44,68,45,73,44,67,84,42,71,53,40,44,29,33,34,36,36,32,61,52,57,86,42,53,65,36,15,43,22,24,63,43,39,31,23,21,52,34,49,62,57,37,18,42,50,57,48,66,36,73,86,54,72,62,82,71,70,55,61,62,62,74,73,100,126,86,78,72,85,60,52,47,66,50,47,27,51,50,42,48,50,44,63,61,71,39,65,74,87,42,58,24,35,34,27,33,18,86,84,45,46,81,42,52,34,53,55,64,51,51,27,64,58,13,65,59,45,27,43,71,70,57,54,70,77,66,83,93,59,72,43,75,47,79,37,54,89,37,51,59,70,38,52,50,24,52,55,29,37,48,60,57,44,81,38,71,81,42,47,86,43,30,54,63,35,28,52,49,22,57,73,38,56,24,61,50,59,25,51,44,34,53,46,39,64,63,66,66,54,78,46,54,40,40,45,37,37,35,53,29,48,20,59,73,70,69,49,72,69,55,66,70,50,48,46,52,49,48,15,47,43,35,47,38,24,54,56,31,64,68,25,76,31,52,51,69,36,30,48,71,58,52,51,54,48,52,62,36,54,46,42,33,55,57,51,57,59,52,49,55,48,49,53,53,24,38,56,47,38,72,81,39,49,80,42,44,53,79,70,58,54,62,49,58,68,54,48,59,64,61,61,64,72,74,83,74,75,66,72,78,71,71,80,68,49,73,43,51,58,55,49,54,75,49,52,80,52,41,41,65,67,69,30,52,67,66,53,40,66,74,60,49,48,84,73,46,53,71,68,58,47,48,29,41,52,43,25,74,73,69,66,45,87,40,92,44,54,79,74,80,55,41,65,63,50,63,78,37,83,43,56,41,26,59,58,73,53,83,55,68,92,45,64,55,24,53,82,68,28,60,73,43,75,69,35,42,63,63,72,54,52,41,70,41,68,36,66,75,76,88,64,59,67,46,76,43,40,33,32,46,50,87,84,54,63,68,36,27,47,42,29,43,27,43,24,35,32,41,83,24,62,47,82,66,14,63,44,43,46,32,69,40,70,66,59,67,83,82,68,92,74,56,102,40,93,59,76,69,71,69,72,67,64,62,54,70,35,70,31,64,36,62,30,52,45,53,77,45,71,46,69,44,70,43,67,84,42,73,55,41,44,30,34,35,37,36,31,63,53,52,85,39,48,66,33,12,45,19,24,60,44,36,31,23,21,50,34,47,60,58,36,18,42,52,53,46,66,33,89,80,46,76,65,86,69,71,54,64,60,63,76,75,99

InterPro domains:
  IPR000210 BTB/POZ domain [PF00651] (17-123)
  IPR000210 BTB/POZ domain [PS50097] (26-82)
  IPR000210 BTB/POZ domain [SM00225] (26-125)
  IPR011333 SKP1/BTB/POZ domain superfamily [G3DSA:3.30.710.10] (8-125)
  IPR011333 SKP1/BTB/POZ domain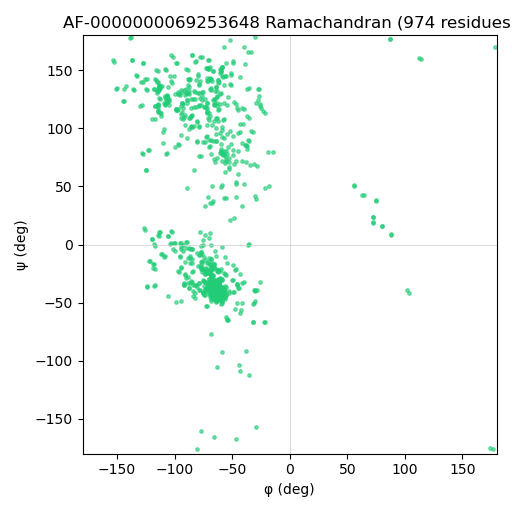 superfamily [SSF54695] (14-123)

Organism: Polarella glacialis (NCBI:txid89957)

pLDDT: mean 70.1, std 25.79, range [21.73, 98.25]

Secondary structure (DSSP, 8-state):
-------HHHHHHHHHHHHHH--TT--EEEEETTTTEEEEE-HHHHHTT-HHHHIIIIIS---SS-EEEEETTS-HHHHHHHHHHHTTS-----TTTHHHHHHHHHHTT-HHHHHHHHHIIIII--SHHHHHHHHHHHHHTTPPPPHHHHHHHHHHHHHTHHHHHHSGGGGG--HHHHHHHHH-TT----HHHHHHHHHHHHHHTTT-GGGSHHHHHHHHHHHHHHTTS----S-------HHHHHHHTTGGG--GGGS-HHHIIIIIGGGS-HHHHHHHHHHHHH-PPPSS--PPP--SPPPEEEP-EEE---STTS--HHHHGGGGGG-SSS--EEEEE---SS-SEEEEEEE--TTSTT-EEEEEEEEEES---GGGG--BEEEEE--S---S---TTT-----------B------SS-EEEEEE-------SEEEEEEE--SSTT-EEEEEEEEEE--HHHHHHHHHHSTT---TTTTHHHHH-/-------HHHHHHHHHHHHHH--TT--EEEEETTTTEEEEE-HHHHHTT-HHHHIIIIIS---SS-EEEEETTS-HHHHHHHHHHHTTS-----TTTHHHHHHHHHHTT-HHHHHHHHHIIIII--SHHHHHHHHHHHHHTTPPPPHHHHHHHHHHHHHTHHHHHHSGGGGG--HHHHHHHHH-TT----HHHHHHHHHHHHHHTTT-GGGSHHHHHHHHHHHHHHTTS----S-------HHHHHHHTTGGG--GGGS-HHHIIIIIGGGS-HHHHHHHHHHHHH-PPPSS--PPP--SPPPEEEP-EEE---STTS--HHHHHGGGGG-SSS---------SSS--EEEEEEE--TTS-S-EEEEEEEEEES---GGGG--EEEEEE------S--SSS-----------EE------STT-EEEEE-------SEEEEEEE--SSTT-EEEEEEEEEE--HHHHHHHHHHSTT---TT--HHHHH-

Nearest PDB structures (foldseek):
  8h38-assembly1_I  TM=5.252E-01  e=2.565E-09  Homo sapiens
  8h3f-assembly1_I  TM=5.263E-01  e=2.858E-09  Homo sapiens
  8h33-assembly1_B  TM=4.782E-01  e=1.957E-09  Homo sapiens
  8gq6-assembly1_A  TM=4.541E-01  e=1.340E-09  Homo sapiens
  8h3r-assembly1_B  TM=4.738E-01  e=9.131E-08  Homo sapiens